Protein AF-0000000078832204 (afdb_homodimer)

pLDDT: mean 90.47, std 9.51, range [39.38, 98.75]

Radius of gyration: 35.48 Å; Cα contacts (8 Å, |Δi|>4): 2705; chains: 2; bounding box: 64×111×97 Å

Structure (mmCIF, N/CA/C/O backbone):
data_AF-0000000078832204-model_v1
#
loop_
_entity.id
_entity.type
_entity.pdbx_description
1 polymer 'ThiF family protein'
#
loop_
_atom_site.group_PDB
_atom_site.id
_atom_site.type_symbol
_atom_site.label_atom_id
_atom_site.label_alt_id
_atom_site.label_comp_id
_atom_site.label_asym_id
_atom_site.label_entity_id
_atom_site.label_seq_id
_atom_site.pdbx_PDB_ins_code
_atom_site.Cartn_x
_atom_site.Cartn_y
_atom_site.Cartn_z
_atom_site.occupancy
_atom_site.B_iso_or_equiv
_atom_site.auth_seq_id
_atom_site.auth_comp_id
_atom_site.auth_asym_id
_atom_site.auth_atom_id
_atom_site.pdbx_PDB_model_num
ATOM 1 N N . MET A 1 1 ? -26.766 25.078 30.672 1 62.69 1 MET A N 1
ATOM 2 C CA . MET A 1 1 ? -25.516 25.422 30 1 62.69 1 MET A CA 1
ATOM 3 C C . MET A 1 1 ? -24.562 26.141 30.938 1 62.69 1 MET A C 1
ATOM 5 O O . MET A 1 1 ? -25 26.75 31.922 1 62.69 1 MET A O 1
ATOM 9 N N . GLY A 1 2 ? -23.391 25.656 31.266 1 69.31 2 GLY A N 1
ATOM 10 C CA . GLY A 1 2 ? -22.281 26.078 32.125 1 69.31 2 GLY A CA 1
ATOM 11 C C . GLY A 1 2 ? -22.234 27.578 32.312 1 69.31 2 GLY A C 1
ATOM 12 O O . GLY A 1 2 ? -21.266 28.094 32.875 1 69.31 2 GLY A O 1
ATOM 13 N N . ARG A 1 3 ? -23.281 28.406 31.891 1 74.81 3 ARG A N 1
ATOM 14 C CA . ARG A 1 3 ? -23.25 29.859 31.906 1 74.81 3 ARG A CA 1
ATOM 15 C C . ARG A 1 3 ? -23.344 30.406 33.312 1 74.81 3 ARG A C 1
ATOM 17 O O . ARG A 1 3 ? -22.812 31.469 33.625 1 74.81 3 ARG A O 1
ATOM 24 N N . ARG A 1 4 ? -23.969 29.75 34.188 1 76.56 4 ARG A N 1
ATOM 25 C CA . ARG A 1 4 ? -24.141 30.172 35.562 1 76.56 4 ARG A CA 1
ATOM 26 C C . ARG A 1 4 ? -22.797 30.359 36.25 1 76.56 4 ARG A C 1
ATOM 28 O O . ARG A 1 4 ? -22.688 31.188 37.188 1 76.56 4 ARG A O 1
ATOM 35 N N . ALA A 1 5 ? -21.844 29.578 35.719 1 77.81 5 ALA A N 1
ATOM 36 C CA . ALA A 1 5 ? -20.516 29.672 36.312 1 77.81 5 ALA A CA 1
ATOM 37 C C . ALA A 1 5 ? -19.891 31.031 36.031 1 77.81 5 ALA A C 1
ATOM 39 O O . ALA A 1 5 ? -18.953 31.438 36.719 1 77.81 5 ALA A O 1
ATOM 40 N N . LEU A 1 6 ? -20.406 31.719 35.125 1 84.19 6 LEU A N 1
ATOM 41 C CA . LEU A 1 6 ? -19.844 33 34.719 1 84.19 6 LEU A CA 1
ATOM 42 C C . LEU A 1 6 ? -20.531 34.156 35.438 1 84.19 6 LEU A C 1
ATOM 44 O O . LEU A 1 6 ? -20.047 35.281 35.406 1 84.19 6 LEU A O 1
ATOM 48 N N . ASP A 1 7 ? -21.609 33.75 36.156 1 76.69 7 ASP A N 1
ATOM 49 C CA . ASP A 1 7 ? -22.359 34.781 36.844 1 76.69 7 ASP A CA 1
ATOM 50 C C . ASP A 1 7 ? -21.609 35.281 38.094 1 76.69 7 ASP A C 1
ATOM 52 O O . ASP A 1 7 ? -21.047 34.5 38.844 1 76.69 7 ASP A O 1
ATOM 56 N N . GLY A 1 8 ? -21.516 36.594 38.188 1 69.31 8 GLY A N 1
ATOM 57 C CA . GLY A 1 8 ? -20.984 37.188 39.438 1 69.31 8 GLY A CA 1
ATOM 58 C C . GLY A 1 8 ? -19.484 37.406 39.375 1 69.31 8 GLY A C 1
ATOM 59 O O . GLY A 1 8 ? -18.891 37.812 40.375 1 69.31 8 GLY A O 1
ATOM 60 N N . GLY A 1 9 ? -18.797 36.969 38.312 1 72.94 9 GLY A N 1
ATOM 61 C CA . GLY A 1 9 ? -17.359 37.219 38.25 1 72.94 9 GLY A CA 1
ATOM 62 C C . GLY A 1 9 ? -17 38.656 38 1 72.94 9 GLY A C 1
ATOM 63 O O . GLY A 1 9 ? -17.703 39.344 37.25 1 72.94 9 GLY A O 1
ATOM 64 N N . ALA A 1 10 ? -16.031 39.188 38.719 1 82.81 10 ALA A N 1
ATOM 65 C CA . ALA A 1 10 ? -15.625 40.594 38.625 1 82.81 10 ALA A CA 1
ATOM 66 C C . ALA A 1 10 ? -14.992 40.875 37.25 1 82.81 10 ALA A C 1
ATOM 68 O O . ALA A 1 10 ? -14.977 42.031 36.781 1 82.81 10 ALA A O 1
ATOM 69 N N . ASP A 1 11 ? -14.641 39.875 36.562 1 92.25 11 ASP A N 1
ATOM 70 C CA . ASP A 1 11 ? -13.859 40.125 35.344 1 92.25 11 ASP A CA 1
ATOM 71 C C . ASP A 1 11 ? -14.625 39.656 34.094 1 92.25 11 ASP A C 1
ATOM 73 O O . ASP A 1 11 ? -14.062 39.625 33 1 92.25 11 ASP A O 1
ATOM 77 N N . VAL A 1 12 ? -15.891 39.188 34.312 1 94.69 12 VAL A N 1
ATOM 78 C CA . VAL A 1 12 ? -16.719 38.75 33.188 1 94.69 12 VAL A CA 1
ATOM 79 C C . VAL A 1 12 ? -18.094 39.406 33.281 1 94.69 12 VAL A C 1
ATOM 81 O O . VAL A 1 12 ? -18.734 39.375 34.312 1 94.69 12 VAL A O 1
ATOM 84 N N . ASP A 1 13 ? -18.5 40.094 32.25 1 94 13 ASP A N 1
ATOM 85 C CA . ASP A 1 13 ? -19.828 40.688 32.156 1 94 13 ASP A CA 1
ATOM 86 C C . ASP A 1 13 ? -20.609 40.094 30.984 1 94 13 ASP A C 1
ATOM 88 O O . ASP A 1 13 ? -20.172 40.188 29.844 1 94 13 ASP A O 1
ATOM 92 N N . LEU A 1 14 ? -21.734 39.5 31.266 1 93.88 14 LEU A N 1
ATOM 93 C CA . LEU A 1 14 ? -22.594 38.969 30.203 1 93.88 14 LEU A CA 1
ATOM 94 C C . LEU A 1 14 ? -23.359 40.094 29.516 1 93.88 14 LEU A C 1
ATOM 96 O O . LEU A 1 14 ? -24.047 40.875 30.188 1 93.88 14 LEU A O 1
ATOM 100 N N . LEU A 1 15 ? -23.234 40.188 28.281 1 93.75 15 LEU A N 1
ATOM 101 C CA . LEU A 1 15 ? -23.891 41.25 27.531 1 93.75 15 LEU A CA 1
ATOM 102 C C . LEU A 1 15 ? -25.297 40.812 27.125 1 93.75 15 LEU A C 1
ATOM 104 O O . LEU A 1 15 ? -26.141 41.688 26.844 1 93.75 15 LEU A O 1
ATOM 108 N N . ALA A 1 16 ? -25.516 39.594 26.875 1 92.56 16 ALA A N 1
ATOM 109 C CA . ALA A 1 16 ? -26.828 39 26.594 1 92.56 16 ALA A CA 1
ATOM 110 C C . ALA A 1 16 ? -26.859 37.531 27 1 92.56 16 ALA A C 1
ATOM 112 O O . ALA A 1 16 ? -25.828 36.969 27.359 1 92.56 16 ALA A O 1
ATOM 113 N N . ASP A 1 17 ? -28 37.031 27.016 1 91.69 17 ASP A N 1
ATOM 114 C CA . ASP A 1 17 ? -28.125 35.594 27.281 1 91.69 17 ASP A CA 1
ATOM 115 C C . ASP A 1 17 ? -27.703 34.75 26.078 1 91.69 17 ASP A C 1
ATOM 117 O O . ASP A 1 17 ? -27.609 35.281 24.969 1 91.69 17 ASP A O 1
ATOM 121 N N . ILE A 1 18 ? -27.344 33.5 26.391 1 93.19 18 ILE A N 1
ATOM 122 C CA . ILE A 1 18 ? -26.922 32.594 25.344 1 93.19 18 ILE A CA 1
ATOM 123 C C . ILE A 1 18 ? -28.078 32.344 24.375 1 93.19 18 ILE A C 1
ATOM 125 O O . ILE A 1 18 ? -29.219 32.188 24.797 1 93.19 18 ILE A O 1
ATOM 129 N N . GLN A 1 19 ? -27.844 32.438 23.062 1 93.62 19 GLN A N 1
ATOM 130 C CA . GLN A 1 19 ? -28.859 32.281 22.047 1 93.62 19 GLN A CA 1
ATOM 131 C C . GLN A 1 19 ? -28.375 31.359 20.922 1 93.62 19 GLN A C 1
ATOM 133 O O . GLN A 1 19 ? -27.188 31.328 20.609 1 93.62 19 GLN A O 1
ATOM 138 N N . TRP A 1 20 ? -29.312 30.656 20.359 1 94 20 TRP A N 1
ATOM 139 C CA . TRP A 1 20 ? -29 29.797 19.234 1 94 20 TRP A CA 1
ATOM 140 C C . TRP A 1 20 ? -28.828 30.609 17.953 1 94 20 TRP A C 1
ATOM 142 O O . TRP A 1 20 ? -29.656 31.484 17.656 1 94 20 TRP A O 1
ATOM 152 N N . HIS A 1 21 ? -27.766 30.359 17.312 1 94 21 HIS A N 1
ATOM 153 C CA . HIS A 1 21 ? -27.531 30.984 16.016 1 94 21 HIS A CA 1
ATOM 154 C C . HIS A 1 21 ? -27.75 29.984 14.875 1 94 21 HIS A C 1
ATOM 156 O O . HIS A 1 21 ? -26.875 29.172 14.586 1 94 21 HIS A O 1
ATOM 162 N N . PRO A 1 22 ? -28.766 30.078 14.094 1 90.81 22 PRO A N 1
ATOM 163 C CA . PRO A 1 22 ? -29.156 29.062 13.117 1 90.81 22 PRO A CA 1
ATOM 164 C C . PRO A 1 22 ? -28.156 28.922 11.977 1 90.81 22 PRO A C 1
ATOM 166 O O . PRO A 1 22 ? -27.938 27.828 11.461 1 90.81 22 PRO A O 1
ATOM 169 N N . GLU A 1 23 ? -27.562 30.031 11.547 1 88.94 23 GLU A N 1
ATOM 170 C CA . GLU A 1 23 ? -26.625 29.969 10.438 1 88.94 23 GLU A CA 1
ATOM 171 C C . GLU A 1 23 ? -25.328 29.281 10.844 1 88.94 23 GLU A C 1
ATOM 173 O O . GLU A 1 23 ? -24.797 28.453 10.086 1 88.94 23 GLU A O 1
ATOM 178 N N . ALA A 1 24 ? -24.875 29.656 11.984 1 89.12 24 ALA A N 1
ATOM 179 C CA . ALA A 1 24 ? -23.641 29.062 12.469 1 89.12 24 ALA A CA 1
ATOM 180 C C . ALA A 1 24 ? -23.891 27.703 13.133 1 89.12 24 ALA A C 1
ATOM 182 O O . ALA A 1 24 ? -22.953 26.938 13.375 1 89.12 24 ALA A O 1
ATOM 183 N N . GLN A 1 25 ? -25.109 27.391 13.383 1 87.69 25 GLN A N 1
ATOM 184 C CA . GLN A 1 25 ? -25.516 26.141 14.008 1 87.69 25 GLN A CA 1
ATOM 185 C C . GLN A 1 25 ? -24.781 25.922 15.328 1 87.69 25 GLN A C 1
ATOM 187 O O . GLN A 1 25 ? -24.203 24.859 15.555 1 87.69 25 GLN A O 1
ATOM 192 N N . CYS A 1 26 ? -24.734 26.969 16.125 1 92.75 26 CYS A N 1
ATOM 193 C CA . CYS A 1 26 ? -24.125 26.906 17.453 1 92.75 26 CYS A CA 1
ATOM 194 C C . CYS A 1 26 ? -24.797 27.891 18.391 1 92.75 26 CYS A C 1
ATOM 196 O O . CYS A 1 26 ? -25.641 28.688 17.984 1 92.75 26 CYS A O 1
ATOM 198 N N . TRP A 1 27 ? -24.5 27.703 19.734 1 94.56 27 TRP A N 1
ATOM 199 C CA . TRP A 1 27 ? -24.953 28.656 20.734 1 94.56 27 TRP A CA 1
ATOM 200 C C . TRP A 1 27 ? -23.953 29.812 20.859 1 94.56 27 TRP A C 1
ATOM 202 O O . TRP A 1 27 ? -22.734 29.594 20.828 1 94.56 27 TRP A O 1
ATOM 212 N N . VAL A 1 28 ? -24.5 30.984 20.938 1 96.75 28 VAL A N 1
ATOM 213 C CA . VAL A 1 28 ? -23.641 32.156 21 1 96.75 28 VAL A CA 1
ATOM 214 C C . VAL A 1 28 ? -23.875 32.906 22.297 1 96.75 28 VAL A C 1
ATOM 216 O O . VAL A 1 28 ? -25.016 33.25 22.625 1 96.75 28 VAL A O 1
ATOM 219 N N . LEU A 1 29 ? -22.812 33.188 23 1 96.38 29 LEU A N 1
ATOM 220 C CA . LEU A 1 29 ? -22.844 33.938 24.25 1 96.38 29 LEU A CA 1
ATOM 221 C C . LEU A 1 29 ? -22.016 35.219 24.156 1 96.38 29 LEU A C 1
ATOM 223 O O . LEU A 1 29 ? -20.781 35.156 24.188 1 96.38 29 LEU A O 1
ATOM 227 N N . PRO A 1 30 ? -22.703 36.344 24.016 1 96.56 30 PRO A N 1
ATOM 228 C CA . PRO A 1 30 ? -21.969 37.625 24.047 1 96.56 30 PRO A CA 1
ATOM 229 C C . PRO A 1 30 ? -21.547 38.031 25.453 1 96.56 30 PRO A C 1
ATOM 231 O O . PRO A 1 30 ? -22.359 38 26.375 1 96.56 30 PRO A O 1
ATOM 234 N N . LEU A 1 31 ? -20.281 38.406 25.578 1 96.62 31 LEU A N 1
ATOM 235 C CA . LEU A 1 31 ? -19.781 38.812 26.875 1 96.62 31 LEU A CA 1
ATOM 236 C C . LEU A 1 31 ? -18.609 39.781 26.719 1 96.62 31 LEU A C 1
ATOM 238 O O . LEU A 1 31 ? -18.156 40.031 25.594 1 96.62 31 LEU A O 1
ATOM 242 N N . ARG A 1 32 ? -18.25 40.406 27.719 1 96.25 32 ARG A N 1
ATOM 243 C CA . ARG A 1 32 ? -17.016 41.188 27.719 1 96.25 32 ARG A CA 1
ATOM 244 C C . ARG A 1 32 ? -16.109 40.781 28.875 1 96.25 32 ARG A C 1
ATOM 246 O O . ARG A 1 32 ? -16.594 40.344 29.938 1 96.25 32 ARG A O 1
ATOM 253 N N . LEU A 1 33 ? -14.828 40.844 28.656 1 96.56 33 LEU A N 1
ATOM 254 C CA . LEU A 1 33 ? -13.812 40.406 29.609 1 96.56 33 LEU A CA 1
ATOM 255 C C . LEU A 1 33 ? -12.945 41.594 30.062 1 96.56 33 LEU A C 1
ATOM 257 O O . LEU A 1 33 ? -12.594 42.438 29.266 1 96.56 33 LEU A O 1
ATOM 261 N N . ARG A 1 34 ? -12.672 41.562 31.312 1 95.38 34 ARG A N 1
ATOM 262 C CA . ARG A 1 34 ? -11.742 42.531 31.859 1 95.38 34 ARG A CA 1
ATOM 263 C C . ARG A 1 34 ? -10.367 41.906 32.094 1 95.38 34 ARG A C 1
ATOM 265 O O . ARG A 1 34 ? -10.266 40.844 32.688 1 95.38 34 ARG A O 1
ATOM 272 N N . ALA A 1 35 ? -9.375 42.531 31.641 1 93.12 35 ALA A N 1
ATOM 273 C CA . ALA A 1 35 ? -8 42.094 31.844 1 93.12 35 ALA A CA 1
ATOM 274 C C . ALA A 1 35 ? -7.062 43.281 32.062 1 93.12 35 ALA A C 1
ATOM 276 O O . ALA A 1 35 ? -7.43 44.406 31.781 1 93.12 35 ALA A O 1
ATOM 277 N N . ASN A 1 36 ? -5.973 43 32.656 1 92.31 36 ASN A N 1
ATOM 278 C CA . ASN A 1 36 ? -4.953 44.031 32.812 1 92.31 36 ASN A CA 1
ATOM 279 C C . ASN A 1 36 ? -4.258 44.312 31.469 1 92.31 36 ASN A C 1
ATOM 281 O O . ASN A 1 36 ? -3.316 43.625 31.094 1 92.31 36 ASN A O 1
ATOM 285 N N . THR A 1 37 ? -4.73 45.312 30.781 1 91.56 37 THR A N 1
ATOM 286 C CA . THR A 1 37 ? -4.195 45.625 29.469 1 91.56 37 THR A CA 1
ATOM 287 C C . THR A 1 37 ? -3.453 46.969 29.5 1 91.56 37 THR A C 1
ATOM 289 O O . THR A 1 37 ? -3.314 47.625 28.469 1 91.56 37 THR A O 1
ATOM 292 N N . GLU A 1 38 ? -3.008 47.344 30.672 1 88.62 38 GLU A N 1
ATOM 293 C CA . GLU A 1 38 ? -2.311 48.625 30.812 1 88.62 38 GLU A CA 1
ATOM 294 C C . GLU A 1 38 ? -1.091 48.688 29.891 1 88.62 38 GLU A C 1
ATOM 296 O O . GLU A 1 38 ? -0.318 47.75 29.812 1 88.62 38 GLU A O 1
ATOM 301 N N . GLY A 1 39 ? -0.933 49.844 29.234 1 86 39 GLY A N 1
ATOM 302 C CA . GLY A 1 39 ? 0.222 50.031 28.375 1 86 39 GLY A CA 1
ATOM 303 C C . GLY A 1 39 ? 0.022 49.5 26.969 1 86 39 GLY A C 1
ATOM 304 O O . GLY A 1 39 ? 0.943 49.5 26.156 1 86 39 GLY A O 1
ATOM 305 N N . SER A 1 40 ? -1.19 48.906 26.75 1 90.44 40 SER A N 1
ATOM 306 C CA . SER A 1 40 ? -1.457 48.344 25.422 1 90.44 40 SER A CA 1
ATOM 307 C C . SER A 1 40 ? -2.615 49.062 24.75 1 90.44 40 SER A C 1
ATOM 309 O O . SER A 1 40 ? -3.24 49.938 25.344 1 90.44 40 SER A O 1
ATOM 311 N N . THR A 1 41 ? -2.867 48.75 23.484 1 88.19 41 THR A N 1
ATOM 312 C CA . THR A 1 41 ? -3.969 49.344 22.734 1 88.19 41 THR A CA 1
ATOM 313 C C . THR A 1 41 ? -5.266 48.562 22.984 1 88.19 41 THR A C 1
ATOM 315 O O . THR A 1 41 ? -6.324 48.969 22.484 1 88.19 41 THR A O 1
ATOM 318 N N . ILE A 1 42 ? -5.203 47.531 23.828 1 93.56 42 ILE A N 1
ATOM 319 C CA . ILE A 1 42 ? -6.379 46.75 24.109 1 93.56 42 ILE A CA 1
ATOM 320 C C . ILE A 1 42 ? -7.176 47.375 25.25 1 93.56 42 ILE A C 1
ATOM 322 O O . ILE A 1 42 ? -6.625 47.656 26.312 1 93.56 42 ILE A O 1
ATOM 326 N N . PRO A 1 43 ? -8.414 47.5 25 1 92.25 43 PRO A N 1
ATOM 327 C CA . PRO A 1 43 ? -9.219 48.094 26.078 1 92.25 43 PRO A CA 1
ATOM 328 C C . PRO A 1 43 ? -9.289 47.156 27.297 1 92.25 43 PRO A C 1
ATOM 330 O O . PRO A 1 43 ? -9.203 45.938 27.172 1 92.25 43 PRO A O 1
ATOM 333 N N . GLU A 1 44 ? -9.461 47.844 28.453 1 93.12 44 GLU A N 1
ATOM 334 C CA . GLU A 1 44 ? -9.57 47.062 29.688 1 93.12 44 GLU A CA 1
ATOM 335 C C . GLU A 1 44 ? -10.734 46.094 29.625 1 93.12 44 GLU A C 1
ATOM 337 O O . GLU A 1 44 ? -10.609 44.938 30.094 1 93.12 44 GLU A O 1
ATOM 342 N N . TRP A 1 45 ? -11.883 46.594 29.125 1 95.5 45 TRP A N 1
ATOM 343 C CA . TRP A 1 45 ? -13.023 45.75 28.828 1 95.5 45 TRP A CA 1
ATOM 344 C C . TRP A 1 45 ? -13.133 45.469 27.344 1 95.5 45 TRP A C 1
ATOM 346 O O . TRP A 1 45 ? -13.258 46.406 26.547 1 95.5 45 TRP A O 1
ATOM 356 N N . THR A 1 46 ? -13.055 44.219 26.938 1 96.5 46 THR A N 1
ATOM 357 C CA . THR A 1 46 ? -13.125 43.844 25.531 1 96.5 46 THR A CA 1
ATOM 358 C C . THR A 1 46 ? -14.305 42.938 25.266 1 96.5 46 THR A C 1
ATOM 360 O O . THR A 1 46 ? -14.445 41.906 25.906 1 96.5 46 THR A O 1
ATOM 363 N N . PRO A 1 47 ? -15.156 43.219 24.359 1 97.5 47 PRO A N 1
ATOM 364 C CA . PRO A 1 47 ? -16.312 42.375 24.031 1 97.5 47 PRO A CA 1
ATOM 365 C C . PRO A 1 47 ? -15.953 41.188 23.141 1 97.5 47 PRO A C 1
ATOM 367 O O . PRO A 1 47 ? -15.148 41.312 22.219 1 97.5 47 PRO A O 1
ATOM 370 N N . TRP A 1 48 ? -16.547 40.062 23.453 1 97.88 48 TRP A N 1
ATOM 371 C CA . TRP A 1 48 ? -16.297 38.781 22.766 1 97.88 48 TRP A CA 1
ATOM 372 C C . TRP A 1 48 ? -17.609 38.062 22.516 1 97.88 48 TRP A C 1
ATOM 374 O O . TRP A 1 48 ? -18.641 38.406 23.078 1 97.88 48 TRP A O 1
ATOM 384 N N . HIS A 1 49 ? -17.594 37.125 21.594 1 97.88 49 HIS A N 1
ATOM 385 C CA . HIS A 1 49 ? -18.641 36.125 21.406 1 97.88 49 HIS A CA 1
ATOM 386 C C . HIS A 1 49 ? -18.094 34.688 21.609 1 97.88 49 HIS A C 1
ATOM 388 O O . HIS A 1 49 ? -17.156 34.281 20.906 1 97.88 49 HIS A O 1
ATOM 394 N N . VAL A 1 50 ? -18.656 33.969 22.547 1 97 50 VAL A N 1
ATOM 395 C CA . VAL A 1 50 ? -18.297 32.594 22.766 1 97 50 VAL A CA 1
ATOM 396 C C . VAL A 1 50 ? -19.25 31.672 22.016 1 97 50 VAL A C 1
ATOM 398 O O . VAL A 1 50 ? -20.469 31.703 22.25 1 97 50 VAL A O 1
ATOM 401 N N . LEU A 1 51 ? -18.703 30.984 21.094 1 96.31 51 LEU A N 1
ATOM 402 C CA . LEU A 1 51 ? -19.484 30.031 20.328 1 96.31 51 LEU A CA 1
ATOM 403 C C . LEU A 1 51 ? -19.391 28.641 20.938 1 96.31 51 LEU A C 1
ATOM 405 O O . LEU A 1 51 ? -18.281 28.094 21.062 1 96.31 51 LEU A O 1
ATOM 409 N N . VAL A 1 52 ? -20.531 28.141 21.266 1 93.06 52 VAL A N 1
ATOM 410 C CA . VAL A 1 52 ? -20.594 26.844 21.938 1 93.06 52 VAL A CA 1
ATOM 411 C C . VAL A 1 52 ? -21.312 25.828 21.047 1 93.06 52 VAL A C 1
ATOM 413 O O . VAL A 1 52 ? -22.438 26.078 20.609 1 93.06 52 VAL A O 1
ATOM 416 N N . ASP A 1 53 ? -20.672 24.797 20.906 1 88.94 53 ASP A N 1
ATOM 417 C CA . ASP A 1 53 ? -21.188 23.734 20.047 1 88.94 53 ASP A CA 1
ATOM 418 C C . ASP A 1 53 ? -22.562 23.266 20.531 1 88.94 53 ASP A C 1
ATOM 420 O O . ASP A 1 53 ? -22.844 23.281 21.719 1 88.94 53 ASP A O 1
ATOM 424 N N . ALA A 1 54 ? -23.422 22.75 19.594 1 84.69 54 ALA A N 1
ATOM 425 C CA . ALA A 1 54 ? -24.766 22.281 19.891 1 84.69 54 ALA A CA 1
ATOM 426 C C . ALA A 1 54 ? -24.734 21.094 20.844 1 84.69 54 ALA A C 1
ATOM 428 O O . ALA A 1 54 ? -25.672 20.875 21.625 1 84.69 54 ALA A O 1
ATOM 429 N N . SER A 1 55 ? -23.672 20.406 20.859 1 80.12 55 SER A N 1
ATOM 430 C CA . SER A 1 55 ? -23.562 19.188 21.641 1 80.12 55 SER A CA 1
ATOM 431 C C . SER A 1 55 ? -22.938 19.453 23 1 80.12 55 SER A C 1
ATOM 433 O O . SER A 1 55 ? -22.516 18.516 23.688 1 80.12 55 SER A O 1
ATOM 435 N N . TYR A 1 56 ? -22.859 20.594 23.391 1 85.75 56 TYR A N 1
ATOM 436 C CA . TYR A 1 56 ? -22.297 20.922 24.703 1 85.75 56 TYR A CA 1
ATOM 437 C C . TYR A 1 56 ? -22.859 20 25.781 1 85.75 56 TYR A C 1
ATOM 439 O O . TYR A 1 56 ? -24.062 19.766 25.844 1 85.75 56 TYR A O 1
ATOM 447 N N . PRO A 1 57 ? -21.906 19.484 26.656 1 85.44 57 PRO A N 1
ATOM 448 C CA . PRO A 1 57 ? -20.547 19.969 26.938 1 85.44 57 PRO A CA 1
ATOM 449 C C . PRO A 1 57 ? -19.484 19.344 26.031 1 85.44 57 PRO A C 1
ATOM 451 O O . PRO A 1 57 ? -18.297 19.625 26.188 1 85.44 57 PRO A O 1
ATOM 454 N N . LEU A 1 58 ? -20.016 18.594 25.109 1 77.5 58 LEU A N 1
ATOM 455 C CA . LEU A 1 58 ? -19.094 18.078 24.094 1 77.5 58 LEU A CA 1
ATOM 456 C C . LEU A 1 58 ? -18.922 19.078 22.969 1 77.5 58 LEU A C 1
ATOM 458 O O . LEU A 1 58 ? -19.562 20.141 22.953 1 77.5 58 LEU A O 1
ATOM 462 N N . GLY A 1 59 ? -17.984 18.828 22.141 1 78.38 59 GLY A N 1
ATOM 463 C CA . GLY A 1 59 ? -17.797 19.672 20.969 1 78.38 59 GLY A CA 1
ATOM 464 C C . GLY A 1 59 ? -16.891 20.859 21.234 1 78.38 59 GLY A C 1
ATOM 465 O O . GLY A 1 59 ? -16.344 20.984 22.344 1 78.38 59 GLY A O 1
ATOM 466 N N . ASP A 1 60 ? -16.859 21.797 20.297 1 81.94 60 ASP A N 1
ATOM 467 C CA . ASP A 1 60 ? -15.898 22.891 20.359 1 81.94 60 ASP A CA 1
ATOM 468 C C . ASP A 1 60 ? -16.484 24.109 21.062 1 81.94 60 ASP A C 1
ATOM 470 O O . ASP A 1 60 ? -17.703 24.312 21.062 1 81.94 60 ASP A O 1
ATOM 474 N N . ILE A 1 61 ? -15.625 24.844 21.734 1 89.56 61 ILE A N 1
ATOM 475 C CA . ILE A 1 61 ? -15.914 26.172 22.266 1 89.56 61 ILE A CA 1
ATOM 476 C C . ILE A 1 61 ? -14.922 27.188 21.688 1 89.56 61 ILE A C 1
ATOM 478 O O . ILE A 1 61 ? -13.719 27.078 21.906 1 89.56 61 ILE A O 1
ATOM 482 N N . ASP A 1 62 ? -15.469 28.109 20.922 1 93.62 62 ASP A N 1
ATOM 483 C CA . ASP A 1 62 ? -14.625 29.094 20.25 1 93.62 62 ASP A CA 1
ATOM 484 C C . ASP A 1 62 ? -14.883 30.5 20.781 1 93.62 62 ASP A C 1
ATOM 486 O O . ASP A 1 62 ? -16.016 30.859 21.094 1 93.62 62 ASP A O 1
ATOM 490 N N . VAL A 1 63 ? -13.852 31.234 20.891 1 96.25 63 VAL A N 1
ATOM 491 C CA . VAL A 1 63 ? -13.969 32.625 21.344 1 96.25 63 VAL A CA 1
ATOM 492 C C . VAL A 1 63 ? -13.531 33.562 20.219 1 96.25 63 VAL A C 1
ATOM 494 O O . VAL A 1 63 ? -12.398 33.469 19.75 1 96.25 63 VAL A O 1
ATOM 497 N N . HIS A 1 64 ? -14.422 34.438 19.875 1 97.44 64 HIS A N 1
ATOM 498 C CA . HIS A 1 64 ? -14.188 35.375 18.781 1 97.44 64 HIS A CA 1
ATOM 499 C C . HIS A 1 64 ? -14.352 36.812 19.266 1 97.44 64 HIS A C 1
ATOM 501 O O . HIS A 1 64 ? -15.234 37.125 20.078 1 97.44 64 HIS A O 1
ATOM 507 N N . PRO A 1 65 ? -13.547 37.688 18.75 1 97.44 65 PRO A N 1
ATOM 508 C CA . PRO A 1 65 ? -13.773 39.094 19.078 1 97.44 65 PRO A CA 1
ATOM 509 C C . PRO A 1 65 ? -15.094 39.625 18.516 1 97.44 65 PRO A C 1
ATOM 511 O O . PRO A 1 65 ? -15.508 39.219 17.422 1 97.44 65 PRO A O 1
ATOM 514 N N . SER A 1 66 ? -15.648 40.562 19.266 1 97.5 66 SER A N 1
ATOM 515 C CA . SER A 1 66 ? -16.844 41.219 18.766 1 97.5 66 SER A CA 1
ATOM 516 C C . SER A 1 66 ? -16.484 42.25 17.688 1 97.5 66 SER A C 1
ATOM 518 O O . SER A 1 66 ? -15.422 42.875 17.734 1 97.5 66 SER A O 1
ATOM 520 N N . LYS A 1 67 ? -17.406 42.406 16.75 1 97 67 LYS A N 1
ATOM 521 C CA . LYS A 1 67 ? -17.219 43.438 15.727 1 97 67 LYS A CA 1
ATOM 522 C C . LYS A 1 67 ? -17.25 44.844 16.344 1 97 67 LYS A C 1
ATOM 524 O O . LYS A 1 67 ? -16.516 45.719 15.906 1 97 67 LYS A O 1
ATOM 529 N N . GLN A 1 68 ? -18.109 44.969 17.328 1 94.75 68 GLN A N 1
ATOM 530 C CA . GLN A 1 68 ? -18.234 46.25 17.984 1 94.75 68 GLN A CA 1
ATOM 531 C C . GLN A 1 68 ? -17.438 46.281 19.297 1 94.75 68 GLN A C 1
ATOM 533 O O . GLN A 1 68 ? -17.75 45.562 20.234 1 94.75 68 GLN A O 1
ATOM 538 N N . GLY A 1 69 ? -16.438 47.094 19.297 1 93.06 69 GLY A N 1
ATOM 539 C CA . GLY A 1 69 ? -15.672 47.312 20.516 1 93.06 69 GLY A CA 1
ATOM 540 C C . GLY A 1 69 ? -14.602 46.281 20.75 1 93.06 69 GLY A C 1
ATOM 541 O O . GLY A 1 69 ? -13.812 46.375 21.688 1 93.06 69 GLY A O 1
ATOM 542 N N . GLY A 1 70 ? -14.586 45.219 20.016 1 93.88 70 GLY A N 1
ATOM 543 C CA . GLY A 1 70 ? -13.586 44.188 20.172 1 93.88 70 GLY A CA 1
ATOM 544 C C . GLY A 1 70 ? -12.258 44.531 19.547 1 93.88 70 GLY A C 1
ATOM 545 O O . GLY A 1 70 ? -12.062 45.656 19.062 1 93.88 70 GLY A O 1
ATOM 546 N N . ILE A 1 71 ? -11.297 43.625 19.609 1 94.38 71 ILE A N 1
ATOM 547 C CA . ILE A 1 71 ? -9.992 43.844 19 1 94.38 71 ILE A CA 1
ATOM 548 C C . ILE A 1 71 ? -10.078 43.625 17.484 1 94.38 71 ILE A C 1
ATOM 550 O O . ILE A 1 71 ? -10.828 42.75 17.031 1 94.38 71 ILE A O 1
ATOM 554 N N . GLU A 1 72 ? -9.258 44.312 16.719 1 94.19 72 GLU A N 1
ATOM 555 C CA . GLU A 1 72 ? -9.336 44.219 15.266 1 94.19 72 GLU A CA 1
ATOM 556 C C . GLU A 1 72 ? -8.055 43.656 14.672 1 94.19 72 GLU A C 1
ATOM 558 O O . GLU A 1 72 ? -8.047 43.188 13.539 1 94.19 72 GLU A O 1
ATOM 563 N N . GLU A 1 73 ? -7.023 43.75 15.438 1 93.44 73 GLU A N 1
ATOM 564 C CA . GLU A 1 73 ? -5.738 43.25 14.953 1 93.44 73 GLU A CA 1
ATOM 565 C C . GLU A 1 73 ? -5.656 41.75 15.062 1 93.44 73 GLU A C 1
ATOM 567 O O . GLU A 1 73 ? -6.328 41.125 15.906 1 93.44 73 GLU A O 1
ATOM 572 N N . THR A 1 74 ? -4.875 41.125 14.188 1 94.62 74 THR A N 1
ATOM 573 C CA . THR A 1 74 ? -4.531 39.719 14.312 1 94.62 74 THR A CA 1
ATOM 574 C C . THR A 1 74 ? -3.256 39.562 15.133 1 94.62 74 THR A C 1
ATOM 576 O O . THR A 1 74 ? -2.244 40.188 14.859 1 94.62 74 THR A O 1
ATOM 579 N N . ARG A 1 75 ? -3.283 38.688 16.094 1 92.81 75 ARG A N 1
ATOM 580 C CA . ARG A 1 75 ? -2.16 38.438 16.984 1 92.81 75 ARG A CA 1
ATOM 581 C C . ARG A 1 75 ? -1.738 36.969 16.938 1 92.81 75 ARG A C 1
ATOM 583 O O . ARG A 1 75 ? -2.41 36.156 16.328 1 92.81 75 ARG A O 1
ATOM 590 N N . PRO A 1 76 ? -0.539 36.656 17.5 1 89.75 76 PRO A N 1
ATOM 591 C CA . PRO A 1 76 ? -0.188 35.219 17.594 1 89.75 76 PRO A CA 1
ATOM 592 C C . PRO A 1 76 ? -1.234 34.406 18.344 1 89.75 76 PRO A C 1
ATOM 594 O O . PRO A 1 76 ? -1.958 34.938 19.188 1 89.75 76 PRO A O 1
ATOM 597 N N . HIS A 1 77 ? -1.337 33.125 17.969 1 88.81 77 HIS A N 1
ATOM 598 C CA . HIS A 1 77 ? -2.301 32.219 18.594 1 88.81 77 HIS A CA 1
ATOM 599 C C . HIS A 1 77 ? -3.732 32.688 18.328 1 88.81 77 HIS A C 1
ATOM 601 O O . HIS A 1 77 ? -4.574 32.656 19.234 1 88.81 77 HIS A O 1
ATOM 607 N N . GLN A 1 78 ? -3.871 33.219 17.156 1 91.31 78 GLN A N 1
ATOM 608 C CA . GLN A 1 78 ? -5.176 33.656 16.703 1 91.31 78 GLN A CA 1
ATOM 609 C C . GLN A 1 78 ? -5.336 33.438 15.195 1 91.31 78 GLN A C 1
ATOM 611 O O . GLN A 1 78 ? -4.387 33.656 14.43 1 91.31 78 GLN A O 1
ATOM 616 N N . ASN A 1 79 ? -6.496 33.062 14.789 1 90.75 79 ASN A N 1
ATOM 617 C CA . ASN A 1 79 ? -6.777 33.062 13.359 1 90.75 79 ASN A CA 1
ATOM 618 C C . ASN A 1 79 ? -6.785 34.469 12.789 1 90.75 79 ASN A C 1
ATOM 620 O O . ASN A 1 79 ? -6.91 35.469 13.531 1 90.75 79 ASN A O 1
ATOM 624 N N . LEU A 1 80 ? -6.648 34.531 11.461 1 92.69 80 LEU A N 1
ATOM 625 C CA . LEU A 1 80 ? -6.762 35.812 10.805 1 92.69 80 LEU A CA 1
ATOM 626 C C . LEU A 1 80 ? -8.055 36.5 11.203 1 92.69 80 LEU A C 1
ATOM 628 O O . LEU A 1 80 ? -9.148 35.969 11 1 92.69 80 LEU A O 1
ATOM 632 N N . ASN A 1 81 ? -7.941 37.688 11.789 1 94.69 81 ASN A N 1
ATOM 633 C CA . ASN A 1 81 ? -9.062 38.406 12.383 1 94.69 81 ASN A CA 1
ATOM 634 C C . ASN A 1 81 ? -9.734 39.312 11.375 1 94.69 81 ASN A C 1
ATOM 636 O O . ASN A 1 81 ? -9.766 40.531 11.57 1 94.69 81 ASN A O 1
ATOM 640 N N . ARG A 1 82 ? -10.406 38.781 10.445 1 92.81 82 ARG A N 1
ATOM 641 C CA . ARG A 1 82 ? -11.188 39.562 9.5 1 92.81 82 ARG A CA 1
ATOM 642 C C . ARG A 1 82 ? -12.562 39.906 10.07 1 92.81 82 ARG A C 1
ATOM 644 O O . ARG A 1 82 ? -13.039 39.25 11 1 92.81 82 ARG A O 1
ATOM 651 N N . ARG A 1 83 ? -13.047 40.906 9.555 1 93.81 83 ARG A N 1
ATOM 652 C CA . ARG A 1 83 ? -14.359 41.312 10.039 1 93.81 83 ARG A CA 1
ATOM 653 C C . ARG A 1 83 ? -15.398 40.25 9.789 1 93.81 83 ARG A C 1
ATOM 655 O O . ARG A 1 83 ? -16.297 40.031 10.609 1 93.81 83 ARG A O 1
ATOM 662 N N . GLY A 1 84 ? -15.289 39.469 8.656 1 90.12 84 GLY A N 1
ATOM 663 C CA . GLY A 1 84 ? -16.234 38.438 8.328 1 90.12 84 GLY A CA 1
ATOM 664 C C . GLY A 1 84 ? -17.547 38.938 7.777 1 90.12 84 GLY A C 1
ATOM 665 O O . GLY A 1 84 ? -17.672 40.125 7.477 1 90.12 84 GLY A O 1
ATOM 666 N N . PRO A 1 85 ? -18.516 38.094 7.66 1 91.56 85 PRO A N 1
ATOM 667 C CA . PRO A 1 85 ? -19.812 38.5 7.098 1 91.56 85 PRO A CA 1
ATOM 668 C C . PRO A 1 85 ? -20.594 39.406 8.023 1 91.56 85 PRO A C 1
ATOM 670 O O . PRO A 1 85 ? -20.5 39.281 9.25 1 91.56 85 PRO A O 1
ATOM 673 N N . GLU A 1 86 ? -21.391 40.125 7.387 1 91.06 86 GLU A N 1
ATOM 674 C CA . GLU A 1 86 ? -22.188 41.094 8.141 1 91.06 86 GLU A CA 1
ATOM 675 C C . GLU A 1 86 ? -23.281 40.406 8.945 1 91.06 86 GLU A C 1
ATOM 677 O O . GLU A 1 86 ? -23.781 40.969 9.93 1 91.06 86 GLU A O 1
ATOM 682 N N . THR A 1 87 ? -23.641 39.219 8.602 1 90.88 87 THR A N 1
ATOM 683 C CA . THR A 1 87 ? -24.75 38.5 9.188 1 90.88 87 THR A CA 1
ATOM 684 C C . THR A 1 87 ? -24.438 38.062 10.617 1 90.88 87 THR A C 1
ATOM 686 O O . THR A 1 87 ? -25.328 37.688 11.375 1 90.88 87 THR A O 1
ATOM 689 N N . ARG A 1 88 ? -23.188 38.188 11.055 1 93.25 88 ARG A N 1
ATOM 690 C CA . ARG A 1 88 ? -22.859 37.781 12.414 1 93.25 88 ARG A CA 1
ATOM 691 C C . ARG A 1 88 ? -22.141 38.906 13.156 1 93.25 88 ARG A C 1
ATOM 693 O O . ARG A 1 88 ? -21.422 39.688 12.547 1 93.25 88 ARG A O 1
ATOM 700 N N . PRO A 1 89 ? -22.219 38.969 14.43 1 96 89 PRO A N 1
ATOM 701 C CA . PRO A 1 89 ? -21.703 40.062 15.227 1 96 89 PRO A CA 1
ATOM 702 C C . PRO A 1 89 ? -20.266 39.844 15.688 1 96 89 PRO A C 1
ATOM 704 O O . PRO A 1 89 ? -19.719 40.656 16.438 1 96 89 PRO A O 1
ATOM 707 N N . TRP A 1 90 ? -19.672 38.75 15.305 1 97.31 90 TRP A N 1
ATOM 708 C CA . TRP A 1 90 ? -18.312 38.469 15.734 1 97.31 90 TRP A CA 1
ATOM 709 C C . TRP A 1 90 ? -17.375 38.406 14.531 1 97.31 90 TRP A C 1
ATOM 711 O O . TRP A 1 90 ? -17.812 38.25 13.398 1 97.31 90 TRP A O 1
ATOM 721 N N . ARG A 1 91 ? -16.062 38.594 14.797 1 96.81 91 ARG A N 1
ATOM 722 C CA . ARG A 1 91 ? -15.008 38.531 13.789 1 96.81 91 ARG A CA 1
ATOM 723 C C . ARG A 1 91 ? -14.477 37.125 13.609 1 96.81 91 ARG A C 1
ATOM 725 O O . ARG A 1 91 ? -14.812 36.219 14.391 1 96.81 91 ARG A O 1
ATOM 732 N N . ASP A 1 92 ? -13.594 36.969 12.625 1 94.38 92 ASP A N 1
ATOM 733 C CA . ASP A 1 92 ? -13.078 35.656 12.258 1 94.38 92 ASP A CA 1
ATOM 734 C C . ASP A 1 92 ? -11.93 35.25 13.172 1 94.38 92 ASP A C 1
ATOM 736 O O . ASP A 1 92 ? -11.531 34.062 13.195 1 94.38 92 ASP A O 1
ATOM 740 N N . GLY A 1 93 ? -11.469 36.125 13.961 1 94.38 93 GLY A N 1
ATOM 741 C CA . GLY A 1 93 ? -10.234 35.906 14.695 1 94.38 93 GLY A CA 1
ATOM 742 C C . GLY A 1 93 ? -10.414 35 15.906 1 94.38 93 GLY A C 1
ATOM 743 O O . GLY A 1 93 ? -10.203 35.438 17.047 1 94.38 93 GLY A O 1
ATOM 744 N N . LYS A 1 94 ? -10.609 33.75 15.664 1 93.69 94 LYS A N 1
ATOM 745 C CA . LYS A 1 94 ? -10.75 32.781 16.734 1 93.69 94 LYS A CA 1
ATOM 746 C C . LYS A 1 94 ? -9.453 32.656 17.531 1 93.69 94 LYS A C 1
ATOM 748 O O . LYS A 1 94 ? -8.367 32.562 16.969 1 93.69 94 LYS A O 1
ATOM 753 N N . LEU A 1 95 ? -9.586 32.594 18.891 1 92.88 95 LEU A N 1
ATOM 754 C CA . LEU A 1 95 ? -8.422 32.469 19.766 1 92.88 95 LEU A CA 1
ATOM 755 C C . LEU A 1 95 ? -7.996 31.016 19.875 1 92.88 95 LEU A C 1
ATOM 757 O O . LEU A 1 95 ? -8.844 30.109 19.906 1 92.88 95 LEU A O 1
ATOM 761 N N . CYS A 1 96 ? -6.727 30.844 19.797 1 87.56 96 CYS A N 1
ATOM 762 C CA . CYS A 1 96 ? -6.18 29.531 20.125 1 87.56 96 CYS A CA 1
ATOM 763 C C . CYS A 1 96 ? -6.02 29.375 21.625 1 87.56 96 CYS A C 1
ATOM 765 O O . CYS A 1 96 ? -5.055 29.859 22.219 1 87.56 96 CYS A O 1
ATOM 767 N N . LEU A 1 97 ? -6.902 28.609 22.203 1 84.44 97 LEU A N 1
ATOM 768 C CA . LEU A 1 97 ? -6.918 28.5 23.656 1 84.44 97 LEU A CA 1
ATOM 769 C C . LEU A 1 97 ? -6.5 27.094 24.109 1 84.44 97 LEU A C 1
ATOM 771 O O . LEU A 1 97 ? -6.285 26.859 25.297 1 84.44 97 LEU A O 1
ATOM 775 N N . GLN A 1 98 ? -6.461 26.188 23.062 1 70.81 98 GLN A N 1
ATOM 776 C CA . GLN A 1 98 ? -6.184 24.797 23.422 1 70.81 98 GLN A CA 1
ATOM 777 C C . GLN A 1 98 ? -4.684 24.516 23.453 1 70.81 98 GLN A C 1
ATOM 779 O O . GLN A 1 98 ? -3.928 25.078 22.656 1 70.81 98 GLN A O 1
ATOM 784 N N . THR A 1 99 ? -4.258 23.922 24.641 1 64.69 99 THR A N 1
ATOM 785 C CA . THR A 1 99 ? -2.854 23.531 24.734 1 64.69 99 THR A CA 1
ATOM 786 C C . THR A 1 99 ? -2.717 22.062 25.125 1 64.69 99 THR A C 1
ATOM 788 O O . THR A 1 99 ? -3.689 21.438 25.547 1 64.69 99 THR A O 1
ATOM 791 N N . GLY A 1 100 ? -1.633 21.516 24.812 1 64.31 100 GLY A N 1
ATOM 792 C CA . GLY A 1 100 ? -1.279 20.188 25.297 1 64.31 100 GLY A CA 1
ATOM 793 C C . GLY A 1 100 ? -2.098 19.078 24.656 1 64.31 100 GLY A C 1
ATOM 794 O O . GLY A 1 100 ? -2.205 19.016 23.438 1 64.31 100 GLY A O 1
ATOM 795 N N . LEU A 1 101 ? -2.809 18.297 25.531 1 68.06 101 LEU A N 1
ATOM 796 C CA . LEU A 1 101 ? -3.547 17.109 25.141 1 68.06 101 LEU A CA 1
ATOM 797 C C . LEU A 1 101 ? -4.816 17.484 24.375 1 68.06 101 LEU A C 1
ATOM 799 O O . LEU A 1 101 ? -5.262 16.75 23.5 1 68.06 101 LEU A O 1
ATOM 803 N N . ALA A 1 102 ? -5.258 18.594 24.719 1 67.12 102 ALA A N 1
ATOM 804 C CA . ALA A 1 102 ? -6.488 19.031 24.062 1 67.12 102 ALA A CA 1
ATOM 805 C C . ALA A 1 102 ? -6.258 19.297 22.578 1 67.12 102 ALA A C 1
ATOM 807 O O . ALA A 1 102 ? -7.141 19.047 21.75 1 67.12 102 ALA A O 1
ATOM 808 N N . ALA A 1 103 ? -5.047 19.672 22.328 1 66.31 103 ALA A N 1
ATOM 809 C CA . ALA A 1 103 ? -4.695 19.938 20.938 1 66.31 103 ALA A CA 1
ATOM 810 C C . ALA A 1 103 ? -4.656 18.656 20.125 1 66.31 103 ALA A C 1
ATOM 812 O O . ALA A 1 103 ? -4.785 18.688 18.891 1 66.31 103 ALA A O 1
ATOM 813 N N . LEU A 1 104 ? -4.504 17.594 20.844 1 68.88 104 LEU A N 1
ATOM 814 C CA . LEU A 1 104 ? -4.48 16.297 20.172 1 68.88 104 LEU A CA 1
ATOM 815 C C . LEU A 1 104 ? -5.887 15.719 20.078 1 68.88 104 LEU A C 1
ATOM 817 O O . LEU A 1 104 ? -6.066 14.602 19.562 1 68.88 104 LEU A O 1
ATOM 821 N N . GLY A 1 105 ? -6.801 16.484 20.562 1 65.06 105 GLY A N 1
ATOM 822 C CA . GLY A 1 105 ? -8.18 16 20.547 1 65.06 105 GLY A CA 1
ATOM 823 C C . GLY A 1 105 ? -8.484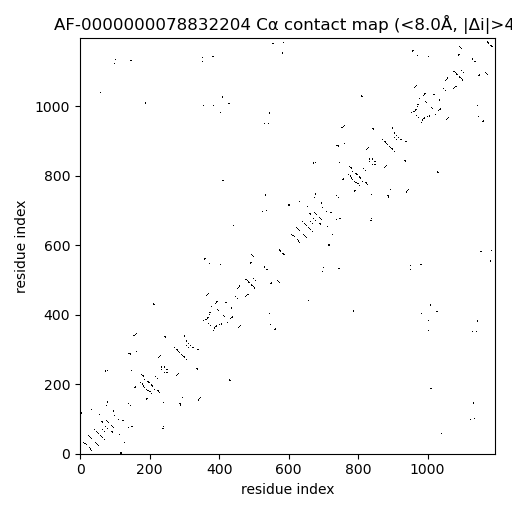 15.047 21.688 1 65.06 105 GLY A C 1
ATOM 824 O O . GLY A 1 105 ? -9.508 14.359 21.656 1 65.06 105 GLY A O 1
ATOM 825 N N . LEU A 1 106 ? -7.516 14.992 22.609 1 69.19 106 LEU A N 1
ATOM 826 C CA . LEU A 1 106 ? -7.703 14.094 23.734 1 69.19 106 LEU A CA 1
ATOM 827 C C . LEU A 1 106 ? -8.336 14.836 24.922 1 69.19 106 LEU A C 1
ATOM 829 O O . LEU A 1 106 ? -7.93 15.953 25.25 1 69.19 106 LEU A O 1
ATOM 833 N N . ARG A 1 107 ? -9.391 14.359 25.375 1 65.88 107 ARG A N 1
ATOM 834 C CA . ARG A 1 107 ? -10.055 14.977 26.516 1 65.88 107 ARG A CA 1
ATOM 835 C C . ARG A 1 107 ? -9.438 14.492 27.828 1 65.88 107 ARG A C 1
ATOM 837 O O . ARG A 1 107 ? -9.523 13.305 28.156 1 65.88 107 ARG A O 1
ATOM 844 N N . ALA A 1 108 ? -8.602 15.344 28.25 1 64.12 108 ALA A N 1
ATOM 845 C CA . ALA A 1 108 ? -8.023 15.031 29.547 1 64.12 108 ALA A CA 1
ATOM 846 C C . ALA A 1 108 ? -8.609 15.93 30.641 1 64.12 108 ALA A C 1
ATOM 848 O O . ALA A 1 108 ? -8.516 17.156 30.562 1 64.12 108 ALA A O 1
ATOM 849 N N . ARG A 1 109 ? -9.234 15.367 31.547 1 63.78 109 ARG A N 1
ATOM 850 C CA . ARG A 1 109 ? -9.945 16.094 32.594 1 63.78 109 ARG A CA 1
ATOM 851 C C . ARG A 1 109 ? -9.039 17.109 33.281 1 63.78 109 ARG A C 1
ATOM 853 O O . ARG A 1 109 ? -9.484 18.188 33.656 1 63.78 109 ARG A O 1
ATOM 860 N N . ASP A 1 110 ? -7.844 16.75 33.281 1 65.38 110 ASP A N 1
ATOM 861 C CA . ASP A 1 110 ? -6.938 17.609 34.031 1 65.38 110 ASP A CA 1
ATOM 862 C C . ASP A 1 110 ? -6.57 18.859 33.25 1 65.38 110 ASP A C 1
ATOM 864 O O . ASP A 1 110 ? -6.148 19.875 33.812 1 65.38 110 ASP A O 1
ATOM 868 N N . GLU A 1 111 ? -6.836 18.781 32 1 74.38 111 GLU A N 1
ATOM 869 C CA . GLU A 1 111 ? -6.457 19.922 31.172 1 74.38 111 GLU A CA 1
ATOM 870 C C . GLU A 1 111 ? -7.672 20.766 30.812 1 74.38 111 GLU A C 1
ATOM 872 O O . GLU A 1 111 ? -7.566 21.984 30.656 1 74.38 111 GLU A O 1
ATOM 877 N N . GLU A 1 112 ? -8.758 20.141 30.625 1 78.56 112 GLU A N 1
ATOM 878 C CA . GLU A 1 112 ? -10.031 20.781 30.344 1 78.56 112 GLU A CA 1
ATOM 879 C C . GLU A 1 112 ? -11.188 20.047 31.016 1 78.56 112 GLU A C 1
ATOM 881 O O . GLU A 1 112 ? -11.328 18.828 30.859 1 78.56 112 GLU A O 1
ATOM 886 N N . PRO A 1 113 ? -11.812 20.875 31.859 1 79.56 113 PRO A N 1
ATOM 887 C CA . PRO A 1 113 ? -12.969 20.203 32.469 1 79.56 113 PRO A CA 1
ATOM 888 C C . PRO A 1 113 ? -13.969 19.688 31.422 1 79.56 113 PRO A C 1
ATOM 890 O O . PRO A 1 113 ? -14.172 20.328 30.391 1 79.56 113 PRO A O 1
ATOM 893 N N . LEU A 1 114 ? -14.594 18.562 31.719 1 76.75 114 LEU A N 1
ATOM 894 C CA . LEU A 1 114 ? -15.5 17.953 30.75 1 76.75 114 LEU A CA 1
ATOM 895 C C . LEU A 1 114 ? -16.953 18.141 31.172 1 76.75 114 LEU A C 1
ATOM 897 O O . LEU A 1 114 ? -17.859 17.906 30.375 1 76.75 114 LEU A O 1
ATOM 901 N N . ASP A 1 115 ? -17.047 18.641 32.312 1 81.44 115 ASP A N 1
ATOM 902 C CA . ASP A 1 115 ? -18.422 18.781 32.812 1 81.44 115 ASP A CA 1
ATOM 903 C C . ASP A 1 115 ? -19.047 20.094 32.312 1 81.44 115 ASP A C 1
ATOM 905 O O . ASP A 1 115 ? -18.344 21.078 32.125 1 81.44 115 ASP A O 1
ATOM 909 N N . ALA A 1 116 ? -20.344 20.125 32.219 1 87 116 ALA A N 1
ATOM 910 C CA . ALA A 1 116 ? -21.094 21.266 31.688 1 87 116 ALA A CA 1
ATOM 911 C C . ALA A 1 116 ? -20.953 22.484 32.562 1 87 116 ALA A C 1
ATOM 913 O O . ALA A 1 116 ? -20.938 23.625 32.094 1 87 116 ALA A O 1
ATOM 914 N N . ALA A 1 117 ? -20.766 22.297 33.781 1 87.31 117 ALA A N 1
ATOM 915 C CA . ALA A 1 117 ? -20.766 23.391 34.75 1 87.31 117 ALA A CA 1
ATOM 916 C C . ALA A 1 117 ? -19.453 24.172 34.656 1 87.31 117 ALA A C 1
ATOM 918 O O . ALA A 1 117 ? -19.438 25.391 34.844 1 87.31 117 ALA A O 1
ATOM 919 N N . SER A 1 118 ? -18.422 23.5 34.281 1 89 118 SER A N 1
ATOM 920 C CA . SER A 1 118 ? -17.109 24.125 34.469 1 89 118 SER A CA 1
ATOM 921 C C . SER A 1 118 ? -16.453 24.406 33.125 1 89 118 SER A C 1
ATOM 923 O O . SER A 1 118 ? -15.578 25.281 33.031 1 89 118 SER A O 1
ATOM 925 N N . ARG A 1 119 ? -16.781 23.75 32.094 1 88.88 119 ARG A N 1
ATOM 926 C CA . ARG A 1 119 ? -16.031 23.781 30.828 1 88.88 119 ARG A CA 1
ATOM 927 C C . ARG A 1 119 ? -16.078 25.172 30.203 1 88.88 119 ARG A C 1
ATOM 929 O O . ARG A 1 119 ? -15.055 25.672 29.734 1 88.88 119 ARG A O 1
ATOM 936 N N . LEU A 1 120 ? -17.234 25.719 30.219 1 91.56 120 LEU A N 1
ATOM 937 C CA . LEU A 1 120 ? -17.391 27.047 29.641 1 91.56 120 LEU A CA 1
ATOM 938 C C . LEU A 1 120 ? -16.547 28.078 30.391 1 91.56 120 LEU A C 1
ATOM 940 O O . LEU A 1 120 ? -15.852 28.891 29.781 1 91.56 120 LEU A O 1
ATOM 944 N N . GLY A 1 121 ? -16.656 28.047 31.688 1 90.38 121 GLY A N 1
ATOM 945 C CA . GLY A 1 121 ? -15.844 28.938 32.5 1 90.38 121 GLY A CA 1
ATOM 946 C C . GLY A 1 121 ? -14.352 28.766 32.281 1 90.38 121 GLY A C 1
ATOM 947 O O . GLY A 1 121 ? -13.609 29.75 32.312 1 90.38 121 GLY A O 1
ATOM 948 N N . TRP A 1 122 ? -13.984 27.625 32.062 1 89.12 122 TRP A N 1
ATOM 949 C CA . TRP A 1 122 ? -12.578 27.328 31.797 1 89.12 122 TRP A CA 1
ATOM 950 C C . TRP A 1 122 ? -12.117 28.031 30.516 1 89.12 122 TRP A C 1
ATOM 952 O O . TRP A 1 122 ? -11.047 28.641 30.5 1 89.12 122 TRP A O 1
ATOM 962 N N . HIS A 1 123 ? -12.867 27.984 29.469 1 91.06 123 HIS A N 1
ATOM 963 C CA . HIS A 1 123 ? -12.539 28.641 28.203 1 91.06 123 HIS A CA 1
ATOM 964 C C . HIS A 1 123 ? -12.508 30.156 28.344 1 91.06 123 HIS A C 1
ATOM 966 O O . HIS A 1 123 ? -11.648 30.812 27.781 1 91.06 123 HIS A O 1
ATOM 972 N N . VAL A 1 124 ? -13.406 30.625 29.094 1 93.38 124 VAL A N 1
ATOM 973 C CA . VAL A 1 124 ? -13.484 32.062 29.297 1 93.38 124 VAL A CA 1
ATOM 974 C C . VAL A 1 124 ? -12.266 32.531 30.094 1 93.38 124 VAL A C 1
ATOM 976 O O . VAL A 1 124 ? -11.695 33.594 29.781 1 93.38 124 VAL A O 1
ATOM 979 N N . ALA A 1 125 ? -11.961 31.797 31.062 1 91.38 125 ALA A N 1
ATOM 980 C CA . ALA A 1 125 ? -10.773 32.156 31.828 1 91.38 125 ALA A CA 1
ATOM 981 C C . ALA A 1 125 ? -9.523 32.156 30.953 1 91.38 125 ALA A C 1
ATOM 983 O O . ALA A 1 125 ? -8.648 33 31.109 1 91.38 125 ALA A O 1
ATOM 984 N N . ARG A 1 126 ? -9.422 31.234 30.078 1 91.56 126 ARG A N 1
ATOM 985 C CA . ARG A 1 126 ? -8.281 31.141 29.172 1 91.56 126 ARG A CA 1
ATOM 986 C C . ARG A 1 126 ? -8.266 32.312 28.188 1 91.56 126 ARG A C 1
ATOM 988 O O . ARG A 1 126 ? -7.195 32.781 27.797 1 91.56 126 ARG A O 1
ATOM 995 N N . ALA A 1 127 ? -9.422 32.656 27.797 1 94.38 127 ALA A N 1
ATOM 996 C CA . ALA A 1 127 ? -9.508 33.844 26.938 1 94.38 127 ALA A CA 1
ATOM 997 C C . ALA A 1 127 ? -8.984 35.062 27.641 1 94.38 127 ALA A C 1
ATOM 999 O O . ALA A 1 127 ? -8.312 35.906 27.016 1 94.38 127 ALA A O 1
ATOM 1000 N N . ARG A 1 128 ? -9.289 35.188 28.828 1 94.69 128 ARG A N 1
ATOM 1001 C CA . ARG A 1 128 ? -8.781 36.312 29.625 1 94.69 128 ARG A CA 1
ATOM 1002 C C . ARG A 1 128 ? -7.266 36.25 29.734 1 94.69 128 ARG A C 1
ATOM 1004 O O . ARG A 1 128 ? -6.594 37.281 29.609 1 94.69 128 ARG A O 1
ATOM 1011 N N . GLU A 1 129 ? -6.805 35.094 30 1 92.44 129 GLU A N 1
ATOM 1012 C CA . GLU A 1 129 ? -5.355 34.938 30.062 1 92.44 129 GLU A CA 1
ATOM 1013 C C . GLU A 1 129 ? -4.703 35.281 28.734 1 92.44 129 GLU A C 1
ATOM 1015 O O . GLU A 1 129 ? -3.627 35.906 28.703 1 92.44 129 GLU A O 1
ATOM 1020 N N . TRP A 1 130 ? -5.309 34.844 27.672 1 93.12 130 TRP A N 1
ATOM 1021 C CA . TRP A 1 130 ? -4.836 35.219 26.328 1 93.12 130 TRP A CA 1
ATOM 1022 C C . TRP A 1 130 ? -4.77 36.719 26.172 1 93.12 130 TRP A C 1
ATOM 1024 O O . TRP A 1 130 ? -3.781 37.25 25.656 1 93.12 130 TRP A O 1
ATOM 1034 N N . LEU A 1 131 ? -5.77 37.406 26.641 1 94.62 131 LEU A N 1
ATOM 1035 C CA . LEU A 1 131 ? -5.855 38.844 26.531 1 94.62 131 LEU A CA 1
ATOM 1036 C C . LEU A 1 131 ? -4.727 39.531 27.297 1 94.62 131 LEU A C 1
ATOM 1038 O O . LEU A 1 131 ? -4.133 40.5 26.828 1 94.62 131 LEU A O 1
ATOM 1042 N N . GLU A 1 132 ? -4.473 39.062 28.406 1 95.06 132 GLU A N 1
ATOM 1043 C CA . GLU A 1 132 ? -3.391 39.594 29.219 1 95.06 132 GLU A CA 1
ATOM 1044 C C . GLU A 1 132 ? -2.035 39.375 28.547 1 95.06 132 GLU A C 1
ATOM 1046 O O . GLU A 1 132 ? -1.192 40.281 28.516 1 95.06 132 GLU A O 1
ATOM 1051 N N . ALA A 1 133 ? -1.886 38.188 28.062 1 93.56 133 ALA A N 1
ATOM 1052 C CA . ALA A 1 133 ? -0.646 37.875 27.359 1 93.56 133 ALA A CA 1
ATOM 1053 C C . ALA A 1 133 ? -0.496 38.75 26.109 1 93.56 133 ALA A C 1
ATOM 1055 O O . ALA A 1 133 ? 0.606 39.219 25.781 1 93.56 133 ALA A O 1
ATOM 1056 N N . ALA A 1 134 ? -1.567 38.938 25.453 1 94.62 134 ALA A N 1
ATOM 1057 C CA . ALA A 1 134 ? -1.566 39.812 24.266 1 94.62 134 ALA A CA 1
ATOM 1058 C C . ALA A 1 134 ? -1.178 41.219 24.609 1 94.62 134 ALA A C 1
ATOM 1060 O O . ALA A 1 134 ? -0.397 41.875 23.891 1 94.62 134 ALA A O 1
ATOM 1061 N N . ALA A 1 135 ? -1.695 41.719 25.672 1 94.06 135 ALA A N 1
ATOM 1062 C CA . ALA A 1 135 ? -1.426 43.062 26.109 1 94.06 135 ALA A CA 1
ATOM 1063 C C . ALA A 1 135 ? 0.047 43.25 26.469 1 94.06 135 ALA A C 1
ATOM 1065 O O . ALA A 1 135 ? 0.613 44.344 26.266 1 94.06 135 ALA A O 1
ATOM 1066 N N . ARG A 1 136 ? 0.604 42.219 26.922 1 92.62 136 ARG A N 1
ATOM 1067 C CA . ARG A 1 136 ? 1.995 42.312 27.359 1 92.62 136 ARG A CA 1
ATOM 1068 C C . ARG A 1 136 ? 2.939 41.875 26.25 1 92.62 136 ARG A C 1
ATOM 1070 O O . ARG A 1 136 ? 4.156 41.844 26.422 1 92.62 136 ARG A O 1
ATOM 1077 N N . GLY A 1 137 ? 2.441 41.5 25.125 1 90.38 137 GLY A N 1
ATOM 1078 C CA . GLY A 1 137 ? 3.268 41.031 24.031 1 90.38 137 GLY A CA 1
ATOM 1079 C C . GLY A 1 137 ? 3.93 39.688 24.312 1 90.38 137 GLY A C 1
ATOM 1080 O O . GLY A 1 137 ? 5.066 39.438 23.906 1 90.38 137 GLY A O 1
ATOM 1081 N N . ARG A 1 138 ? 3.24 38.781 25.047 1 90.5 138 ARG A N 1
ATOM 1082 C CA . ARG A 1 138 ? 3.846 37.531 25.5 1 90.5 138 ARG A CA 1
ATOM 1083 C C . ARG A 1 138 ? 3.096 36.344 24.938 1 90.5 138 ARG A C 1
ATOM 1085 O O . ARG A 1 138 ? 3.109 35.25 25.547 1 90.5 138 ARG A O 1
ATOM 1092 N N . LEU A 1 139 ? 2.393 36.5 23.906 1 90.12 139 LEU A N 1
ATOM 1093 C CA . LEU A 1 139 ? 1.688 35.406 23.297 1 90.12 139 LEU A CA 1
ATOM 1094 C C . LEU A 1 139 ? 2.668 34.438 22.641 1 90.12 139 LEU A C 1
ATOM 1096 O O . LEU A 1 139 ? 2.385 33.219 22.531 1 90.12 139 LEU A O 1
ATOM 1100 N N . LEU A 1 140 ? 3.744 34.969 22.172 1 88.31 140 LEU A N 1
ATOM 1101 C CA . LEU A 1 140 ? 4.812 34.156 21.578 1 88.31 140 LEU A CA 1
ATOM 1102 C C . LEU A 1 140 ? 6.152 34.469 22.234 1 88.31 140 LEU A C 1
ATOM 1104 O O . LEU A 1 140 ? 7.023 35.094 21.625 1 88.31 140 LEU A O 1
ATOM 1108 N N . PRO A 1 141 ? 6.367 34 23.406 1 88.75 141 PRO A N 1
ATOM 1109 C CA . PRO A 1 141 ? 7.613 34.312 24.109 1 88.75 141 PRO A CA 1
ATOM 1110 C C . PRO A 1 141 ? 8.82 33.594 23.5 1 88.75 141 PRO A C 1
ATOM 1112 O O . PRO A 1 141 ? 8.664 32.625 22.766 1 88.75 141 PRO A O 1
ATOM 1115 N N . ASN A 1 142 ? 9.992 34.062 23.875 1 91.06 142 ASN A N 1
ATOM 1116 C CA . ASN A 1 142 ? 11.219 33.406 23.453 1 91.06 142 ASN A CA 1
ATOM 1117 C C . ASN A 1 142 ? 11.281 31.953 23.938 1 91.06 142 ASN A C 1
ATOM 1119 O O . ASN A 1 142 ? 10.898 31.656 25.062 1 91.06 142 ASN A O 1
ATOM 1123 N N . GLY A 1 143 ? 11.672 31.109 23 1 87.12 143 GLY A N 1
ATOM 1124 C CA . GLY A 1 143 ? 11.766 29.703 23.344 1 87.12 143 GLY A CA 1
ATOM 1125 C C . GLY A 1 143 ? 10.555 28.906 22.906 1 87.12 143 GLY A C 1
ATOM 1126 O O . GLY A 1 143 ? 10.625 27.688 22.766 1 87.12 143 GLY A O 1
ATOM 1127 N N . ALA A 1 144 ? 9.438 29.578 22.656 1 83.75 144 ALA A N 1
ATOM 1128 C CA . ALA A 1 144 ? 8.25 28.906 22.141 1 83.75 144 ALA A CA 1
ATOM 1129 C C . ALA A 1 144 ? 8.43 28.5 20.672 1 83.75 144 ALA A C 1
ATOM 1131 O O . ALA A 1 144 ? 9.234 29.109 19.969 1 83.75 144 ALA A O 1
ATOM 1132 N N . PRO A 1 145 ? 7.734 27.453 20.312 1 83.31 145 PRO A N 1
ATOM 1133 C CA . PRO A 1 145 ? 7.801 27.109 18.891 1 83.31 145 PRO A CA 1
ATOM 1134 C C . PRO A 1 145 ? 7.363 28.25 17.984 1 83.31 145 PRO A C 1
ATOM 1136 O O . PRO A 1 145 ? 6.398 28.953 18.297 1 83.31 145 PRO A O 1
ATOM 1139 N N . PHE A 1 146 ? 8.102 28.438 16.953 1 87.88 146 PHE A N 1
ATOM 1140 C CA . PHE A 1 146 ? 7.766 29.484 16 1 87.88 146 PHE A CA 1
ATOM 1141 C C . PHE A 1 146 ? 6.406 29.219 15.359 1 87.88 146 PHE A C 1
ATOM 1143 O O . PHE A 1 146 ? 6.07 28.078 15.055 1 87.88 146 PHE A O 1
ATOM 1150 N N . GLU A 1 147 ? 5.605 30.25 15.125 1 87.75 147 GLU A N 1
ATOM 1151 C CA . GLU A 1 147 ? 4.266 30.141 14.562 1 87.75 147 GLU A CA 1
ATOM 1152 C C . GLU A 1 147 ? 4.152 30.891 13.242 1 87.75 147 GLU A C 1
ATOM 1154 O O . GLU A 1 147 ? 4.461 32.094 13.172 1 87.75 147 GLU A O 1
ATOM 1159 N N . LEU A 1 148 ? 3.793 30.141 12.18 1 89.44 148 LEU A N 1
ATOM 1160 C CA . LEU A 1 148 ? 3.449 30.797 10.922 1 89.44 148 LEU A CA 1
ATOM 1161 C C . LEU A 1 148 ? 2.01 31.297 10.953 1 89.44 148 LEU A C 1
ATOM 1163 O O . LEU A 1 148 ? 1.116 30.609 11.445 1 89.44 148 LEU A O 1
ATOM 1167 N N . PRO A 1 149 ? 1.808 32.5 10.492 1 88.62 149 PRO A N 1
ATOM 1168 C CA . PRO A 1 149 ? 0.411 32.938 10.406 1 88.62 149 PRO A CA 1
ATOM 1169 C C . PRO A 1 149 ? -0.399 32.125 9.406 1 88.62 149 PRO A C 1
ATOM 1171 O O . PRO A 1 149 ? 0.147 31.656 8.398 1 88.62 149 PRO A O 1
ATOM 1174 N N . ALA A 1 150 ? -1.644 32 9.664 1 82.25 150 ALA A N 1
ATOM 1175 C CA . ALA A 1 150 ? -2.531 31.25 8.773 1 82.25 150 ALA A CA 1
ATOM 1176 C C . ALA A 1 150 ? -2.904 32.094 7.547 1 82.25 150 ALA A C 1
ATOM 1178 O O . ALA A 1 150 ? -3.449 33.188 7.676 1 82.25 150 ALA A O 1
ATOM 1179 N N . LEU A 1 151 ? -2.562 31.547 6.414 1 88 151 LEU A N 1
ATOM 1180 C CA . LEU A 1 151 ? -2.941 32.188 5.16 1 88 151 LEU A CA 1
ATOM 1181 C C . LEU A 1 151 ? -4.293 31.672 4.672 1 88 151 LEU A C 1
ATOM 1183 O O . LEU A 1 151 ? -4.625 30.5 4.867 1 88 151 LEU A O 1
ATOM 1187 N N . PRO A 1 152 ? -5.059 32.531 4.141 1 84.69 152 PRO A N 1
ATOM 1188 C CA . PRO A 1 152 ? -6.297 32.031 3.523 1 84.69 152 PRO A CA 1
ATOM 1189 C C . PRO A 1 152 ? -6.055 31.359 2.18 1 84.69 152 PRO A C 1
ATOM 1191 O O . PRO A 1 152 ? -5.516 31.969 1.256 1 84.69 152 PRO A O 1
ATOM 1194 N N . HIS A 1 153 ? -6.23 30.031 2.176 1 80.25 153 HIS A N 1
ATOM 1195 C CA . HIS A 1 153 ? -6.031 29.297 0.928 1 80.25 153 HIS A CA 1
ATOM 1196 C C . HIS A 1 153 ? -7.359 29.016 0.24 1 80.25 153 HIS A C 1
ATOM 1198 O O . HIS A 1 153 ? -8.352 28.703 0.903 1 80.25 153 HIS A O 1
ATOM 1204 N N . MET A 1 154 ? -7.328 29.234 -1.064 1 70.38 154 MET A N 1
ATOM 1205 C CA . MET A 1 154 ? -8.562 28.984 -1.805 1 70.38 154 MET A CA 1
ATOM 1206 C C . MET A 1 154 ? -8.375 27.844 -2.812 1 70.38 154 MET A C 1
ATOM 1208 O O . MET A 1 154 ? -9.344 27.266 -3.293 1 70.38 154 MET A O 1
ATOM 1212 N N . ASP A 1 155 ? -7.164 27.5 -3.033 1 72.31 155 ASP A N 1
ATOM 1213 C CA . ASP A 1 155 ? -6.859 26.578 -4.133 1 72.31 155 ASP A CA 1
ATOM 1214 C C . ASP A 1 155 ? -6.539 25.188 -3.611 1 72.31 155 ASP A C 1
ATOM 1216 O O . ASP A 1 155 ? -6.148 25.016 -2.453 1 72.31 155 ASP A O 1
ATOM 1220 N N . SER A 1 156 ? -6.863 24.234 -4.512 1 85.12 156 SER A N 1
ATOM 1221 C CA . SER A 1 156 ? -6.539 22.844 -4.203 1 85.12 156 SER A CA 1
ATOM 1222 C C . SER A 1 156 ? -5.082 22.531 -4.523 1 85.12 156 SER A C 1
ATOM 1224 O O . SER A 1 156 ? -4.543 21.531 -4.07 1 85.12 156 SER A O 1
ATOM 1226 N N . THR A 1 157 ? -4.457 23.469 -5.109 1 91.94 157 THR A N 1
ATOM 1227 C CA . THR A 1 157 ? -3.064 23.297 -5.508 1 91.94 157 THR A CA 1
ATOM 1228 C C . THR A 1 157 ? -2.131 23.484 -4.316 1 91.94 157 THR A C 1
ATOM 1230 O O . THR A 1 157 ? -2.381 24.328 -3.455 1 91.94 157 THR A O 1
ATOM 1233 N N . GLN A 1 158 ? -1.081 22.719 -4.297 1 96.25 158 GLN A N 1
ATOM 1234 C CA . GLN A 1 158 ? -0.074 22.828 -3.248 1 96.25 158 GLN A CA 1
ATOM 1235 C C . GLN A 1 158 ? 1.335 22.781 -3.83 1 96.25 158 GLN A C 1
ATOM 1237 O O . GLN A 1 158 ? 1.608 22.016 -4.754 1 96.25 158 GLN A O 1
ATOM 1242 N N . VAL A 1 159 ? 2.178 23.672 -3.375 1 97.62 159 VAL A N 1
ATOM 1243 C CA . VAL A 1 159 ? 3.592 23.656 -3.736 1 97.62 159 VAL A CA 1
ATOM 1244 C C . VAL A 1 159 ? 4.414 23.125 -2.561 1 97.62 159 VAL A C 1
ATOM 1246 O O . VAL A 1 159 ? 4.234 23.578 -1.424 1 97.62 159 VAL A O 1
ATOM 1249 N N . VAL A 1 160 ? 5.273 22.188 -2.881 1 97.75 160 VAL A N 1
ATOM 1250 C CA . VAL A 1 160 ? 6.094 21.625 -1.808 1 97.75 160 VAL A CA 1
ATOM 1251 C C . VAL A 1 160 ? 7.566 21.906 -2.094 1 97.75 160 VAL A C 1
ATOM 1253 O O . VAL A 1 160 ? 7.961 22.078 -3.248 1 97.75 160 VAL A O 1
ATOM 1256 N N . PHE A 1 161 ? 8.352 22.047 -1.073 1 98.19 161 PHE A N 1
ATOM 1257 C CA . PHE A 1 161 ? 9.781 22.297 -1.158 1 98.19 161 PHE A CA 1
ATOM 1258 C C . PHE A 1 161 ? 10.539 21.469 -0.133 1 98.19 161 PHE A C 1
ATOM 1260 O O . PHE A 1 161 ? 9.945 20.656 0.583 1 98.19 161 PHE A O 1
ATOM 1267 N N . ARG A 1 162 ? 11.844 21.516 -0.181 1 96.88 162 ARG A N 1
ATOM 1268 C CA . ARG A 1 162 ? 12.703 20.672 0.658 1 96.88 162 ARG A CA 1
ATOM 1269 C C . ARG A 1 162 ? 13.789 21.516 1.326 1 96.88 162 ARG A C 1
ATOM 1271 O O . ARG A 1 162 ? 14.977 21.312 1.066 1 96.88 162 ARG A O 1
ATOM 1278 N N . GLU A 1 163 ? 13.359 22.344 2.285 1 96.5 163 GLU A N 1
ATOM 1279 C CA . GLU A 1 163 ? 14.281 23.266 2.947 1 96.5 163 GLU A CA 1
ATOM 1280 C C . GLU A 1 163 ? 14.734 22.719 4.297 1 96.5 163 GLU A C 1
ATOM 1282 O O . GLU A 1 163 ? 13.93 22.141 5.039 1 96.5 163 GLU A O 1
ATOM 1287 N N . ASP A 1 164 ? 16.016 22.75 4.508 1 94.31 164 ASP A N 1
ATOM 1288 C CA . ASP A 1 164 ? 16.609 22.375 5.785 1 94.31 164 ASP A CA 1
ATOM 1289 C C . ASP A 1 164 ? 17.781 23.281 6.129 1 94.31 164 ASP A C 1
ATOM 1291 O O . ASP A 1 164 ? 17.953 24.344 5.535 1 94.31 164 ASP A O 1
ATOM 1295 N N . ALA A 1 165 ? 18.516 22.922 7.172 1 94.81 165 ALA A N 1
ATOM 1296 C CA . ALA A 1 165 ? 19.625 23.734 7.629 1 94.81 165 ALA A CA 1
ATOM 1297 C C . ALA A 1 165 ? 20.703 23.859 6.551 1 94.81 165 ALA A C 1
ATOM 1299 O O . ALA A 1 165 ? 21.344 24.906 6.402 1 94.81 165 ALA A O 1
ATOM 1300 N N . GLU A 1 166 ? 20.906 22.844 5.809 1 94.94 166 GLU A N 1
ATOM 1301 C CA . GLU A 1 166 ? 21.922 22.844 4.758 1 94.94 166 GLU A CA 1
ATOM 1302 C C . GLU A 1 166 ? 21.531 23.781 3.621 1 94.94 166 GLU A C 1
ATOM 1304 O O . GLU A 1 166 ? 22.375 24.516 3.104 1 94.94 166 GLU A O 1
ATOM 1309 N N . SER A 1 167 ? 20.312 23.703 3.254 1 96.12 167 SER A N 1
ATOM 1310 C CA . SER A 1 167 ? 19.859 24.609 2.195 1 96.12 167 SER A CA 1
ATOM 1311 C C . SER A 1 167 ? 19.891 26.062 2.652 1 96.12 167 SER A C 1
ATOM 1313 O O . SER A 1 167 ? 20.141 26.969 1.854 1 96.12 167 SER A O 1
ATOM 1315 N N . LEU A 1 168 ? 19.562 26.312 3.926 1 96.75 168 LEU A N 1
ATOM 1316 C CA . LEU A 1 168 ? 19.641 27.688 4.438 1 96.75 168 LEU A CA 1
ATOM 1317 C C . LEU A 1 168 ? 21.062 28.234 4.305 1 96.75 168 LEU A C 1
ATOM 1319 O O . LEU A 1 168 ? 21.25 29.391 3.924 1 96.75 168 LEU A O 1
ATOM 1323 N N . ALA A 1 169 ? 22.031 27.406 4.629 1 96.81 169 ALA A N 1
ATOM 1324 C CA . ALA A 1 169 ? 23.438 27.812 4.488 1 96.81 169 ALA A CA 1
ATOM 1325 C C . ALA A 1 169 ? 23.75 28.188 3.043 1 96.81 169 ALA A C 1
ATOM 1327 O O . ALA A 1 169 ? 24.516 29.125 2.793 1 96.81 169 ALA A O 1
ATOM 1328 N N . THR A 1 170 ? 23.203 27.469 2.141 1 96.94 170 THR A N 1
ATOM 1329 C CA . THR A 1 170 ? 23.375 27.766 0.726 1 96.94 170 THR A CA 1
ATOM 1330 C C . THR A 1 170 ? 22.734 29.109 0.373 1 96.94 170 THR A C 1
ATOM 1332 O O . THR A 1 170 ? 23.344 29.922 -0.319 1 96.94 170 THR A O 1
ATOM 1335 N N . TRP A 1 171 ? 21.562 29.359 0.858 1 96.75 171 TRP A N 1
ATOM 1336 C CA . TRP A 1 171 ? 20.828 30.594 0.581 1 96.75 171 TRP A CA 1
ATOM 1337 C C . TRP A 1 171 ? 21.578 31.797 1.143 1 96.75 171 TRP A C 1
ATOM 1339 O O . TRP A 1 171 ? 21.547 32.875 0.562 1 96.75 171 TRP A O 1
ATOM 1349 N N . GLU A 1 172 ? 22.203 31.656 2.246 1 95.44 172 GLU A N 1
ATOM 1350 C CA . GLU A 1 172 ? 22.922 32.75 2.895 1 95.44 172 GLU A CA 1
ATOM 1351 C C . GLU A 1 172 ? 24.109 33.188 2.049 1 95.44 172 GLU A C 1
ATOM 1353 O O . GLU A 1 172 ? 24.578 34.344 2.191 1 95.44 172 GLU A O 1
ATOM 1358 N N . ARG A 1 173 ? 24.5 32.312 1.123 1 96.19 173 ARG A N 1
ATOM 1359 C CA . ARG A 1 173 ? 25.609 32.656 0.241 1 96.19 173 ARG A CA 1
ATOM 1360 C C . ARG A 1 173 ? 25.109 33.25 -1.063 1 96.19 173 ARG A C 1
ATOM 1362 O O . ARG A 1 173 ? 25.906 33.781 -1.857 1 96.19 173 ARG A O 1
ATOM 1369 N N . ILE A 1 174 ? 23.875 33.188 -1.231 1 96.19 174 ILE A N 1
ATOM 1370 C CA . ILE A 1 174 ? 23.266 33.688 -2.467 1 96.19 174 ILE A CA 1
ATOM 1371 C C . ILE A 1 174 ? 22.797 35.125 -2.271 1 96.19 174 ILE A C 1
ATOM 1373 O O . ILE A 1 174 ? 22.031 35.406 -1.359 1 96.19 174 ILE A O 1
ATOM 1377 N N . GLU A 1 175 ? 23.203 36.031 -3.174 1 94.31 175 GLU A N 1
ATOM 1378 C CA . GLU A 1 175 ? 22.875 37.438 -3.053 1 94.31 175 GLU A CA 1
ATOM 1379 C C . GLU A 1 175 ? 21.562 37.781 -3.758 1 94.31 175 GLU A C 1
ATOM 1381 O O . GLU A 1 175 ? 20.891 38.75 -3.404 1 94.31 175 GLU A O 1
ATOM 1386 N N . GLU A 1 176 ? 21.25 36.969 -4.703 1 94.62 176 GLU A N 1
ATOM 1387 C CA . GLU A 1 176 ? 20.031 37.188 -5.469 1 94.62 176 GLU A CA 1
ATOM 1388 C C . GLU A 1 176 ? 18.797 37.156 -4.57 1 94.62 176 GLU A C 1
ATOM 1390 O O . GLU A 1 176 ? 18.703 36.344 -3.668 1 94.62 176 GLU A O 1
ATOM 1395 N N . THR A 1 177 ? 17.906 38.125 -4.84 1 95.44 177 THR A N 1
ATOM 1396 C CA . THR A 1 177 ? 16.672 38.188 -4.055 1 95.44 177 THR A CA 1
ATOM 1397 C C . THR A 1 177 ? 15.469 37.781 -4.914 1 95.44 177 THR A C 1
ATOM 1399 O O . THR A 1 177 ? 14.336 37.812 -4.438 1 95.44 177 THR A O 1
ATOM 1402 N N . GLN A 1 178 ? 15.68 37.5 -6.133 1 96.88 178 GLN A N 1
ATOM 1403 C CA . GLN A 1 178 ? 14.625 37.031 -7.02 1 96.88 178 GLN A CA 1
ATOM 1404 C C . GLN A 1 178 ? 15.188 36.125 -8.125 1 96.88 178 GLN A C 1
ATOM 1406 O O . GLN A 1 178 ? 16.391 36.156 -8.391 1 96.88 178 GLN A O 1
ATOM 1411 N N . GLY A 1 179 ? 14.391 35.344 -8.727 1 97.88 179 GLY A N 1
ATOM 1412 C CA . GLY A 1 179 ? 14.789 34.438 -9.789 1 97.88 179 GLY A CA 1
ATOM 1413 C C . GLY A 1 179 ? 13.688 33.469 -10.219 1 97.88 179 GLY A C 1
ATOM 1414 O O . GLY A 1 179 ? 12.508 33.844 -10.18 1 97.88 179 GLY A O 1
ATOM 1415 N N . TRP A 1 180 ? 14.141 32.344 -10.805 1 98.44 180 TRP A N 1
ATOM 1416 C CA . TRP A 1 180 ? 13.211 31.312 -11.258 1 98.44 180 TRP A CA 1
ATOM 1417 C C . TRP A 1 180 ? 13.359 30.047 -10.438 1 98.44 180 TRP A C 1
ATOM 1419 O O . TRP A 1 180 ? 14.477 29.672 -10.055 1 98.44 180 TRP A O 1
ATOM 1429 N N . VAL A 1 181 ? 12.258 29.438 -10.164 1 98.75 181 VAL A N 1
ATOM 1430 C CA . VAL A 1 181 ? 12.266 28.109 -9.547 1 98.75 181 VAL A CA 1
ATOM 1431 C C . VAL A 1 181 ? 11.539 27.109 -10.453 1 98.75 181 VAL A C 1
ATOM 1433 O O . VAL A 1 181 ? 10.484 27.422 -11 1 98.75 181 VAL A O 1
ATOM 1436 N N . GLU A 1 182 ? 12.164 26 -10.641 1 98.69 182 GLU A N 1
ATOM 1437 C CA . GLU A 1 182 ? 11.57 24.922 -11.414 1 98.69 182 GLU A CA 1
ATOM 1438 C C . GLU A 1 182 ? 10.633 24.078 -10.555 1 98.69 182 GLU A C 1
ATOM 1440 O O . GLU A 1 182 ? 11.008 23.641 -9.461 1 98.69 182 GLU A O 1
ATOM 1445 N N . LEU A 1 183 ? 9.375 23.875 -11.055 1 98.56 183 LEU A N 1
ATOM 1446 C CA . LEU A 1 183 ? 8.398 23.031 -10.391 1 98.56 183 LEU A CA 1
ATOM 1447 C C . LEU A 1 183 ? 8.148 21.766 -11.195 1 98.56 183 LEU A C 1
ATOM 1449 O O . LEU A 1 183 ? 8.094 21.797 -12.43 1 98.56 183 LEU A O 1
ATOM 1453 N N . ALA A 1 184 ? 8.109 20.672 -10.508 1 98.38 184 ALA A N 1
ATOM 1454 C CA . ALA A 1 184 ? 7.742 19.375 -11.094 1 98.38 184 ALA A CA 1
ATOM 1455 C C . ALA A 1 184 ? 6.418 18.875 -10.523 1 98.38 184 ALA A C 1
ATOM 1457 O O . ALA A 1 184 ? 6.227 18.859 -9.305 1 98.38 184 ALA A O 1
ATOM 1458 N N . PRO A 1 185 ? 5.469 18.531 -11.438 1 97.88 185 PRO A N 1
ATOM 1459 C CA . PRO A 1 185 ? 4.262 17.891 -10.898 1 97.88 185 PRO A CA 1
ATOM 1460 C C . PRO A 1 185 ? 4.547 16.562 -10.219 1 97.88 185 PRO A C 1
ATOM 1462 O O . PRO A 1 185 ? 5.391 15.789 -10.688 1 97.88 185 PRO A O 1
ATOM 1465 N N . LEU A 1 186 ? 3.875 16.312 -9.078 1 97.69 186 LEU A N 1
ATOM 1466 C CA . LEU A 1 186 ? 4.008 15.031 -8.414 1 97.69 186 LEU A CA 1
ATOM 1467 C C . LEU A 1 186 ? 3.322 13.93 -9.211 1 97.69 186 LEU A C 1
ATOM 1469 O O . LEU A 1 186 ? 2.117 13.992 -9.461 1 97.69 186 LEU A O 1
ATOM 1473 N N . PRO A 1 187 ? 4.082 12.891 -9.586 1 96.19 187 PRO A N 1
ATOM 1474 C CA . PRO A 1 187 ? 3.43 11.805 -10.328 1 96.19 187 PRO A CA 1
ATOM 1475 C C . PRO A 1 187 ? 2.266 11.188 -9.562 1 96.19 187 PRO A C 1
ATOM 1477 O O . PRO A 1 187 ? 2.41 10.836 -8.391 1 96.19 187 PRO A O 1
ATOM 1480 N N . GLY A 1 188 ? 1.119 11.102 -10.234 1 93.56 188 GLY A N 1
ATOM 1481 C CA . GLY A 1 188 ? -0.047 10.484 -9.625 1 93.56 188 GLY A CA 1
ATOM 1482 C C . GLY A 1 188 ? -0.902 11.453 -8.836 1 93.56 188 GLY A C 1
ATOM 1483 O O . GLY A 1 188 ? -1.979 11.094 -8.352 1 93.56 188 GLY A O 1
ATOM 1484 N N . ASN A 1 189 ? -0.449 12.641 -8.633 1 96.38 189 ASN A N 1
ATOM 1485 C CA . ASN A 1 189 ? -1.177 13.672 -7.891 1 96.38 189 ASN A CA 1
ATOM 1486 C C . ASN A 1 189 ? -1.113 15.016 -8.594 1 96.38 189 ASN A C 1
ATOM 1488 O O . ASN A 1 189 ? -0.168 15.781 -8.398 1 96.38 189 ASN A O 1
ATOM 1492 N N . PRO A 1 190 ? -2.125 15.375 -9.281 1 93.94 190 PRO A N 1
ATOM 1493 C CA . PRO A 1 190 ? -2.092 16.609 -10.086 1 93.94 190 PRO A CA 1
ATOM 1494 C C . PRO A 1 190 ? -2.186 17.859 -9.227 1 93.94 190 PRO A C 1
ATOM 1496 O O . PRO A 1 190 ? -1.989 18.969 -9.734 1 93.94 190 PRO A O 1
ATOM 1499 N N . ARG A 1 191 ? -2.396 17.734 -7.957 1 94.69 191 ARG A N 1
ATOM 1500 C CA . ARG A 1 191 ? -2.59 18.891 -7.09 1 94.69 191 ARG A CA 1
ATOM 1501 C C . ARG A 1 191 ? -1.264 19.359 -6.504 1 94.69 191 ARG A C 1
ATOM 1503 O O . ARG A 1 191 ? -1.176 20.469 -5.973 1 94.69 191 ARG A O 1
ATOM 1510 N N . VAL A 1 192 ? -0.267 18.594 -6.602 1 97.44 192 VAL A N 1
ATOM 1511 C CA . VAL A 1 192 ? 0.957 18.891 -5.863 1 97.44 192 VAL A CA 1
ATOM 1512 C C . VAL A 1 192 ? 2.104 19.141 -6.844 1 97.44 192 VAL A C 1
ATOM 1514 O O . VAL A 1 192 ? 2.336 18.328 -7.746 1 97.44 192 VAL A O 1
ATOM 1517 N N . PHE A 1 193 ? 2.846 20.234 -6.684 1 98.12 193 PHE A N 1
ATOM 1518 C CA . PHE A 1 193 ? 4.043 20.578 -7.445 1 98.12 193 PHE A CA 1
ATOM 1519 C C . PHE A 1 193 ? 5.246 20.719 -6.52 1 98.12 193 PHE A C 1
ATOM 1521 O O . PHE A 1 193 ? 5.168 21.391 -5.488 1 98.12 193 PHE A O 1
ATOM 1528 N N . ALA A 1 194 ? 6.34 20.094 -6.887 1 98.62 194 ALA A N 1
ATOM 1529 C CA . ALA A 1 194 ? 7.543 20.141 -6.062 1 98.62 194 ALA A CA 1
ATOM 1530 C C . ALA A 1 194 ? 8.578 21.094 -6.664 1 98.62 194 ALA A C 1
ATOM 1532 O O . ALA A 1 194 ? 8.875 21.016 -7.859 1 98.62 194 ALA A O 1
ATOM 1533 N N . ALA A 1 195 ? 9.109 22 -5.812 1 98.75 195 ALA A N 1
ATOM 1534 C CA . ALA A 1 195 ? 10.258 22.797 -6.238 1 98.75 195 ALA A CA 1
ATOM 1535 C C . ALA A 1 195 ? 11.5 21.938 -6.395 1 98.75 195 ALA A C 1
ATOM 1537 O O . ALA A 1 195 ? 11.859 21.188 -5.477 1 98.75 195 ALA A O 1
ATOM 1538 N N . THR A 1 196 ? 12.172 22.031 -7.582 1 98.44 196 THR A N 1
ATOM 1539 C CA . THR A 1 196 ? 13.281 21.109 -7.824 1 98.44 196 THR A CA 1
ATOM 1540 C C . THR A 1 196 ? 14.602 21.891 -7.926 1 98.44 196 THR A C 1
ATOM 1542 O O . THR A 1 196 ? 15.625 21.438 -7.418 1 98.44 196 THR A O 1
ATOM 1545 N N . ALA A 1 197 ? 14.562 23.062 -8.547 1 98.44 197 ALA A N 1
ATOM 1546 C CA . ALA A 1 197 ? 15.797 23.828 -8.773 1 98.44 197 ALA A CA 1
ATOM 1547 C C . ALA A 1 197 ? 15.516 25.328 -8.828 1 98.44 197 ALA A C 1
ATOM 1549 O O . ALA A 1 197 ? 14.445 25.75 -9.258 1 98.44 197 ALA A O 1
ATOM 1550 N N . PHE A 1 198 ? 16.531 26.062 -8.398 1 98.62 198 PHE A N 1
ATOM 1551 C CA . PHE A 1 198 ? 16.422 27.516 -8.367 1 98.62 198 PHE A CA 1
ATOM 1552 C C . PHE A 1 198 ? 17.438 28.156 -9.297 1 98.62 198 PHE A C 1
ATOM 1554 O O . PHE A 1 198 ? 18.562 27.656 -9.43 1 98.62 198 PHE A O 1
ATOM 1561 N N . TYR A 1 199 ? 17.047 29.234 -9.906 1 98.38 199 TYR A N 1
ATOM 1562 C CA . TYR A 1 199 ? 17.859 29.969 -10.875 1 98.38 199 TYR A CA 1
ATOM 1563 C C . TYR A 1 199 ? 17.797 31.469 -10.625 1 98.38 199 TYR A C 1
ATOM 1565 O O . TYR A 1 199 ? 16.859 31.953 -9.977 1 98.38 199 TYR A O 1
ATOM 1573 N N . THR A 1 200 ? 18.828 32.188 -11.133 1 97.25 200 THR A N 1
ATOM 1574 C CA . THR A 1 200 ? 18.781 33.625 -11.148 1 97.25 200 THR A CA 1
ATOM 1575 C C . THR A 1 200 ? 17.75 34.125 -12.172 1 97.25 200 THR A C 1
ATOM 1577 O O . THR A 1 200 ? 17.203 33.344 -12.945 1 97.25 200 THR A O 1
ATOM 1580 N N . ILE A 1 201 ? 17.531 35.438 -12.078 1 95.44 201 ILE A N 1
ATOM 1581 C CA . ILE A 1 201 ? 16.547 36.031 -12.969 1 95.44 201 ILE A CA 1
ATOM 1582 C C . ILE A 1 201 ? 17.031 35.938 -14.414 1 95.44 201 ILE A C 1
ATOM 1584 O O . ILE A 1 201 ? 16.219 35.906 -15.344 1 95.44 201 ILE A O 1
ATOM 1588 N N . ASP A 1 202 ? 18.344 35.812 -14.625 1 94.56 202 ASP A N 1
ATOM 1589 C CA . ASP A 1 202 ? 18.922 35.719 -15.961 1 94.56 202 ASP A CA 1
ATOM 1590 C C . ASP A 1 202 ? 19.031 34.25 -16.375 1 94.56 202 ASP A C 1
ATOM 1592 O O . ASP A 1 202 ? 19.5 33.938 -17.484 1 94.56 202 ASP A O 1
ATOM 1596 N N . GLY A 1 203 ? 18.766 33.312 -15.477 1 95.19 203 GLY A N 1
ATOM 1597 C CA . GLY A 1 203 ? 18.688 31.922 -15.867 1 95.19 203 GLY A CA 1
ATOM 1598 C C . GLY A 1 203 ? 19.844 31.078 -15.375 1 95.19 203 GLY A C 1
ATOM 1599 O O . GLY A 1 203 ? 19.953 29.906 -15.703 1 95.19 203 GLY A O 1
ATOM 1600 N N . ARG A 1 204 ? 20.703 31.641 -14.602 1 97.12 204 ARG A N 1
ATOM 1601 C CA . ARG A 1 204 ? 21.828 30.875 -14.078 1 97.12 204 ARG A CA 1
ATOM 1602 C C . ARG A 1 204 ? 21.391 29.969 -12.93 1 97.12 204 ARG A C 1
ATOM 1604 O O . ARG A 1 204 ? 20.672 30.406 -12.031 1 97.12 204 ARG A O 1
ATOM 1611 N N . TRP A 1 205 ? 21.906 28.766 -12.969 1 97.56 205 TRP A N 1
ATOM 1612 C CA . TRP A 1 205 ? 21.594 27.797 -11.93 1 97.56 205 TRP A CA 1
ATOM 1613 C C . TRP A 1 205 ? 22.188 28.219 -10.594 1 97.56 205 TRP A C 1
ATOM 1615 O O . TRP A 1 205 ? 23.359 28.609 -10.516 1 97.56 205 TRP A O 1
ATOM 1625 N N . LEU A 1 206 ? 21.422 28.172 -9.539 1 97.5 206 LEU A N 1
ATOM 1626 C CA . LEU A 1 206 ? 21.875 28.453 -8.18 1 97.5 206 LEU A CA 1
ATOM 1627 C C . LEU A 1 206 ? 22.094 27.172 -7.398 1 97.5 206 LEU A C 1
ATOM 1629 O O . LEU A 1 206 ? 23.219 26.844 -7.008 1 97.5 206 LEU A O 1
ATOM 1633 N N . PHE A 1 207 ? 21 26.406 -7.164 1 95.44 207 PHE A N 1
ATOM 1634 C CA . PHE A 1 207 ? 21.109 25.094 -6.559 1 95.44 207 PHE A CA 1
ATOM 1635 C C . PHE A 1 207 ? 19.844 24.281 -6.77 1 95.44 207 PHE A C 1
ATOM 1637 O O . PHE A 1 207 ? 18.828 24.812 -7.227 1 95.44 207 PHE A O 1
ATOM 1644 N N . SER A 1 208 ? 19.922 22.938 -6.535 1 97.38 208 SER A N 1
ATOM 1645 C CA . SER A 1 208 ? 18.812 22 -6.668 1 97.38 208 SER A CA 1
ATOM 1646 C C . SER A 1 208 ? 18.562 21.234 -5.367 1 97.38 208 SER A C 1
ATOM 1648 O O . SER A 1 208 ? 19.516 20.922 -4.645 1 97.38 208 SER A O 1
ATOM 1650 N N . PHE A 1 209 ? 17.266 21.062 -5.098 1 97.56 209 PHE A N 1
ATOM 1651 C CA . PHE A 1 209 ? 16.938 20.141 -4.012 1 97.56 209 PHE A CA 1
ATOM 1652 C C . PHE A 1 209 ? 17.266 18.703 -4.402 1 97.56 209 PHE A C 1
ATOM 1654 O O . PHE A 1 209 ? 17.109 18.312 -5.562 1 97.56 209 PHE A O 1
ATOM 1661 N N . GLU A 1 210 ? 17.703 17.906 -3.414 1 94.69 210 GLU A N 1
ATOM 1662 C CA . GLU A 1 210 ? 18.031 16.5 -3.654 1 94.69 210 GLU A CA 1
ATOM 1663 C C . GLU A 1 210 ? 16.812 15.609 -3.398 1 94.69 210 GLU A C 1
ATOM 1665 O O . GLU A 1 210 ? 16.75 14.93 -2.371 1 94.69 210 GLU A O 1
ATOM 1670 N N . TRP A 1 211 ? 15.969 15.492 -4.418 1 97.5 211 TRP A N 1
ATOM 1671 C CA . TRP A 1 211 ? 14.789 14.633 -4.316 1 97.5 211 TRP A CA 1
ATOM 1672 C C . TRP A 1 211 ? 15.133 13.188 -4.672 1 97.5 211 TRP A C 1
ATOM 1674 O O . TRP A 1 211 ? 16.188 12.922 -5.262 1 97.5 211 TRP A O 1
ATOM 1684 N N . GLY A 1 212 ? 14.258 12.297 -4.273 1 97.38 212 GLY A N 1
ATOM 1685 C CA . GLY A 1 212 ? 14.375 10.898 -4.672 1 97.38 212 GLY A CA 1
ATOM 1686 C C . GLY A 1 212 ? 13.953 10.648 -6.105 1 97.38 212 GLY A C 1
ATOM 1687 O O . GLY A 1 212 ? 13.75 11.594 -6.875 1 97.38 212 GLY A O 1
ATOM 1688 N N . ASP A 1 213 ? 13.836 9.367 -6.457 1 97.75 213 ASP A N 1
ATOM 1689 C CA . ASP A 1 213 ? 13.609 8.922 -7.828 1 97.75 213 ASP A CA 1
ATOM 1690 C C . ASP A 1 213 ? 12.281 9.445 -8.367 1 97.75 213 ASP A C 1
ATOM 1692 O O . ASP A 1 213 ? 12.172 9.781 -9.547 1 97.75 213 ASP A O 1
ATOM 1696 N N . LEU A 1 214 ? 11.289 9.469 -7.559 1 97.38 214 LEU A N 1
ATOM 1697 C CA . LEU A 1 214 ? 9.945 9.82 -7.996 1 97.38 214 LEU A CA 1
ATOM 1698 C C . LEU A 1 214 ? 9.938 11.18 -8.688 1 97.38 214 LEU A C 1
ATOM 1700 O O . LEU A 1 214 ? 9.336 11.336 -9.75 1 97.38 214 LEU A O 1
ATOM 1704 N N . LEU A 1 215 ? 10.602 12.188 -8.07 1 97.62 215 LEU A N 1
ATOM 1705 C CA . LEU A 1 215 ? 10.602 13.547 -8.594 1 97.62 215 LEU A CA 1
ATOM 1706 C C . LEU A 1 215 ? 11.758 13.75 -9.57 1 97.62 215 LEU A C 1
ATOM 1708 O O . LEU A 1 215 ? 11.625 14.492 -10.547 1 97.62 215 LEU A O 1
ATOM 1712 N N . ARG A 1 216 ? 12.828 13.031 -9.336 1 96.19 216 ARG A N 1
ATOM 1713 C CA . ARG A 1 216 ? 13.984 13.141 -10.219 1 96.19 216 ARG A CA 1
ATOM 1714 C C . ARG A 1 216 ? 13.664 12.633 -11.617 1 96.19 216 ARG A C 1
ATOM 1716 O O . ARG A 1 216 ? 14.195 13.148 -12.609 1 96.19 216 ARG A O 1
ATOM 1723 N N . ARG A 1 217 ? 12.805 11.68 -11.719 1 94.56 217 ARG A N 1
ATOM 1724 C CA . ARG A 1 217 ? 12.547 11 -12.984 1 94.56 217 ARG A CA 1
ATOM 1725 C C . ARG A 1 217 ? 11.461 11.719 -13.781 1 94.56 217 ARG A C 1
ATOM 1727 O O . ARG A 1 217 ? 11.164 11.352 -14.914 1 94.56 217 ARG A O 1
ATOM 1734 N N . VAL A 1 218 ? 10.859 12.766 -13.188 1 97.06 218 VAL A N 1
ATOM 1735 C CA . VAL A 1 218 ? 9.875 13.539 -13.93 1 97.06 218 VAL A CA 1
ATOM 1736 C C . VAL A 1 218 ? 10.523 14.156 -15.164 1 97.06 218 VAL A C 1
ATOM 1738 O O . VAL A 1 218 ? 11.57 14.805 -15.062 1 97.06 218 VAL A O 1
ATOM 1741 N N . HIS A 1 219 ? 9.914 13.977 -16.297 1 96.19 219 HIS A N 1
ATOM 1742 C CA . HIS A 1 219 ? 10.453 14.438 -17.562 1 96.19 219 HIS A CA 1
ATOM 1743 C C . HIS A 1 219 ? 10.547 15.961 -17.609 1 96.19 219 HIS A C 1
ATOM 1745 O O . HIS A 1 219 ? 9.672 16.656 -17.094 1 96.19 219 HIS A O 1
ATOM 1751 N N . LYS A 1 220 ? 11.539 16.453 -18.297 1 95.38 220 LYS A N 1
ATOM 1752 C CA . LYS A 1 220 ? 11.805 17.891 -18.375 1 95.38 220 LYS A CA 1
ATOM 1753 C C . LYS A 1 220 ? 10.633 18.625 -19.016 1 95.38 220 LYS A C 1
ATOM 1755 O O . LYS A 1 220 ? 10.344 19.766 -18.656 1 95.38 220 LYS A O 1
ATOM 1760 N N . ARG A 1 221 ? 9.922 17.906 -19.906 1 96.56 221 ARG A N 1
ATOM 1761 C CA . ARG A 1 221 ? 8.828 18.547 -20.625 1 96.56 221 ARG A CA 1
ATOM 1762 C C . ARG A 1 221 ? 7.645 18.812 -19.703 1 96.56 221 ARG A C 1
ATOM 1764 O O . ARG A 1 221 ? 6.781 19.641 -20.016 1 96.56 221 ARG A O 1
ATOM 1771 N N . ARG A 1 222 ? 7.641 18.141 -18.594 1 97.06 222 ARG A N 1
ATOM 1772 C CA . ARG A 1 222 ? 6.527 18.297 -17.672 1 97.06 222 ARG A CA 1
ATOM 1773 C C . ARG A 1 222 ? 6.848 19.344 -16.609 1 97.06 222 ARG A C 1
ATOM 1775 O O . ARG A 1 222 ? 5.965 19.766 -15.859 1 97.06 222 ARG A O 1
ATOM 1782 N N . ARG A 1 223 ? 8.07 19.781 -16.562 1 97.62 223 ARG A N 1
ATOM 1783 C CA . ARG A 1 223 ? 8.5 20.797 -15.609 1 97.62 223 ARG A CA 1
ATOM 1784 C C . ARG A 1 223 ? 8.281 22.203 -16.156 1 97.62 223 ARG A C 1
ATOM 1786 O O . ARG A 1 223 ? 8.195 22.391 -17.375 1 97.62 223 ARG A O 1
ATOM 1793 N N . PHE A 1 224 ? 8.133 23.141 -15.258 1 97.38 224 PHE A N 1
ATOM 1794 C CA . PHE A 1 224 ? 7.977 24.531 -15.664 1 97.38 224 PHE A CA 1
ATOM 1795 C C . PHE A 1 224 ? 8.562 25.469 -14.617 1 97.38 224 PHE A C 1
ATOM 1797 O O . PHE A 1 224 ? 8.781 25.062 -13.477 1 97.38 224 PHE A O 1
ATOM 1804 N N . ARG A 1 225 ? 8.844 26.688 -14.984 1 97.5 225 ARG A N 1
ATOM 1805 C CA . ARG A 1 225 ? 9.492 27.641 -14.094 1 97.5 225 ARG A CA 1
ATOM 1806 C C . ARG A 1 225 ? 8.523 28.75 -13.688 1 97.5 225 ARG A C 1
ATOM 1808 O O . ARG A 1 225 ? 7.707 29.203 -14.5 1 97.5 225 ARG A O 1
ATOM 1815 N N . VAL A 1 226 ? 8.602 29.078 -12.461 1 98.19 226 VAL A N 1
ATOM 1816 C CA . VAL A 1 226 ? 7.859 30.203 -11.922 1 98.19 226 VAL A CA 1
ATOM 1817 C C . VAL A 1 226 ? 8.805 31.125 -11.141 1 98.19 226 VAL A C 1
ATOM 1819 O O . VAL A 1 226 ? 9.906 30.719 -10.781 1 98.19 226 VAL A O 1
ATOM 1822 N N . PRO A 1 227 ? 8.414 32.344 -10.93 1 98.44 227 PRO A N 1
ATOM 1823 C CA . PRO A 1 227 ? 9.312 33.25 -10.219 1 98.44 227 PRO A CA 1
ATOM 1824 C C . PRO A 1 227 ? 9.375 32.969 -8.719 1 98.44 227 PRO A C 1
ATOM 1826 O O . PRO A 1 227 ? 8.422 32.438 -8.148 1 98.44 227 PRO A O 1
ATOM 1829 N N . TRP A 1 228 ? 10.477 33.312 -8.109 1 98.44 228 TRP A N 1
ATOM 1830 C CA . TRP A 1 228 ? 10.602 33.344 -6.66 1 98.44 228 TRP A CA 1
ATOM 1831 C C . TRP A 1 228 ? 11.156 34.688 -6.195 1 98.44 228 TRP A C 1
ATOM 1833 O O . TRP A 1 228 ? 11.883 35.344 -6.934 1 98.44 228 TRP A O 1
ATOM 1843 N N . LEU A 1 229 ? 10.695 35.156 -5.055 1 98 229 LEU A N 1
ATOM 1844 C CA . LEU A 1 229 ? 11.172 36.344 -4.316 1 98 229 LEU A CA 1
ATOM 1845 C C . LEU A 1 229 ? 11.648 35.938 -2.924 1 98 229 LEU A C 1
ATOM 1847 O O . LEU A 1 229 ? 11.188 34.938 -2.365 1 98 229 LEU A O 1
ATOM 1851 N N . ARG A 1 230 ? 12.555 36.625 -2.387 1 96.19 230 ARG A N 1
ATOM 1852 C CA . ARG A 1 230 ? 13.047 36.344 -1.042 1 96.19 230 ARG A CA 1
ATOM 1853 C C . ARG A 1 230 ? 13.109 37.625 -0.202 1 96.19 230 ARG A C 1
ATOM 1855 O O . ARG A 1 230 ? 13.539 38.688 -0.686 1 96.19 230 ARG A O 1
ATOM 1862 N N . CYS A 1 231 ? 12.625 37.5 1.032 1 94.88 231 CYS A N 1
ATOM 1863 C CA . CYS A 1 231 ? 12.68 38.562 2.025 1 94.88 231 CYS A CA 1
ATOM 1864 C C . CYS A 1 231 ? 13.633 38.188 3.158 1 94.88 231 CYS A C 1
ATOM 1866 O O . CYS A 1 231 ? 13.938 37.031 3.371 1 94.88 231 CYS A O 1
ATOM 1868 N N . ARG A 1 232 ? 14.086 39.25 3.826 1 94.12 232 ARG A N 1
ATOM 1869 C CA . ARG A 1 232 ? 15.016 39.031 4.938 1 94.12 232 ARG A CA 1
ATOM 1870 C C . ARG A 1 232 ? 14.289 38.469 6.152 1 94.12 232 ARG A C 1
ATOM 1872 O O . ARG A 1 232 ? 14.898 37.812 6.996 1 94.12 232 ARG A O 1
ATOM 1879 N N . GLN A 1 233 ? 13.023 38.812 6.281 1 95.5 233 GLN A N 1
ATOM 1880 C CA . GLN A 1 233 ? 12.148 38.312 7.34 1 95.5 233 GLN A CA 1
ATOM 1881 C C . GLN A 1 233 ? 10.734 38.094 6.824 1 95.5 233 GLN A C 1
ATOM 1883 O O . GLN A 1 233 ? 10.391 38.5 5.719 1 95.5 233 GLN A O 1
ATOM 1888 N N . ILE A 1 234 ? 9.938 37.344 7.629 1 95.38 234 ILE A N 1
ATOM 1889 C CA . ILE A 1 234 ? 8.555 37.062 7.246 1 95.38 234 ILE A CA 1
ATOM 1890 C C . ILE A 1 234 ? 7.801 38.375 7.09 1 95.38 234 ILE A C 1
ATOM 1892 O O . ILE A 1 234 ? 7.816 39.219 7.992 1 95.38 234 ILE A O 1
ATOM 1896 N N . PRO A 1 235 ? 7.148 38.625 5.945 1 97 235 PRO A N 1
ATOM 1897 C CA . PRO A 1 235 ? 6.426 39.875 5.723 1 97 235 PRO A CA 1
ATOM 1898 C C . PRO A 1 235 ? 5.027 39.875 6.328 1 97 235 PRO A C 1
ATOM 1900 O O . PRO A 1 235 ? 4.047 39.594 5.625 1 97 235 PRO A O 1
ATOM 1903 N N . VAL A 1 236 ? 4.922 40.25 7.562 1 95.88 236 VAL A N 1
ATOM 1904 C CA . VAL A 1 236 ? 3.637 40.312 8.25 1 95.88 236 VAL A CA 1
ATOM 1905 C C . VAL A 1 236 ? 3.367 41.75 8.711 1 95.88 236 VAL A C 1
ATOM 1907 O O . VAL A 1 236 ? 4.281 42.594 8.75 1 95.88 236 VAL A O 1
ATOM 1910 N N . LEU A 1 237 ? 2.086 42.031 8.922 1 95.38 237 LEU A N 1
ATOM 1911 C CA . LEU A 1 237 ? 1.668 43.312 9.477 1 95.38 237 LEU A CA 1
ATOM 1912 C C . LEU A 1 237 ? 1.563 43.219 10.992 1 95.38 237 LEU A C 1
ATOM 1914 O O . LEU A 1 237 ? 1.118 42.219 11.539 1 95.38 237 LEU A O 1
ATOM 1918 N N . PRO A 1 238 ? 1.939 44.25 11.672 1 91.81 238 PRO A N 1
ATOM 1919 C CA . PRO A 1 238 ? 1.801 44.25 13.133 1 91.81 238 PRO A CA 1
ATOM 1920 C C . PRO A 1 238 ? 0.347 44.156 13.586 1 91.81 238 PRO A C 1
ATOM 1922 O O . PRO A 1 238 ? -0.541 44.75 12.961 1 91.81 238 PRO A O 1
ATOM 1925 N N . PRO A 1 239 ? 0.117 43.531 14.633 1 92.38 239 PRO A N 1
ATOM 1926 C CA . PRO A 1 239 ? 1.095 42.781 15.445 1 92.38 239 PRO A CA 1
ATOM 1927 C C . PRO A 1 239 ? 1.534 41.469 14.797 1 92.38 239 PRO A C 1
ATOM 1929 O O . PRO A 1 239 ? 2.646 41 15.039 1 92.38 239 PRO A O 1
ATOM 1932 N N . TYR A 1 240 ? 0.668 40.781 14.039 1 93.12 240 TYR A N 1
ATOM 1933 C CA . TYR A 1 240 ? 1.099 39.531 13.43 1 93.12 240 TYR A CA 1
ATOM 1934 C C . TYR A 1 240 ? 0.096 39.062 12.383 1 93.12 240 TYR A C 1
ATOM 1936 O O . TYR A 1 240 ? -0.312 37.906 12.383 1 93.12 240 TYR A O 1
ATOM 1944 N N . ALA A 1 241 ? -0.311 39.906 11.5 1 94.19 241 ALA A N 1
ATOM 1945 C CA . ALA A 1 241 ? -1.286 39.562 10.469 1 94.19 241 ALA A CA 1
ATOM 1946 C C . ALA A 1 241 ? -0.594 39.25 9.148 1 94.19 241 ALA A C 1
ATOM 1948 O O . ALA A 1 241 ? 0.288 39.969 8.703 1 94.19 241 ALA A O 1
ATOM 1949 N N . PRO A 1 242 ? -0.975 38.125 8.609 1 94.25 242 PRO A N 1
ATOM 1950 C CA . PRO A 1 242 ? -0.513 37.906 7.238 1 94.25 242 PRO A CA 1
ATOM 1951 C C . PRO A 1 242 ? -1.169 38.875 6.246 1 94.25 242 PRO A C 1
ATOM 1953 O O . PRO A 1 242 ? -2.312 39.281 6.445 1 94.25 242 PRO A O 1
ATOM 1956 N N . PRO A 1 243 ? -0.404 39.281 5.219 1 96.06 243 PRO A N 1
ATOM 1957 C CA . PRO A 1 243 ? -1.037 40.125 4.195 1 96.06 243 PRO A CA 1
ATOM 1958 C C . PRO A 1 243 ? -2.051 39.375 3.35 1 96.06 243 PRO A C 1
ATOM 1960 O O . PRO A 1 243 ? -1.755 38.25 2.865 1 96.06 243 PRO A O 1
ATOM 1963 N N . VAL A 1 244 ? -3.219 39.938 3.189 1 94.56 244 VAL A N 1
ATOM 1964 C CA . VAL A 1 244 ? -4.234 39.281 2.375 1 94.56 244 VAL A CA 1
ATOM 1965 C C . VAL A 1 244 ? -4.531 40.125 1.136 1 94.56 244 VAL A C 1
ATOM 1967 O O . VAL A 1 244 ? -5.094 39.625 0.158 1 94.56 244 VAL A O 1
ATOM 1970 N N . LEU A 1 245 ? -4.105 41.375 1.185 1 95.38 245 LEU A N 1
ATOM 1971 C CA . LEU A 1 245 ? -4.18 42.281 0.048 1 95.38 245 LEU A CA 1
ATOM 1972 C C . LEU A 1 245 ? -2.787 42.656 -0.453 1 95.38 245 LEU A C 1
ATOM 1974 O O . LEU A 1 245 ? -1.823 42.625 0.317 1 95.38 245 LEU A O 1
ATOM 197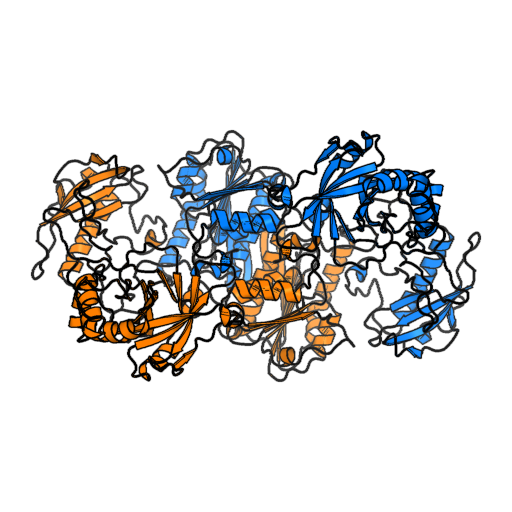8 N N . TRP A 1 246 ? -2.738 43 -1.731 1 96.81 246 TRP A N 1
ATOM 1979 C CA . TRP A 1 246 ? -1.455 43.438 -2.287 1 96.81 246 TRP A CA 1
ATOM 1980 C C . TRP A 1 246 ? -0.947 44.688 -1.596 1 96.81 246 TRP A C 1
ATOM 1982 O O . TRP A 1 246 ? 0.258 44.844 -1.389 1 96.81 246 TRP A O 1
ATOM 1992 N N . THR A 1 247 ? -1.838 45.562 -1.209 1 96.25 247 THR A N 1
ATOM 1993 C CA . THR A 1 247 ? -1.455 46.781 -0.488 1 96.25 247 THR A CA 1
ATOM 1994 C C . THR A 1 247 ? -0.892 46.438 0.888 1 96.25 247 THR A C 1
ATOM 1996 O O . THR A 1 247 ? 0.013 47.125 1.382 1 96.25 247 THR A O 1
ATOM 1999 N N . GLU A 1 248 ? -1.412 45.438 1.445 1 96 248 GLU A N 1
ATOM 2000 C CA . GLU A 1 248 ? -0.915 45 2.74 1 96 248 GLU A CA 1
ATOM 2001 C C . GLU A 1 248 ? 0.472 44.375 2.609 1 96 248 GLU A C 1
ATOM 2003 O O . GLU A 1 248 ? 1.335 44.562 3.465 1 96 248 GLU A O 1
ATOM 2008 N N . LEU A 1 249 ? 0.621 43.562 1.556 1 97.19 249 LEU A N 1
ATOM 2009 C CA . LEU A 1 249 ? 1.94 43 1.32 1 97.19 249 LEU A CA 1
ATOM 2010 C C . LEU A 1 249 ? 2.973 44.094 1.07 1 97.19 249 LEU A C 1
ATOM 2012 O O . LEU A 1 249 ? 4.117 43.969 1.519 1 97.19 249 LEU A O 1
ATOM 2016 N N . GLU A 1 250 ? 2.562 45.094 0.364 1 96.5 250 GLU A N 1
ATOM 2017 C CA . GLU A 1 250 ? 3.457 46.25 0.133 1 96.5 250 GLU A CA 1
ATOM 2018 C C . GLU A 1 250 ? 3.836 46.906 1.446 1 96.5 250 GLU A C 1
ATOM 2020 O O . GLU A 1 250 ? 5 47.25 1.657 1 96.5 250 GLU A O 1
ATOM 2025 N N . ALA A 1 251 ? 2.861 47.125 2.229 1 96.12 251 ALA A N 1
ATOM 2026 C CA . ALA A 1 251 ? 3.109 47.719 3.527 1 96.12 251 ALA A CA 1
ATOM 2027 C C . ALA A 1 251 ? 4.082 46.906 4.355 1 96.12 251 ALA A C 1
ATOM 2029 O O . ALA A 1 251 ? 4.988 47.438 4.996 1 96.12 251 ALA A O 1
ATOM 2030 N N . ALA A 1 252 ? 3.865 45.625 4.406 1 97 252 ALA A N 1
ATOM 2031 C CA . ALA A 1 252 ? 4.758 44.719 5.129 1 97 252 ALA A CA 1
ATOM 2032 C C . ALA A 1 252 ? 6.168 44.781 4.551 1 97 252 ALA A C 1
ATOM 2034 O O . ALA A 1 252 ? 7.152 44.75 5.297 1 97 252 ALA A O 1
ATOM 2035 N N . ALA A 1 253 ? 6.25 44.781 3.262 1 96.56 253 ALA A N 1
ATOM 2036 C CA . ALA A 1 253 ? 7.535 44.844 2.572 1 96.56 253 ALA A CA 1
ATOM 2037 C C . ALA A 1 253 ? 8.273 46.156 2.924 1 96.56 253 ALA A C 1
ATOM 2039 O O . ALA A 1 253 ? 9.492 46.125 3.111 1 96.56 253 ALA A O 1
ATOM 2040 N N . HIS A 1 254 ? 7.559 47.156 2.992 1 95.5 254 HIS A N 1
ATOM 2041 C CA . HIS A 1 254 ? 8.148 48.438 3.328 1 95.5 254 HIS A CA 1
ATOM 2042 C C . HIS A 1 254 ? 8.789 48.406 4.711 1 95.5 254 HIS A C 1
ATOM 2044 O O . HIS A 1 254 ? 9.852 49 4.918 1 95.5 254 HIS A O 1
ATOM 2050 N N . GLN A 1 255 ? 8.141 47.812 5.535 1 94.88 255 GLN A N 1
ATOM 2051 C CA . GLN A 1 255 ? 8.672 47.656 6.887 1 94.88 255 GLN A CA 1
ATOM 2052 C C . GLN A 1 255 ? 9.992 46.906 6.875 1 94.88 255 GLN A C 1
ATOM 2054 O O . GLN A 1 255 ? 10.844 47.125 7.75 1 94.88 255 GLN A O 1
ATOM 2059 N N . LEU A 1 256 ? 10.18 46.062 5.914 1 94.94 256 LEU A N 1
ATOM 2060 C CA . LEU A 1 256 ? 11.391 45.281 5.781 1 94.94 256 LEU A CA 1
ATOM 2061 C C . LEU A 1 256 ? 12.406 45.969 4.879 1 94.94 256 LEU A C 1
ATOM 2063 O O . LEU A 1 256 ? 13.406 45.344 4.488 1 94.94 256 LEU A O 1
ATOM 2067 N N . GLU A 1 257 ? 12.141 47.219 4.473 1 93.38 257 GLU A N 1
ATOM 2068 C CA . GLU A 1 257 ? 12.984 47.969 3.557 1 93.38 257 GLU A CA 1
ATOM 2069 C C . GLU A 1 257 ? 13.203 47.219 2.25 1 93.38 257 GLU A C 1
ATOM 2071 O O . GLU A 1 257 ? 14.32 47.156 1.735 1 93.38 257 GLU A O 1
ATOM 2076 N N . TRP A 1 258 ? 12.25 46.5 1.888 1 92.62 258 TRP A N 1
ATOM 2077 C CA . TRP A 1 258 ? 12.211 45.75 0.643 1 92.62 258 TRP A CA 1
ATOM 2078 C C . TRP A 1 258 ? 11.195 46.344 -0.326 1 92.62 258 TRP A C 1
ATOM 2080 O O . TRP A 1 258 ? 10.031 46.531 0.028 1 92.62 258 TRP A O 1
ATOM 2090 N N . SER A 1 259 ? 11.578 46.719 -1.516 1 94.19 259 SER A N 1
ATOM 2091 C CA . SER A 1 259 ? 10.664 47.281 -2.502 1 94.19 259 SER A CA 1
ATOM 2092 C C . SER A 1 259 ? 9.93 46.188 -3.275 1 94.19 259 SER A C 1
ATOM 2094 O O . SER A 1 259 ? 10.445 45.688 -4.27 1 94.19 259 SER A O 1
ATOM 2096 N N . LEU A 1 260 ? 8.781 45.969 -2.904 1 96.12 260 LEU A N 1
ATOM 2097 C CA . LEU A 1 260 ? 7.949 44.969 -3.57 1 96.12 260 LEU A CA 1
ATOM 2098 C C . LEU A 1 260 ? 7.668 45.375 -5.016 1 96.12 260 LEU A C 1
ATOM 2100 O O . LEU A 1 260 ? 7.68 44.531 -5.91 1 96.12 260 LEU A O 1
ATOM 2104 N N . ARG A 1 261 ? 7.43 46.625 -5.262 1 95.25 261 ARG A N 1
ATOM 2105 C CA . ARG A 1 261 ? 7.102 47.125 -6.598 1 95.25 261 ARG A CA 1
ATOM 2106 C C . ARG A 1 261 ? 8.266 46.906 -7.559 1 95.25 261 ARG A C 1
ATOM 2108 O O . ARG A 1 261 ? 8.062 46.5 -8.703 1 95.25 261 ARG A O 1
ATOM 2115 N N . ASP A 1 262 ? 9.43 47.188 -7.062 1 95.06 262 ASP A N 1
ATOM 2116 C CA . ASP A 1 262 ? 10.594 46.969 -7.906 1 95.06 262 ASP A CA 1
ATOM 2117 C C . ASP A 1 262 ? 10.766 45.5 -8.242 1 95.06 262 ASP A C 1
ATOM 2119 O O . ASP A 1 262 ? 11.078 45.156 -9.383 1 95.06 262 ASP A O 1
ATOM 2123 N N . ALA A 1 263 ? 10.609 44.688 -7.258 1 95.5 263 ALA A N 1
ATOM 2124 C CA . ALA A 1 263 ? 10.734 43.25 -7.461 1 95.5 263 ALA A CA 1
ATOM 2125 C C . ALA A 1 263 ? 9.711 42.75 -8.477 1 95.5 263 ALA A C 1
ATOM 2127 O O . ALA A 1 263 ? 10.047 42 -9.383 1 95.5 263 ALA A O 1
ATOM 2128 N N . LEU A 1 264 ? 8.492 43.188 -8.352 1 96.06 264 LEU A N 1
ATOM 2129 C CA . LEU A 1 264 ? 7.414 42.781 -9.234 1 96.06 264 LEU A CA 1
ATOM 2130 C C . LEU A 1 264 ? 7.621 43.312 -10.648 1 96.06 264 LEU A C 1
ATOM 2132 O O . LEU A 1 264 ? 7.27 42.656 -11.625 1 96.06 264 LEU A O 1
ATOM 2136 N N . HIS A 1 265 ? 8.117 44.531 -10.68 1 95.06 265 HIS A N 1
ATOM 2137 C CA . HIS A 1 265 ? 8.398 45.094 -11.992 1 95.06 265 HIS A CA 1
ATOM 2138 C C . HIS A 1 265 ? 9.406 44.219 -12.758 1 95.06 265 HIS A C 1
ATOM 2140 O O . HIS A 1 265 ? 9.25 44 -13.953 1 95.06 265 HIS A O 1
ATOM 2146 N N . GLY A 1 266 ? 10.445 43.844 -12.047 1 91.88 266 GLY A N 1
ATOM 2147 C CA . GLY A 1 266 ? 11.43 42.969 -12.656 1 91.88 266 GLY A CA 1
ATOM 2148 C C . GLY A 1 266 ? 10.828 41.688 -13.195 1 91.88 266 GLY A C 1
ATOM 2149 O O . GLY A 1 266 ? 11.273 41.156 -14.227 1 91.88 266 GLY A O 1
ATOM 2150 N N . LEU A 1 267 ? 9.828 41.156 -12.609 1 94.06 267 LEU A N 1
ATOM 2151 C CA . LEU A 1 267 ? 9.148 39.938 -13.023 1 94.06 267 LEU A CA 1
ATOM 2152 C C . LEU A 1 267 ? 8.18 40.219 -14.164 1 94.06 267 LEU A C 1
ATOM 2154 O O . LEU A 1 267 ? 8.102 39.438 -15.117 1 94.06 267 LEU A O 1
ATOM 2158 N N . ALA A 1 268 ? 7.488 41.344 -14.062 1 93.94 268 ALA A N 1
ATOM 2159 C CA . ALA A 1 268 ? 6.438 41.688 -15.016 1 93.94 268 ALA A CA 1
ATOM 2160 C C . ALA A 1 268 ? 6.988 41.75 -16.438 1 93.94 268 ALA A C 1
ATOM 2162 O O . ALA A 1 268 ? 6.336 41.312 -17.391 1 93.94 268 ALA A O 1
ATOM 2163 N N . THR A 1 269 ? 8.133 42.25 -16.578 1 91.81 269 THR A N 1
ATOM 2164 C CA . THR A 1 269 ? 8.75 42.406 -17.891 1 91.81 269 THR A CA 1
ATOM 2165 C C . THR A 1 269 ? 8.953 41.031 -18.562 1 91.81 269 THR A C 1
ATOM 2167 O O . THR A 1 269 ? 9.023 40.969 -19.781 1 91.81 269 THR A O 1
ATOM 2170 N N . ARG A 1 270 ? 8.93 40 -17.797 1 92.94 270 ARG A N 1
ATOM 2171 C CA . ARG A 1 270 ? 9.234 38.688 -18.312 1 92.94 270 ARG A CA 1
ATOM 2172 C C . ARG A 1 270 ? 7.988 37.812 -18.328 1 92.94 270 ARG A C 1
ATOM 2174 O O . ARG A 1 270 ? 8 36.719 -18.906 1 92.94 270 ARG A O 1
ATOM 2181 N N . LEU A 1 271 ? 6.871 38.281 -17.766 1 95.25 271 LEU A N 1
ATOM 2182 C CA . LEU A 1 271 ? 5.711 37.406 -17.562 1 95.25 271 LEU A CA 1
ATOM 2183 C C . LEU A 1 271 ? 4.492 37.969 -18.297 1 95.25 271 LEU A C 1
ATOM 2185 O O . LEU A 1 271 ? 3.363 37.531 -18.047 1 95.25 271 LEU A O 1
ATOM 2189 N N . ARG A 1 272 ? 4.73 38.938 -19.188 1 93.38 272 ARG A N 1
ATOM 2190 C CA . ARG A 1 272 ? 3.625 39.531 -19.938 1 93.38 272 ARG A CA 1
ATOM 2191 C C . ARG A 1 272 ? 3.164 38.594 -21.062 1 93.38 272 ARG A C 1
ATOM 2193 O O . ARG A 1 272 ? 3.34 38.938 -22.234 1 93.38 272 ARG A O 1
ATOM 2200 N N . ASP A 1 273 ? 2.494 37.5 -20.75 1 91.88 273 ASP A N 1
ATOM 2201 C CA . ASP A 1 273 ? 2.072 36.5 -21.734 1 91.88 273 ASP A CA 1
ATOM 2202 C C . ASP A 1 273 ? 0.565 36.281 -21.656 1 91.88 273 ASP A C 1
ATOM 2204 O O . ASP A 1 273 ? 0.051 35.344 -22.266 1 91.88 273 ASP A O 1
ATOM 2208 N N . GLY A 1 274 ? -0.098 37.031 -20.812 1 90.75 274 GLY A N 1
ATOM 2209 C CA . GLY A 1 274 ? -1.547 36.969 -20.734 1 90.75 274 GLY A CA 1
ATOM 2210 C C . GLY A 1 274 ? -2.027 35.906 -19.734 1 90.75 274 GLY A C 1
ATOM 2211 O O . GLY A 1 274 ? -3.23 35.688 -19.609 1 90.75 274 GLY A O 1
ATOM 2212 N N . GLU A 1 275 ? -1.151 35.312 -18.969 1 93.81 275 GLU A N 1
ATOM 2213 C CA . GLU A 1 275 ? -1.521 34.281 -18.016 1 93.81 275 GLU A CA 1
ATOM 2214 C C . GLU A 1 275 ? -1.173 34.719 -16.594 1 93.81 275 GLU A C 1
ATOM 2216 O O . GLU A 1 275 ? -0.413 35.656 -16.391 1 93.81 275 GLU A O 1
ATOM 2221 N N . ARG A 1 276 ? -1.813 34.062 -15.648 1 94.94 276 ARG A N 1
ATOM 2222 C CA . ARG A 1 276 ? -1.39 34.188 -14.258 1 94.94 276 ARG A CA 1
ATOM 2223 C C . ARG A 1 276 ? -0.298 33.156 -13.93 1 94.94 276 ARG A C 1
ATOM 2225 O O . ARG A 1 276 ? -0.298 32.062 -14.453 1 94.94 276 ARG A O 1
ATOM 2232 N N . HIS A 1 277 ? 0.604 33.625 -13.117 1 96.31 277 HIS A N 1
ATOM 2233 C CA . HIS A 1 277 ? 1.736 32.75 -12.789 1 96.31 277 HIS A CA 1
ATOM 2234 C C . HIS A 1 277 ? 1.864 32.562 -11.281 1 96.31 277 HIS A C 1
ATOM 2236 O O . HIS A 1 277 ? 1.6 33.5 -10.508 1 96.31 277 HIS A O 1
ATOM 2242 N N . LEU A 1 278 ? 2.26 31.328 -10.922 1 96.81 278 LEU A N 1
ATOM 2243 C CA . LEU A 1 278 ? 2.658 31.078 -9.539 1 96.81 278 LEU A CA 1
ATOM 2244 C C . LEU A 1 278 ? 3.938 31.844 -9.203 1 96.81 278 LEU A C 1
ATOM 2246 O O . LEU A 1 278 ? 4.773 32.062 -10.078 1 96.81 278 LEU A O 1
ATOM 2250 N N . CYS A 1 279 ? 4.047 32.219 -7.957 1 98.25 279 CYS A N 1
ATOM 2251 C CA . CYS A 1 279 ? 5.234 32.875 -7.441 1 98.25 279 CYS A CA 1
ATOM 2252 C C . CYS A 1 279 ? 5.523 32.469 -6.008 1 98.25 279 CYS A C 1
ATOM 2254 O O . CYS A 1 279 ? 4.609 32.406 -5.18 1 98.25 279 CYS A O 1
ATOM 2256 N N . LEU A 1 280 ? 6.77 32.125 -5.754 1 98.56 280 LEU A N 1
ATOM 2257 C CA . LEU A 1 280 ? 7.16 31.766 -4.395 1 98.56 280 LEU A CA 1
ATOM 2258 C C . LEU A 1 280 ? 7.766 32.969 -3.666 1 98.56 280 LEU A C 1
ATOM 2260 O O . LEU A 1 280 ? 8.492 33.75 -4.27 1 98.56 280 LEU A O 1
ATOM 2264 N N . LEU A 1 281 ? 7.391 33.094 -2.408 1 98.31 281 LEU A N 1
ATOM 2265 C CA . LEU A 1 281 ? 7.941 34.125 -1.525 1 98.31 281 LEU A CA 1
ATOM 2266 C C . LEU A 1 281 ? 8.625 33.469 -0.32 1 98.31 281 LEU A C 1
ATOM 2268 O O . LEU A 1 281 ? 7.961 32.938 0.558 1 98.31 281 LEU A O 1
ATOM 2272 N N . GLY A 1 282 ? 9.969 33.594 -0.32 1 97.88 282 GLY A N 1
ATOM 2273 C CA . GLY A 1 282 ? 10.734 32.906 0.698 1 97.88 282 GLY A CA 1
ATOM 2274 C C . GLY A 1 282 ? 11.258 33.812 1.786 1 97.88 282 GLY A C 1
ATOM 2275 O O . GLY A 1 282 ? 11.539 35 1.53 1 97.88 282 GLY A O 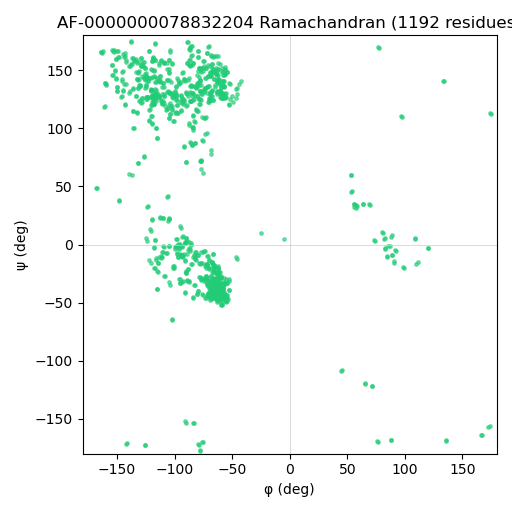1
ATOM 2276 N N . PHE A 1 283 ? 11.367 33.344 3 1 97.31 283 PHE A N 1
ATOM 2277 C CA . PHE A 1 283 ? 11.945 34.031 4.145 1 97.31 283 PHE A CA 1
ATOM 2278 C C . PHE A 1 283 ? 12.484 33.031 5.164 1 97.31 283 PHE A C 1
ATOM 2280 O O . PHE A 1 283 ? 11.953 31.938 5.301 1 97.31 283 PHE A O 1
ATOM 2287 N N . PRO A 1 284 ? 13.555 33.375 5.832 1 96.56 284 PRO A N 1
ATOM 2288 C CA . PRO A 1 284 ? 14.094 32.469 6.852 1 96.56 284 PRO A CA 1
ATOM 2289 C C . PRO A 1 284 ? 13.227 32.438 8.109 1 96.56 284 PRO A C 1
ATOM 2291 O O . PRO A 1 284 ? 12.633 33.438 8.492 1 96.56 284 PRO A O 1
ATOM 2294 N N . ILE A 1 285 ? 13.109 31.25 8.711 1 94.75 285 ILE A N 1
ATOM 2295 C CA . ILE A 1 285 ? 12.359 31.109 9.945 1 94.75 285 ILE A CA 1
ATOM 2296 C C . ILE A 1 285 ? 13.18 30.312 10.961 1 94.75 285 ILE A C 1
ATOM 2298 O O . ILE A 1 285 ? 13.992 29.469 10.586 1 94.75 285 ILE A O 1
ATOM 2302 N N . PRO A 1 286 ? 13 30.625 12.25 1 93.06 286 PRO A N 1
ATOM 2303 C CA . PRO A 1 286 ? 13.625 29.812 13.305 1 93.06 286 PRO A CA 1
ATOM 2304 C C . PRO A 1 286 ? 12.781 28.625 13.711 1 93.06 286 PRO A C 1
ATOM 2306 O O . PRO A 1 286 ? 11.633 28.484 13.266 1 93.06 286 PRO A O 1
ATOM 2309 N N . GLU A 1 287 ? 13.375 27.75 14.438 1 87.25 287 GLU A N 1
ATOM 2310 C CA . GLU A 1 287 ? 12.602 26.672 15.031 1 87.25 287 GLU A CA 1
ATOM 2311 C C . GLU A 1 287 ? 11.781 27.156 16.219 1 87.25 287 GLU A C 1
ATOM 2313 O O . GLU A 1 287 ? 10.633 26.75 16.406 1 87.25 287 GLU A O 1
ATOM 2318 N N . THR A 1 288 ? 12.438 27.969 17.031 1 89 288 THR A N 1
ATOM 2319 C CA . THR A 1 288 ? 11.805 28.578 18.203 1 89 288 THR A CA 1
ATOM 2320 C C . THR A 1 288 ? 11.953 30.094 18.172 1 89 288 THR A C 1
ATOM 2322 O O . THR A 1 288 ? 12.938 30.609 17.656 1 89 288 THR A O 1
ATOM 2325 N N . GLN A 1 289 ? 11.008 30.719 18.781 1 89.62 289 GLN A N 1
ATOM 2326 C CA . GLN A 1 289 ? 11.008 32.188 18.797 1 89.62 289 GLN A CA 1
ATOM 2327 C C . GLN A 1 289 ? 12.281 32.719 19.438 1 89.62 289 GLN A C 1
ATOM 2329 O O . GLN A 1 289 ? 12.688 32.281 20.516 1 89.62 289 GLN A O 1
ATOM 2334 N N . GLY A 1 290 ? 12.891 33.625 18.75 1 91.75 290 GLY A N 1
ATOM 2335 C CA . GLY A 1 290 ? 14.086 34.281 19.266 1 91.75 290 GLY A CA 1
ATOM 2336 C C . GLY A 1 290 ? 15.367 33.562 18.859 1 91.75 290 GLY A C 1
ATOM 2337 O O . GLY A 1 290 ? 16.453 34.125 19.016 1 91.75 290 GLY A O 1
ATOM 2338 N N . ALA A 1 291 ? 15.273 32.375 18.391 1 94 291 ALA A N 1
ATOM 2339 C CA . ALA A 1 291 ? 16.438 31.609 17.938 1 94 291 ALA A CA 1
ATOM 2340 C C . ALA A 1 291 ? 16.859 32.031 16.547 1 94 291 ALA A C 1
ATOM 2342 O O . ALA A 1 291 ? 16.125 32.75 15.852 1 94 291 ALA A O 1
ATOM 2343 N N . PRO A 1 292 ? 18.125 31.672 16.219 1 94.94 292 PRO A N 1
ATOM 2344 C CA . PRO A 1 292 ? 18.531 31.922 14.836 1 94.94 292 PRO A CA 1
ATOM 2345 C C . PRO A 1 292 ? 17.688 31.141 13.828 1 94.94 292 PRO A C 1
ATOM 2347 O O . PRO A 1 292 ? 17.078 30.125 14.18 1 94.94 292 PRO A O 1
ATOM 2350 N N . SER A 1 293 ? 17.672 31.688 12.602 1 95.44 293 SER A N 1
ATOM 2351 C CA . SER A 1 293 ? 16.922 31.016 11.547 1 95.44 293 SER A CA 1
ATOM 2352 C C . SER A 1 293 ? 17.422 29.578 11.336 1 95.44 293 SER A C 1
ATOM 2354 O O . SER A 1 293 ? 18.625 29.328 11.406 1 95.44 293 SER A O 1
ATOM 2356 N N . ALA A 1 294 ? 16.531 28.688 11.109 1 93.81 294 ALA A N 1
ATOM 2357 C CA . ALA A 1 294 ? 16.859 27.266 10.977 1 93.81 294 ALA A CA 1
ATOM 2358 C C . ALA A 1 294 ? 16.703 26.812 9.531 1 93.81 294 ALA A C 1
ATOM 2360 O O . ALA A 1 294 ? 17.344 25.828 9.117 1 93.81 294 ALA A O 1
ATOM 2361 N N . ARG A 1 295 ? 15.828 27.469 8.766 1 95.19 295 ARG A N 1
ATOM 2362 C CA . ARG A 1 295 ? 15.57 27.109 7.375 1 95.19 295 ARG A CA 1
ATOM 2363 C C . ARG A 1 295 ? 14.852 28.25 6.648 1 95.19 295 ARG A C 1
ATOM 2365 O O . ARG A 1 295 ? 14.391 29.203 7.281 1 95.19 295 ARG A O 1
ATOM 2372 N N . LEU A 1 296 ? 14.844 28.141 5.371 1 96.5 296 LEU A N 1
ATOM 2373 C CA . LEU A 1 296 ? 13.984 29.016 4.574 1 96.5 296 LEU A CA 1
ATOM 2374 C C . LEU A 1 296 ? 12.586 28.422 4.445 1 96.5 296 LEU A C 1
ATOM 2376 O O . LEU A 1 296 ? 12.43 27.203 4.316 1 96.5 296 LEU A O 1
ATOM 2380 N N . HIS A 1 297 ? 11.609 29.219 4.59 1 96.12 297 HIS A N 1
ATOM 2381 C CA . HIS A 1 297 ? 10.227 28.828 4.336 1 96.12 297 HIS A CA 1
ATOM 2382 C C . HIS A 1 297 ? 9.664 29.562 3.121 1 96.12 297 HIS A C 1
ATOM 2384 O O . HIS A 1 297 ? 10.047 30.703 2.848 1 96.12 297 HIS A O 1
ATOM 2390 N N . TRP A 1 298 ? 8.812 28.875 2.377 1 97.56 298 TRP A N 1
ATOM 2391 C CA . TRP A 1 298 ? 8.25 29.484 1.173 1 97.56 298 TRP A CA 1
ATOM 2392 C C . TRP A 1 298 ? 6.73 29.594 1.279 1 97.56 298 TRP A C 1
ATOM 2394 O O . TRP A 1 298 ? 6.047 28.609 1.583 1 97.56 298 TRP A O 1
ATOM 2404 N N . TRP A 1 299 ? 6.227 30.781 1.087 1 96.88 299 TRP A N 1
ATOM 2405 C CA . TRP A 1 299 ? 4.836 30.984 0.696 1 96.88 299 TRP A CA 1
ATOM 2406 C C . TRP A 1 299 ? 4.684 30.906 -0.82 1 96.88 299 TRP A C 1
ATOM 2408 O O . TRP A 1 299 ? 5.668 31 -1.555 1 96.88 299 TRP A O 1
ATOM 2418 N N . ALA A 1 300 ? 3.49 30.641 -1.252 1 97.25 300 ALA A N 1
ATOM 2419 C CA . ALA A 1 300 ? 3.197 30.656 -2.684 1 97.25 300 ALA A CA 1
ATOM 2420 C C . ALA A 1 300 ? 1.921 31.438 -2.973 1 97.25 300 ALA A C 1
ATOM 2422 O O . ALA A 1 300 ? 0.997 31.453 -2.156 1 97.25 300 ALA A O 1
ATOM 2423 N N . MET A 1 301 ? 1.927 32.156 -4.07 1 96.69 301 MET A N 1
ATOM 2424 C CA . MET A 1 301 ? 0.759 32.906 -4.504 1 96.69 301 MET A CA 1
ATOM 2425 C C . MET A 1 301 ? 0.624 32.875 -6.023 1 96.69 301 MET A C 1
ATOM 2427 O O . MET A 1 301 ? 1.576 32.531 -6.73 1 96.69 301 MET A O 1
ATOM 2431 N N . ARG A 1 302 ? -0.548 33.188 -6.48 1 96.06 302 ARG A N 1
ATOM 2432 C CA . ARG A 1 302 ? -0.754 33.438 -7.906 1 96.06 302 ARG A CA 1
ATOM 2433 C C . ARG A 1 302 ? -0.733 34.906 -8.219 1 96.06 302 ARG A C 1
ATOM 2435 O O . ARG A 1 302 ? -1.555 35.688 -7.699 1 96.06 302 ARG A O 1
ATOM 2442 N N . LEU A 1 303 ? 0.188 35.281 -9.062 1 96.25 303 LEU A N 1
ATOM 2443 C CA . LEU A 1 303 ? 0.286 36.688 -9.477 1 96.25 303 LEU A CA 1
ATOM 2444 C C . LEU A 1 303 ? -0.885 37.062 -10.375 1 96.25 303 LEU A C 1
ATOM 2446 O O . LEU A 1 303 ? -1.411 36.219 -11.109 1 96.25 303 LEU A O 1
ATOM 2450 N N . PRO A 1 304 ? -1.31 38.312 -10.219 1 93.56 304 PRO A N 1
ATOM 2451 C CA . PRO A 1 304 ? -2.289 38.75 -11.211 1 93.56 304 PRO A CA 1
ATOM 2452 C C . PRO A 1 304 ? -1.728 38.781 -12.633 1 93.56 304 PRO A C 1
ATOM 2454 O O . PRO A 1 304 ? -0.508 38.719 -12.82 1 93.56 304 PRO A O 1
ATOM 2457 N N . ARG A 1 305 ? -2.66 38.812 -13.539 1 93.44 305 ARG A N 1
ATOM 2458 C CA . ARG A 1 305 ? -2.229 38.969 -14.93 1 93.44 305 ARG A CA 1
ATOM 2459 C C . ARG A 1 305 ? -1.607 40.344 -15.164 1 93.44 305 ARG A C 1
ATOM 2461 O O . ARG A 1 305 ? -2.223 41.375 -14.867 1 93.44 305 ARG A O 1
ATOM 2468 N N . PHE A 1 306 ? -0.358 40.344 -15.664 1 93.12 306 PHE A N 1
ATOM 2469 C CA . PHE A 1 306 ? 0.276 41.594 -16.047 1 93.12 306 PHE A CA 1
ATOM 2470 C C . PHE A 1 306 ? -0.267 42.094 -17.375 1 93.12 306 PHE A C 1
ATOM 2472 O O . PHE A 1 306 ? -0.687 41.281 -18.219 1 93.12 306 PHE A O 1
ATOM 2479 N N . ALA A 1 307 ? -0.208 43.406 -17.469 1 91.06 307 ALA A N 1
ATOM 2480 C CA . ALA A 1 307 ? -0.674 44 -18.719 1 91.06 307 ALA A CA 1
ATOM 2481 C C . ALA A 1 307 ? 0.055 43.438 -19.922 1 91.06 307 ALA A C 1
ATOM 2483 O O . ALA A 1 307 ? 1.268 43.188 -19.875 1 91.06 307 ALA A O 1
ATOM 2484 N N . TYR A 1 308 ? -0.797 43.031 -20.875 1 87.19 308 TYR A N 1
ATOM 2485 C CA . TYR A 1 308 ? -0.301 42.375 -22.078 1 87.19 308 TYR A CA 1
ATOM 2486 C C . TYR A 1 308 ? -1.104 42.812 -23.297 1 87.19 308 TYR A C 1
ATOM 2488 O O . TYR A 1 308 ? -2.336 42.875 -23.25 1 87.19 308 TYR A O 1
ATOM 2496 N N . ARG A 1 309 ? -0.384 43.031 -24.312 1 80.62 309 ARG A N 1
ATOM 2497 C CA . ARG A 1 309 ? -0.989 43.406 -25.594 1 80.62 309 ARG A CA 1
ATOM 2498 C C . ARG A 1 309 ? -2.064 44.469 -25.391 1 80.62 309 ARG A C 1
ATOM 2500 O O . ARG A 1 309 ? -1.771 45.594 -24.938 1 80.62 309 ARG A O 1
ATOM 2507 N N . ASP A 1 310 ? -3.393 44.062 -25.547 1 67.25 310 ASP A N 1
ATOM 2508 C CA . ASP A 1 310 ? -4.477 45.031 -25.625 1 67.25 310 ASP A CA 1
ATOM 2509 C C . ASP A 1 310 ? -5.02 45.344 -24.234 1 67.25 310 ASP A C 1
ATOM 2511 O O . ASP A 1 310 ? -5.934 46.156 -24.078 1 67.25 310 ASP A O 1
ATOM 2515 N N . ILE A 1 311 ? -4.469 44.812 -23.297 1 63.56 311 ILE A N 1
ATOM 2516 C CA . ILE A 1 311 ? -4.992 45.062 -21.953 1 63.56 311 ILE A CA 1
ATOM 2517 C C . ILE A 1 311 ? -4.562 46.438 -21.484 1 63.56 311 ILE A C 1
ATOM 2519 O O . ILE A 1 311 ? -5.129 47 -20.531 1 63.56 311 ILE A O 1
ATOM 2523 N N . ALA A 1 312 ? -3.725 47.156 -22.203 1 58.84 312 ALA A N 1
ATOM 2524 C CA . ALA A 1 312 ? -3.393 48.5 -21.812 1 58.84 312 ALA A CA 1
ATOM 2525 C C . ALA A 1 312 ? -4.566 49.469 -22.078 1 58.84 312 ALA A C 1
ATOM 2527 O O . ALA A 1 312 ? -5.352 49.25 -23 1 58.84 312 ALA A O 1
ATOM 2528 N N . PRO A 1 313 ? -4.879 50.375 -21.031 1 56.78 313 PRO A N 1
ATOM 2529 C CA . PRO A 1 313 ? -5.957 51.312 -21.297 1 56.78 313 PRO A CA 1
ATOM 2530 C C . PRO A 1 313 ? -5.871 51.938 -22.703 1 56.78 313 PRO A C 1
ATOM 2532 O O . PRO A 1 313 ? -4.77 52.156 -23.219 1 56.78 313 PRO A O 1
ATOM 2535 N N . ARG A 1 314 ? -7.09 52.062 -23.391 1 58.41 314 ARG A N 1
ATOM 2536 C CA . ARG A 1 314 ? -7.211 52.688 -24.719 1 58.41 314 ARG A CA 1
ATOM 2537 C C . ARG A 1 314 ? -6.566 54.062 -24.75 1 58.41 314 ARG A C 1
ATOM 2539 O O . ARG A 1 314 ? -6.777 54.875 -23.828 1 58.41 314 ARG A O 1
ATOM 2546 N N . GLY A 1 315 ? -5.625 54.281 -25.703 1 58.25 315 GLY A N 1
ATOM 2547 C CA . GLY A 1 315 ? -5.043 55.594 -25.953 1 58.25 315 GLY A CA 1
ATOM 2548 C C . GLY A 1 315 ? -3.578 55.688 -25.562 1 58.25 315 GLY A C 1
ATOM 2549 O O . GLY A 1 315 ? -2.898 56.656 -25.891 1 58.25 315 GLY A O 1
ATOM 2550 N N . PHE A 1 316 ? -3.186 54.5 -24.672 1 65.5 316 PHE A N 1
ATOM 2551 C CA . PHE A 1 316 ? -1.794 54.625 -24.25 1 65.5 316 PHE A CA 1
ATOM 2552 C C . PHE A 1 316 ? -0.892 53.812 -25.172 1 65.5 316 PHE A C 1
ATOM 2554 O O . PHE A 1 316 ? -1.308 52.781 -25.719 1 65.5 316 PHE A O 1
ATOM 2561 N N . ARG A 1 317 ? 0.188 54.344 -25.484 1 74.5 317 ARG A N 1
ATOM 2562 C CA . ARG A 1 317 ? 1.208 53.625 -26.234 1 74.5 317 ARG A CA 1
ATOM 2563 C C . ARG A 1 317 ? 1.615 52.344 -25.516 1 74.5 317 ARG A C 1
ATOM 2565 O O . ARG A 1 317 ? 1.696 52.312 -24.281 1 74.5 317 ARG A O 1
ATOM 2572 N N . ARG A 1 318 ? 1.836 51.281 -26.141 1 79.25 318 ARG A N 1
ATOM 2573 C CA . ARG A 1 318 ? 2.197 49.938 -25.656 1 79.25 318 ARG A CA 1
ATOM 2574 C C . ARG A 1 318 ? 3.67 49.906 -25.266 1 79.25 318 ARG A C 1
ATOM 2576 O O . ARG A 1 318 ? 4.473 49.25 -25.938 1 79.25 318 ARG A O 1
ATOM 2583 N N . THR A 1 319 ? 4.02 50.688 -24.219 1 85.19 319 THR A N 1
ATOM 2584 C CA . THR A 1 319 ? 5.371 50.719 -23.672 1 85.19 319 THR A CA 1
ATOM 2585 C C . THR A 1 319 ? 5.418 50.062 -22.312 1 85.19 319 THR A C 1
ATOM 2587 O O . THR A 1 319 ? 4.387 49.906 -21.656 1 85.19 319 THR A O 1
ATOM 2590 N N . GLU A 1 320 ? 6.562 49.656 -22.016 1 89.5 320 GLU A N 1
ATOM 2591 C CA . GLU A 1 320 ? 6.738 49 -20.719 1 89.5 320 GLU A CA 1
ATOM 2592 C C . GLU A 1 320 ? 6.324 49.938 -19.578 1 89.5 320 GLU A C 1
ATOM 2594 O O . GLU A 1 320 ? 5.758 49.469 -18.578 1 89.5 320 GLU A O 1
ATOM 2599 N N . GLN A 1 321 ? 6.586 51.156 -19.688 1 88.31 321 GLN A N 1
ATOM 2600 C CA . GLN A 1 321 ? 6.242 52.125 -18.656 1 88.31 321 GLN A CA 1
ATOM 2601 C C . GLN A 1 321 ? 4.734 52.188 -18.438 1 88.31 321 GLN A C 1
ATOM 2603 O O . GLN A 1 321 ? 4.27 52.25 -17.297 1 88.31 321 GLN A O 1
ATOM 2608 N N . ASN A 1 322 ? 4.016 52.219 -19.516 1 88.81 322 ASN A N 1
ATOM 2609 C CA . ASN A 1 322 ? 2.561 52.281 -19.406 1 88.81 322 ASN A CA 1
ATOM 2610 C C . ASN A 1 322 ? 1.974 50.969 -18.875 1 88.81 322 ASN A C 1
ATOM 2612 O O . ASN A 1 322 ? 1.003 51 -18.125 1 88.81 322 ASN A O 1
ATOM 2616 N N . TYR A 1 323 ? 2.529 49.938 -19.406 1 90.88 323 TYR A N 1
ATOM 2617 C CA . TYR A 1 323 ? 2.109 48.625 -18.906 1 90.88 323 TYR A CA 1
ATOM 2618 C C . TYR A 1 323 ? 2.273 48.562 -17.391 1 90.88 323 TYR A C 1
ATOM 2620 O O . TYR A 1 323 ? 1.357 48.125 -16.688 1 90.88 323 TYR A O 1
ATOM 2628 N N . TRP A 1 324 ? 3.355 48.938 -16.938 1 92.69 324 TRP A N 1
ATOM 2629 C CA . TRP A 1 324 ? 3.654 48.875 -15.508 1 92.69 324 TRP A CA 1
ATOM 2630 C C . TRP A 1 324 ? 2.76 49.812 -14.711 1 92.69 324 TRP A C 1
ATOM 2632 O O . TRP A 1 324 ? 2.342 49.5 -13.602 1 92.69 324 TRP A O 1
ATOM 2642 N N . ARG A 1 325 ? 2.52 50.969 -15.18 1 90.38 325 ARG A N 1
ATOM 2643 C CA . ARG A 1 325 ? 1.602 51.906 -14.516 1 90.38 325 ARG A CA 1
ATOM 2644 C C . ARG A 1 325 ? 0.229 51.25 -14.32 1 90.38 325 ARG A C 1
ATOM 2646 O O . ARG A 1 325 ? -0.394 51.406 -13.273 1 90.38 325 ARG A O 1
ATOM 2653 N N . HIS A 1 326 ? -0.164 50.625 -15.359 1 90.5 326 HIS A N 1
ATOM 2654 C CA . HIS A 1 326 ? -1.438 49.938 -15.281 1 90.5 326 HIS A CA 1
ATOM 2655 C C . HIS A 1 326 ? -1.396 48.812 -14.227 1 90.5 326 HIS A C 1
ATOM 2657 O O . HIS A 1 326 ? -2.318 48.688 -13.414 1 90.5 326 HIS A O 1
ATOM 2663 N N . ASP A 1 327 ? -0.362 48.031 -14.305 1 92.88 327 ASP A N 1
ATOM 2664 C CA . ASP A 1 327 ? -0.204 46.938 -13.336 1 92.88 327 ASP A CA 1
ATOM 2665 C C . ASP A 1 327 ? -0.26 47.469 -11.906 1 92.88 327 ASP A C 1
ATOM 2667 O O . ASP A 1 327 ? -0.904 46.875 -11.047 1 92.88 327 ASP A O 1
ATOM 2671 N N . GLN A 1 328 ? 0.385 48.562 -11.594 1 92.31 328 GLN A N 1
ATOM 2672 C CA . GLN A 1 328 ? 0.414 49.156 -10.273 1 92.31 328 GLN A CA 1
ATOM 2673 C C . GLN A 1 328 ? -0.982 49.594 -9.836 1 92.31 328 GLN A C 1
ATOM 2675 O O . GLN A 1 328 ? -1.363 49.406 -8.68 1 92.31 328 GLN A O 1
ATOM 2680 N N . ALA A 1 329 ? -1.654 50.156 -10.797 1 90.31 329 ALA A N 1
ATOM 2681 C CA . ALA A 1 329 ? -3.004 50.625 -10.477 1 90.31 329 ALA A CA 1
ATOM 2682 C C . ALA A 1 329 ? -3.902 49.438 -10.086 1 90.31 329 ALA A C 1
ATOM 2684 O O . ALA A 1 329 ? -4.719 49.562 -9.172 1 90.31 329 ALA A O 1
ATOM 2685 N N . VAL A 1 330 ? -3.738 48.438 -10.781 1 88.88 330 VAL A N 1
ATOM 2686 C CA . VAL A 1 330 ? -4.551 47.25 -10.539 1 88.88 330 VAL A CA 1
ATOM 2687 C C . VAL A 1 330 ? -4.184 46.656 -9.188 1 88.88 330 VAL A C 1
ATOM 2689 O O . VAL A 1 330 ? -5.062 46.312 -8.391 1 88.88 330 VAL A O 1
ATOM 2692 N N . MET A 1 331 ? -2.938 46.5 -8.836 1 92.19 331 MET A N 1
ATOM 2693 C CA . MET A 1 331 ? -2.457 45.75 -7.672 1 92.19 331 MET A CA 1
ATOM 2694 C C . MET A 1 331 ? -2.52 46.625 -6.414 1 92.19 331 MET A C 1
ATOM 2696 O O . MET A 1 331 ? -2.82 46.094 -5.328 1 92.19 331 MET A O 1
ATOM 2700 N N . PHE A 1 332 ? -2.275 47.875 -6.551 1 92.62 332 PHE A N 1
ATOM 2701 C CA . PHE A 1 332 ? -1.982 48.656 -5.34 1 92.62 332 PHE A CA 1
ATOM 2702 C C . PHE A 1 332 ? -2.973 49.781 -5.168 1 92.62 332 PHE A C 1
ATOM 2704 O O . PHE A 1 332 ? -2.965 50.469 -4.141 1 92.62 332 PHE A O 1
ATOM 2711 N N . GLN A 1 333 ? -3.709 50.156 -6.117 1 84.25 333 GLN A N 1
ATOM 2712 C CA . GLN A 1 333 ? -4.73 51.188 -5.949 1 84.25 333 GLN A CA 1
ATOM 2713 C C . GLN A 1 333 ? -6.082 50.562 -5.602 1 84.25 333 GLN A C 1
ATOM 2715 O O . GLN A 1 333 ? -6.855 51.156 -4.828 1 84.25 333 GLN A O 1
ATOM 2720 N N . ARG A 1 334 ? -6.234 49.375 -6.148 1 80.94 334 ARG A N 1
ATOM 2721 C CA . ARG A 1 334 ? -7.434 48.625 -5.836 1 80.94 334 ARG A CA 1
ATOM 2722 C C . ARG A 1 334 ? -7.16 47.594 -4.727 1 80.94 334 ARG A C 1
ATOM 2724 O O . ARG A 1 334 ? -6.008 47.25 -4.469 1 80.94 334 ARG A O 1
ATOM 2731 N N . SER A 1 335 ? -8.125 47.469 -3.938 1 86.31 335 SER A N 1
ATOM 2732 C CA . SER A 1 335 ? -8.023 46.406 -2.939 1 86.31 335 SER A CA 1
ATOM 2733 C C . SER A 1 335 ? -8.094 45.031 -3.588 1 86.31 335 SER A C 1
ATOM 2735 O O . SER A 1 335 ? -9.141 44.375 -3.561 1 86.31 335 SER A O 1
ATOM 2737 N N . LEU A 1 336 ? -6.922 44.625 -4.105 1 93.69 336 LEU A N 1
ATOM 2738 C CA . LEU A 1 336 ? -6.879 43.312 -4.754 1 93.69 336 LEU A CA 1
ATOM 2739 C C . LEU A 1 336 ? -6.402 42.25 -3.777 1 93.69 336 LEU A C 1
ATOM 2741 O O . LEU A 1 336 ? -5.312 42.344 -3.211 1 93.69 336 LEU A O 1
ATOM 2745 N N . PRO A 1 337 ? -7.234 41.188 -3.572 1 94.38 337 PRO A N 1
ATOM 2746 C CA . PRO A 1 337 ? -6.797 40.094 -2.695 1 94.38 337 PRO A CA 1
ATOM 2747 C C . PRO A 1 337 ? -5.66 39.281 -3.299 1 94.38 337 PRO A C 1
ATOM 2749 O O . PRO A 1 337 ? -5.578 39.125 -4.52 1 94.38 337 PRO A O 1
ATOM 2752 N N . ILE A 1 338 ? -4.801 38.781 -2.436 1 95.56 338 ILE A N 1
ATOM 2753 C CA . ILE A 1 338 ? -3.74 37.875 -2.854 1 95.56 338 ILE A CA 1
ATOM 2754 C C . ILE A 1 338 ? -4.277 36.438 -2.914 1 95.56 338 ILE A C 1
ATOM 2756 O O . ILE A 1 338 ? -4.973 36 -1.998 1 95.56 338 ILE A O 1
ATOM 2760 N N . ASP A 1 339 ? -4.02 35.781 -4.027 1 95.31 339 ASP A N 1
ATOM 2761 C CA . ASP A 1 339 ? -4.375 34.375 -4.195 1 95.31 339 ASP A CA 1
ATOM 2762 C C . ASP A 1 339 ? -3.281 33.438 -3.645 1 95.31 339 ASP A C 1
ATOM 2764 O O . ASP A 1 339 ? -2.438 32.969 -4.398 1 95.31 339 ASP A O 1
ATOM 2768 N N . TRP A 1 340 ? -3.426 33.156 -2.316 1 95.94 340 TRP A N 1
ATOM 2769 C CA . TRP A 1 340 ? -2.408 32.344 -1.666 1 95.94 340 TRP A CA 1
ATOM 2770 C C . TRP A 1 340 ? -2.604 30.875 -1.998 1 95.94 340 TRP A C 1
ATOM 2772 O O . TRP A 1 340 ? -3.738 30.391 -2.074 1 95.94 340 TRP A O 1
ATOM 2782 N N . ILE A 1 341 ? -1.499 30.219 -2.188 1 95.5 341 ILE A N 1
ATOM 2783 C CA . ILE A 1 341 ? -1.453 28.781 -2.484 1 95.5 341 ILE A CA 1
ATOM 2784 C C . ILE A 1 341 ? -0.816 28.031 -1.316 1 95.5 341 ILE A C 1
ATOM 2786 O O . ILE A 1 341 ? 0.154 28.516 -0.722 1 95.5 341 ILE A O 1
ATOM 2790 N N . ARG A 1 342 ? -1.344 26.875 -0.986 1 94.25 342 ARG A N 1
ATOM 2791 C CA . ARG A 1 342 ? -0.791 26.062 0.103 1 94.25 342 ARG A CA 1
ATOM 2792 C C . ARG A 1 342 ? 0.634 25.625 -0.211 1 94.25 342 ARG A C 1
ATOM 2794 O O . ARG A 1 342 ? 0.945 25.281 -1.353 1 94.25 342 ARG A O 1
ATOM 2801 N N . THR A 1 343 ? 1.464 25.656 0.824 1 94.88 343 THR A N 1
ATOM 2802 C CA . THR A 1 343 ? 2.826 25.156 0.694 1 94.88 343 THR A CA 1
ATOM 2803 C C . THR A 1 343 ? 3.174 24.234 1.85 1 94.88 343 THR A C 1
ATOM 2805 O O . THR A 1 343 ? 2.494 24.219 2.879 1 94.88 343 THR A O 1
ATOM 2808 N N . ASP A 1 344 ? 4.125 23.391 1.607 1 93 344 ASP A N 1
ATOM 2809 C CA . ASP A 1 344 ? 4.574 22.469 2.654 1 93 344 ASP A CA 1
ATOM 2810 C C . ASP A 1 344 ? 6.047 22.109 2.473 1 93 344 ASP A C 1
ATOM 2812 O O . ASP A 1 344 ? 6.531 22 1.345 1 93 344 ASP A O 1
ATOM 2816 N N . ASN A 1 345 ? 6.723 22 3.604 1 94.75 345 ASN A N 1
ATOM 2817 C CA . ASN A 1 345 ? 8.102 21.531 3.578 1 94.75 345 ASN A CA 1
ATOM 2818 C C . ASN A 1 345 ? 8.188 20.016 3.699 1 94.75 345 ASN A C 1
ATOM 2820 O O . ASN A 1 345 ? 7.719 19.438 4.684 1 94.75 345 ASN A O 1
ATOM 2824 N N . TRP A 1 346 ? 8.766 19.375 2.686 1 95.31 346 TRP A N 1
ATOM 2825 C CA . TRP A 1 346 ? 8.859 17.922 2.666 1 95.31 346 TRP A CA 1
ATOM 2826 C C . TRP A 1 346 ? 10.273 17.453 2.975 1 95.31 346 TRP A C 1
ATOM 2828 O O . TRP A 1 346 ? 10.68 16.359 2.588 1 95.31 346 TRP A O 1
ATOM 2838 N N . ALA A 1 347 ? 11.07 18.328 3.648 1 93.94 347 ALA A N 1
ATOM 2839 C CA . ALA A 1 347 ? 12.383 17.875 4.113 1 93.94 347 ALA A CA 1
ATOM 2840 C C . ALA A 1 347 ? 12.242 16.688 5.051 1 93.94 347 ALA A C 1
ATOM 2842 O O . ALA A 1 347 ? 11.266 16.562 5.785 1 93.94 347 ALA A O 1
ATOM 2843 N N . PRO A 1 348 ? 13.281 15.758 5.035 1 90.69 348 PRO A N 1
ATOM 2844 C CA . PRO A 1 348 ? 13.195 14.531 5.832 1 90.69 348 PRO A CA 1
ATOM 2845 C C . PRO A 1 348 ? 12.875 14.805 7.301 1 90.69 348 PRO A C 1
ATOM 2847 O O . PRO A 1 348 ? 12.062 14.094 7.902 1 90.69 348 PRO A O 1
ATOM 2850 N N . SER A 1 349 ? 13.453 15.844 7.828 1 85.44 349 SER A N 1
ATOM 2851 C CA . SER A 1 349 ? 13.242 16.141 9.242 1 85.44 349 SER A CA 1
ATOM 2852 C C . SER A 1 349 ? 11.797 16.531 9.508 1 85.44 349 SER A C 1
ATOM 2854 O O . SER A 1 349 ? 11.266 16.266 10.594 1 85.44 349 SER A O 1
ATOM 2856 N N . ASP A 1 350 ? 11.117 17.141 8.539 1 86.88 350 ASP A N 1
ATOM 2857 C CA . ASP A 1 350 ? 9.727 17.547 8.695 1 86.88 350 ASP A CA 1
ATOM 2858 C C . ASP A 1 350 ? 8.773 16.375 8.484 1 86.88 350 ASP A C 1
ATOM 2860 O O . ASP A 1 350 ? 7.844 16.188 9.273 1 86.88 350 ASP A O 1
ATOM 2864 N N . LEU A 1 351 ? 9.062 15.617 7.508 1 86.31 351 LEU A N 1
ATOM 2865 C CA . LEU A 1 351 ? 8.156 14.523 7.16 1 86.31 351 LEU A CA 1
ATOM 2866 C C . LEU A 1 351 ? 8.242 13.406 8.188 1 86.31 351 LEU A C 1
ATOM 2868 O O . LEU A 1 351 ? 7.258 12.695 8.422 1 86.31 351 LEU A O 1
ATOM 2872 N N . ARG A 1 352 ? 9.336 13.25 8.836 1 85.25 352 ARG A N 1
ATOM 2873 C CA . ARG A 1 352 ? 9.523 12.102 9.711 1 85.25 352 ARG A CA 1
ATOM 2874 C C . ARG A 1 352 ? 9.531 12.523 11.172 1 85.25 352 ARG A C 1
ATOM 2876 O O . ARG A 1 352 ? 10.055 11.797 12.031 1 85.25 352 ARG A O 1
ATOM 2883 N N . SER A 1 353 ? 8.945 13.602 11.383 1 78.56 353 SER A N 1
ATOM 2884 C CA . SER A 1 353 ? 8.906 14.117 12.75 1 78.56 353 SER A CA 1
ATOM 2885 C C . SER A 1 353 ? 8.094 13.211 13.664 1 78.56 353 SER A C 1
ATOM 2887 O O . SER A 1 353 ? 8.336 13.156 14.867 1 78.56 353 SER A O 1
ATOM 2889 N N . ARG A 1 354 ? 7.25 12.406 13.07 1 77.44 354 ARG A N 1
ATOM 2890 C CA . ARG A 1 354 ? 6.336 11.578 13.852 1 77.44 354 ARG A CA 1
ATOM 2891 C C . ARG A 1 354 ? 6.98 10.25 14.211 1 77.44 354 ARG A C 1
ATOM 2893 O O . ARG A 1 354 ? 6.504 9.539 15.102 1 77.44 354 ARG A O 1
ATOM 2900 N N . GLY A 1 355 ? 8 9.883 13.453 1 84.56 355 GLY A N 1
ATOM 2901 C CA . GLY A 1 355 ? 8.664 8.609 13.688 1 84.56 355 GLY A CA 1
ATOM 2902 C C . GLY A 1 355 ? 9.703 8.273 12.641 1 84.56 355 GLY A C 1
ATOM 2903 O O . GLY A 1 355 ? 9.367 8.008 11.484 1 84.56 355 GLY A O 1
ATOM 2904 N N . ALA A 1 356 ? 10.938 8.273 13.109 1 89.75 356 ALA A N 1
ATOM 2905 C CA . ALA A 1 356 ? 12.039 7.949 12.203 1 89.75 356 ALA A CA 1
ATOM 2906 C C . ALA A 1 356 ? 12.875 6.797 12.742 1 89.75 356 ALA A C 1
ATOM 2908 O O . ALA A 1 356 ? 13 6.633 13.961 1 89.75 356 ALA A O 1
ATOM 2909 N N . LEU A 1 357 ? 13.352 5.984 11.797 1 93.94 357 LEU A N 1
ATOM 2910 C CA . LEU A 1 357 ? 14.359 4.996 12.172 1 93.94 357 LEU A CA 1
ATOM 2911 C C . LEU A 1 357 ? 15.68 5.668 12.531 1 93.94 357 LEU A C 1
ATOM 2913 O O . LEU A 1 357 ? 15.867 6.855 12.266 1 93.94 357 LEU A O 1
ATOM 2917 N N . PRO A 1 358 ? 16.562 4.93 13.219 1 91.62 358 PRO A N 1
ATOM 2918 C CA . PRO A 1 358 ? 17.875 5.512 13.547 1 91.62 358 PRO A CA 1
ATOM 2919 C C . PRO A 1 358 ? 18.625 5.988 12.305 1 91.62 358 PRO A C 1
ATOM 2921 O O . PRO A 1 358 ? 18.516 5.375 11.242 1 91.62 358 PRO A O 1
ATOM 2924 N N . GLU A 1 359 ? 19.375 7.031 12.453 1 89.69 359 GLU A N 1
ATOM 2925 C CA . GLU A 1 359 ? 20.109 7.664 11.367 1 89.69 359 GLU A CA 1
ATOM 2926 C C . GLU A 1 359 ? 21 6.656 10.633 1 89.69 359 GLU A C 1
ATOM 2928 O O . GLU A 1 359 ? 21.172 6.746 9.414 1 89.69 359 GLU A O 1
ATOM 2933 N N . ALA A 1 360 ? 21.5 5.703 11.352 1 88.56 360 ALA A N 1
ATOM 2934 C CA . ALA A 1 360 ? 22.406 4.707 10.789 1 88.56 360 ALA A CA 1
ATOM 2935 C C . ALA A 1 360 ? 21.719 3.889 9.703 1 88.56 360 ALA A C 1
ATOM 2937 O O . ALA A 1 360 ? 22.375 3.322 8.828 1 88.56 360 ALA A O 1
ATOM 2938 N N . LEU A 1 361 ? 20.438 3.867 9.688 1 91.88 361 LEU A N 1
ATOM 2939 C CA . LEU A 1 361 ? 19.688 3.092 8.711 1 91.88 361 LEU A CA 1
ATOM 2940 C C . LEU A 1 361 ? 19.156 3.99 7.598 1 91.88 361 LEU A C 1
ATOM 2942 O O . LEU A 1 361 ? 18.797 3.508 6.523 1 91.88 361 LEU A O 1
ATOM 2946 N N . ARG A 1 362 ? 19.047 5.254 7.715 1 92 362 ARG A N 1
ATOM 2947 C CA . ARG A 1 362 ? 18.281 6.129 6.828 1 92 362 ARG A CA 1
ATOM 2948 C C . ARG A 1 362 ? 19.156 6.652 5.695 1 92 362 ARG A C 1
ATOM 2950 O O . ARG A 1 362 ? 18.703 6.789 4.559 1 92 362 ARG A O 1
ATOM 2957 N N . GLY A 1 363 ? 20.375 7.02 5.961 1 84.25 363 GLY A N 1
ATOM 2958 C CA . GLY A 1 363 ? 21.141 7.73 4.953 1 84.25 363 GLY A CA 1
ATOM 2959 C C . GLY A 1 363 ? 22.094 6.828 4.184 1 84.25 363 GLY A C 1
ATOM 2960 O O . GLY A 1 363 ? 22.812 7.289 3.293 1 84.25 363 GLY A O 1
ATOM 2961 N N . ARG A 1 364 ? 22.047 5.531 4.43 1 89.88 364 ARG A N 1
ATOM 2962 C CA . ARG A 1 364 ? 22.969 4.605 3.77 1 89.88 364 ARG A CA 1
ATOM 2963 C C . ARG A 1 364 ? 22.203 3.594 2.92 1 89.88 364 ARG A C 1
ATOM 2965 O O . ARG A 1 364 ? 20.984 3.432 3.072 1 89.88 364 ARG A O 1
ATOM 2972 N N . TRP A 1 365 ? 23 3.029 1.992 1 94.62 365 TRP A N 1
ATOM 2973 C CA . TRP A 1 365 ? 22.391 2.029 1.124 1 94.62 365 TRP A CA 1
ATOM 2974 C C . TRP A 1 365 ? 22.062 0.76 1.902 1 94.62 365 TRP A C 1
ATOM 2976 O O . TRP A 1 365 ? 22.891 0.26 2.666 1 94.62 365 TRP A O 1
ATOM 2986 N N . VAL A 1 366 ? 20.859 0.336 1.746 1 97.31 366 VAL A N 1
ATOM 2987 C CA . VAL A 1 366 ? 20.359 -0.911 2.318 1 97.31 366 VAL A CA 1
ATOM 2988 C C . VAL A 1 366 ? 20 -1.882 1.2 1 97.31 366 VAL A C 1
ATOM 2990 O O . VAL A 1 366 ? 19.328 -1.5 0.233 1 97.31 366 VAL A O 1
ATOM 2993 N N . ALA A 1 367 ? 20.469 -3.102 1.277 1 97.38 367 ALA A N 1
ATOM 2994 C CA . ALA A 1 367 ? 20.094 -4.133 0.314 1 97.38 367 ALA A CA 1
ATOM 2995 C C . ALA A 1 367 ? 19.047 -5.082 0.904 1 97.38 367 ALA A C 1
ATOM 2997 O O . ALA A 1 367 ? 19.234 -5.594 2.012 1 97.38 367 ALA A O 1
ATOM 2998 N N . LEU A 1 368 ? 17.984 -5.23 0.193 1 98.31 368 LEU A N 1
ATOM 2999 C CA . LEU A 1 368 ? 16.953 -6.211 0.546 1 98.31 368 LEU A CA 1
ATOM 3000 C C . LEU A 1 368 ? 16.984 -7.395 -0.416 1 98.31 368 LEU A C 1
ATOM 3002 O O . LEU A 1 368 ? 16.734 -7.234 -1.612 1 98.31 368 LEU A O 1
ATOM 3006 N N . LEU A 1 369 ? 17.297 -8.555 0.135 1 97.44 369 LEU A N 1
ATOM 3007 C CA . LEU A 1 369 ? 17.234 -9.805 -0.625 1 97.44 369 LEU A CA 1
ATOM 3008 C C . LEU A 1 369 ? 15.93 -10.539 -0.367 1 97.44 369 LEU A C 1
ATOM 3010 O O . LEU A 1 369 ? 15.703 -11.047 0.735 1 97.44 369 LEU A O 1
ATOM 3014 N N . GLY A 1 370 ? 15.086 -10.633 -1.427 1 97.31 370 GLY A N 1
ATOM 3015 C CA . GLY A 1 370 ? 13.773 -11.242 -1.302 1 97.31 370 GLY A CA 1
ATOM 3016 C C . GLY A 1 370 ? 12.664 -10.227 -1.102 1 97.31 370 GLY A C 1
ATOM 3017 O O . GLY A 1 370 ? 12.578 -9.594 -0.045 1 97.31 370 GLY A O 1
ATOM 3018 N N . ALA A 1 371 ? 11.828 -10.078 -2.133 1 97.81 371 ALA A N 1
ATOM 3019 C CA . ALA A 1 371 ? 10.68 -9.172 -2.082 1 97.81 371 ALA A CA 1
ATOM 3020 C C . ALA A 1 371 ? 9.375 -9.945 -1.942 1 97.81 371 ALA A C 1
ATOM 3022 O O . ALA A 1 371 ? 8.398 -9.648 -2.633 1 97.81 371 ALA A O 1
ATOM 3023 N N . GLY A 1 372 ? 9.43 -10.992 -1.078 1 95.56 372 GLY A N 1
ATOM 3024 C CA . GLY A 1 372 ? 8.234 -11.781 -0.795 1 95.56 372 GLY A CA 1
ATOM 3025 C C . GLY A 1 372 ? 7.359 -11.164 0.278 1 95.56 372 GLY A C 1
ATOM 3026 O O . GLY A 1 372 ? 7.352 -9.945 0.456 1 95.56 372 GLY A O 1
ATOM 3027 N N . SER A 1 373 ? 6.586 -12.008 0.991 1 94.06 373 SER A N 1
ATOM 3028 C CA . SER A 1 373 ? 5.637 -11.555 2 1 94.06 373 SER A CA 1
ATOM 3029 C C . SER A 1 373 ? 6.34 -10.773 3.105 1 94.06 373 SER A C 1
ATOM 3031 O O . SER A 1 373 ? 5.965 -9.633 3.402 1 94.06 373 SER A O 1
ATOM 3033 N N . LEU A 1 374 ? 7.367 -11.344 3.645 1 96.88 374 LEU A N 1
ATOM 3034 C CA . LEU A 1 374 ? 8.078 -10.688 4.734 1 96.88 374 LEU A CA 1
ATOM 3035 C C . LEU A 1 374 ? 8.906 -9.516 4.215 1 96.88 374 LEU A C 1
ATOM 3037 O O . LEU A 1 374 ? 8.836 -8.414 4.766 1 96.88 374 LEU A O 1
ATOM 3041 N N . GLY A 1 375 ? 9.625 -9.758 3.119 1 98.31 375 GLY A N 1
ATOM 3042 C CA . GLY A 1 375 ? 10.523 -8.742 2.58 1 98.31 375 GLY A CA 1
ATOM 3043 C C . GLY A 1 375 ? 9.805 -7.484 2.146 1 98.31 375 GLY A C 1
ATOM 3044 O O . GLY A 1 375 ? 10.289 -6.375 2.379 1 98.31 375 GLY A O 1
ATOM 3045 N N . SER A 1 376 ? 8.688 -7.641 1.475 1 98.5 376 SER A N 1
ATOM 3046 C CA . SER A 1 376 ? 7.949 -6.473 1.006 1 98.5 376 SER A CA 1
ATOM 3047 C C . SER A 1 376 ? 7.445 -5.633 2.174 1 98.5 376 SER A C 1
ATOM 3049 O O . SER A 1 376 ? 7.484 -4.398 2.119 1 98.5 376 SER A O 1
ATOM 3051 N N . SER A 1 377 ? 6.992 -6.285 3.262 1 98.19 377 SER A N 1
ATOM 3052 C CA . SER A 1 377 ? 6.523 -5.578 4.449 1 98.19 377 SER A CA 1
ATOM 3053 C C . SER A 1 377 ? 7.672 -4.883 5.168 1 98.19 377 SER A C 1
ATOM 3055 O O . SER A 1 377 ? 7.543 -3.73 5.594 1 98.19 377 SER A O 1
ATOM 3057 N N . VAL A 1 378 ? 8.789 -5.535 5.281 1 98.62 378 VAL A N 1
ATOM 3058 C CA . VAL A 1 378 ? 9.969 -4.957 5.914 1 98.62 378 VAL A CA 1
ATOM 3059 C C . VAL A 1 378 ? 10.43 -3.732 5.129 1 98.62 378 VAL A C 1
ATOM 3061 O O . VAL A 1 378 ? 10.703 -2.68 5.711 1 98.62 378 VAL A O 1
ATOM 3064 N N . ALA A 1 379 ? 10.492 -3.887 3.824 1 98.69 379 ALA A N 1
ATOM 3065 C CA . ALA A 1 379 ? 10.922 -2.785 2.969 1 98.69 379 ALA A CA 1
ATOM 3066 C C . ALA A 1 379 ? 10.031 -1.563 3.154 1 98.69 379 ALA A C 1
ATOM 3068 O O . ALA A 1 379 ? 10.523 -0.435 3.234 1 98.69 379 ALA A O 1
ATOM 3069 N N . GLU A 1 380 ? 8.75 -1.805 3.203 1 98.19 380 GLU A N 1
ATOM 3070 C CA . GLU A 1 380 ? 7.82 -0.694 3.379 1 98.19 380 GLU A CA 1
ATOM 3071 C C . GLU A 1 380 ? 8.047 0.01 4.711 1 98.19 380 GLU A C 1
ATOM 3073 O O . GLU A 1 380 ? 8.047 1.241 4.777 1 98.19 380 GLU A O 1
ATOM 3078 N N . LEU A 1 381 ? 8.227 -0.747 5.773 1 97.88 381 LEU A N 1
ATOM 3079 C CA . LEU A 1 381 ? 8.453 -0.165 7.094 1 97.88 381 LEU A CA 1
ATOM 3080 C C . LEU A 1 381 ? 9.758 0.625 7.125 1 97.88 381 LEU A C 1
ATOM 3082 O O . LEU A 1 381 ? 9.828 1.689 7.742 1 97.88 381 LEU A O 1
ATOM 3086 N N . LEU A 1 382 ? 10.773 0.119 6.441 1 97.69 382 LEU A N 1
ATOM 3087 C CA . LEU A 1 382 ? 12.055 0.815 6.375 1 97.69 382 LEU A CA 1
ATOM 3088 C C . LEU A 1 382 ? 11.906 2.15 5.652 1 97.69 382 LEU A C 1
ATOM 3090 O O . LEU A 1 382 ? 12.367 3.182 6.148 1 97.69 382 LEU A O 1
ATOM 3094 N N . VAL A 1 383 ? 11.219 2.121 4.527 1 97.75 383 VAL A N 1
ATOM 3095 C CA . VAL A 1 383 ? 11.086 3.316 3.701 1 97.75 383 VAL A CA 1
ATOM 3096 C C . VAL A 1 383 ? 10.227 4.352 4.426 1 97.75 383 VAL A C 1
ATOM 3098 O O . VAL A 1 383 ? 10.57 5.539 4.453 1 97.75 383 VAL A O 1
ATOM 3101 N N . ARG A 1 384 ? 9.18 3.939 5.066 1 96.62 384 ARG A N 1
ATOM 3102 C CA . ARG A 1 384 ? 8.359 4.848 5.859 1 96.62 384 ARG A CA 1
ATOM 3103 C C . ARG A 1 384 ? 9.148 5.41 7.039 1 96.62 384 ARG A C 1
ATOM 3105 O O . ARG A 1 384 ? 8.914 6.543 7.465 1 96.62 384 ARG A O 1
ATOM 3112 N N . GLY A 1 385 ? 10.07 4.605 7.48 1 95.38 385 GLY A N 1
ATOM 3113 C CA . GLY A 1 385 ? 10.914 5.027 8.586 1 95.38 385 GLY A CA 1
ATOM 3114 C C . GLY A 1 385 ? 12.031 5.961 8.164 1 95.38 385 GLY A C 1
ATOM 3115 O O . GLY A 1 385 ? 12.773 6.469 9 1 95.38 385 GLY A O 1
ATOM 3116 N N . GLY A 1 386 ? 12.242 6.156 6.863 1 95.81 386 GLY A N 1
ATOM 3117 C CA . GLY A 1 386 ? 13.172 7.184 6.426 1 95.81 386 GLY A CA 1
ATOM 3118 C C . GLY A 1 386 ? 14.328 6.637 5.605 1 95.81 386 GLY A C 1
ATOM 3119 O O . GLY A 1 386 ? 15.188 7.391 5.152 1 95.81 386 GLY A O 1
ATOM 3120 N N . VAL A 1 387 ? 14.383 5.305 5.434 1 96.94 387 VAL A N 1
ATOM 3121 C CA . VAL A 1 387 ? 15.406 4.773 4.539 1 96.94 387 VAL A CA 1
ATOM 3122 C C . VAL A 1 387 ? 15.242 5.379 3.148 1 96.94 387 VAL A C 1
ATOM 3124 O O . VAL A 1 387 ? 14.156 5.32 2.564 1 96.94 387 VAL A O 1
ATOM 3127 N N . SER A 1 388 ? 16.328 5.965 2.648 1 97.06 388 SER A N 1
ATOM 3128 C CA . SER A 1 388 ? 16.172 6.719 1.41 1 97.06 388 SER A CA 1
ATOM 3129 C C . SER A 1 388 ? 17.016 6.121 0.292 1 97.06 388 SER A C 1
ATOM 3131 O O . SER A 1 388 ? 17.016 6.625 -0.833 1 97.06 388 SER A O 1
ATOM 3133 N N . ARG A 1 389 ? 17.797 5.086 0.531 1 97.19 389 ARG A N 1
ATOM 3134 C CA . ARG A 1 389 ? 18.594 4.355 -0.451 1 97.19 389 ARG A CA 1
ATOM 3135 C C . ARG A 1 389 ? 18.406 2.85 -0.291 1 97.19 389 ARG A C 1
ATOM 3137 O O . ARG A 1 389 ? 18.844 2.268 0.703 1 97.19 389 ARG A O 1
ATOM 3144 N N . LEU A 1 390 ? 17.797 2.264 -1.305 1 98.12 390 LEU A N 1
ATOM 3145 C CA . LEU A 1 390 ? 17.391 0.873 -1.169 1 98.12 390 LEU A CA 1
ATOM 3146 C C . LEU A 1 390 ? 17.672 0.095 -2.451 1 98.12 390 LEU A C 1
ATOM 3148 O O . LEU A 1 390 ? 17.422 0.6 -3.551 1 98.12 390 LEU A O 1
ATOM 3152 N N . VAL A 1 391 ? 18.297 -1.077 -2.322 1 97.94 391 VAL A N 1
ATOM 3153 C CA . VAL A 1 391 ? 18.453 -2.035 -3.414 1 97.94 391 VAL A CA 1
ATOM 3154 C C . VAL A 1 391 ? 17.594 -3.268 -3.137 1 97.94 391 VAL A C 1
ATOM 3156 O O . VAL A 1 391 ? 17.625 -3.816 -2.033 1 97.94 391 VAL A O 1
ATOM 3159 N N . ILE A 1 392 ? 16.781 -3.678 -4.129 1 98.44 392 ILE A N 1
ATOM 3160 C CA . ILE A 1 392 ? 15.898 -4.816 -3.949 1 98.44 392 ILE A CA 1
ATOM 3161 C C . ILE A 1 392 ? 16.234 -5.898 -4.973 1 98.44 392 ILE A C 1
ATOM 3163 O O . ILE A 1 392 ? 16.328 -5.621 -6.172 1 98.44 392 ILE A O 1
ATOM 3167 N N . LEU A 1 393 ? 16.422 -7.102 -4.492 1 97.62 393 LEU A N 1
ATOM 3168 C CA . LEU A 1 393 ? 16.641 -8.25 -5.367 1 97.62 393 LEU A CA 1
ATOM 3169 C C . LEU A 1 393 ? 15.562 -9.312 -5.141 1 97.62 393 LEU A C 1
ATOM 3171 O O . LEU A 1 393 ? 15.281 -9.68 -3.998 1 97.62 393 LEU A O 1
ATOM 3175 N N . ASP A 1 394 ? 14.914 -9.742 -6.145 1 97.31 394 ASP A N 1
ATOM 3176 C CA . ASP A 1 394 ? 13.961 -10.844 -6.168 1 97.31 394 ASP A CA 1
ATOM 3177 C C . ASP A 1 394 ? 13.766 -11.375 -7.586 1 97.31 394 ASP A C 1
ATOM 3179 O O . ASP A 1 394 ? 13.664 -10.602 -8.539 1 97.31 394 ASP A O 1
ATOM 3183 N N . GLY A 1 395 ? 13.711 -12.672 -7.754 1 95.06 395 GLY A N 1
ATOM 3184 C CA . GLY A 1 395 ? 13.648 -13.25 -9.086 1 95.06 395 GLY A CA 1
ATOM 3185 C C . GLY A 1 395 ? 12.227 -13.57 -9.531 1 95.06 395 GLY A C 1
ATOM 3186 O O . GLY A 1 395 ? 11.992 -13.875 -10.703 1 95.06 395 GLY A O 1
ATOM 3187 N N . ASP A 1 396 ? 11.25 -13.367 -8.672 1 93.25 396 ASP A N 1
ATOM 3188 C CA . ASP A 1 396 ? 9.914 -13.867 -8.953 1 93.25 396 ASP A CA 1
ATOM 3189 C C . ASP A 1 396 ? 9 -12.75 -9.445 1 93.25 396 ASP A C 1
ATOM 3191 O O . ASP A 1 396 ? 9.234 -11.578 -9.156 1 93.25 396 ASP A O 1
ATOM 3195 N N . ASP A 1 397 ? 7.969 -13.18 -10.188 1 94.31 397 ASP A N 1
ATOM 3196 C CA . ASP A 1 397 ? 6.84 -12.312 -10.5 1 94.31 397 ASP A CA 1
ATOM 3197 C C . ASP A 1 397 ? 5.754 -12.422 -9.43 1 94.31 397 ASP A C 1
ATOM 3199 O O . ASP A 1 397 ? 5.711 -13.398 -8.68 1 94.31 397 ASP A O 1
ATOM 3203 N N . LEU A 1 398 ? 4.98 -11.375 -9.359 1 95.38 398 LEU A N 1
ATOM 3204 C CA . LEU A 1 398 ? 3.869 -11.391 -8.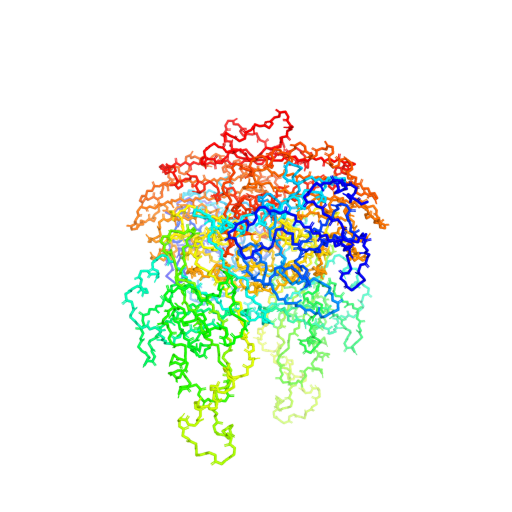414 1 95.38 398 LEU A CA 1
ATOM 3205 C C . LEU A 1 398 ? 2.705 -12.211 -8.961 1 95.38 398 LEU A C 1
ATOM 3207 O O . LEU A 1 398 ? 2.355 -12.094 -10.133 1 95.38 398 LEU A O 1
ATOM 3211 N N . GLU A 1 399 ? 2.191 -13.078 -8.133 1 91.38 399 GLU A N 1
ATOM 3212 C CA . GLU A 1 399 ? 0.97 -13.82 -8.422 1 91.38 399 GLU A CA 1
ATOM 3213 C C . GLU A 1 399 ? -0.185 -13.344 -7.547 1 91.38 399 GLU A C 1
ATOM 3215 O O . GLU A 1 399 ? 0.033 -12.82 -6.457 1 91.38 399 GLU A O 1
ATOM 3220 N N . ALA A 1 400 ? -1.407 -13.562 -8.016 1 90.75 400 ALA A N 1
ATOM 3221 C CA . ALA A 1 400 ? -2.578 -13.07 -7.301 1 90.75 400 ALA A CA 1
ATOM 3222 C C . ALA A 1 400 ? -2.652 -13.664 -5.895 1 90.75 400 ALA A C 1
ATOM 3224 O O . ALA A 1 400 ? -3.062 -12.984 -4.949 1 90.75 400 ALA A O 1
ATOM 3225 N N . GLY A 1 401 ? -2.189 -14.883 -5.832 1 88.62 401 GLY A N 1
ATOM 3226 C CA . GLY A 1 401 ? -2.234 -15.547 -4.539 1 88.62 401 GLY A CA 1
ATOM 3227 C C . GLY A 1 401 ? -1.325 -14.906 -3.508 1 88.62 401 GLY A C 1
ATOM 3228 O O . GLY A 1 401 ? -1.502 -15.117 -2.307 1 88.62 401 GLY A O 1
ATOM 3229 N N . ASN A 1 402 ? -0.328 -14.117 -3.977 1 90.62 402 ASN A N 1
ATOM 3230 C CA . ASN A 1 402 ? 0.588 -13.438 -3.068 1 90.62 402 ASN A CA 1
ATOM 3231 C C . ASN A 1 402 ? -0.098 -12.281 -2.342 1 90.62 402 ASN A C 1
ATOM 3233 O O . ASN A 1 402 ? 0.379 -11.828 -1.301 1 90.62 402 ASN A O 1
ATOM 3237 N N . LEU A 1 403 ? -1.252 -11.805 -2.816 1 92.38 403 LEU A N 1
ATOM 3238 C CA . LEU A 1 403 ? -1.824 -10.531 -2.41 1 92.38 403 LEU A CA 1
ATOM 3239 C C . LEU A 1 403 ? -2.383 -10.609 -0.993 1 92.38 403 LEU A C 1
ATOM 3241 O O . LEU A 1 403 ? -2.58 -9.586 -0.34 1 92.38 403 LEU A O 1
ATOM 3245 N N . VAL A 1 404 ? -2.59 -11.789 -0.494 1 91.44 404 VAL A N 1
ATOM 3246 C CA . VAL A 1 404 ? -3.139 -11.953 0.848 1 91.44 404 VAL A CA 1
ATOM 3247 C C . VAL A 1 404 ? -2.125 -11.469 1.884 1 91.44 404 VAL A C 1
ATOM 3249 O O . VAL A 1 404 ? -2.5 -11.078 2.992 1 91.44 404 VAL A O 1
ATOM 3252 N N . ARG A 1 405 ? -0.934 -11.5 1.44 1 93 405 ARG A N 1
ATOM 3253 C CA . ARG A 1 405 ? 0.083 -11.156 2.43 1 93 405 ARG A CA 1
ATOM 3254 C C . ARG A 1 405 ? 1.271 -10.461 1.776 1 93 405 ARG A C 1
ATOM 3256 O O . ARG A 1 405 ? 2.424 -10.734 2.111 1 93 405 ARG A O 1
ATOM 3263 N N . HIS A 1 406 ? 1.092 -9.648 0.848 1 95.44 406 HIS A N 1
ATOM 3264 C CA . HIS A 1 406 ? 2.127 -8.883 0.169 1 95.44 406 HIS A CA 1
ATOM 3265 C C . HIS A 1 406 ? 1.776 -7.398 0.129 1 95.44 406 HIS A C 1
ATOM 3267 O O . HIS A 1 406 ? 0.598 -7.035 0.111 1 95.44 406 HIS A O 1
ATOM 3273 N N . SER A 1 407 ? 2.814 -6.566 0.038 1 96.5 407 SER A N 1
ATOM 3274 C CA . SER A 1 407 ? 2.596 -5.125 0.068 1 96.5 407 SER A CA 1
ATOM 3275 C C . SER A 1 407 ? 2.062 -4.617 -1.268 1 96.5 407 SER A C 1
ATOM 3277 O O . SER A 1 407 ? 1.481 -3.533 -1.34 1 96.5 407 SER A O 1
ATOM 3279 N N . LEU A 1 408 ? 2.162 -5.391 -2.311 1 97.88 408 LEU A N 1
ATOM 3280 C CA . LEU A 1 408 ? 1.736 -4.992 -3.648 1 97.88 408 LEU A CA 1
ATOM 3281 C C . LEU A 1 408 ? 0.249 -5.262 -3.85 1 97.88 408 LEU A C 1
ATOM 3283 O O . LEU A 1 408 ? -0.422 -5.762 -2.943 1 97.88 408 LEU A O 1
ATOM 3287 N N . ASP A 1 409 ? -0.291 -4.762 -4.973 1 97.31 409 ASP A N 1
ATOM 3288 C CA . ASP A 1 409 ? -1.722 -4.883 -5.238 1 97.31 409 ASP A CA 1
ATOM 3289 C C . ASP A 1 409 ? -1.976 -5.527 -6.598 1 97.31 409 ASP A C 1
ATOM 3291 O O . ASP A 1 409 ? -1.056 -6.066 -7.219 1 97.31 409 ASP A O 1
ATOM 3295 N N . LEU A 1 410 ? -3.221 -5.566 -7.055 1 97.44 410 LEU A N 1
ATOM 3296 C CA . LEU A 1 410 ? -3.664 -6.238 -8.273 1 97.44 410 LEU A CA 1
ATOM 3297 C C . LEU A 1 410 ? -3.004 -5.629 -9.5 1 97.44 410 LEU A C 1
ATOM 3299 O O . LEU A 1 410 ? -2.77 -6.324 -10.492 1 97.44 410 LEU A O 1
ATOM 3303 N N . GLY A 1 411 ? -2.625 -4.402 -9.43 1 96.75 411 GLY A N 1
ATOM 3304 C CA . GLY A 1 411 ? -1.972 -3.73 -10.539 1 96.75 411 GLY A CA 1
ATOM 3305 C C . GLY A 1 411 ? -0.594 -4.285 -10.844 1 96.75 411 GLY A C 1
ATOM 3306 O O . GLY A 1 411 ? -0.078 -4.109 -11.953 1 96.75 411 GLY A O 1
ATOM 3307 N N . SER A 1 412 ? -0.034 -5.035 -9.906 1 97.38 412 SER A N 1
ATOM 3308 C CA . SER A 1 412 ? 1.339 -5.512 -10.039 1 97.38 412 SER A CA 1
ATOM 3309 C C . SER A 1 412 ? 1.375 -6.992 -10.406 1 97.38 412 SER A C 1
ATOM 3311 O O . SER A 1 412 ? 2.449 -7.555 -10.633 1 97.38 412 SER A O 1
ATOM 3313 N N . VAL A 1 413 ? 0.202 -7.625 -10.523 1 96.5 413 VAL A N 1
ATOM 3314 C CA . VAL A 1 413 ? 0.164 -9.055 -10.836 1 96.5 413 VAL A CA 1
ATOM 3315 C C . VAL A 1 413 ? 0.833 -9.305 -12.188 1 96.5 413 VAL A C 1
ATOM 3317 O O . VAL A 1 413 ? 0.585 -8.578 -13.156 1 96.5 413 VAL A O 1
ATOM 3320 N N . ARG A 1 414 ? 1.779 -10.328 -12.297 1 95.06 414 ARG A N 1
ATOM 3321 C CA . ARG A 1 414 ? 2.504 -10.773 -13.484 1 95.06 414 ARG A CA 1
ATOM 3322 C C . ARG A 1 414 ? 3.713 -9.883 -13.758 1 95.06 414 ARG A C 1
ATOM 3324 O O . ARG A 1 414 ? 4.383 -10.031 -14.781 1 95.06 414 ARG A O 1
ATOM 3331 N N . TYR A 1 415 ? 3.986 -8.961 -12.891 1 96.31 415 TYR A N 1
ATOM 3332 C CA . TYR A 1 415 ? 5.199 -8.156 -12.984 1 96.31 415 TYR A CA 1
ATOM 3333 C C . TYR A 1 415 ? 6.223 -8.594 -11.945 1 96.31 415 TYR A C 1
ATOM 3335 O O . TYR A 1 415 ? 5.879 -9.258 -10.961 1 96.31 415 TYR A O 1
ATOM 3343 N N . SER A 1 416 ? 7.488 -8.242 -12.219 1 97.31 416 SER A N 1
ATOM 3344 C CA . SER A 1 416 ? 8.578 -8.547 -11.297 1 97.31 416 SER A CA 1
ATOM 3345 C C . SER A 1 416 ? 8.312 -7.961 -9.914 1 97.31 416 SER A C 1
ATOM 3347 O O . SER A 1 416 ? 8.055 -6.766 -9.781 1 97.31 416 SER A O 1
ATOM 3349 N N . LYS A 1 417 ? 8.398 -8.852 -8.891 1 97.69 417 LYS A N 1
ATOM 3350 C CA . LYS A 1 417 ? 8.203 -8.391 -7.52 1 97.69 417 LYS A CA 1
ATOM 3351 C C . LYS A 1 417 ? 9.203 -7.289 -7.172 1 97.69 417 LYS A C 1
ATOM 3353 O O . LYS A 1 417 ? 8.836 -6.281 -6.559 1 97.69 417 LYS A O 1
ATOM 3358 N N . ALA A 1 418 ? 10.461 -7.426 -7.605 1 98.31 418 ALA A N 1
ATOM 3359 C CA . ALA A 1 418 ? 11.508 -6.461 -7.281 1 98.31 418 ALA A CA 1
ATOM 3360 C C . ALA A 1 418 ? 11.211 -5.094 -7.887 1 98.31 418 ALA A C 1
ATOM 3362 O O . ALA A 1 418 ? 11.234 -4.078 -7.188 1 98.31 418 ALA A O 1
ATOM 3363 N N . HIS A 1 419 ? 10.844 -5.094 -9.141 1 98.38 419 HIS A N 1
ATOM 3364 C CA . HIS A 1 419 ? 10.586 -3.838 -9.844 1 98.38 419 HIS A CA 1
ATOM 3365 C C . HIS A 1 419 ? 9.312 -3.17 -9.336 1 98.38 419 HIS A C 1
ATOM 3367 O O . HIS A 1 419 ? 9.297 -1.958 -9.109 1 98.38 419 HIS A O 1
ATOM 3373 N N . ALA A 1 420 ? 8.281 -3.992 -9.188 1 98.25 420 ALA A N 1
ATOM 3374 C CA . ALA A 1 420 ? 7 -3.447 -8.734 1 98.25 420 ALA A CA 1
ATOM 3375 C C . ALA A 1 420 ? 7.117 -2.885 -7.32 1 98.25 420 ALA A C 1
ATOM 3377 O O . ALA A 1 420 ? 6.543 -1.836 -7.016 1 98.25 420 ALA A O 1
ATOM 3378 N N . LEU A 1 421 ? 7.828 -3.588 -6.453 1 98.69 421 LEU A N 1
ATOM 3379 C CA . LEU A 1 421 ? 7.988 -3.115 -5.082 1 98.69 421 LEU A CA 1
ATOM 3380 C C . LEU A 1 421 ? 8.773 -1.808 -5.047 1 98.69 421 LEU A C 1
ATOM 3382 O O . LEU A 1 421 ? 8.406 -0.879 -4.32 1 98.69 421 LEU A O 1
ATOM 3386 N N . ALA A 1 422 ? 9.828 -1.716 -5.816 1 98.56 422 ALA A N 1
ATOM 3387 C CA . ALA A 1 422 ? 10.602 -0.475 -5.887 1 98.56 422 ALA A CA 1
ATOM 3388 C C . ALA A 1 422 ? 9.719 0.691 -6.324 1 98.56 422 ALA A C 1
ATOM 3390 O O . ALA A 1 422 ? 9.789 1.782 -5.758 1 98.56 422 ALA A O 1
ATOM 3391 N N . ALA A 1 423 ? 8.914 0.428 -7.324 1 97.5 423 ALA A N 1
ATOM 3392 C CA . ALA A 1 423 ? 8.016 1.467 -7.828 1 97.5 423 ALA A CA 1
ATOM 3393 C C . ALA A 1 423 ? 7.039 1.918 -6.75 1 97.5 423 ALA A C 1
ATOM 3395 O O . ALA A 1 423 ? 6.812 3.117 -6.57 1 97.5 423 ALA A O 1
ATOM 3396 N N . ARG A 1 424 ? 6.496 0.965 -6.07 1 97.38 424 ARG A N 1
ATOM 3397 C CA . ARG A 1 424 ? 5.57 1.293 -4.988 1 97.38 424 ARG A CA 1
ATOM 3398 C C . ARG A 1 424 ? 6.262 2.115 -3.906 1 97.38 424 ARG A C 1
ATOM 3400 O O . ARG A 1 424 ? 5.719 3.125 -3.447 1 97.38 424 ARG A O 1
ATOM 3407 N N . LEU A 1 425 ? 7.41 1.679 -3.518 1 98.38 425 LEU A N 1
ATOM 3408 C CA . LEU A 1 425 ? 8.117 2.309 -2.406 1 98.38 425 LEU A CA 1
ATOM 3409 C C . LEU A 1 425 ? 8.523 3.736 -2.758 1 98.38 425 LEU A C 1
ATOM 3411 O O . LEU A 1 425 ? 8.539 4.609 -1.889 1 98.38 425 LEU A O 1
ATOM 3415 N N . ARG A 1 426 ? 8.805 4.023 -4.004 1 97.81 426 ARG A N 1
ATOM 3416 C CA . ARG A 1 426 ? 9.133 5.379 -4.441 1 97.81 426 ARG A CA 1
ATOM 3417 C C . ARG A 1 426 ? 7.957 6.324 -4.215 1 97.81 426 ARG A C 1
ATOM 3419 O O . ARG A 1 426 ? 8.148 7.523 -4.016 1 97.81 426 ARG A O 1
ATOM 3426 N N . ASN A 1 427 ? 6.75 5.805 -4.16 1 97.06 427 ASN A N 1
ATOM 3427 C CA . ASN A 1 427 ? 5.551 6.609 -3.965 1 97.06 427 ASN A CA 1
ATOM 3428 C C . ASN A 1 427 ? 5.262 6.832 -2.484 1 97.06 427 ASN A C 1
ATOM 3430 O O . ASN A 1 427 ? 4.336 7.566 -2.131 1 97.06 427 ASN A O 1
ATOM 3434 N N . LEU A 1 428 ? 6.059 6.23 -1.599 1 96.88 428 LEU A N 1
ATOM 3435 C CA . LEU A 1 428 ? 5.824 6.371 -0.165 1 96.88 428 LEU A CA 1
ATOM 3436 C C . LEU A 1 428 ? 6.68 7.492 0.417 1 96.88 428 LEU A C 1
ATOM 3438 O O . LEU A 1 428 ? 6.301 8.109 1.414 1 96.88 428 LEU A O 1
ATOM 3442 N N . ASN A 1 429 ? 7.848 7.668 -0.143 1 95.75 429 ASN A N 1
ATOM 3443 C CA . ASN A 1 429 ? 8.867 8.578 0.36 1 95.75 429 ASN A CA 1
ATOM 3444 C C . ASN A 1 429 ? 9.508 9.383 -0.768 1 95.75 429 ASN A C 1
ATOM 3446 O O . ASN A 1 429 ? 10.234 8.836 -1.598 1 95.75 429 ASN A O 1
ATOM 3450 N N . PRO A 1 430 ? 9.297 10.656 -0.736 1 96.75 430 PRO A N 1
ATOM 3451 C CA . PRO A 1 430 ? 9.789 11.469 -1.849 1 96.75 430 PRO A CA 1
ATOM 3452 C C . PRO A 1 430 ? 11.312 11.516 -1.916 1 96.75 430 PRO A C 1
ATOM 3454 O O . PRO A 1 430 ? 11.875 11.992 -2.904 1 96.75 430 PRO A O 1
ATOM 3457 N N . ASP A 1 431 ? 12.047 10.977 -0.895 1 96.5 431 ASP A N 1
ATOM 3458 C CA . ASP A 1 431 ? 13.508 11.008 -0.853 1 96.5 431 ASP A CA 1
ATOM 3459 C C . ASP A 1 431 ? 14.102 9.68 -1.329 1 96.5 431 ASP A C 1
ATOM 3461 O O . ASP A 1 431 ? 15.32 9.555 -1.457 1 96.5 431 ASP A O 1
ATOM 3465 N N . LEU A 1 432 ? 13.32 8.719 -1.671 1 97.81 432 LEU A N 1
ATOM 3466 C CA . LEU A 1 432 ? 13.812 7.363 -1.893 1 97.81 432 LEU A CA 1
ATOM 3467 C C . LEU A 1 432 ? 14.477 7.238 -3.262 1 97.81 432 LEU A C 1
ATOM 3469 O O . LEU A 1 432 ? 13.906 7.66 -4.27 1 97.81 432 LEU A O 1
ATOM 3473 N N . ARG A 1 433 ? 15.68 6.789 -3.264 1 97.56 433 ARG A N 1
ATOM 3474 C CA . ARG A 1 433 ? 16.344 6.219 -4.43 1 97.56 433 ARG A CA 1
ATOM 3475 C C . ARG A 1 433 ? 16.406 4.699 -4.34 1 97.56 433 ARG A C 1
ATOM 3477 O O . ARG A 1 433 ? 17.062 4.148 -3.455 1 97.56 433 ARG A O 1
ATOM 3484 N N . ALA A 1 434 ? 15.68 4.027 -5.215 1 97.88 434 ALA A N 1
ATOM 3485 C CA . ALA A 1 434 ? 15.586 2.572 -5.145 1 97.88 434 ALA A CA 1
ATOM 3486 C C . ALA A 1 434 ? 16.016 1.93 -6.457 1 97.88 434 ALA A C 1
ATOM 3488 O O . ALA A 1 434 ? 15.617 2.371 -7.535 1 97.88 434 ALA A O 1
ATOM 3489 N N . GLN A 1 435 ? 16.922 1.012 -6.367 1 97.31 435 GLN A N 1
ATOM 3490 C CA . GLN A 1 435 ? 17.281 0.15 -7.488 1 97.31 435 GLN A CA 1
ATOM 3491 C C . GLN A 1 435 ? 16.734 -1.263 -7.289 1 97.31 435 GLN A C 1
ATOM 3493 O O . GLN A 1 435 ? 16.625 -1.737 -6.16 1 97.31 435 GLN A O 1
ATOM 3498 N N . SER A 1 436 ? 16.281 -1.859 -8.352 1 98.12 436 SER A N 1
ATOM 3499 C CA . SER A 1 436 ? 15.711 -3.203 -8.258 1 98.12 436 SER A CA 1
ATOM 3500 C C . SER A 1 436 ? 16.297 -4.121 -9.328 1 98.12 436 SER A C 1
ATOM 3502 O O . SER A 1 436 ? 16.609 -3.678 -10.438 1 98.12 436 SER A O 1
ATOM 3504 N N . PHE A 1 437 ? 16.531 -5.367 -8.969 1 97.06 437 PHE A N 1
ATOM 3505 C CA . PHE A 1 437 ? 17.062 -6.379 -9.867 1 97.06 437 PHE A CA 1
ATOM 3506 C C . PHE A 1 437 ? 16.203 -7.637 -9.852 1 97.06 437 PHE A C 1
ATOM 3508 O O . PHE A 1 437 ? 15.977 -8.227 -8.789 1 97.06 437 PHE A O 1
ATOM 3515 N N . ARG A 1 438 ? 15.727 -7.977 -11.078 1 95.38 438 ARG A N 1
ATOM 3516 C CA . ARG A 1 438 ? 15.086 -9.281 -11.219 1 95.38 438 ARG A CA 1
ATOM 3517 C C . ARG A 1 438 ? 16.125 -10.398 -11.242 1 95.38 438 ARG A C 1
ATOM 3519 O O . ARG A 1 438 ? 16.578 -10.805 -12.312 1 95.38 438 ARG A O 1
ATOM 3526 N N . GLN A 1 439 ? 16.453 -10.898 -10.031 1 91.19 439 GLN A N 1
ATOM 3527 C CA . GLN A 1 439 ? 17.516 -11.883 -9.945 1 91.19 439 GLN A CA 1
ATOM 3528 C C . GLN A 1 439 ? 17.25 -12.898 -8.844 1 91.19 439 GLN A C 1
ATOM 3530 O O . GLN A 1 439 ? 16.891 -12.523 -7.723 1 91.19 439 GLN A O 1
ATOM 3535 N N . THR A 1 440 ? 17.328 -14.117 -9.234 1 82.56 440 THR A N 1
ATOM 3536 C CA . THR A 1 440 ? 17.297 -15.195 -8.25 1 82.56 440 THR A CA 1
ATOM 3537 C C . THR A 1 440 ? 18.656 -15.398 -7.605 1 82.56 440 THR A C 1
ATOM 3539 O O . THR A 1 440 ? 19.672 -15.477 -8.305 1 82.56 440 THR A O 1
ATOM 3542 N N . LEU A 1 441 ? 18.625 -15.383 -6.305 1 81.88 441 LEU A N 1
ATOM 3543 C CA . LEU A 1 441 ? 19.875 -15.547 -5.57 1 81.88 441 LEU A CA 1
ATOM 3544 C C . LEU A 1 441 ? 20.172 -17.016 -5.34 1 81.88 441 LEU A C 1
ATOM 3546 O O . LEU A 1 441 ? 19.5 -17.688 -4.559 1 81.88 441 LEU A O 1
ATOM 3550 N N . ARG A 1 442 ? 21.109 -17.531 -6.102 1 79.12 442 ARG A N 1
ATOM 3551 C CA . ARG A 1 442 ? 21.5 -18.922 -5.965 1 79.12 442 ARG A CA 1
ATOM 3552 C C . ARG A 1 442 ? 23.016 -19.094 -6.066 1 79.12 442 ARG A C 1
ATOM 3554 O O . ARG A 1 442 ? 23.703 -18.219 -6.621 1 79.12 442 ARG A O 1
ATOM 3561 N N . VAL A 1 443 ? 23.453 -20.141 -5.434 1 74.94 443 VAL A N 1
ATOM 3562 C CA . VAL A 1 443 ? 24.875 -20.453 -5.535 1 74.94 443 VAL A CA 1
ATOM 3563 C C . VAL A 1 443 ? 25.219 -20.766 -6.988 1 74.94 443 VAL A C 1
ATOM 3565 O O . VAL A 1 443 ? 24.516 -21.531 -7.652 1 74.94 443 VAL A O 1
ATOM 3568 N N . GLY A 1 444 ? 26.203 -20.188 -7.445 1 69.31 444 GLY A N 1
ATOM 3569 C CA . GLY A 1 444 ? 26.609 -20.406 -8.82 1 69.31 444 GLY A CA 1
ATOM 3570 C C . GLY A 1 444 ? 25.844 -19.562 -9.82 1 69.31 444 GLY A C 1
ATOM 3571 O O . GLY A 1 444 ? 26.109 -19.609 -11.023 1 69.31 444 GLY A O 1
ATOM 3572 N N . GLY A 1 445 ? 24.891 -18.844 -9.305 1 73.5 445 GLY A N 1
ATOM 3573 C CA . GLY A 1 445 ? 24.109 -17.969 -10.172 1 73.5 445 GLY A CA 1
ATOM 3574 C C . GLY A 1 445 ? 24.828 -16.672 -10.508 1 73.5 445 GLY A C 1
ATOM 3575 O O . GLY A 1 445 ? 26.062 -16.578 -10.383 1 73.5 445 GLY A O 1
ATOM 3576 N N . LEU A 1 446 ? 24.125 -15.805 -11.133 1 75.94 446 LEU A N 1
ATOM 3577 C CA . LEU A 1 446 ? 24.656 -14.484 -11.445 1 75.94 446 LEU A CA 1
ATOM 3578 C C . LEU A 1 446 ? 25.219 -13.812 -10.195 1 75.94 446 LEU A C 1
ATOM 3580 O O . LEU A 1 446 ? 24.625 -13.914 -9.117 1 75.94 446 LEU A O 1
ATOM 3584 N N . PRO A 1 447 ? 26.281 -13.219 -10.391 1 79.31 447 PRO A N 1
ATOM 3585 C CA . PRO A 1 447 ? 26.812 -12.484 -9.242 1 79.31 447 PRO A CA 1
ATOM 3586 C C . PRO A 1 447 ? 25.875 -11.367 -8.773 1 79.31 447 PRO A C 1
ATOM 3588 O O . PRO A 1 447 ? 25.125 -10.812 -9.57 1 79.31 447 PRO A O 1
ATOM 3591 N N . LEU A 1 448 ? 26 -11.141 -7.477 1 84.81 448 LEU A N 1
ATOM 3592 C CA . LEU A 1 448 ? 25.25 -10.008 -6.945 1 84.81 448 LEU A CA 1
ATOM 3593 C C . LEU A 1 448 ? 25.719 -8.703 -7.578 1 84.81 448 LEU A C 1
ATOM 3595 O O . LEU A 1 448 ? 26.906 -8.539 -7.867 1 84.81 448 LEU A O 1
ATOM 3599 N N . PRO A 1 449 ? 24.766 -7.816 -7.816 1 87.06 449 PRO A N 1
ATOM 3600 C CA . PRO A 1 449 ? 25.172 -6.5 -8.32 1 87.06 449 PRO A CA 1
ATOM 3601 C C . PRO A 1 449 ? 26.203 -5.816 -7.43 1 87.06 449 PRO A C 1
ATOM 3603 O O . PRO A 1 449 ? 26.156 -5.957 -6.207 1 87.06 449 PRO A O 1
ATOM 3606 N N . GLU A 1 450 ? 27.062 -5.027 -8.023 1 87.56 450 GLU A N 1
ATOM 3607 C CA . GLU A 1 450 ? 28.141 -4.336 -7.316 1 87.56 450 GLU A CA 1
ATOM 3608 C C . GLU A 1 450 ? 27.594 -3.457 -6.199 1 87.56 450 GLU A C 1
ATOM 3610 O O . GLU A 1 450 ? 28.219 -3.318 -5.145 1 87.56 450 GLU A O 1
ATOM 3615 N N . LEU A 1 451 ? 26.5 -2.979 -6.43 1 89.56 451 LEU A N 1
ATOM 3616 C CA . LEU A 1 451 ? 25.875 -2.059 -5.48 1 89.56 451 LEU A CA 1
ATOM 3617 C C . LEU A 1 451 ? 25.594 -2.758 -4.156 1 89.56 451 LEU A C 1
ATOM 3619 O O . LEU A 1 451 ? 25.656 -2.133 -3.094 1 89.56 451 LEU A O 1
ATOM 3623 N N . VAL A 1 452 ? 25.297 -4.043 -4.219 1 91.62 452 VAL A N 1
ATOM 3624 C CA . VAL A 1 452 ? 25 -4.785 -2.998 1 91.62 452 VAL A CA 1
ATOM 3625 C C . VAL A 1 452 ? 26.234 -4.824 -2.104 1 91.62 452 VAL A C 1
ATOM 3627 O O . VAL A 1 452 ? 26.141 -4.688 -0.883 1 91.62 452 VAL A O 1
ATOM 3630 N N . GLY A 1 453 ? 27.375 -4.91 -2.744 1 89.62 453 GLY A N 1
ATOM 3631 C CA . GLY A 1 453 ? 28.625 -4.938 -2.012 1 89.62 453 GLY A CA 1
ATOM 3632 C C . GLY A 1 453 ? 28.969 -3.605 -1.372 1 89.62 453 GLY A C 1
ATOM 3633 O O . GLY A 1 453 ? 29.828 -3.537 -0.493 1 89.62 453 GLY A O 1
ATOM 3634 N N . GLN A 1 454 ? 28.25 -2.564 -1.8 1 91.12 454 GLN A N 1
ATOM 3635 C CA . GLN A 1 454 ? 28.516 -1.229 -1.278 1 91.12 454 GLN A CA 1
ATOM 3636 C C . GLN A 1 454 ? 27.516 -0.856 -0.186 1 91.12 454 GLN A C 1
ATOM 3638 O O . GLN A 1 454 ? 27.641 0.192 0.449 1 91.12 454 GLN A O 1
ATOM 3643 N N . CYS A 1 455 ? 26.594 -1.7 0.082 1 94.06 455 CYS A N 1
ATOM 3644 C CA . CYS A 1 455 ? 25.562 -1.418 1.085 1 94.06 455 CYS A CA 1
ATOM 3645 C C . CYS A 1 455 ? 26.109 -1.629 2.492 1 94.06 455 CYS A C 1
ATOM 3647 O O . CYS A 1 455 ? 26.875 -2.572 2.734 1 94.06 455 CYS A O 1
ATOM 3649 N N . GLU A 1 456 ? 25.75 -0.766 3.385 1 94.19 456 GLU A N 1
ATOM 3650 C CA . GLU A 1 456 ? 26.172 -0.879 4.777 1 94.19 456 GLU A CA 1
ATOM 3651 C C . GLU A 1 456 ? 25.25 -1.809 5.562 1 94.19 456 GLU A C 1
ATOM 3653 O O . GLU A 1 456 ? 25.578 -2.221 6.676 1 94.19 456 GLU A O 1
ATOM 3658 N N . THR A 1 457 ? 24.156 -2.043 5.027 1 96.25 457 THR A N 1
ATOM 3659 C CA . THR A 1 457 ? 23.203 -2.99 5.605 1 96.25 457 THR A CA 1
ATOM 3660 C C . THR A 1 457 ? 22.656 -3.928 4.531 1 96.25 457 THR A C 1
ATOM 3662 O O . THR A 1 457 ? 22.219 -3.477 3.473 1 96.25 457 THR A O 1
ATOM 3665 N N . ILE A 1 458 ? 22.734 -5.25 4.793 1 96.88 458 ILE A N 1
ATOM 3666 C CA . ILE A 1 458 ? 22.172 -6.266 3.906 1 96.88 458 ILE A CA 1
ATOM 3667 C C . ILE A 1 458 ? 21.125 -7.082 4.656 1 96.88 458 ILE A C 1
ATOM 3669 O O . ILE A 1 458 ? 21.422 -7.719 5.668 1 96.88 458 ILE A O 1
ATOM 3673 N N . ILE A 1 459 ? 19.922 -7.043 4.137 1 97.94 459 ILE A N 1
ATOM 3674 C CA . ILE A 1 459 ? 18.781 -7.711 4.773 1 97.94 459 ILE A CA 1
ATOM 3675 C C . ILE A 1 459 ? 18.344 -8.891 3.916 1 97.94 459 ILE A C 1
ATOM 3677 O O . ILE A 1 459 ? 17.953 -8.719 2.756 1 97.94 459 ILE A O 1
ATOM 3681 N N . ASP A 1 460 ? 18.375 -10.102 4.527 1 97.31 460 ASP A N 1
ATOM 3682 C CA . ASP A 1 460 ? 17.891 -11.312 3.865 1 97.31 460 ASP A CA 1
ATOM 3683 C C . ASP A 1 460 ? 16.516 -11.711 4.371 1 97.31 460 ASP A C 1
ATOM 3685 O O . ASP A 1 460 ? 16.344 -12.008 5.555 1 97.31 460 ASP A O 1
ATOM 3689 N N . CYS A 1 461 ? 15.516 -11.688 3.453 1 97.31 461 CYS A N 1
ATOM 3690 C CA . CYS A 1 461 ? 14.164 -12.141 3.754 1 97.31 461 CYS A CA 1
ATOM 3691 C C . CYS A 1 461 ? 13.727 -13.227 2.779 1 97.31 461 CYS A C 1
ATOM 3693 O O . CYS A 1 461 ? 12.547 -13.336 2.451 1 97.31 461 CYS A O 1
ATOM 3695 N N . THR A 1 462 ? 14.633 -14.039 2.316 1 92.69 462 THR A N 1
ATOM 3696 C CA . THR A 1 462 ? 14.336 -15.039 1.296 1 92.69 462 THR A CA 1
ATOM 3697 C C . THR A 1 462 ? 13.906 -16.359 1.937 1 92.69 462 THR A C 1
ATOM 3699 O O . THR A 1 462 ? 13.305 -17.203 1.276 1 92.69 462 THR A O 1
ATOM 3702 N N . ALA A 1 463 ? 14.281 -16.547 3.111 1 88.44 463 ALA A N 1
ATOM 3703 C CA . ALA A 1 463 ? 14.086 -17.812 3.814 1 88.44 463 ALA A CA 1
ATOM 3704 C C . ALA A 1 463 ? 14.727 -18.969 3.053 1 88.44 463 ALA A C 1
ATOM 3706 O O . ALA A 1 463 ? 14.188 -20.078 3.035 1 88.44 463 ALA A O 1
ATOM 3707 N N . SER A 1 464 ? 15.82 -18.703 2.414 1 85.19 464 SER A N 1
ATOM 3708 C CA . SER A 1 464 ? 16.5 -19.703 1.604 1 85.19 464 SER A CA 1
ATOM 3709 C C . SER A 1 464 ? 17.859 -20.062 2.197 1 85.19 464 SER A C 1
ATOM 3711 O O . SER A 1 464 ? 18.719 -19.188 2.389 1 85.19 464 SER A O 1
ATOM 3713 N N . ASP A 1 465 ? 18.047 -21.328 2.365 1 82.12 465 ASP A N 1
ATOM 3714 C CA . ASP A 1 465 ? 19.344 -21.797 2.844 1 82.12 465 ASP A CA 1
ATOM 3715 C C . ASP A 1 465 ? 20.453 -21.469 1.839 1 82.12 465 ASP A C 1
ATOM 3717 O O . ASP A 1 465 ? 21.578 -21.172 2.229 1 82.12 465 ASP A O 1
ATOM 3721 N N . GLU A 1 466 ? 20.078 -21.516 0.625 1 81 466 GLU A N 1
ATOM 3722 C CA . GLU A 1 466 ? 21.047 -21.234 -0.423 1 81 466 GLU A CA 1
ATOM 3723 C C . GLU A 1 466 ? 21.547 -19.781 -0.343 1 81 466 GLU A C 1
ATOM 3725 O O . GLU A 1 466 ? 22.703 -19.516 -0.612 1 81 466 GLU A O 1
ATOM 3730 N N . VAL A 1 467 ? 20.688 -18.875 -0.012 1 89.06 467 VAL A N 1
ATOM 3731 C CA . VAL A 1 467 ? 21.062 -17.469 0.058 1 89.06 467 VAL A CA 1
ATOM 3732 C C . VAL A 1 467 ? 22.016 -17.234 1.227 1 89.06 467 VAL A C 1
ATOM 3734 O O . VAL A 1 467 ? 22.906 -16.391 1.15 1 89.06 467 VAL A O 1
ATOM 3737 N N . ILE A 1 468 ? 21.844 -18.016 2.291 1 89.62 468 ILE A N 1
ATOM 3738 C CA . ILE A 1 468 ? 22.766 -17.938 3.416 1 89.62 468 ILE A CA 1
ATOM 3739 C C . ILE A 1 468 ? 24.172 -18.297 2.949 1 89.62 468 ILE A C 1
ATOM 3741 O O . ILE A 1 468 ? 25.141 -17.656 3.35 1 89.62 468 ILE A O 1
ATOM 3745 N N . GLU A 1 469 ? 24.25 -19.281 2.084 1 84.81 469 GLU A N 1
ATOM 3746 C CA . GLU A 1 469 ? 25.531 -19.672 1.518 1 84.81 469 GLU A CA 1
ATOM 3747 C C . GLU A 1 469 ? 26.094 -18.578 0.6 1 84.81 469 GLU A C 1
ATOM 3749 O O . GLU A 1 469 ? 27.297 -18.328 0.591 1 84.81 469 GLU A O 1
ATOM 3754 N N . VAL A 1 470 ? 25.203 -18.031 -0.177 1 87.06 470 VAL A N 1
ATOM 3755 C CA . VAL A 1 470 ? 25.594 -16.938 -1.071 1 87.06 470 VAL A CA 1
ATOM 3756 C C . VAL A 1 470 ? 26.156 -15.781 -0.258 1 87.06 470 VAL A C 1
ATOM 3758 O O . VAL A 1 470 ? 27.188 -15.211 -0.606 1 87.06 470 VAL A O 1
ATOM 3761 N N . LEU A 1 471 ? 25.484 -15.461 0.785 1 91.12 471 LEU A N 1
ATOM 3762 C CA . LEU A 1 471 ? 25.922 -14.375 1.658 1 91.12 471 LEU A CA 1
ATOM 3763 C C . LEU A 1 471 ? 27.266 -14.688 2.287 1 91.12 471 LEU A C 1
ATOM 3765 O O . LEU A 1 471 ? 28.109 -13.797 2.443 1 91.12 471 LEU A O 1
ATOM 3769 N N . GLY A 1 472 ? 27.422 -15.914 2.623 1 89.75 472 GLY A N 1
ATOM 3770 C CA . GLY A 1 472 ? 28.703 -16.328 3.203 1 89.75 472 GLY A CA 1
ATOM 3771 C C . GLY A 1 472 ? 29.875 -16.125 2.27 1 89.75 472 GLY A C 1
ATOM 3772 O O . GLY A 1 472 ? 31.016 -15.953 2.721 1 89.75 472 GLY A O 1
ATOM 3773 N N . ARG A 1 473 ? 29.609 -16.094 1.034 1 86.31 473 ARG A N 1
ATOM 3774 C CA . ARG A 1 473 ? 30.672 -15.977 0.031 1 86.31 473 ARG A CA 1
ATOM 3775 C C . ARG A 1 473 ? 30.828 -14.531 -0.427 1 86.31 473 ARG A C 1
ATOM 3777 O O . ARG A 1 473 ? 31.75 -14.211 -1.18 1 86.31 473 ARG A O 1
ATOM 3784 N N . LEU A 1 474 ? 29.938 -13.711 0.015 1 87.06 474 LEU A N 1
ATOM 3785 C CA . LEU A 1 474 ? 29.984 -12.297 -0.35 1 87.06 474 LEU A CA 1
ATOM 3786 C C . LEU A 1 474 ? 31.109 -11.586 0.403 1 87.06 474 LEU A C 1
ATOM 3788 O O . LEU A 1 474 ? 31.328 -11.844 1.587 1 87.06 474 LEU A O 1
ATOM 3792 N N . SER A 1 475 ? 31.891 -10.773 -0.322 1 84.56 475 SER A N 1
ATOM 3793 C CA . SER A 1 475 ? 32.906 -9.914 0.273 1 84.56 475 SER A CA 1
ATOM 3794 C C . SER A 1 475 ? 32.562 -8.438 0.05 1 84.56 475 SER A C 1
ATOM 3796 O O . SER A 1 475 ? 33.031 -7.836 -0.926 1 84.56 475 SER A O 1
ATOM 3798 N N . PRO A 1 476 ? 31.844 -7.875 1.039 1 86.94 476 PRO A N 1
ATOM 3799 C CA . PRO A 1 476 ? 31.5 -6.461 0.873 1 86.94 476 PRO A CA 1
ATOM 3800 C C . PRO A 1 476 ? 32.719 -5.547 0.932 1 86.94 476 PRO A C 1
ATOM 3802 O O . PRO A 1 476 ? 33.781 -5.938 1.473 1 86.94 476 PRO A O 1
ATOM 3805 N N . SER A 1 477 ? 32.594 -4.379 0.312 1 88 477 SER A N 1
ATOM 3806 C CA . SER A 1 477 ? 33.688 -3.412 0.282 1 88 477 SER A CA 1
ATOM 3807 C C . SER A 1 477 ? 33.75 -2.596 1.568 1 88 477 SER A C 1
ATOM 3809 O O . SER A 1 477 ? 34.719 -1.884 1.819 1 88 477 SER A O 1
ATOM 3811 N N . VAL A 1 478 ? 32.688 -2.666 2.389 1 86.69 478 VAL A N 1
ATOM 3812 C CA . VAL A 1 478 ? 32.594 -1.933 3.646 1 86.69 478 VAL A CA 1
ATOM 3813 C C . VAL A 1 478 ? 32.094 -2.865 4.75 1 86.69 478 VAL A C 1
ATOM 3815 O O . VAL A 1 478 ? 31.547 -3.936 4.469 1 86.69 478 VAL A O 1
ATOM 3818 N N . SER A 1 479 ? 32.375 -2.455 6.004 1 89.06 479 SER A N 1
ATOM 3819 C CA . SER A 1 479 ? 31.766 -3.174 7.109 1 89.06 479 SER A CA 1
ATOM 3820 C C . SER A 1 479 ? 30.25 -3.08 7.043 1 89.06 479 SER A C 1
ATOM 3822 O O . SER A 1 479 ? 29.688 -2.008 6.777 1 89.06 479 SER A O 1
ATOM 3824 N N . CYS A 1 480 ? 29.656 -4.25 7.199 1 92.5 480 CYS A N 1
ATOM 3825 C CA . CYS A 1 480 ? 28.234 -4.332 6.898 1 92.5 480 CYS A CA 1
ATOM 3826 C C . CYS A 1 480 ? 27.453 -4.914 8.078 1 92.5 480 CYS A C 1
ATOM 3828 O O . CYS A 1 480 ? 28 -5.707 8.852 1 92.5 480 CYS A O 1
ATOM 3830 N N . HIS A 1 481 ? 26.297 -4.402 8.266 1 95.5 481 HIS A N 1
ATOM 3831 C CA . HIS A 1 481 ? 25.297 -5.07 9.078 1 95.5 481 HIS A CA 1
ATOM 3832 C C . HIS A 1 481 ? 24.516 -6.105 8.266 1 95.5 481 HIS A C 1
ATOM 3834 O O . HIS A 1 481 ? 23.75 -5.746 7.371 1 95.5 481 HIS A O 1
ATOM 3840 N N . PHE A 1 482 ? 24.781 -7.457 8.648 1 96.81 482 PHE A N 1
ATOM 3841 C CA . PHE A 1 482 ? 24.016 -8.539 8.031 1 96.81 482 PHE A CA 1
ATOM 3842 C C . PHE A 1 482 ? 22.797 -8.898 8.883 1 96.81 482 PHE A C 1
ATOM 3844 O O . PHE A 1 482 ? 22.938 -9.164 10.078 1 96.81 482 PHE A O 1
ATOM 3851 N N . PHE A 1 483 ? 21.656 -8.867 8.227 1 97.88 483 PHE A N 1
ATOM 3852 C CA . PHE A 1 483 ? 20.422 -9.203 8.914 1 97.88 483 PHE A CA 1
ATOM 3853 C C . PHE A 1 483 ? 19.641 -10.258 8.133 1 97.88 483 PHE A C 1
ATOM 3855 O O . PHE A 1 483 ? 19.406 -10.094 6.93 1 97.88 483 PHE A O 1
ATOM 3862 N N . SER A 1 484 ? 19.297 -11.336 8.781 1 97.88 484 SER A N 1
ATOM 3863 C CA . SER A 1 484 ? 18.453 -12.359 8.164 1 97.88 484 SER A CA 1
ATOM 3864 C C . SER A 1 484 ? 17.203 -12.625 9 1 97.88 484 SER A C 1
ATOM 3866 O O . SER A 1 484 ? 17.312 -12.914 10.195 1 97.88 484 SER A O 1
ATOM 3868 N N . ALA A 1 485 ? 16.031 -12.5 8.32 1 97.81 485 ALA A N 1
ATOM 3869 C CA . ALA A 1 485 ? 14.766 -12.773 9 1 97.81 485 ALA A CA 1
ATOM 3870 C C . ALA A 1 485 ? 13.945 -13.812 8.234 1 97.81 485 ALA A C 1
ATOM 3872 O O . ALA A 1 485 ? 13.875 -13.781 7.008 1 97.81 485 ALA A O 1
ATOM 3873 N N . SER A 1 486 ? 13.398 -14.781 8.977 1 94.25 486 SER A N 1
ATOM 3874 C CA . SER A 1 486 ? 12.539 -15.805 8.391 1 94.25 486 SER A CA 1
ATOM 3875 C C . SER A 1 486 ? 11.562 -16.375 9.414 1 94.25 486 SER A C 1
ATOM 3877 O O . SER A 1 486 ? 11.773 -16.219 10.625 1 94.25 486 SER A O 1
ATOM 3879 N N . PHE A 1 487 ? 10.438 -16.891 8.883 1 90.69 487 PHE A N 1
ATOM 3880 C CA . PHE A 1 487 ? 9.5 -17.547 9.789 1 90.69 487 PHE A CA 1
ATOM 3881 C C . PHE A 1 487 ? 8.969 -18.828 9.164 1 90.69 487 PHE A C 1
ATOM 3883 O O . PHE A 1 487 ? 9.07 -19.031 7.949 1 90.69 487 PHE A O 1
ATOM 3890 N N . GLY A 1 488 ? 8.555 -19.719 10.078 1 81.75 488 GLY A N 1
ATOM 3891 C CA . GLY A 1 488 ? 7.957 -20.969 9.633 1 81.75 488 GLY A CA 1
ATOM 3892 C C . GLY A 1 488 ? 6.449 -20.891 9.477 1 81.75 488 GLY A C 1
ATOM 3893 O O . GLY A 1 488 ? 5.902 -19.812 9.203 1 81.75 488 GLY A O 1
ATOM 3894 N N . VAL A 1 489 ? 5.762 -22 9.633 1 81.25 489 VAL A N 1
ATOM 3895 C CA . VAL A 1 489 ? 4.328 -22.156 9.398 1 81.25 489 VAL A CA 1
ATOM 3896 C C . VAL A 1 489 ? 3.547 -21.219 10.312 1 81.25 489 VAL A C 1
ATOM 3898 O O . VAL A 1 489 ? 3.814 -21.141 11.508 1 81.25 489 VAL A O 1
ATOM 3901 N N . GLY A 1 490 ? 2.695 -20.453 9.648 1 84.62 490 GLY A N 1
ATOM 3902 C CA . GLY A 1 490 ? 1.84 -19.547 10.398 1 84.62 490 GLY A CA 1
ATOM 3903 C C . GLY A 1 490 ? 2.582 -18.344 10.945 1 84.62 490 GLY A C 1
ATOM 3904 O O . GLY A 1 490 ? 2.023 -17.562 11.711 1 84.62 490 GLY A O 1
ATOM 3905 N N . ALA A 1 491 ? 3.854 -18.25 10.625 1 89.31 491 ALA A N 1
ATOM 3906 C CA . ALA A 1 491 ? 4.711 -17.203 11.172 1 89.31 491 ALA A CA 1
ATOM 3907 C C . ALA A 1 491 ? 4.688 -17.219 12.695 1 89.31 491 ALA A C 1
ATOM 3909 O O . ALA A 1 491 ? 4.723 -16.156 13.336 1 89.31 491 ALA A O 1
ATOM 3910 N N . ARG A 1 492 ? 4.598 -18.328 13.234 1 90.12 492 ARG A N 1
ATOM 3911 C CA . ARG A 1 492 ? 4.496 -18.469 14.688 1 90.12 492 ARG A CA 1
ATOM 3912 C C . ARG A 1 492 ? 5.832 -18.156 15.359 1 90.12 492 ARG A C 1
ATOM 3914 O O . ARG A 1 492 ? 5.863 -17.656 16.484 1 90.12 492 ARG A O 1
ATOM 3921 N N . ARG A 1 493 ? 6.809 -18.531 14.625 1 93.81 493 ARG A N 1
ATOM 3922 C CA . ARG A 1 493 ? 8.164 -18.281 15.109 1 93.81 493 ARG A CA 1
ATOM 3923 C C . ARG A 1 493 ? 8.969 -17.484 14.086 1 93.81 493 ARG A C 1
ATOM 3925 O O . ARG A 1 493 ? 8.992 -17.812 12.906 1 93.81 493 ARG A O 1
ATOM 3932 N N . LEU A 1 494 ? 9.523 -16.422 14.57 1 96.56 494 LEU A N 1
ATOM 3933 C CA . LEU A 1 494 ? 10.352 -15.562 13.742 1 96.56 494 LEU A CA 1
ATOM 3934 C C . LEU A 1 494 ? 11.812 -15.633 14.172 1 96.56 494 LEU A C 1
ATOM 3936 O O . LEU A 1 494 ? 12.125 -15.453 15.352 1 96.56 494 LEU A O 1
ATOM 3940 N N . LEU A 1 495 ? 12.672 -15.961 13.281 1 97.25 495 LEU A N 1
ATOM 3941 C CA . LEU A 1 495 ? 14.109 -15.945 13.5 1 97.25 495 LEU A CA 1
ATOM 3942 C C . LEU A 1 495 ? 14.734 -14.672 12.938 1 97.25 495 LEU A C 1
ATOM 3944 O O . LEU A 1 495 ? 14.539 -14.344 11.766 1 97.25 495 LEU A O 1
ATOM 3948 N N . CYS A 1 496 ? 15.438 -13.938 13.766 1 97.94 496 CYS A N 1
ATOM 3949 C CA . CYS A 1 496 ? 16.156 -12.734 13.359 1 97.94 496 CYS A CA 1
ATOM 3950 C C . CYS A 1 496 ? 17.641 -12.859 13.688 1 97.94 496 CYS A C 1
ATOM 3952 O O . CYS A 1 496 ? 18.047 -12.727 14.844 1 97.94 496 CYS A O 1
ATOM 3954 N N . PHE A 1 497 ? 18.438 -13.039 12.633 1 98.06 497 PHE A N 1
ATOM 3955 C CA . PHE A 1 497 ? 19.875 -13.141 12.82 1 98.06 497 PHE A CA 1
ATOM 3956 C C . PHE A 1 497 ? 20.562 -11.812 12.492 1 98.06 497 PHE A C 1
ATOM 3958 O O . PHE A 1 497 ? 20.328 -11.242 11.422 1 98.06 497 PHE A O 1
ATOM 3965 N N . ASN A 1 498 ? 21.375 -11.32 13.406 1 97.5 498 ASN A N 1
ATOM 3966 C CA . ASN A 1 498 ? 22.125 -10.078 13.258 1 97.5 498 ASN A CA 1
ATOM 3967 C C . ASN A 1 498 ? 23.625 -10.312 13.367 1 97.5 498 ASN A C 1
ATOM 3969 O O . ASN A 1 498 ? 24.094 -11.008 14.273 1 97.5 498 ASN A O 1
ATOM 3973 N N . ALA A 1 499 ? 24.312 -9.703 12.406 1 96.88 499 ALA A N 1
ATOM 3974 C CA . ALA A 1 499 ? 25.781 -9.781 12.469 1 96.88 499 ALA A CA 1
ATOM 3975 C C . ALA A 1 499 ? 26.422 -8.547 11.852 1 96.88 499 ALA A C 1
ATOM 3977 O O . ALA A 1 499 ? 26.016 -8.094 10.781 1 96.88 499 ALA A O 1
ATOM 3978 N N . MET A 1 500 ? 27.438 -8.031 12.57 1 94.31 500 MET A N 1
ATOM 3979 C CA . MET A 1 500 ? 28.234 -6.922 12.055 1 94.31 500 MET A CA 1
ATOM 3980 C C . MET A 1 500 ? 29.641 -7.383 11.688 1 94.31 500 MET A C 1
ATOM 3982 O O . MET A 1 500 ? 30.281 -8.094 12.453 1 94.31 500 MET A O 1
ATOM 3986 N N . GLY A 1 501 ? 30.016 -7.043 10.422 1 92.38 501 GLY A N 1
ATOM 3987 C CA . GLY A 1 501 ? 31.375 -7.398 10.031 1 92.38 501 GLY A CA 1
ATOM 3988 C C . GLY A 1 501 ? 31.609 -7.285 8.531 1 92.38 501 GLY A C 1
ATOM 3989 O O . GLY A 1 501 ? 30.844 -6.621 7.828 1 92.38 501 GLY A O 1
ATOM 3990 N N . ASP A 1 502 ? 32.75 -7.938 8.125 1 92.12 502 ASP A N 1
ATOM 3991 C CA . ASP A 1 502 ? 33.156 -7.82 6.73 1 92.12 502 ASP A CA 1
ATOM 3992 C C . ASP A 1 502 ? 32.688 -9.023 5.91 1 92.12 502 ASP A C 1
ATOM 3994 O O . ASP A 1 502 ? 32.812 -9.023 4.684 1 92.12 502 ASP A O 1
ATOM 3998 N N . ARG A 1 503 ? 32.25 -9.938 6.684 1 92.62 503 ARG A N 1
ATOM 3999 C CA . ARG A 1 503 ? 31.688 -11.117 6.031 1 92.62 503 ARG A CA 1
ATOM 4000 C C . ARG A 1 503 ? 30.5 -11.68 6.816 1 92.62 503 ARG A C 1
ATOM 4002 O O . ARG A 1 503 ? 30.453 -11.547 8.039 1 92.62 503 ARG A O 1
ATOM 4009 N N . PHE A 1 504 ? 29.594 -12.258 6.082 1 95.06 504 PHE A N 1
ATOM 4010 C CA . PHE A 1 504 ? 28.484 -12.922 6.758 1 95.06 504 PHE A CA 1
ATOM 4011 C C . PHE A 1 504 ? 28.969 -14.172 7.48 1 95.06 504 PHE A C 1
ATOM 4013 O O . PHE A 1 504 ? 29.562 -15.07 6.863 1 95.06 504 PHE A O 1
ATOM 4020 N N . PRO A 1 505 ? 28.719 -14.258 8.727 1 95.5 505 PRO A N 1
ATOM 4021 C CA . PRO A 1 505 ? 29.203 -15.43 9.461 1 95.5 505 PRO A CA 1
ATOM 4022 C C . PRO A 1 505 ? 28.25 -16.625 9.359 1 95.5 505 PRO A C 1
ATOM 4024 O O . PRO A 1 505 ? 27.531 -16.922 10.32 1 95.5 505 PRO A O 1
ATOM 4027 N N . SER A 1 506 ? 28.359 -17.406 8.359 1 93.75 506 SER A N 1
ATOM 4028 C CA . SER A 1 506 ? 27.453 -18.516 8.078 1 93.75 506 SER A CA 1
ATOM 4029 C C . SER A 1 506 ? 27.547 -19.578 9.164 1 93.75 506 SER A C 1
ATOM 4031 O O . SER A 1 506 ? 26.531 -20.156 9.555 1 93.75 506 SER A O 1
ATOM 4033 N N . ASP A 1 507 ? 28.719 -19.828 9.641 1 93.56 507 ASP A N 1
ATOM 4034 C CA . ASP A 1 507 ? 28.891 -20.844 10.68 1 93.56 507 ASP A CA 1
ATOM 4035 C C . ASP A 1 507 ? 28.125 -20.469 11.953 1 93.56 507 ASP A C 1
ATOM 4037 O O . ASP A 1 507 ? 27.469 -21.312 12.562 1 93.56 507 ASP A O 1
ATOM 4041 N N . ALA A 1 508 ? 28.25 -19.219 12.281 1 96.12 508 ALA A N 1
ATOM 4042 C CA . ALA A 1 508 ? 27.547 -18.734 13.461 1 96.12 508 ALA A CA 1
ATOM 4043 C C . ALA A 1 508 ? 26.031 -18.797 13.258 1 96.12 508 ALA A C 1
ATOM 4045 O O . ALA A 1 508 ? 25.281 -19.109 14.18 1 96.12 508 ALA A O 1
ATOM 4046 N N . TYR A 1 509 ? 25.656 -18.484 12.086 1 96.25 509 TYR A N 1
ATOM 4047 C CA . TYR A 1 509 ? 24.234 -18.562 11.758 1 96.25 509 TYR A CA 1
ATOM 4048 C C . TYR A 1 509 ? 23.719 -19.984 11.953 1 96.25 509 TYR A C 1
ATOM 4050 O O . TYR A 1 509 ? 22.734 -20.188 12.68 1 96.25 509 TYR A O 1
ATOM 4058 N N . TRP A 1 510 ? 24.344 -20.906 11.391 1 92.75 510 TRP A N 1
ATOM 4059 C CA . TRP A 1 510 ? 23.859 -22.281 11.445 1 92.75 510 TRP A CA 1
ATOM 4060 C C . TRP A 1 510 ? 23.953 -22.844 12.859 1 92.75 510 TRP A C 1
ATOM 4062 O O . TRP A 1 510 ? 23.078 -23.594 13.297 1 92.75 510 TRP A O 1
ATOM 4072 N N . ALA A 1 511 ? 24.938 -22.484 13.555 1 94.75 511 ALA A N 1
ATOM 4073 C CA . ALA A 1 511 ? 25.109 -22.938 14.93 1 94.75 511 ALA A CA 1
ATOM 4074 C C . ALA A 1 511 ? 23.938 -22.5 15.805 1 94.75 511 ALA A C 1
ATOM 4076 O O . ALA A 1 511 ? 23.531 -23.219 16.719 1 94.75 511 ALA A O 1
ATOM 4077 N N . GLN A 1 512 ? 23.438 -21.375 15.477 1 95.56 512 GLN A N 1
ATOM 4078 C CA . GLN A 1 512 ? 22.391 -20.812 16.328 1 95.56 512 GLN A CA 1
ATOM 4079 C C . GLN A 1 512 ? 21 -21.141 15.797 1 95.56 512 GLN A C 1
ATOM 4081 O O . GLN A 1 512 ? 20.062 -21.312 16.562 1 95.56 512 GLN A O 1
ATOM 4086 N N . ALA A 1 513 ? 20.859 -21.297 14.477 1 93.81 513 ALA A N 1
ATOM 4087 C CA . ALA A 1 513 ? 19.531 -21.344 13.859 1 93.81 513 ALA A CA 1
ATOM 4088 C C . ALA A 1 513 ? 19.109 -22.781 13.555 1 93.81 513 ALA A C 1
ATOM 4090 O O . ALA A 1 513 ? 17.922 -23.062 13.406 1 93.81 513 ALA A O 1
ATOM 4091 N N . GLN A 1 514 ? 20.016 -23.688 13.477 1 89.25 514 GLN A N 1
ATOM 4092 C CA . GLN A 1 514 ? 19.781 -25.016 12.938 1 89.25 514 GLN A CA 1
ATOM 4093 C C . GLN A 1 514 ? 18.703 -25.75 13.734 1 89.25 514 GLN A C 1
ATOM 4095 O O . GLN A 1 514 ? 17.812 -26.375 13.148 1 89.25 514 GLN A O 1
ATOM 4100 N N . GLU A 1 515 ? 18.766 -25.688 15.023 1 90.5 515 GLU A N 1
ATOM 4101 C CA . GLU A 1 515 ? 17.812 -26.406 15.852 1 90.5 515 GLU A CA 1
ATOM 4102 C C . GLU A 1 515 ? 16.406 -25.812 15.695 1 90.5 515 GLU A C 1
ATOM 4104 O O . GLU A 1 515 ? 15.414 -26.547 15.695 1 90.5 515 GLU A O 1
ATOM 4109 N N . TRP A 1 516 ? 16.297 -24.547 15.633 1 91.94 516 TRP A N 1
ATOM 4110 C CA . TRP A 1 516 ? 15.016 -23.875 15.438 1 91.94 516 TRP A CA 1
ATOM 4111 C C . TRP A 1 516 ? 14.406 -24.266 14.094 1 91.94 516 TRP A C 1
ATOM 4113 O O . TRP A 1 516 ? 13.211 -24.531 14 1 91.94 516 TRP A O 1
ATOM 4123 N N . ILE A 1 517 ? 15.234 -24.312 13.109 1 88.5 517 ILE A N 1
ATOM 4124 C CA . ILE A 1 517 ? 14.797 -24.641 11.766 1 88.5 517 ILE A CA 1
ATOM 4125 C C . ILE A 1 517 ? 14.289 -26.078 11.727 1 88.5 517 ILE A C 1
ATOM 4127 O O . ILE A 1 517 ? 13.281 -26.375 11.086 1 88.5 517 ILE A O 1
ATOM 4131 N N . ARG A 1 518 ? 14.984 -26.906 12.391 1 85.75 518 ARG A N 1
ATOM 4132 C CA . ARG A 1 518 ? 14.547 -28.297 12.477 1 85.75 518 ARG A CA 1
ATOM 4133 C C . ARG A 1 518 ? 13.156 -28.406 13.102 1 85.75 518 ARG A C 1
ATOM 4135 O O . ARG A 1 518 ? 12.312 -29.156 12.617 1 85.75 518 ARG A O 1
ATOM 4142 N N . ARG A 1 519 ? 12.922 -27.688 14.109 1 86.25 519 ARG A N 1
ATOM 4143 C CA . ARG A 1 519 ? 11.617 -27.672 14.766 1 86.25 519 ARG A CA 1
ATOM 4144 C C . ARG A 1 519 ? 10.531 -27.156 13.836 1 86.25 519 ARG A C 1
ATOM 4146 O O . ARG A 1 519 ? 9.422 -27.688 13.805 1 86.25 519 ARG A O 1
ATOM 4153 N N . ASP A 1 520 ? 10.812 -26.156 13.102 1 86.12 520 ASP A N 1
ATOM 4154 C CA . ASP A 1 520 ? 9.867 -25.594 12.148 1 86.12 520 ASP A CA 1
ATOM 4155 C C . ASP A 1 520 ? 9.539 -26.594 11.039 1 86.12 520 ASP A C 1
ATOM 4157 O O . ASP A 1 520 ? 8.391 -26.703 10.609 1 86.12 520 ASP A O 1
ATOM 4161 N N . HIS A 1 521 ? 10.555 -27.234 10.648 1 82.75 521 HIS A N 1
ATOM 4162 C CA . HIS A 1 521 ? 10.344 -28.25 9.609 1 82.75 521 HIS A CA 1
ATOM 4163 C C . HIS A 1 521 ? 9.422 -29.359 10.102 1 82.75 521 HIS A C 1
ATOM 4165 O O . HIS A 1 521 ? 8.578 -29.844 9.352 1 82.75 521 HIS A O 1
ATOM 4171 N N . GLU A 1 522 ? 9.602 -29.703 11.312 1 83 522 GLU A N 1
ATOM 4172 C CA . GLU A 1 522 ? 8.734 -30.719 11.891 1 83 522 GLU A CA 1
ATOM 4173 C C . GLU A 1 522 ? 7.289 -30.25 11.969 1 83 522 GLU A C 1
ATOM 4175 O O . GLU A 1 522 ? 6.363 -31.016 11.711 1 83 522 GLU A O 1
ATOM 4180 N N . GLU A 1 523 ? 7.16 -29.031 12.234 1 83.12 523 GLU A N 1
ATOM 4181 C CA . GLU A 1 523 ? 5.82 -28.469 12.297 1 83.12 523 GLU A CA 1
ATOM 4182 C C . GLU A 1 523 ? 5.176 -28.406 10.914 1 83.12 523 GLU A C 1
ATOM 4184 O O . GLU A 1 523 ? 3.98 -28.656 10.766 1 83.12 523 GLU A O 1
ATOM 4189 N N . ILE A 1 524 ? 5.887 -28.062 9.953 1 79.62 524 ILE A N 1
ATOM 4190 C CA . ILE A 1 524 ? 5.391 -27.984 8.586 1 79.62 524 ILE A CA 1
ATOM 4191 C C . ILE A 1 524 ? 4.945 -29.375 8.125 1 79.62 524 ILE A C 1
ATOM 4193 O O . ILE A 1 524 ? 3.91 -29.516 7.469 1 79.62 524 ILE A O 1
ATOM 4197 N N . ARG A 1 525 ? 5.684 -30.422 8.508 1 77.25 525 ARG A N 1
ATOM 4198 C CA . ARG A 1 525 ? 5.383 -31.781 8.109 1 77.25 525 ARG A CA 1
ATOM 4199 C C . ARG A 1 525 ? 4.059 -32.25 8.711 1 77.25 525 ARG A C 1
ATOM 4201 O O . ARG A 1 525 ? 3.355 -33.062 8.109 1 77.25 525 ARG A O 1
ATOM 4208 N N . ARG A 1 526 ? 3.709 -31.625 9.781 1 79.25 526 ARG A N 1
ATOM 4209 C CA . ARG A 1 526 ? 2.482 -32.031 10.469 1 79.25 526 ARG A CA 1
ATOM 4210 C C . ARG A 1 526 ? 1.297 -31.188 9.992 1 79.25 526 ARG A C 1
ATOM 4212 O O . ARG A 1 526 ? 0.161 -31.422 10.406 1 79.25 526 ARG A O 1
ATOM 4219 N N . THR A 1 527 ? 1.619 -30.266 9.102 1 77.69 527 THR A N 1
ATOM 4220 C CA . THR A 1 527 ? 0.578 -29.344 8.664 1 77.69 527 THR A CA 1
ATOM 4221 C C . THR A 1 527 ? 0.125 -29.672 7.242 1 77.69 527 THR A C 1
ATOM 4223 O O . THR A 1 527 ? 0.95 -29.969 6.375 1 77.69 527 THR A O 1
ATOM 4226 N N . VAL A 1 528 ? -1.185 -29.75 7.098 1 72.88 528 VAL A N 1
ATOM 4227 C CA . VAL A 1 528 ? -1.715 -29.859 5.746 1 72.88 528 VAL A CA 1
ATOM 4228 C C . VAL A 1 528 ? -1.576 -28.531 5.016 1 72.88 528 VAL A C 1
ATOM 4230 O O . VAL A 1 528 ? -2.23 -27.547 5.375 1 72.88 528 VAL A O 1
ATOM 4233 N N . LEU A 1 529 ? -0.701 -28.5 4.059 1 75.25 529 LEU A N 1
ATOM 4234 C CA . LEU A 1 529 ? -0.409 -27.25 3.357 1 75.25 529 LEU A CA 1
ATOM 4235 C C . LEU A 1 529 ? -1.455 -26.969 2.283 1 75.25 529 LEU A C 1
ATOM 4237 O O . LEU A 1 529 ? -1.898 -27.891 1.591 1 75.25 529 LEU A O 1
ATOM 4241 N N . PRO A 1 530 ? -1.876 -25.688 2.303 1 69.94 530 PRO A N 1
ATOM 4242 C CA . PRO A 1 530 ? -2.748 -25.328 1.183 1 69.94 530 PRO A CA 1
ATOM 4243 C C . PRO A 1 530 ? -2.049 -25.438 -0.17 1 69.94 530 PRO A C 1
ATOM 4245 O O . PRO A 1 530 ? -0.817 -25.422 -0.236 1 69.94 530 PRO A O 1
ATOM 4248 N N . ARG A 1 531 ? -2.83 -25.734 -1.105 1 69.31 531 ARG A N 1
ATOM 4249 C CA . ARG A 1 531 ? -2.297 -25.844 -2.459 1 69.31 531 ARG A CA 1
ATOM 4250 C C . ARG A 1 531 ? -2.945 -24.828 -3.393 1 69.31 531 ARG A C 1
ATOM 4252 O O . ARG A 1 531 ? -4.125 -24.5 -3.242 1 69.31 531 ARG A O 1
ATOM 4259 N N . GLU A 1 532 ? -2.119 -24.094 -4.035 1 63.16 532 GLU A N 1
ATOM 4260 C CA . GLU A 1 532 ? -2.615 -23.156 -5.035 1 63.16 532 GLU A CA 1
ATOM 4261 C C . GLU A 1 532 ? -2.357 -23.656 -6.449 1 63.16 532 GLU A C 1
ATOM 4263 O O . GLU A 1 532 ? -1.303 -24.234 -6.723 1 63.16 532 GLU A O 1
ATOM 4268 N N . GLY A 1 533 ? -3.285 -23.406 -7.18 1 56 533 GLY A N 1
ATOM 4269 C CA . GLY A 1 533 ? -3.17 -23.812 -8.57 1 56 533 GLY A CA 1
ATOM 4270 C C . GLY A 1 533 ? -3.396 -25.297 -8.789 1 56 533 GLY A C 1
ATOM 4271 O O . GLY A 1 533 ? -3.902 -25.984 -7.898 1 56 533 GLY A O 1
ATOM 4272 N N . VAL A 1 534 ? -3.498 -25.609 -10.023 1 50.31 534 VAL A N 1
ATOM 4273 C CA . VAL A 1 534 ? -3.766 -26.984 -10.414 1 50.31 534 VAL A CA 1
ATOM 4274 C C . VAL A 1 534 ? -2.465 -27.781 -10.398 1 50.31 534 VAL A C 1
ATOM 4276 O O . VAL A 1 534 ? -1.428 -27.297 -10.859 1 50.31 534 VAL A O 1
ATOM 4279 N N . GLY A 1 535 ? -2.32 -28.766 -9.578 1 52.97 535 GLY A N 1
ATOM 4280 C CA . GLY A 1 535 ? -1.191 -29.672 -9.602 1 52.97 535 GLY A CA 1
ATOM 4281 C C . GLY A 1 535 ? -0.595 -29.922 -8.227 1 52.97 535 GLY A C 1
ATOM 4282 O O . GLY A 1 535 ? -0.914 -29.203 -7.27 1 52.97 535 GLY A O 1
ATOM 4283 N N . CYS A 1 536 ? -0.205 -31.062 -7.934 1 51.56 536 CYS A N 1
ATOM 4284 C CA . CYS A 1 536 ? 0.4 -31.531 -6.691 1 51.56 536 CYS A CA 1
ATOM 4285 C C . CYS A 1 536 ? 1.502 -30.578 -6.23 1 51.56 536 CYS A C 1
ATOM 4287 O O . CYS A 1 536 ? 1.915 -30.625 -5.07 1 51.56 536 CYS A O 1
ATOM 4289 N N . TRP A 1 537 ? 1.891 -29.625 -7.121 1 54.94 537 TRP A N 1
ATOM 4290 C CA . TRP A 1 537 ? 3.242 -29.109 -6.914 1 54.94 537 TRP A CA 1
ATOM 4291 C C . TRP A 1 537 ? 3.207 -27.703 -6.32 1 54.94 537 TRP A C 1
ATOM 4293 O O . TRP A 1 537 ? 4.223 -27 -6.297 1 54.94 537 TRP A O 1
ATOM 4303 N N . HIS A 1 538 ? 2.076 -27.375 -5.715 1 63.75 538 HIS A N 1
ATOM 4304 C CA . HIS A 1 538 ? 2.244 -25.953 -5.383 1 63.75 538 HIS A CA 1
ATOM 4305 C C . HIS A 1 538 ? 1.743 -25.656 -3.973 1 63.75 538 HIS A C 1
ATOM 4307 O O . HIS A 1 538 ? 0.806 -24.875 -3.795 1 63.75 538 HIS A O 1
ATOM 4313 N N . PRO A 1 539 ? 2.543 -26.484 -3.082 1 65 539 PRO A N 1
ATOM 4314 C CA . PRO A 1 539 ? 2.174 -26.094 -1.721 1 65 539 PRO A CA 1
ATOM 4315 C C . PRO A 1 539 ? 2.586 -24.656 -1.388 1 65 539 PRO A C 1
ATOM 4317 O O . PRO A 1 539 ? 3.549 -24.141 -1.961 1 65 539 PRO A O 1
ATOM 4320 N N . VAL A 1 540 ? 1.71 -24.047 -0.644 1 71.44 540 VAL A N 1
ATOM 4321 C CA . VAL A 1 540 ? 2.035 -22.688 -0.237 1 71.44 540 VAL A CA 1
ATOM 4322 C C . VAL A 1 540 ? 2.07 -22.594 1.287 1 71.44 540 VAL A C 1
ATOM 4324 O O . VAL A 1 540 ? 1.354 -23.328 1.975 1 71.44 540 VAL A O 1
ATOM 4327 N N . PHE A 1 541 ? 2.975 -21.812 1.751 1 74 541 PHE A N 1
ATOM 4328 C CA . PHE A 1 541 ? 3.098 -21.594 3.188 1 74 541 PHE A CA 1
ATOM 4329 C C . PHE A 1 541 ? 1.912 -20.797 3.719 1 74 541 PHE A C 1
ATOM 4331 O O . PHE A 1 541 ? 1.649 -19.688 3.26 1 74 541 PHE A O 1
ATOM 4338 N N . PRO A 1 542 ? 1.232 -21.359 4.777 1 79.94 542 PRO A N 1
ATOM 4339 C CA . PRO A 1 542 ? 0.055 -20.656 5.289 1 79.94 542 PRO A CA 1
ATOM 4340 C C . PRO A 1 542 ? 0.405 -19.594 6.336 1 79.94 542 PRO A C 1
ATOM 4342 O O . PRO A 1 542 ? 1.078 -19.906 7.324 1 79.94 542 PRO A O 1
ATOM 4345 N N . ALA A 1 543 ? 0.031 -18.422 6.117 1 86.88 543 ALA A N 1
ATOM 4346 C CA . ALA A 1 543 ? 0.089 -17.312 7.062 1 86.88 543 ALA A CA 1
ATOM 4347 C C . ALA A 1 543 ? -0.86 -16.188 6.652 1 86.88 543 ALA A C 1
ATOM 4349 O O . ALA A 1 543 ? -0.969 -15.859 5.469 1 86.88 543 ALA A O 1
ATOM 4350 N N . ARG A 1 544 ? -1.51 -15.648 7.672 1 91.25 544 ARG A N 1
ATOM 4351 C CA . ARG A 1 544 ? -2.371 -14.508 7.391 1 91.25 544 ARG A CA 1
ATOM 4352 C C . ARG A 1 544 ? -1.555 -13.227 7.266 1 91.25 544 ARG A C 1
ATOM 4354 O O . ARG A 1 544 ? -0.379 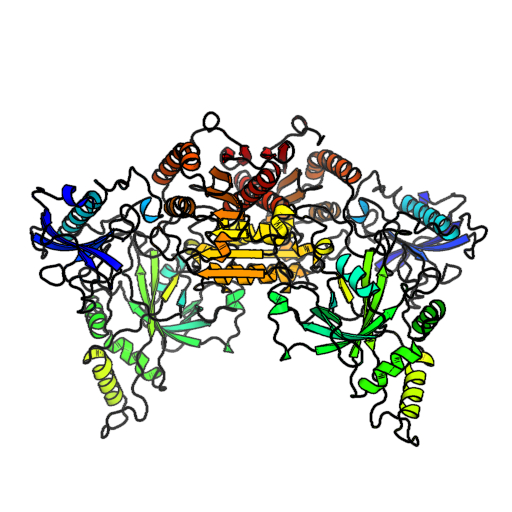-13.195 7.633 1 91.25 544 ARG A O 1
ATOM 4361 N N . SER A 1 545 ? -2.229 -12.25 6.746 1 94.31 545 SER A N 1
ATOM 4362 C CA . SER A 1 545 ? -1.561 -10.969 6.586 1 94.31 545 SER A CA 1
ATOM 4363 C C . SER A 1 545 ? -1.154 -10.383 7.934 1 94.31 545 SER A C 1
ATOM 4365 O O . SER A 1 545 ? -0.083 -9.789 8.062 1 94.31 545 SER A O 1
ATOM 4367 N N . ASP A 1 546 ? -2.014 -10.523 8.984 1 95.94 546 ASP A N 1
ATOM 4368 C CA . ASP A 1 546 ? -1.69 -9.961 10.289 1 95.94 546 ASP A CA 1
ATOM 4369 C C . ASP A 1 546 ? -0.517 -10.703 10.93 1 95.94 546 ASP A C 1
ATOM 4371 O O . ASP A 1 546 ? 0.221 -10.133 11.734 1 95.94 546 ASP A O 1
ATOM 4375 N N . ASP A 1 547 ? -0.319 -12.016 10.57 1 95.88 547 ASP A N 1
ATOM 4376 C CA . ASP A 1 547 ? 0.853 -12.758 11.016 1 95.88 547 ASP A CA 1
ATOM 4377 C C . ASP A 1 547 ? 2.131 -12.203 10.391 1 95.88 547 ASP A C 1
ATOM 4379 O O . ASP A 1 547 ? 3.129 -12 11.086 1 95.88 547 ASP A O 1
ATOM 4383 N N . VAL A 1 548 ? 2.055 -11.977 9.133 1 96.19 548 VAL A N 1
ATOM 4384 C CA . VAL A 1 548 ? 3.225 -11.555 8.367 1 96.19 548 VAL A CA 1
ATOM 4385 C C . VAL A 1 548 ? 3.631 -10.141 8.789 1 96.19 548 VAL A C 1
ATOM 4387 O O . VAL A 1 548 ? 4.812 -9.867 9.023 1 96.19 548 VAL A O 1
ATOM 4390 N N . VAL A 1 549 ? 2.689 -9.258 8.938 1 97.19 549 VAL A N 1
ATOM 4391 C CA . VAL A 1 549 ? 2.982 -7.867 9.281 1 97.19 549 VAL A CA 1
ATOM 4392 C C . VAL A 1 549 ? 3.492 -7.785 10.719 1 97.19 549 VAL A C 1
ATOM 4394 O O . VAL A 1 549 ? 4.352 -6.957 11.031 1 97.19 549 VAL A O 1
ATOM 4397 N N . LEU A 1 550 ? 2.922 -8.594 11.586 1 97.69 550 LEU A N 1
ATOM 4398 C CA . LEU A 1 550 ? 3.447 -8.703 12.945 1 97.69 550 LEU A CA 1
ATOM 4399 C C . LEU A 1 550 ? 4.922 -9.094 12.922 1 97.69 550 LEU A C 1
ATOM 4401 O O . LEU A 1 550 ? 5.746 -8.461 13.594 1 97.69 550 LEU A O 1
ATOM 4405 N N . ALA A 1 551 ? 5.199 -10.102 12.156 1 97.75 551 ALA A N 1
ATOM 4406 C CA . ALA A 1 551 ? 6.582 -10.562 12.031 1 97.75 551 ALA A CA 1
ATOM 4407 C C . ALA A 1 551 ? 7.473 -9.477 11.453 1 97.75 551 ALA A C 1
ATOM 4409 O O . ALA A 1 551 ? 8.609 -9.289 11.898 1 97.75 551 ALA A O 1
ATOM 4410 N N . ALA A 1 552 ? 6.996 -8.75 10.477 1 98.38 552 ALA A N 1
ATOM 4411 C CA . ALA A 1 552 ? 7.773 -7.691 9.836 1 98.38 552 ALA A CA 1
ATOM 4412 C C . ALA A 1 552 ? 8.102 -6.574 10.828 1 98.38 552 ALA A C 1
ATOM 4414 O O . ALA A 1 552 ? 9.227 -6.074 10.867 1 98.38 552 ALA A O 1
ATOM 4415 N N . ALA A 1 553 ? 7.074 -6.168 11.602 1 97.88 553 ALA A N 1
ATOM 4416 C CA . ALA A 1 553 ? 7.301 -5.141 12.609 1 97.88 553 ALA A CA 1
ATOM 4417 C C . ALA A 1 553 ? 8.375 -5.57 13.602 1 97.88 553 ALA A C 1
ATOM 4419 O O . ALA A 1 553 ? 9.266 -4.785 13.938 1 97.88 553 ALA A O 1
ATOM 4420 N N . ILE A 1 554 ? 8.328 -6.816 14.031 1 97.94 554 ILE A N 1
ATOM 4421 C CA . ILE A 1 554 ? 9.281 -7.348 14.992 1 97.94 554 ILE A CA 1
ATOM 4422 C C . ILE A 1 554 ? 10.672 -7.418 14.359 1 97.94 554 ILE A C 1
ATOM 4424 O O . ILE A 1 554 ? 11.672 -7.09 15 1 97.94 554 ILE A O 1
ATOM 4428 N N . ALA A 1 555 ? 10.711 -7.848 13.094 1 98.31 555 ALA A N 1
ATOM 4429 C CA . ALA A 1 555 ? 11.984 -7.902 12.383 1 98.31 555 ALA A CA 1
ATOM 4430 C C . ALA A 1 555 ? 12.648 -6.527 12.344 1 98.31 555 ALA A C 1
ATOM 4432 O O . ALA A 1 555 ? 13.844 -6.406 12.602 1 98.31 555 ALA A O 1
ATOM 4433 N N . VAL A 1 556 ? 11.891 -5.477 12.062 1 97.56 556 VAL A N 1
ATOM 4434 C CA . VAL A 1 556 ? 12.438 -4.125 12 1 97.56 556 VAL A CA 1
ATOM 4435 C C . VAL A 1 556 ? 12.914 -3.693 13.391 1 97.56 556 VAL A C 1
ATOM 4437 O O . VAL A 1 556 ? 13.961 -3.062 13.523 1 97.56 556 VAL A O 1
ATOM 4440 N N . LYS A 1 557 ? 12.156 -4.062 14.391 1 96.62 557 LYS A N 1
ATOM 4441 C CA . LYS A 1 557 ? 12.562 -3.727 15.75 1 96.62 557 LYS A CA 1
ATOM 4442 C C . LYS A 1 557 ? 13.875 -4.418 16.125 1 96.62 557 LYS A C 1
ATOM 4444 O O . LYS A 1 557 ? 14.711 -3.84 16.812 1 96.62 557 LYS A O 1
ATOM 4449 N N . SER A 1 558 ? 14 -5.699 15.727 1 96.88 558 SER A N 1
ATOM 4450 C CA . SER A 1 558 ? 15.25 -6.418 15.945 1 96.88 558 SER A CA 1
ATOM 4451 C C . SER A 1 558 ? 16.406 -5.762 15.195 1 96.88 558 SER A C 1
ATOM 4453 O O . SER A 1 558 ? 17.5 -5.613 15.742 1 96.88 558 SER A O 1
ATOM 4455 N N . LEU A 1 559 ? 16.156 -5.402 13.984 1 96.44 559 LEU A N 1
ATOM 4456 C CA . LEU A 1 559 ? 17.156 -4.73 13.156 1 96.44 559 LEU A CA 1
ATOM 4457 C C . LEU A 1 559 ? 17.609 -3.426 13.805 1 96.44 559 LEU A C 1
ATOM 4459 O O . LEU A 1 559 ? 18.812 -3.143 13.859 1 96.44 559 LEU A O 1
ATOM 4463 N N . VAL A 1 560 ? 16.672 -2.623 14.297 1 94.56 560 VAL A N 1
ATOM 4464 C CA . VAL A 1 560 ? 16.953 -1.333 14.914 1 94.56 560 VAL A CA 1
ATOM 4465 C C . VAL A 1 560 ? 17.797 -1.535 16.172 1 94.56 560 VAL A C 1
ATOM 4467 O O . VAL A 1 560 ? 18.781 -0.81 16.391 1 94.56 560 VAL A O 1
ATOM 4470 N N . ALA A 1 561 ? 17.406 -2.521 16.969 1 94.56 561 ALA A N 1
ATOM 4471 C CA . ALA A 1 561 ? 18.188 -2.814 18.172 1 94.56 561 ALA A CA 1
ATOM 4472 C C . ALA A 1 561 ? 19.641 -3.164 17.828 1 94.56 561 ALA A C 1
ATOM 4474 O O . ALA A 1 561 ? 20.562 -2.746 18.516 1 94.56 561 ALA A O 1
ATOM 4475 N N . ALA A 1 562 ? 19.812 -3.871 16.797 1 93.5 562 ALA A N 1
ATOM 4476 C CA . ALA A 1 562 ? 21.125 -4.352 16.391 1 93.5 562 ALA A CA 1
ATOM 4477 C C . ALA A 1 562 ? 22 -3.203 15.883 1 93.5 562 ALA A C 1
ATOM 4479 O O . ALA A 1 562 ? 23.219 -3.248 16 1 93.5 562 ALA A O 1
ATOM 4480 N N . VAL A 1 563 ? 21.391 -2.232 15.297 1 88.88 563 VAL A N 1
ATOM 4481 C CA . VAL A 1 563 ? 22.141 -1.076 14.805 1 88.88 563 VAL A CA 1
ATOM 4482 C C . VAL A 1 563 ? 22.828 -0.372 15.969 1 88.88 563 VAL A C 1
ATOM 4484 O O . VAL A 1 563 ? 23.938 0.139 15.828 1 88.88 563 VAL A O 1
ATOM 4487 N N . THR A 1 564 ? 22.203 -0.386 17.062 1 85.06 564 THR A N 1
ATOM 4488 C CA . THR A 1 564 ? 22.766 0.25 18.25 1 85.06 564 THR A CA 1
ATOM 4489 C C . THR A 1 564 ? 23.734 -0.691 18.969 1 85.06 564 THR A C 1
ATOM 4491 O O . THR A 1 564 ? 24.828 -0.291 19.344 1 85.06 564 THR A O 1
ATOM 4494 N N . GLU A 1 565 ? 23.359 -1.928 19.141 1 90.88 565 GLU A N 1
ATOM 4495 C CA . GLU A 1 565 ? 24.125 -2.893 19.922 1 90.88 565 GLU A CA 1
ATOM 4496 C C . GLU A 1 565 ? 25.328 -3.416 19.141 1 90.88 565 GLU A C 1
ATOM 4498 O O . GLU A 1 565 ? 26.328 -3.824 19.734 1 90.88 565 GLU A O 1
ATOM 4503 N N . ARG A 1 566 ? 25.234 -3.473 17.938 1 91.69 566 ARG A N 1
ATOM 4504 C CA . ARG A 1 566 ? 26.25 -3.904 17 1 91.69 566 ARG A CA 1
ATOM 4505 C C . ARG A 1 566 ? 26.797 -5.277 17.375 1 91.69 566 ARG A C 1
ATOM 4507 O O . ARG A 1 566 ? 28.016 -5.441 17.547 1 91.69 566 ARG A O 1
ATOM 4514 N N . PRO A 1 567 ? 25.953 -6.27 17.422 1 91.81 567 PRO A N 1
ATOM 4515 C CA . PRO A 1 567 ? 26.422 -7.609 17.766 1 91.81 567 PRO A CA 1
ATOM 4516 C C . PRO A 1 567 ? 27.328 -8.211 16.688 1 91.81 567 PRO A C 1
ATOM 4518 O O . PRO A 1 567 ? 27.125 -7.98 15.5 1 91.81 567 PRO A O 1
ATOM 4521 N N . ALA A 1 568 ? 28.328 -9.086 17.156 1 93.12 568 ALA A N 1
ATOM 4522 C CA . ALA A 1 568 ? 29.141 -9.836 16.188 1 93.12 568 ALA A CA 1
ATOM 4523 C C . ALA A 1 568 ? 28.312 -10.891 15.477 1 93.12 568 ALA A C 1
ATOM 4525 O O . ALA A 1 568 ? 28.422 -11.062 14.258 1 93.12 568 ALA A O 1
ATOM 4526 N N . ALA A 1 569 ? 27.578 -11.633 16.188 1 96.44 569 ALA A N 1
ATOM 4527 C CA . ALA A 1 569 ? 26.641 -12.633 15.68 1 96.44 569 ALA A CA 1
ATOM 4528 C C . ALA A 1 569 ? 25.594 -13 16.75 1 96.44 569 ALA A C 1
ATOM 4530 O O . ALA A 1 569 ? 25.953 -13.523 17.812 1 96.44 569 ALA A O 1
ATOM 4531 N N . ARG A 1 570 ? 24.328 -12.734 16.375 1 96.38 570 ARG A N 1
ATOM 4532 C CA . ARG A 1 570 ? 23.281 -13 17.359 1 96.38 570 ARG A CA 1
ATOM 4533 C C . ARG A 1 570 ? 21.969 -13.367 16.688 1 96.38 570 ARG A C 1
ATOM 4535 O O . ARG A 1 570 ? 21.516 -12.68 15.773 1 96.38 570 ARG A O 1
ATOM 4542 N N . LEU A 1 571 ? 21.391 -14.461 17.219 1 97.31 571 LEU A N 1
ATOM 4543 C CA . LEU A 1 571 ? 20.062 -14.852 16.766 1 97.31 571 LEU A CA 1
ATOM 4544 C C . LEU A 1 571 ? 19 -14.516 17.812 1 97.31 571 LEU A C 1
ATOM 4546 O O . LEU A 1 571 ? 19.125 -14.922 18.969 1 97.31 571 LEU A O 1
ATOM 4550 N N . ASP A 1 572 ? 18.062 -13.703 17.438 1 96.25 572 ASP A N 1
ATOM 4551 C CA . ASP A 1 572 ? 16.859 -13.461 18.234 1 96.25 572 ASP A CA 1
ATOM 4552 C C . ASP A 1 572 ? 15.68 -14.266 17.719 1 96.25 572 ASP A C 1
ATOM 4554 O O . ASP A 1 572 ? 15.398 -14.266 16.516 1 96.25 572 ASP A O 1
ATOM 4558 N N . VAL A 1 573 ? 15.07 -14.984 18.625 1 96.94 573 VAL A N 1
ATOM 4559 C CA . VAL A 1 573 ? 13.906 -15.781 18.25 1 96.94 573 VAL A CA 1
ATOM 4560 C C . VAL A 1 573 ? 12.672 -15.273 18.984 1 96.94 573 VAL A C 1
ATOM 4562 O O . VAL A 1 573 ? 12.688 -15.109 20.203 1 96.94 573 VAL A O 1
ATOM 4565 N N . TYR A 1 574 ? 11.625 -14.969 18.219 1 96.94 574 TYR A N 1
ATOM 4566 C CA . TYR A 1 574 ? 10.352 -14.508 18.781 1 96.94 574 TYR A CA 1
ATOM 4567 C C . TYR A 1 574 ? 9.242 -15.5 18.469 1 96.94 574 TYR A C 1
ATOM 4569 O O . TYR A 1 574 ? 9.109 -15.977 17.344 1 96.94 574 TYR A O 1
ATOM 4577 N N . GLU A 1 575 ? 8.461 -15.828 19.453 1 95.44 575 GLU A N 1
ATOM 4578 C CA . GLU A 1 575 ? 7.355 -16.766 19.297 1 95.44 575 GLU A CA 1
ATOM 4579 C C . GLU A 1 575 ? 6.039 -16.141 19.75 1 95.44 575 GLU A C 1
ATOM 4581 O O . GLU A 1 575 ? 6 -15.422 20.766 1 95.44 575 GLU A O 1
ATOM 4586 N N . ARG A 1 576 ? 5.027 -16.375 18.984 1 94 576 ARG A N 1
ATOM 4587 C CA . ARG A 1 576 ? 3.701 -15.922 19.391 1 94 576 ARG A CA 1
ATOM 4588 C C . ARG A 1 576 ? 3.191 -16.75 20.562 1 94 576 ARG A C 1
ATOM 4590 O O . ARG A 1 576 ? 3.375 -17.969 20.609 1 94 576 ARG A O 1
ATOM 4597 N N . ASP A 1 577 ? 2.654 -16.047 21.469 1 93.06 577 ASP A N 1
ATOM 4598 C CA . ASP A 1 577 ? 1.98 -16.656 22.594 1 93.06 577 ASP A CA 1
ATOM 4599 C C . ASP A 1 577 ? 0.465 -16.656 22.406 1 93.06 577 ASP A C 1
ATOM 4601 O O . ASP A 1 577 ? -0.178 -15.609 22.531 1 93.06 577 ASP A O 1
ATOM 4605 N N . GLU A 1 578 ? -0.015 -17.875 22.109 1 90.31 578 GLU A N 1
ATOM 4606 C CA . GLU A 1 578 ? -1.447 -18 21.859 1 90.31 578 GLU A CA 1
ATOM 4607 C C . GLU A 1 578 ? -2.049 -19.156 22.656 1 90.31 578 GLU A C 1
ATOM 4609 O O . GLU A 1 578 ? -1.396 -20.172 22.875 1 90.31 578 GLU A O 1
ATOM 4614 N N . GLN A 1 579 ? -3.141 -18.938 23.203 1 86.44 579 GLN A N 1
ATOM 4615 C CA . GLN A 1 579 ? -3.959 -19.969 23.844 1 86.44 579 GLN A CA 1
ATOM 4616 C C . GLN A 1 579 ? -5.293 -20.125 23.125 1 86.44 579 GLN A C 1
ATOM 4618 O O . GLN A 1 579 ? -6.238 -19.391 23.375 1 86.44 579 GLN A O 1
ATOM 4623 N N . GLY A 1 580 ? -5.375 -21.141 22.297 1 81.19 580 GLY A N 1
ATOM 4624 C CA . GLY A 1 580 ? -6.535 -21.234 21.438 1 81.19 580 GLY A CA 1
ATOM 4625 C C . GLY A 1 580 ? -6.613 -20.109 20.422 1 81.19 580 GLY A C 1
ATOM 4626 O O . GLY A 1 580 ? -5.66 -19.875 19.672 1 81.19 580 GLY A O 1
ATOM 4627 N N . VAL A 1 581 ? -7.723 -19.375 20.547 1 80.94 581 VAL A N 1
ATOM 4628 C CA . VAL A 1 581 ? -7.93 -18.297 19.609 1 80.94 581 VAL A CA 1
ATOM 4629 C C . VAL A 1 581 ? -7.453 -16.969 20.219 1 80.94 581 VAL A C 1
ATOM 4631 O O . VAL A 1 581 ? -7.418 -15.945 19.531 1 80.94 581 VAL A O 1
ATOM 4634 N N . CYS A 1 582 ? -6.984 -17.047 21.422 1 86.75 582 CYS A N 1
ATOM 4635 C CA . CYS A 1 582 ? -6.609 -15.828 22.125 1 86.75 582 CYS A CA 1
ATOM 4636 C C . CYS A 1 582 ? -5.137 -15.5 21.906 1 86.75 582 CYS A C 1
ATOM 4638 O O . CYS A 1 582 ? -4.262 -16.328 22.188 1 86.75 582 CYS A O 1
ATOM 4640 N N . PHE A 1 583 ? -4.938 -14.406 21.453 1 93.56 583 PHE A N 1
ATOM 4641 C CA . PHE A 1 583 ? -3.584 -13.891 21.312 1 93.56 583 PHE A CA 1
ATOM 4642 C C . PHE A 1 583 ? -3.105 -13.242 22.594 1 93.56 583 PHE A C 1
ATOM 4644 O O . PHE A 1 583 ? -3.686 -12.25 23.047 1 93.56 583 PHE A O 1
ATOM 4651 N N . ARG A 1 584 ? -1.991 -13.703 23.109 1 94.25 584 ARG A N 1
ATOM 4652 C CA . ARG A 1 584 ? -1.522 -13.203 24.391 1 94.25 584 ARG A CA 1
ATOM 4653 C C . ARG A 1 584 ? -0.254 -12.367 24.234 1 94.25 584 ARG A C 1
ATOM 4655 O O . ARG A 1 584 ? 0.225 -11.766 25.188 1 94.25 584 ARG A O 1
ATOM 4662 N N . GLY A 1 585 ? 0.276 -12.445 23.062 1 95.75 585 GLY A N 1
ATOM 4663 C CA . GLY A 1 585 ? 1.453 -11.625 22.812 1 95.75 585 GLY A CA 1
ATOM 4664 C C . GLY A 1 585 ? 2.549 -12.367 22.078 1 95.75 585 GLY A C 1
ATOM 4665 O O . GLY A 1 585 ? 2.275 -13.305 21.328 1 95.75 585 GLY A O 1
ATOM 4666 N N . VAL A 1 586 ? 3.686 -11.805 22.016 1 96.69 586 VAL A N 1
ATOM 4667 C CA . VAL A 1 586 ? 4.91 -12.367 21.453 1 96.69 586 VAL A CA 1
ATOM 4668 C C . VAL A 1 586 ? 6.027 -12.312 22.5 1 96.69 586 VAL A C 1
ATOM 4670 O O . VAL A 1 586 ? 6.133 -11.352 23.25 1 96.69 586 VAL A O 1
ATOM 4673 N N . ARG A 1 587 ? 6.871 -13.391 22.516 1 94.62 587 ARG A N 1
ATOM 4674 C CA . ARG A 1 587 ? 7.953 -13.461 23.5 1 94.62 587 ARG A CA 1
ATOM 4675 C C . ARG A 1 587 ? 9.281 -13.781 22.812 1 94.62 587 ARG A C 1
ATOM 4677 O O . ARG A 1 587 ? 9.336 -14.586 21.891 1 94.62 587 ARG A O 1
ATOM 4684 N N . HIS A 1 588 ? 10.234 -13.047 23.266 1 95.62 588 HIS A N 1
ATOM 4685 C CA . HIS A 1 588 ? 11.602 -13.445 22.953 1 95.62 588 HIS A CA 1
ATOM 4686 C C . HIS A 1 588 ? 11.992 -14.719 23.688 1 95.62 588 HIS A C 1
ATOM 4688 O O . HIS A 1 588 ? 11.922 -14.773 24.922 1 95.62 588 HIS A O 1
ATOM 4694 N N . VAL A 1 589 ? 12.438 -15.742 22.922 1 94.25 589 VAL A N 1
ATOM 4695 C CA . VAL A 1 589 ? 12.586 -17.047 23.578 1 94.25 589 VAL A CA 1
ATOM 4696 C C . VAL A 1 589 ? 13.969 -17.609 23.297 1 94.25 589 VAL A C 1
ATOM 4698 O O . VAL A 1 589 ? 14.625 -17.219 22.328 1 94.25 589 VAL A O 1
ATOM 4701 N N . SER A 1 590 ? 14.375 -18.453 24.266 1 90.56 590 SER A N 1
ATOM 4702 C CA . SER A 1 590 ? 15.523 -19.312 24.078 1 90.56 590 SER A CA 1
ATOM 4703 C C . SER A 1 590 ? 15.094 -20.75 23.812 1 90.56 590 SER A C 1
ATOM 4705 O O . SER A 1 590 ? 13.914 -21.094 23.938 1 90.56 590 SER A O 1
ATOM 4707 N N . LEU A 1 591 ? 16.078 -21.5 23.344 1 84.88 591 LEU A N 1
ATOM 4708 C CA . LEU A 1 591 ? 15.766 -22.891 23.031 1 84.88 591 LEU A CA 1
ATOM 4709 C C . LEU A 1 591 ? 15.164 -23.594 24.234 1 84.88 591 LEU A C 1
ATOM 4711 O O . LEU A 1 591 ? 14.305 -24.469 24.078 1 84.88 591 LEU A O 1
ATOM 4715 N N . HIS A 1 592 ? 15.539 -23.172 25.406 1 80 592 HIS A N 1
ATOM 4716 C CA . HIS A 1 592 ? 15.062 -23.797 26.625 1 80 592 HIS A CA 1
ATOM 4717 C C . HIS A 1 592 ? 13.641 -23.359 26.969 1 80 592 HIS A C 1
ATOM 4719 O O . HIS A 1 592 ? 12.852 -24.125 27.516 1 80 592 HIS A O 1
ATOM 4725 N N . ASP A 1 593 ? 13.242 -22.156 26.547 1 74.56 593 ASP A N 1
ATOM 4726 C CA . ASP A 1 593 ? 11.961 -21.547 26.906 1 74.56 593 ASP A CA 1
ATOM 4727 C C . ASP A 1 593 ? 10.898 -21.859 25.844 1 74.56 593 ASP A C 1
ATOM 4729 O O . ASP A 1 593 ? 9.711 -21.609 26.062 1 74.56 593 ASP A O 1
ATOM 4733 N N . SER A 1 594 ? 11.367 -22.359 24.828 1 69.12 594 SER A N 1
ATOM 4734 C CA . SER A 1 594 ? 10.438 -22.547 23.719 1 69.12 594 SER A CA 1
ATOM 4735 C C . SER A 1 594 ? 9.578 -23.781 23.922 1 69.12 594 SER A C 1
ATOM 4737 O O . SER A 1 594 ? 10.086 -24.844 24.312 1 69.12 594 SER A O 1
ATOM 4739 N N . HIS A 1 595 ? 8.25 -23.594 24.078 1 62.31 595 HIS A N 1
ATOM 4740 C CA . HIS A 1 595 ? 7.305 -24.703 24.188 1 62.31 595 HIS A CA 1
ATOM 4741 C C . HIS A 1 595 ? 6.895 -25.219 22.828 1 62.31 595 HIS A C 1
ATOM 4743 O O . HIS A 1 595 ? 6.801 -24.453 21.859 1 62.31 595 HIS A O 1
ATOM 4749 N N . ALA A 1 596 ? 7.129 -26.531 22.688 1 50.94 596 ALA A N 1
ATOM 4750 C CA . ALA A 1 596 ? 6.582 -27.219 21.531 1 50.94 596 ALA A CA 1
ATOM 4751 C C . ALA A 1 596 ? 5.102 -26.906 21.344 1 50.94 596 ALA A C 1
ATOM 4753 O O . ALA A 1 596 ? 4.375 -26.734 22.328 1 50.94 596 ALA A O 1
ATOM 4754 N N . ALA A 1 597 ? 4.629 -26.328 20.078 1 49.31 597 ALA A N 1
ATOM 4755 C CA . ALA A 1 597 ? 3.209 -26.172 19.781 1 49.31 597 ALA A CA 1
ATOM 4756 C C . ALA A 1 597 ? 2.434 -27.438 20.141 1 49.31 597 ALA A C 1
ATOM 4758 O O . ALA A 1 597 ? 2.906 -28.547 19.906 1 49.31 597 ALA A O 1
ATOM 4759 N N . PRO A 1 598 ? 1.274 -27.5 20.922 1 39.38 598 PRO A N 1
ATOM 4760 C CA . PRO A 1 598 ? 0.55 -28.75 21.172 1 39.38 598 PRO A CA 1
ATOM 4761 C C . PRO A 1 598 ? 0.181 -29.484 19.891 1 39.38 598 PRO A C 1
ATOM 4763 O O . PRO A 1 598 ? 0.021 -28.859 18.844 1 39.38 598 PRO A O 1
ATOM 4766 N N . MET B 1 1 ? 31.672 -35.5 -7.543 1 62.44 1 MET B N 1
ATOM 4767 C CA . MET B 1 1 ? 30.25 -35.344 -7.824 1 62.44 1 MET B CA 1
ATOM 4768 C C . MET B 1 1 ? 29.5 -36.625 -7.5 1 62.44 1 MET B C 1
ATOM 4770 O O . MET B 1 1 ? 29.891 -37.719 -7.941 1 62.44 1 MET B O 1
ATOM 4774 N N . GLY B 1 2 ? 28.797 -36.812 -6.48 1 70.19 2 GLY B N 1
ATOM 4775 C CA . GLY B 1 2 ? 27.938 -37.844 -5.918 1 70.19 2 GLY B CA 1
ATOM 4776 C C . GLY B 1 2 ? 27.75 -39.031 -6.855 1 70.19 2 GLY B C 1
ATOM 4777 O O . GLY B 1 2 ? 26.938 -39.906 -6.574 1 70.19 2 GLY B O 1
ATOM 4778 N N . ARG B 1 3 ? 28.438 -39.125 -8.07 1 74.88 3 ARG B N 1
ATOM 4779 C CA . ARG B 1 3 ? 28.203 -40.125 -9.102 1 74.88 3 ARG B CA 1
ATOM 4780 C C . ARG B 1 3 ? 28.688 -41.5 -8.633 1 74.88 3 ARG B C 1
ATOM 4782 O O . ARG B 1 3 ? 28.125 -42.531 -9.039 1 74.88 3 ARG B O 1
ATOM 4789 N N . ARG B 1 4 ? 29.625 -41.594 -7.832 1 76.81 4 ARG B N 1
ATOM 4790 C CA . ARG B 1 4 ? 30.172 -42.844 -7.344 1 76.81 4 ARG B CA 1
ATOM 4791 C C . ARG B 1 4 ? 29.109 -43.656 -6.621 1 76.81 4 ARG B C 1
ATOM 4793 O O . ARG B 1 4 ? 29.172 -44.906 -6.602 1 76.81 4 ARG B O 1
ATOM 4800 N N . ALA B 1 5 ? 28.141 -42.875 -6.086 1 78.06 5 ALA B N 1
ATOM 4801 C CA . ALA B 1 5 ? 27.062 -43.531 -5.363 1 78.06 5 ALA B CA 1
ATOM 4802 C C . ALA B 1 5 ? 26.203 -44.375 -6.312 1 78.06 5 ALA B C 1
ATOM 4804 O O . ALA B 1 5 ? 25.484 -45.281 -5.879 1 78.06 5 ALA B O 1
ATOM 4805 N N . LEU B 1 6 ? 26.312 -44.094 -7.539 1 84.38 6 LEU B N 1
ATOM 4806 C CA . LEU B 1 6 ? 25.484 -44.781 -8.531 1 84.38 6 LEU B CA 1
ATOM 4807 C C . LEU B 1 6 ? 26.203 -46 -9.109 1 84.38 6 LEU B C 1
ATOM 4809 O O . LEU B 1 6 ? 25.578 -46.812 -9.797 1 84.38 6 LEU B O 1
ATOM 4813 N N . ASP B 1 7 ? 27.484 -46.062 -8.742 1 76.75 7 ASP B N 1
ATOM 4814 C CA . ASP B 1 7 ? 28.281 -47.156 -9.281 1 76.75 7 ASP B CA 1
ATOM 4815 C C . ASP B 1 7 ? 27.891 -48.5 -8.633 1 76.75 7 ASP B C 1
ATOM 4817 O O . ASP B 1 7 ? 27.719 -48.562 -7.414 1 76.75 7 ASP B O 1
ATOM 4821 N N . GLY B 1 8 ? 27.656 -49.5 -9.469 1 69.38 8 GLY B N 1
ATOM 4822 C CA . GLY B 1 8 ? 27.469 -50.844 -8.961 1 69.38 8 GLY B CA 1
ATOM 4823 C C . GLY B 1 8 ? 26.016 -51.188 -8.672 1 69.38 8 GLY B C 1
ATOM 4824 O O . GLY B 1 8 ? 25.719 -52.25 -8.156 1 69.38 8 GLY B O 1
ATOM 4825 N N . GLY B 1 9 ? 25.094 -50.219 -8.812 1 73.19 9 GLY B N 1
ATOM 4826 C CA . GLY B 1 9 ? 23.703 -50.531 -8.562 1 73.19 9 GLY B CA 1
ATOM 4827 C C . GLY B 1 9 ? 23.078 -51.406 -9.656 1 73.19 9 GLY B C 1
ATOM 4828 O O . GLY B 1 9 ? 23.406 -51.25 -10.828 1 73.19 9 GLY B O 1
ATOM 4829 N N . ALA B 1 10 ? 22.328 -52.406 -9.242 1 82.81 10 ALA B N 1
ATOM 4830 C CA . ALA B 1 10 ? 21.719 -53.344 -10.188 1 82.81 10 ALA B CA 1
ATOM 4831 C C . ALA B 1 10 ? 20.656 -52.656 -11.023 1 82.81 10 ALA B C 1
ATOM 4833 O O . ALA B 1 10 ? 20.328 -53.125 -12.125 1 82.81 10 ALA B O 1
ATOM 4834 N N . ASP B 1 11 ? 20.234 -51.531 -10.641 1 92.38 11 ASP B N 1
ATOM 4835 C CA . ASP B 1 11 ? 19.078 -50.938 -11.312 1 92.38 11 ASP B CA 1
ATOM 4836 C C . ASP B 1 11 ? 19.453 -49.625 -11.992 1 92.38 11 ASP B C 1
ATOM 4838 O O . ASP B 1 11 ? 18.578 -48.906 -12.469 1 92.38 11 ASP B O 1
ATOM 4842 N N . VAL B 1 12 ? 20.766 -49.281 -11.945 1 94.69 12 VAL B N 1
ATOM 4843 C CA . VAL B 1 12 ? 21.25 -48.062 -12.586 1 94.69 12 VAL B CA 1
ATOM 4844 C C . VAL B 1 12 ? 22.469 -48.375 -13.445 1 94.69 12 VAL B C 1
ATOM 4846 O O . VAL B 1 12 ? 23.422 -49 -12.977 1 94.69 12 VAL B O 1
ATOM 4849 N N . ASP B 1 13 ? 22.438 -48.062 -14.695 1 94.06 13 ASP B N 1
ATOM 4850 C CA . ASP B 1 13 ? 23.562 -48.219 -15.609 1 94.06 13 ASP B CA 1
ATOM 4851 C C . ASP B 1 13 ? 24 -46.844 -16.172 1 94.06 13 ASP B C 1
ATOM 4853 O O . ASP B 1 13 ? 23.219 -46.156 -16.812 1 94.06 13 ASP B O 1
ATOM 4857 N N . LEU B 1 14 ? 25.234 -46.5 -15.93 1 93.94 14 LEU B N 1
ATOM 4858 C CA . LEU B 1 14 ? 25.766 -45.25 -16.484 1 93.94 14 LEU B CA 1
ATOM 4859 C C . LEU B 1 14 ? 26.109 -45.406 -17.953 1 93.94 14 LEU B C 1
ATOM 4861 O O . LEU B 1 14 ? 26.859 -46.344 -18.328 1 93.94 14 LEU B O 1
ATOM 4865 N N . LEU B 1 15 ? 25.578 -44.594 -18.734 1 93.88 15 LEU B N 1
ATOM 4866 C CA . LEU B 1 15 ? 25.797 -44.688 -20.172 1 93.88 15 LEU B CA 1
ATOM 4867 C C . LEU B 1 15 ? 27.047 -43.906 -20.578 1 93.88 15 LEU B C 1
ATOM 4869 O O . LEU B 1 15 ? 27.625 -44.156 -21.641 1 93.88 15 LEU B O 1
ATOM 4873 N N . ALA B 1 16 ? 27.359 -42.875 -19.906 1 92.56 16 ALA B N 1
ATOM 4874 C CA . ALA B 1 16 ? 28.578 -42.062 -20.078 1 92.56 16 ALA B CA 1
ATOM 4875 C C . ALA B 1 16 ? 28.938 -41.344 -18.781 1 92.56 16 ALA B C 1
ATOM 4877 O O . ALA B 1 16 ? 28.156 -41.344 -17.812 1 92.56 16 ALA B O 1
ATOM 4878 N N . ASP B 1 17 ? 30.094 -40.844 -18.781 1 91.69 17 ASP B N 1
ATOM 4879 C CA . ASP B 1 17 ? 30.5 -40.062 -17.625 1 91.69 17 ASP B CA 1
ATOM 4880 C C . ASP B 1 17 ? 29.828 -38.688 -17.641 1 91.69 17 ASP B C 1
ATOM 4882 O O . ASP B 1 17 ? 29.312 -38.25 -18.672 1 91.69 17 ASP B O 1
ATOM 4886 N N . ILE B 1 18 ? 29.766 -38.094 -16.438 1 93.19 18 ILE B N 1
ATOM 4887 C CA . ILE B 1 18 ? 29.156 -36.781 -16.281 1 93.19 18 ILE B CA 1
ATOM 4888 C C . ILE B 1 18 ? 29.969 -35.75 -17.078 1 93.19 18 ILE B C 1
ATOM 4890 O O . ILE B 1 18 ? 31.203 -35.781 -17.078 1 93.19 18 ILE B O 1
ATOM 4894 N N . GLN B 1 19 ? 29.312 -34.938 -17.906 1 93.56 19 GLN B N 1
ATOM 4895 C CA . GLN B 1 19 ? 29.969 -33.938 -18.734 1 93.56 19 GLN B CA 1
ATOM 4896 C C . GLN B 1 19 ? 29.281 -32.562 -18.609 1 93.56 19 GLN B C 1
ATOM 4898 O O . GLN B 1 19 ? 28.062 -32.5 -18.422 1 93.56 19 GLN B O 1
ATOM 4903 N N . TRP B 1 20 ? 30.078 -31.578 -18.766 1 94 20 TRP B N 1
ATOM 4904 C CA . TRP B 1 20 ? 29.547 -30.219 -18.75 1 94 20 TRP B CA 1
ATOM 4905 C C . TRP B 1 20 ? 28.859 -29.891 -20.078 1 94 20 TRP B C 1
ATOM 4907 O O . TRP B 1 20 ? 29.406 -30.141 -21.156 1 94 20 TRP B O 1
ATOM 4917 N N . HIS B 1 21 ? 27.688 -29.406 -19.953 1 93.81 21 HIS B N 1
ATOM 4918 C CA . HIS B 1 21 ? 26.969 -28.938 -21.125 1 93.81 21 HIS B CA 1
ATOM 4919 C C . HIS B 1 21 ? 26.953 -27.422 -21.188 1 93.81 21 HIS B C 1
ATOM 4921 O O . HIS B 1 21 ? 26.141 -26.781 -20.5 1 93.81 21 HIS B O 1
ATOM 4927 N N . PRO B 1 22 ? 27.625 -26.75 -22.047 1 90.69 22 PRO B N 1
ATOM 4928 C CA . PRO B 1 22 ? 27.828 -25.297 -22.047 1 90.69 22 PRO B CA 1
ATOM 4929 C C . PRO B 1 22 ? 26.531 -24.531 -22.344 1 90.69 22 PRO B C 1
ATOM 4931 O O . PRO B 1 22 ? 26.328 -23.438 -21.797 1 90.69 22 PRO B O 1
ATOM 4934 N N . GLU B 1 23 ? 25.703 -25.078 -23.203 1 88.69 23 GLU B N 1
ATOM 4935 C CA . GLU B 1 23 ? 24.469 -24.375 -23.562 1 88.69 23 GLU B CA 1
ATOM 4936 C C . GLU B 1 23 ? 23.484 -24.375 -22.406 1 88.69 23 GLU B C 1
ATOM 4938 O O . GLU B 1 23 ? 22.859 -23.344 -22.109 1 88.69 23 GLU B O 1
ATOM 4943 N N . ALA B 1 24 ? 23.391 -25.516 -21.812 1 89.06 24 ALA B N 1
ATOM 4944 C CA . ALA B 1 24 ? 22.469 -25.625 -20.688 1 89.06 24 ALA B CA 1
ATOM 4945 C C . ALA B 1 24 ? 23.109 -25.141 -19.391 1 89.06 24 ALA B C 1
ATOM 4947 O O . ALA B 1 24 ? 22.422 -24.938 -18.391 1 89.06 24 ALA B O 1
ATOM 4948 N N . GLN B 1 25 ? 24.359 -24.922 -19.406 1 87.56 25 GLN B N 1
ATOM 4949 C CA . GLN B 1 25 ? 25.125 -24.453 -18.25 1 87.56 25 GLN B CA 1
ATOM 4950 C C . GLN B 1 25 ? 24.891 -25.359 -17.031 1 87.56 25 GLN B C 1
ATOM 4952 O O . GLN B 1 25 ? 24.562 -24.875 -15.945 1 87.56 25 GLN B O 1
ATOM 4957 N N . CYS B 1 26 ? 24.938 -26.656 -17.281 1 92.62 26 CYS B N 1
ATOM 4958 C CA . CYS B 1 26 ? 24.797 -27.641 -16.219 1 92.62 26 CYS B CA 1
ATOM 4959 C C . CYS B 1 26 ? 25.594 -28.906 -16.547 1 92.62 26 CYS B C 1
ATOM 4961 O O . CYS B 1 26 ? 26.141 -29.031 -17.641 1 92.62 26 CYS B O 1
ATOM 4963 N N . TRP B 1 27 ? 25.766 -29.766 -15.492 1 94.5 27 TRP B N 1
ATOM 4964 C CA . TRP B 1 27 ? 26.375 -31.078 -15.688 1 94.5 27 TRP B CA 1
ATOM 4965 C C . TRP B 1 27 ? 25.328 -32.094 -16.125 1 94.5 27 TRP B C 1
ATOM 4967 O O . TRP B 1 27 ? 24.203 -32.094 -15.609 1 94.5 27 TRP B O 1
ATOM 4977 N N . VAL B 1 28 ? 25.703 -32.875 -17.094 1 96.75 28 VAL B N 1
ATOM 4978 C CA . VAL B 1 28 ? 24.75 -33.844 -17.625 1 96.75 28 VAL B CA 1
ATOM 4979 C C . VAL B 1 28 ? 25.281 -35.281 -17.438 1 96.75 28 VAL B C 1
ATOM 4981 O O . VAL B 1 28 ? 26.422 -35.562 -17.828 1 96.75 28 VAL B O 1
ATOM 4984 N N . LEU B 1 29 ? 24.469 -36.125 -16.859 1 96.44 29 LEU B N 1
ATOM 4985 C CA . LEU B 1 29 ? 24.797 -37.5 -16.641 1 96.44 29 LEU B CA 1
ATOM 4986 C C . LEU B 1 29 ? 23.812 -38.438 -17.359 1 96.44 29 LEU B C 1
ATOM 4988 O O . LEU B 1 29 ? 22.672 -38.594 -16.906 1 96.44 29 LEU B O 1
ATOM 4992 N N . PRO B 1 30 ? 24.266 -39.031 -18.469 1 96.56 30 PRO B N 1
ATOM 4993 C CA . PRO B 1 30 ? 23.406 -40 -19.109 1 96.56 30 PRO B CA 1
ATOM 4994 C C . PRO B 1 30 ? 23.391 -41.375 -18.406 1 96.56 30 PRO B C 1
ATOM 4996 O O . PRO B 1 30 ? 24.453 -41.875 -18.062 1 96.56 30 PRO B O 1
ATOM 4999 N N . LEU B 1 31 ? 22.203 -41.875 -18.188 1 96.62 31 LEU B N 1
ATOM 5000 C CA . LEU B 1 31 ? 22.078 -43.156 -17.531 1 96.62 31 LEU B CA 1
ATOM 5001 C C . LEU B 1 31 ? 20.797 -43.875 -17.938 1 96.62 31 LEU B C 1
ATOM 5003 O O . LEU B 1 31 ? 19.984 -43.312 -18.688 1 96.62 31 LEU B O 1
ATOM 5007 N N . ARG B 1 32 ? 20.703 -45.094 -17.656 1 96.25 32 ARG B N 1
ATOM 5008 C CA . ARG B 1 32 ? 19.438 -45.781 -17.812 1 96.25 32 ARG B CA 1
ATOM 5009 C C . ARG B 1 32 ? 19.016 -46.469 -16.5 1 96.25 32 ARG B C 1
ATOM 5011 O O . ARG B 1 32 ? 19.875 -46.875 -15.711 1 96.25 32 ARG B O 1
ATOM 5018 N N . LEU B 1 33 ? 17.734 -46.531 -16.297 1 96.62 33 LEU B N 1
ATOM 5019 C CA . LEU B 1 33 ? 17.156 -47.062 -15.07 1 96.62 33 LEU B CA 1
ATOM 5020 C C . LEU B 1 33 ? 16.328 -48.312 -15.352 1 96.62 33 LEU B C 1
ATOM 5022 O O . LEU B 1 33 ? 15.609 -48.375 -16.359 1 96.62 33 LEU B O 1
ATOM 5026 N N . ARG B 1 34 ? 16.484 -49.219 -14.469 1 95.38 34 ARG B N 1
ATOM 5027 C CA . ARG B 1 34 ? 15.648 -50.438 -14.523 1 95.38 34 ARG B CA 1
ATOM 5028 C C . ARG B 1 34 ? 14.531 -50.375 -13.5 1 95.38 34 ARG B C 1
ATOM 5030 O O . ARG B 1 34 ? 14.766 -50.062 -12.328 1 95.38 34 ARG B O 1
ATOM 5037 N N . ALA B 1 35 ? 13.359 -50.594 -13.914 1 93.12 35 ALA B N 1
ATOM 5038 C CA . ALA B 1 35 ? 12.195 -50.656 -13.023 1 93.12 35 ALA B CA 1
ATOM 5039 C C . ALA B 1 35 ? 11.219 -51.719 -13.453 1 93.12 35 ALA B C 1
ATOM 5041 O O . ALA B 1 35 ? 11.32 -52.25 -14.562 1 93.12 35 ALA B O 1
ATOM 5042 N N . ASN B 1 36 ? 10.43 -52.156 -12.531 1 92.38 36 ASN B N 1
ATOM 5043 C CA . ASN B 1 36 ? 9.375 -53.094 -12.875 1 92.38 36 ASN B CA 1
ATOM 5044 C C . ASN B 1 36 ? 8.258 -52.438 -13.664 1 92.38 36 ASN B C 1
ATOM 5046 O O . ASN B 1 36 ? 7.359 -51.812 -13.086 1 92.38 36 ASN B O 1
ATOM 5050 N N . THR B 1 37 ? 8.336 -52.562 -14.945 1 91.69 37 THR B N 1
ATOM 5051 C CA . THR B 1 37 ? 7.367 -51.906 -15.82 1 91.69 37 THR B CA 1
ATOM 5052 C C . THR B 1 37 ? 6.492 -52.938 -16.516 1 91.69 37 THR B C 1
ATOM 5054 O O . THR B 1 37 ? 5.941 -52.688 -17.594 1 91.69 37 THR B O 1
ATOM 5057 N N . GLU B 1 38 ? 6.398 -54.125 -15.922 1 88.69 38 GLU B N 1
ATOM 5058 C CA . GLU B 1 38 ? 5.605 -55.188 -16.531 1 88.69 38 GLU B CA 1
ATOM 5059 C C . GLU B 1 38 ? 4.164 -54.75 -16.75 1 88.69 38 GLU B C 1
ATOM 5061 O O . GLU B 1 38 ? 3.551 -54.125 -15.867 1 88.69 38 GLU B O 1
ATOM 5066 N N . GLY B 1 39 ? 3.648 -55.062 -17.938 1 86.06 39 GLY B N 1
ATOM 5067 C CA . GLY B 1 39 ? 2.264 -54.75 -18.234 1 86.06 39 GLY B CA 1
ATOM 5068 C C . GLY B 1 39 ? 2.08 -53.344 -18.781 1 86.06 39 GLY B C 1
ATOM 5069 O O . GLY B 1 39 ? 0.952 -52.906 -19 1 86.06 39 GLY B O 1
ATOM 5070 N N . SER B 1 40 ? 3.221 -52.594 -18.891 1 90.31 40 SER B N 1
ATOM 5071 C CA . SER B 1 40 ? 3.127 -51.219 -19.406 1 90.31 40 SER B CA 1
ATOM 5072 C C . SER B 1 40 ? 3.893 -51.094 -20.703 1 90.31 40 SER B C 1
ATOM 5074 O O . SER B 1 40 ? 4.543 -52.031 -21.172 1 90.31 40 SER B O 1
ATOM 5076 N N . THR B 1 41 ? 3.785 -49.938 -21.344 1 88.12 41 THR B N 1
ATOM 5077 C CA . THR B 1 41 ? 4.492 -49.625 -22.594 1 88.12 41 THR B CA 1
ATOM 5078 C C . THR B 1 41 ? 5.895 -49.094 -22.297 1 88.12 41 THR B C 1
ATOM 5080 O O . THR B 1 41 ? 6.676 -48.875 -23.219 1 88.12 41 THR B O 1
ATOM 5083 N N . ILE B 1 42 ? 6.234 -49 -21.016 1 93.56 42 ILE B N 1
ATOM 5084 C CA . ILE B 1 42 ? 7.547 -48.5 -20.641 1 93.56 42 ILE B CA 1
ATOM 5085 C C . ILE B 1 42 ? 8.57 -49.625 -20.641 1 93.56 42 ILE B C 1
ATOM 5087 O O . ILE B 1 42 ? 8.352 -50.656 -20 1 93.56 42 ILE B O 1
ATOM 5091 N N . PRO B 1 43 ? 9.633 -49.375 -21.281 1 92.25 43 PRO B N 1
ATOM 5092 C CA . PRO B 1 43 ? 10.656 -50.438 -21.281 1 92.25 43 PRO B CA 1
ATOM 5093 C C . PRO B 1 43 ? 11.242 -50.656 -19.891 1 92.25 43 PRO B C 1
ATOM 5095 O O . PRO B 1 43 ? 11.281 -49.75 -19.062 1 92.25 43 PRO B O 1
ATOM 5098 N N . GLU B 1 44 ? 11.672 -51.938 -19.703 1 93.19 44 GLU B N 1
ATOM 5099 C CA . GLU B 1 44 ? 12.281 -52.281 -18.422 1 93.19 44 GLU B CA 1
ATOM 5100 C C . GLU B 1 44 ? 13.484 -51.406 -18.125 1 93.19 44 GLU B C 1
ATOM 5102 O O . GLU B 1 44 ? 13.68 -50.969 -16.984 1 93.19 44 GLU B O 1
ATOM 5107 N N . TRP B 1 45 ? 14.336 -51.219 -19.172 1 95.5 45 TRP B N 1
ATOM 5108 C CA . TRP B 1 45 ? 15.43 -50.25 -19.109 1 95.5 45 TRP B CA 1
ATOM 5109 C C . TRP B 1 45 ? 15.094 -49 -19.875 1 95.5 45 TRP B C 1
ATOM 5111 O O . TRP B 1 45 ? 14.828 -49.062 -21.078 1 95.5 45 TRP B O 1
ATOM 5121 N N . THR B 1 46 ? 15.062 -47.875 -19.203 1 96.44 46 THR B N 1
ATOM 5122 C CA . THR B 1 46 ? 14.719 -46.594 -19.844 1 96.44 46 THR B CA 1
ATOM 5123 C C . THR B 1 46 ? 15.867 -45.594 -19.719 1 96.44 46 THR B C 1
ATOM 5125 O O . THR B 1 46 ? 16.359 -45.344 -18.625 1 96.44 46 THR B O 1
ATOM 5128 N N . PRO B 1 47 ? 16.328 -45.031 -20.75 1 97.5 47 PRO B N 1
ATOM 5129 C CA . PRO B 1 47 ? 17.438 -44.062 -20.719 1 97.5 47 PRO B CA 1
ATOM 5130 C C . PRO B 1 47 ? 16.984 -42.656 -20.312 1 97.5 47 PRO B C 1
ATOM 5132 O O . PRO B 1 47 ? 15.906 -42.219 -20.734 1 97.5 47 PRO B O 1
ATOM 5135 N N . TRP B 1 48 ? 17.781 -42.031 -19.5 1 97.88 48 TRP B N 1
ATOM 5136 C CA . TRP B 1 48 ? 17.516 -40.719 -18.938 1 97.88 48 TRP B CA 1
ATOM 5137 C C . TRP B 1 48 ? 18.766 -39.844 -18.984 1 97.88 48 TRP B C 1
ATOM 5139 O O . TRP B 1 48 ? 19.875 -40.344 -19.203 1 97.88 48 TRP B O 1
ATOM 5149 N N . HIS B 1 49 ? 18.578 -38.531 -18.875 1 97.94 49 HIS B N 1
ATOM 5150 C CA . HIS B 1 49 ? 19.641 -37.562 -18.594 1 97.94 49 HIS B CA 1
ATOM 5151 C C . HIS B 1 49 ? 19.375 -36.844 -17.297 1 97.94 49 HIS B C 1
ATOM 5153 O O . HIS B 1 49 ? 18.344 -36.188 -17.141 1 97.94 49 HIS B O 1
ATOM 5159 N N . VAL B 1 50 ? 20.312 -36.938 -16.391 1 97 50 VAL B N 1
ATOM 5160 C CA . VAL B 1 50 ? 20.25 -36.188 -15.133 1 97 50 VAL B CA 1
ATOM 5161 C C . VAL B 1 50 ? 21.031 -34.875 -15.258 1 97 50 VAL B C 1
ATOM 5163 O O . VAL B 1 50 ? 22.234 -34.906 -15.523 1 97 50 VAL B O 1
ATOM 5166 N N . LEU B 1 51 ? 20.312 -33.844 -15.172 1 96.38 51 LEU B N 1
ATOM 5167 C CA . LEU B 1 51 ? 20.938 -32.5 -15.203 1 96.38 51 LEU B CA 1
ATOM 5168 C C . LEU B 1 51 ? 21.234 -32 -13.789 1 96.38 51 LEU B C 1
ATOM 5170 O O . LEU B 1 51 ? 20.312 -31.891 -12.969 1 96.38 51 LEU B O 1
ATOM 5174 N N . VAL B 1 52 ? 22.484 -31.75 -13.594 1 93.06 52 VAL B N 1
ATOM 5175 C CA . VAL B 1 52 ? 22.938 -31.344 -12.273 1 93.06 52 VAL B CA 1
ATOM 5176 C C . VAL B 1 52 ? 23.469 -29.906 -12.328 1 93.06 52 VAL B C 1
ATOM 5178 O O . VAL B 1 52 ? 24.344 -29.594 -13.133 1 93.06 52 VAL B O 1
ATOM 5181 N N . ASP B 1 53 ? 22.953 -29.172 -11.484 1 88.94 53 ASP B N 1
ATOM 5182 C CA . ASP B 1 53 ? 23.328 -27.766 -11.414 1 88.94 53 ASP B CA 1
ATOM 5183 C C . ASP B 1 53 ? 24.828 -27.594 -11.219 1 88.94 53 ASP B C 1
ATOM 5185 O O . ASP B 1 53 ? 25.469 -28.422 -10.562 1 88.94 53 ASP B O 1
ATOM 5189 N N . ALA B 1 54 ? 25.406 -26.453 -11.68 1 84.69 54 ALA B N 1
ATOM 5190 C CA . ALA B 1 54 ? 26.844 -26.156 -11.578 1 84.69 54 ALA B CA 1
ATOM 5191 C C . ALA B 1 54 ? 27.281 -26.031 -10.125 1 84.69 54 ALA B C 1
ATOM 5193 O O . ALA B 1 54 ? 28.422 -26.312 -9.789 1 84.69 54 ALA B O 1
ATOM 5194 N N . SER B 1 55 ? 26.359 -25.734 -9.305 1 80.12 55 SER B N 1
ATOM 5195 C CA . SER B 1 55 ? 26.688 -25.469 -7.906 1 80.12 55 SER B CA 1
ATOM 5196 C C . SER B 1 55 ? 26.5 -26.719 -7.047 1 80.12 55 SER B C 1
ATOM 5198 O O . SER B 1 55 ? 26.453 -26.625 -5.816 1 80.12 55 SER B O 1
ATOM 5200 N N . TYR B 1 56 ? 26.406 -27.781 -7.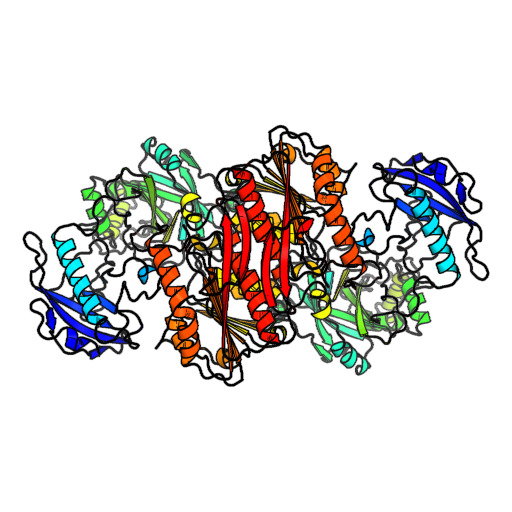598 1 85.69 56 TYR B N 1
ATOM 5201 C CA . TYR B 1 56 ? 26.25 -29.016 -6.848 1 85.69 56 TYR B CA 1
ATOM 5202 C C . TYR B 1 56 ? 27.234 -29.094 -5.695 1 85.69 56 TYR B C 1
ATOM 5204 O O . TYR B 1 56 ? 28.422 -28.797 -5.871 1 85.69 56 TYR B O 1
ATOM 5212 N N . PRO B 1 57 ? 26.703 -29.5 -4.477 1 85.31 57 PRO B N 1
ATOM 5213 C CA . PRO B 1 57 ? 25.453 -30.219 -4.219 1 85.31 57 PRO B CA 1
ATOM 5214 C C . PRO B 1 57 ? 24.266 -29.297 -4 1 85.31 57 PRO B C 1
ATOM 5216 O O . PRO B 1 57 ? 23.156 -29.766 -3.732 1 85.31 57 PRO B O 1
ATOM 5219 N N . LEU B 1 58 ? 24.562 -28.047 -4.199 1 77.5 58 LEU B N 1
ATOM 5220 C CA . LEU B 1 58 ? 23.453 -27.109 -4.16 1 77.5 58 LEU B CA 1
ATOM 5221 C C . LEU B 1 58 ? 22.781 -27 -5.527 1 77.5 58 LEU B C 1
ATOM 5223 O O . LEU B 1 58 ? 23.219 -27.641 -6.488 1 77.5 58 LEU B O 1
ATOM 5227 N N . GLY B 1 59 ? 21.688 -26.359 -5.555 1 78.38 59 GLY B N 1
ATOM 5228 C CA . GLY B 1 59 ? 21.016 -26.141 -6.824 1 78.38 59 GLY B CA 1
ATOM 5229 C C . GLY B 1 59 ? 20.078 -27.266 -7.215 1 78.38 59 GLY B C 1
ATOM 5230 O O . GLY B 1 59 ? 19.906 -28.219 -6.453 1 78.38 59 GLY B O 1
ATOM 5231 N N . ASP B 1 60 ? 19.625 -27.25 -8.469 1 82.06 60 ASP B N 1
ATOM 5232 C CA . ASP B 1 60 ? 18.578 -28.172 -8.914 1 82.06 60 ASP B CA 1
ATOM 5233 C C . ASP B 1 60 ? 19.188 -29.422 -9.531 1 82.06 60 ASP B C 1
ATOM 5235 O O . ASP B 1 60 ? 20.312 -29.391 -10.062 1 82.06 60 ASP B O 1
ATOM 5239 N N . ILE B 1 61 ? 18.5 -30.531 -9.367 1 89.62 61 ILE B N 1
ATOM 5240 C CA . ILE B 1 61 ? 18.75 -31.766 -10.086 1 89.62 61 ILE B CA 1
ATOM 5241 C C . ILE B 1 61 ? 17.5 -32.188 -10.852 1 89.62 61 ILE B C 1
ATOM 5243 O O . ILE B 1 61 ? 16.453 -32.438 -10.25 1 89.62 61 ILE B O 1
ATOM 5247 N N . ASP B 1 62 ? 17.641 -32.219 -12.18 1 93.62 62 ASP B N 1
ATOM 5248 C CA . ASP B 1 62 ? 16.5 -32.531 -13.023 1 93.62 62 ASP B CA 1
ATOM 5249 C C . ASP B 1 62 ? 16.719 -33.844 -13.781 1 93.62 62 ASP B C 1
ATOM 5251 O O . ASP B 1 62 ? 17.828 -34.125 -14.203 1 93.62 62 ASP B O 1
ATOM 5255 N N . VAL B 1 63 ? 15.68 -34.531 -13.906 1 96.31 63 VAL B N 1
ATOM 5256 C CA . VAL B 1 63 ? 15.742 -35.781 -14.656 1 96.31 63 VAL B CA 1
ATOM 5257 C C . VAL B 1 63 ? 14.844 -35.688 -15.891 1 96.31 63 VAL B C 1
ATOM 5259 O O . VAL B 1 63 ? 13.641 -35.469 -15.766 1 96.31 63 VAL B O 1
ATOM 5262 N N . HIS B 1 64 ? 15.445 -35.938 -17.031 1 97.44 64 HIS B N 1
ATOM 5263 C CA . HIS B 1 64 ? 14.75 -35.844 -18.312 1 97.44 64 HIS B CA 1
ATOM 5264 C C . HIS B 1 64 ? 14.852 -37.125 -19.094 1 97.44 64 HIS B C 1
ATOM 5266 O O . HIS B 1 64 ? 15.898 -37.781 -19.078 1 97.44 64 HIS B O 1
ATOM 5272 N N . PRO B 1 65 ? 13.805 -37.469 -19.766 1 97.5 65 PRO B N 1
ATOM 5273 C CA . PRO B 1 65 ? 13.93 -38.625 -20.641 1 97.5 65 PRO B CA 1
ATOM 5274 C C . PRO B 1 65 ? 14.914 -38.406 -21.797 1 97.5 65 PRO B C 1
ATOM 5276 O O . PRO B 1 65 ? 15.008 -37.281 -22.312 1 97.5 65 PRO B O 1
ATOM 5279 N N . SER B 1 66 ? 15.539 -39.5 -22.172 1 97.5 66 SER B N 1
ATOM 5280 C CA . SER B 1 66 ? 16.406 -39.438 -23.344 1 97.5 66 SER B CA 1
ATOM 5281 C C . SER B 1 66 ? 15.578 -39.406 -24.641 1 97.5 66 SER B C 1
ATOM 5283 O O . SER B 1 66 ? 14.508 -40.031 -24.703 1 97.5 66 SER B O 1
ATOM 5285 N N . LYS B 1 67 ? 16.125 -38.75 -25.625 1 97 67 LYS B N 1
ATOM 5286 C CA . LYS B 1 67 ? 15.477 -38.719 -26.938 1 97 67 LYS B CA 1
ATOM 5287 C C . LYS B 1 67 ? 15.5 -40.125 -27.562 1 97 67 LYS B C 1
ATOM 5289 O O . LYS B 1 67 ? 14.547 -40.531 -28.234 1 97 67 LYS B O 1
ATOM 5294 N N . GLN B 1 68 ? 16.594 -40.781 -27.312 1 94.75 68 GLN B N 1
ATOM 5295 C CA . GLN B 1 68 ? 16.75 -42.125 -27.875 1 94.75 68 GLN B CA 1
ATOM 5296 C C . GLN B 1 68 ? 16.422 -43.188 -26.828 1 94.75 68 GLN B C 1
ATOM 5298 O O . GLN B 1 68 ? 17.109 -43.312 -25.812 1 94.75 68 GLN B O 1
ATOM 5303 N N . GLY B 1 69 ? 15.352 -43.906 -27.078 1 93 69 GLY B N 1
ATOM 5304 C CA . GLY B 1 69 ? 15 -45.031 -26.25 1 93 69 GLY B CA 1
ATOM 5305 C C . GLY B 1 69 ? 14.219 -44.625 -25.016 1 93 69 GLY B C 1
ATOM 5306 O O . GLY B 1 69 ? 13.773 -45.5 -24.25 1 93 69 GLY B O 1
ATOM 5307 N N . GLY B 1 70 ? 14.117 -43.406 -24.719 1 93.81 70 GLY B N 1
ATOM 5308 C CA . GLY B 1 70 ? 13.383 -42.938 -23.547 1 93.81 70 GLY B CA 1
ATOM 5309 C C . GLY B 1 70 ? 11.875 -42.938 -23.766 1 93.81 70 GLY B C 1
ATOM 5310 O O . GLY B 1 70 ? 11.383 -43.375 -24.797 1 93.81 70 GLY B O 1
ATOM 5311 N N . ILE B 1 71 ? 11.133 -42.469 -22.766 1 94.44 71 ILE B N 1
ATOM 5312 C CA . ILE B 1 71 ? 9.68 -42.375 -22.891 1 94.44 71 ILE B CA 1
ATOM 5313 C C . ILE B 1 71 ? 9.32 -41.125 -23.688 1 94.44 71 ILE B C 1
ATOM 5315 O O . ILE B 1 71 ? 9.984 -40.094 -23.594 1 94.44 71 ILE B O 1
ATOM 5319 N N . GLU B 1 72 ? 8.211 -41.188 -24.406 1 94.12 72 GLU B N 1
ATOM 5320 C CA . GLU B 1 72 ? 7.832 -40.062 -25.281 1 94.12 72 GLU B CA 1
ATOM 5321 C C . GLU B 1 72 ? 6.52 -39.438 -24.828 1 94.12 72 GLU B C 1
ATOM 5323 O O . GLU B 1 72 ? 6.215 -38.312 -25.203 1 94.12 72 GLU B O 1
ATOM 5328 N N . GLU B 1 73 ? 5.793 -40.188 -24.094 1 93.44 73 GLU B N 1
ATOM 5329 C CA . GLU B 1 73 ? 4.504 -39.688 -23.625 1 93.44 73 GLU B CA 1
ATOM 5330 C C . GLU B 1 73 ? 4.676 -38.75 -22.438 1 93.44 73 GLU B C 1
ATOM 5332 O O . GLU B 1 73 ? 5.656 -38.844 -21.703 1 93.44 73 GLU B O 1
ATOM 5337 N N . THR B 1 74 ? 3.742 -37.812 -22.297 1 94.62 74 THR B N 1
ATOM 5338 C CA . THR B 1 74 ? 3.658 -37 -21.109 1 94.62 74 THR B CA 1
ATOM 5339 C C . THR B 1 74 ? 2.75 -37.656 -20.062 1 94.62 74 THR B C 1
ATOM 5341 O O . THR B 1 74 ? 1.623 -38.031 -20.375 1 94.62 74 THR B O 1
ATOM 5344 N N . ARG B 1 75 ? 3.207 -37.75 -18.875 1 92.94 75 ARG B N 1
ATOM 5345 C CA . ARG B 1 75 ? 2.479 -38.375 -17.781 1 92.94 75 ARG B CA 1
ATOM 5346 C C . ARG B 1 75 ? 2.273 -37.406 -16.625 1 92.94 75 ARG B C 1
ATOM 5348 O O . ARG B 1 75 ? 2.824 -36.281 -16.641 1 92.94 75 ARG B O 1
ATOM 5355 N N . PRO B 1 76 ? 1.378 -37.75 -15.656 1 89.88 76 PRO B N 1
ATOM 5356 C CA . PRO B 1 76 ? 1.275 -36.906 -14.477 1 89.88 76 PRO B CA 1
ATOM 5357 C C . PRO B 1 76 ? 2.611 -36.719 -13.75 1 89.88 76 PRO B C 1
ATOM 5359 O O . PRO B 1 76 ? 3.486 -37.594 -13.852 1 89.88 76 PRO B O 1
ATOM 5362 N N . HIS B 1 77 ? 2.766 -35.562 -13.094 1 89 77 HIS B N 1
ATOM 5363 C CA . HIS B 1 77 ? 3.994 -35.25 -12.367 1 89 77 HIS B CA 1
ATOM 5364 C C . HIS B 1 77 ? 5.188 -35.156 -13.32 1 89 77 HIS B C 1
ATOM 5366 O O . HIS B 1 77 ? 6.266 -35.656 -13.008 1 89 77 HIS B O 1
ATOM 5372 N N . GLN B 1 78 ? 4.863 -34.656 -14.461 1 91.38 78 GLN B N 1
ATOM 5373 C CA . GLN B 1 78 ? 5.871 -34.469 -15.5 1 91.38 78 GLN B CA 1
ATOM 5374 C C . GLN B 1 78 ? 5.574 -33.219 -16.312 1 91.38 78 GLN B C 1
ATOM 5376 O O . GLN B 1 78 ? 4.418 -32.938 -16.641 1 91.38 78 GLN B O 1
ATOM 5381 N N . ASN B 1 79 ? 6.594 -32.5 -16.656 1 90.81 79 ASN B N 1
ATOM 5382 C CA . ASN B 1 79 ? 6.398 -31.438 -17.641 1 90.81 79 ASN B CA 1
ATOM 5383 C C . ASN B 1 79 ? 6.023 -32 -19 1 90.81 79 ASN B C 1
ATOM 5385 O O . ASN B 1 79 ? 6.227 -33.188 -19.281 1 90.81 79 ASN B O 1
ATOM 5389 N N . LEU B 1 80 ? 5.465 -31.078 -19.812 1 92.62 80 LEU B N 1
ATOM 5390 C CA . LEU B 1 80 ? 5.176 -31.469 -21.188 1 92.62 80 LEU B CA 1
ATOM 5391 C C . LEU B 1 80 ? 6.418 -32.062 -21.859 1 92.62 80 LEU B C 1
ATOM 5393 O O . LEU B 1 80 ? 7.453 -31.391 -21.938 1 92.62 80 LEU B O 1
ATOM 5397 N N . ASN B 1 81 ? 6.324 -33.312 -22.297 1 94.69 81 ASN B N 1
ATOM 5398 C CA . ASN B 1 81 ? 7.465 -34.062 -22.797 1 94.69 81 ASN B CA 1
ATOM 5399 C C . ASN B 1 81 ? 7.645 -33.875 -24.297 1 94.69 81 ASN B C 1
ATOM 5401 O O . ASN B 1 81 ? 7.543 -34.844 -25.062 1 94.69 81 ASN B O 1
ATOM 5405 N N . ARG B 1 82 ? 8.062 -32.719 -24.688 1 92.69 82 ARG B N 1
ATOM 5406 C CA . ARG B 1 82 ? 8.383 -32.469 -26.094 1 92.69 82 ARG B CA 1
ATOM 5407 C C . ARG B 1 82 ? 9.797 -32.906 -26.422 1 92.69 82 ARG B C 1
ATOM 5409 O O . ARG B 1 82 ? 10.633 -33.062 -25.531 1 92.69 82 ARG B O 1
ATOM 5416 N N . ARG B 1 83 ? 9.945 -33.156 -27.609 1 93.88 83 ARG B N 1
ATOM 5417 C CA . ARG B 1 83 ? 11.266 -33.625 -28.031 1 93.88 83 ARG B CA 1
ATOM 5418 C C . ARG B 1 83 ? 12.32 -32.562 -27.75 1 93.88 83 ARG B C 1
ATOM 5420 O O . ARG B 1 83 ? 13.453 -32.875 -27.391 1 93.88 83 ARG B O 1
ATOM 5427 N N . GLY B 1 84 ? 11.961 -31.25 -27.875 1 90 84 GLY B N 1
ATOM 5428 C CA . GLY B 1 84 ? 12.891 -30.156 -27.625 1 90 84 GLY B CA 1
ATOM 5429 C C . GLY B 1 84 ? 13.867 -29.938 -28.75 1 90 84 GLY B C 1
ATOM 5430 O O . GLY B 1 84 ? 13.727 -30.516 -29.828 1 90 84 GLY B O 1
ATOM 5431 N N . PRO B 1 85 ? 14.852 -29.125 -28.547 1 91.44 85 PRO B N 1
ATOM 5432 C CA . PRO B 1 85 ? 15.828 -28.797 -29.578 1 91.44 85 PRO B CA 1
ATOM 5433 C C . PRO B 1 85 ? 16.734 -29.969 -29.922 1 91.44 85 PRO B C 1
ATOM 5435 O O . PRO B 1 85 ? 17.047 -30.781 -29.031 1 91.44 85 PRO B O 1
ATOM 5438 N N . GLU B 1 86 ? 17.188 -29.906 -31.094 1 91.06 86 GLU B N 1
ATOM 5439 C CA . GLU B 1 86 ? 18.031 -31 -31.562 1 91.06 86 GLU B CA 1
ATOM 5440 C C . GLU B 1 86 ? 19.422 -30.938 -30.922 1 91.06 86 GLU B C 1
ATOM 5442 O O . GLU B 1 86 ? 20.125 -31.953 -30.859 1 91.06 86 GLU B O 1
ATOM 5447 N N . THR B 1 87 ? 19.781 -29.812 -30.391 1 90.62 87 THR B N 1
ATOM 5448 C CA . THR B 1 87 ? 21.125 -29.578 -29.859 1 90.62 87 THR B CA 1
ATOM 5449 C C . THR B 1 87 ? 21.328 -30.344 -28.562 1 90.62 87 THR B C 1
ATOM 5451 O O . THR B 1 87 ? 22.469 -30.516 -28.109 1 90.62 87 THR B O 1
ATOM 5454 N N . ARG B 1 88 ? 20.297 -30.922 -27.969 1 93.25 88 ARG B N 1
ATOM 5455 C CA . ARG B 1 88 ? 20.484 -31.672 -26.734 1 93.25 88 ARG B CA 1
ATOM 5456 C C . ARG B 1 88 ? 19.891 -33.062 -26.844 1 93.25 88 ARG B C 1
ATOM 5458 O O . ARG B 1 88 ? 18.906 -33.281 -27.562 1 93.25 88 ARG B O 1
ATOM 5465 N N . PRO B 1 89 ? 20.375 -34 -26.125 1 95.94 89 PRO B N 1
ATOM 5466 C CA . PRO B 1 89 ? 19.984 -35.406 -26.266 1 95.94 89 PRO B CA 1
ATOM 5467 C C . PRO B 1 89 ? 18.812 -35.781 -25.359 1 95.94 89 PRO B C 1
ATOM 5469 O O . PRO B 1 89 ? 18.422 -36.969 -25.312 1 95.94 89 PRO B O 1
ATOM 5472 N N . TRP B 1 90 ? 18.297 -34.875 -24.625 1 97.31 90 TRP B N 1
ATOM 5473 C CA . TRP B 1 90 ? 17.203 -35.188 -23.719 1 97.31 90 TRP B CA 1
ATOM 5474 C C . TRP B 1 90 ? 15.938 -34.406 -24.109 1 97.31 90 TRP B C 1
ATOM 5476 O O . TRP B 1 90 ? 16.016 -33.406 -24.844 1 97.31 90 TRP B O 1
ATOM 5486 N N . ARG B 1 91 ? 14.773 -34.906 -23.656 1 96.81 91 ARG B N 1
ATOM 5487 C CA . ARG B 1 91 ? 13.469 -34.312 -23.922 1 96.81 91 ARG B CA 1
ATOM 5488 C C . ARG B 1 91 ? 13.117 -33.281 -22.844 1 96.81 91 ARG B C 1
ATOM 5490 O O . ARG B 1 91 ? 13.812 -33.188 -21.828 1 96.81 91 ARG B O 1
ATOM 5497 N N . ASP B 1 92 ? 11.992 -32.594 -23.062 1 94.44 92 ASP B N 1
ATOM 5498 C CA . ASP B 1 92 ? 11.57 -31.516 -22.188 1 94.44 92 ASP B CA 1
ATOM 5499 C C . ASP B 1 92 ? 10.844 -32.062 -20.953 1 94.44 92 ASP B C 1
ATOM 5501 O O . ASP B 1 92 ? 10.641 -31.328 -19.984 1 94.44 92 ASP B O 1
ATOM 5505 N N . GLY B 1 93 ? 10.555 -33.281 -20.969 1 94.38 93 GLY B N 1
ATOM 5506 C CA . GLY B 1 93 ? 9.664 -33.844 -19.953 1 94.38 93 GLY B CA 1
ATOM 5507 C C . GLY B 1 93 ? 10.336 -34.062 -18.609 1 94.38 93 GLY B C 1
ATOM 5508 O O . GLY B 1 93 ? 10.453 -35.219 -18.156 1 94.38 93 GLY B O 1
ATOM 5509 N N . LYS B 1 94 ? 10.617 -33 -17.922 1 93.75 94 LYS B N 1
ATOM 5510 C CA . LYS B 1 94 ? 11.219 -33.094 -16.594 1 93.75 94 LYS B CA 1
ATOM 5511 C C . LYS B 1 94 ? 10.281 -33.75 -15.602 1 93.75 94 LYS B C 1
ATOM 5513 O O . LYS B 1 94 ? 9.086 -33.438 -15.555 1 93.75 94 LYS B O 1
ATOM 5518 N N . LEU B 1 95 ? 10.844 -34.688 -14.781 1 93 95 LEU B N 1
ATOM 5519 C CA . LEU B 1 95 ? 10.055 -35.375 -13.766 1 93 95 LEU B CA 1
ATOM 5520 C C . LEU B 1 95 ? 9.891 -34.5 -12.523 1 93 95 LEU B C 1
ATOM 5522 O O . LEU B 1 95 ? 10.82 -33.812 -12.125 1 93 95 LEU B O 1
ATOM 5526 N N . CYS B 1 96 ? 8.695 -34.531 -12.047 1 87.62 96 CYS B N 1
ATOM 5527 C CA . CYS B 1 96 ? 8.469 -33.938 -10.727 1 87.62 96 CYS B CA 1
ATOM 5528 C C . CYS B 1 96 ? 8.836 -34.938 -9.625 1 87.62 96 CYS B C 1
ATOM 5530 O O . CYS B 1 96 ? 8.055 -35.844 -9.305 1 87.62 96 CYS B O 1
ATOM 5532 N N . LEU B 1 97 ? 9.953 -34.656 -9.008 1 84.88 97 LEU B N 1
ATOM 5533 C CA . LEU B 1 97 ? 10.453 -35.625 -8.031 1 84.88 97 LEU B CA 1
ATOM 5534 C C . LEU B 1 97 ? 10.414 -35.031 -6.621 1 84.88 97 LEU B C 1
ATOM 5536 O O . LEU B 1 97 ? 10.633 -35.75 -5.641 1 84.88 97 LEU B O 1
ATOM 5540 N N . GLN B 1 98 ? 10.156 -33.688 -6.602 1 71.12 98 GLN B N 1
ATOM 5541 C CA . GLN B 1 98 ? 10.211 -33.031 -5.305 1 71.12 98 GLN B CA 1
ATOM 5542 C C . GLN B 1 98 ? 8.859 -33.062 -4.598 1 71.12 98 GLN B C 1
ATOM 5544 O O . GLN B 1 98 ? 7.812 -33 -5.246 1 71.12 98 GLN B O 1
ATOM 5549 N N . THR B 1 99 ? 8.945 -33.531 -3.301 1 65.12 99 THR B N 1
ATOM 5550 C CA . THR B 1 99 ? 7.715 -33.562 -2.514 1 65.12 99 THR B CA 1
ATOM 5551 C C . THR B 1 99 ? 7.926 -32.844 -1.18 1 65.12 99 THR B C 1
ATOM 5553 O O . THR B 1 99 ? 9.062 -32.562 -0.789 1 65.12 99 THR B O 1
ATOM 5556 N N . GLY B 1 100 ? 6.875 -32.406 -0.631 1 64.62 100 GLY B N 1
ATOM 5557 C CA . GLY B 1 100 ? 6.887 -31.891 0.728 1 64.62 100 GLY B CA 1
ATOM 5558 C C . GLY B 1 100 ? 7.602 -30.547 0.852 1 64.62 100 GLY B C 1
ATOM 5559 O O . GLY B 1 100 ? 7.316 -29.625 0.102 1 64.62 100 GLY B O 1
ATOM 5560 N N . LEU B 1 101 ? 8.656 -30.547 1.735 1 68.5 101 LEU B N 1
ATOM 5561 C CA . LEU B 1 101 ? 9.391 -29.328 2.096 1 68.5 101 LEU B CA 1
ATOM 5562 C C . LEU B 1 101 ? 10.273 -28.875 0.944 1 68.5 101 LEU B C 1
ATOM 5564 O O . LEU B 1 101 ? 10.5 -27.672 0.771 1 68.5 101 LEU B O 1
ATOM 5568 N N . ALA B 1 102 ? 10.641 -29.812 0.217 1 67.75 102 ALA B N 1
ATOM 5569 C CA . ALA B 1 102 ? 11.516 -29.469 -0.9 1 67.75 102 ALA B CA 1
ATOM 5570 C C . ALA B 1 102 ? 10.781 -28.609 -1.935 1 67.75 102 ALA B C 1
ATOM 5572 O O . ALA B 1 102 ? 11.367 -27.719 -2.551 1 67.75 102 ALA B O 1
ATOM 5573 N N . ALA B 1 103 ? 9.516 -28.875 -1.965 1 66.88 103 ALA B N 1
ATOM 5574 C CA . ALA B 1 103 ? 8.695 -28.125 -2.908 1 66.88 103 ALA B CA 1
ATOM 5575 C C . ALA B 1 103 ? 8.57 -26.672 -2.482 1 66.88 103 ALA B C 1
ATOM 5577 O O . ALA B 1 103 ? 8.289 -25.797 -3.309 1 66.88 103 ALA B O 1
ATOM 5578 N N . LEU B 1 104 ? 8.82 -26.469 -1.232 1 69.31 104 LEU B N 1
ATOM 5579 C CA . LEU B 1 104 ? 8.758 -25.109 -0.712 1 69.31 104 LEU B CA 1
ATOM 5580 C C . LEU B 1 104 ? 10.125 -24.438 -0.809 1 69.31 104 LEU B C 1
ATOM 5582 O O . LEU B 1 104 ? 10.281 -23.281 -0.375 1 69.31 104 LEU B O 1
ATOM 5586 N N . GLY B 1 105 ? 11.039 -25.172 -1.354 1 65.44 105 GLY B N 1
ATOM 5587 C CA . GLY B 1 105 ? 12.383 -24.641 -1.462 1 65.44 105 GLY B CA 1
ATOM 5588 C C . GLY B 1 105 ? 13.18 -24.75 -0.172 1 65.44 105 GLY B C 1
ATOM 5589 O O . GLY B 1 105 ? 14.227 -24.125 -0.025 1 65.44 105 GLY B O 1
ATOM 5590 N N . LEU B 1 106 ? 12.57 -25.516 0.747 1 69.5 106 LEU B N 1
ATOM 5591 C CA . LEU B 1 106 ? 13.242 -25.703 2.029 1 69.5 106 LEU B CA 1
ATOM 5592 C C . LEU B 1 106 ? 14.086 -26.969 2.029 1 69.5 106 LEU B C 1
ATOM 5594 O O . LEU B 1 106 ? 13.641 -28.016 1.569 1 69.5 106 LEU B O 1
ATOM 5598 N N . ARG B 1 107 ? 15.289 -26.812 2.318 1 66.12 107 ARG B N 1
ATOM 5599 C CA . ARG B 1 107 ? 16.172 -27.969 2.385 1 66.12 107 ARG B CA 1
ATOM 5600 C C . ARG B 1 107 ? 16.094 -28.641 3.746 1 66.12 107 ARG B C 1
ATOM 5602 O O . ARG B 1 107 ? 16.391 -28.031 4.773 1 66.12 107 ARG B O 1
ATOM 5609 N N . ALA B 1 108 ? 15.352 -29.672 3.672 1 64.5 108 ALA B N 1
ATOM 5610 C CA . ALA B 1 108 ? 15.273 -30.469 4.895 1 64.5 108 ALA B CA 1
ATOM 5611 C C . ALA B 1 108 ? 16.031 -31.781 4.746 1 64.5 108 ALA B C 1
ATOM 5613 O O . ALA B 1 108 ? 15.75 -32.562 3.855 1 64.5 108 ALA B O 1
ATOM 5614 N N . ARG B 1 109 ? 16.984 -31.969 5.535 1 64.19 109 ARG B N 1
ATOM 5615 C CA . ARG B 1 109 ? 17.875 -33.125 5.449 1 64.19 109 ARG B CA 1
ATOM 5616 C C . ARG B 1 109 ? 17.094 -34.406 5.43 1 64.19 109 ARG B C 1
ATOM 5618 O O . ARG B 1 109 ? 17.484 -35.375 4.75 1 64.19 109 ARG B O 1
ATOM 5625 N N . ASP B 1 110 ? 16.031 -34.344 6.07 1 65.75 110 ASP B N 1
ATOM 5626 C CA . ASP B 1 110 ? 15.289 -35.594 6.199 1 65.75 110 ASP B CA 1
ATOM 5627 C C . ASP B 1 110 ? 14.516 -35.938 4.926 1 65.75 110 ASP B C 1
ATOM 5629 O O . ASP B 1 110 ? 14.156 -37.094 4.684 1 65.75 110 ASP B O 1
ATOM 5633 N N . GLU B 1 111 ? 14.383 -34.938 4.133 1 74.56 111 GLU B N 1
ATOM 5634 C CA . GLU B 1 111 ? 13.602 -35.188 2.922 1 74.56 111 GLU B CA 1
ATOM 5635 C C . GLU B 1 111 ? 14.508 -35.312 1.702 1 74.56 111 GLU B C 1
ATOM 5637 O O . GLU B 1 111 ? 14.18 -36.062 0.767 1 74.56 111 GLU B O 1
ATOM 5642 N N . GLU B 1 112 ? 15.555 -34.625 1.701 1 78.94 112 GLU B N 1
ATOM 5643 C CA . GLU B 1 112 ? 16.578 -34.688 0.661 1 78.94 112 GLU B CA 1
ATOM 5644 C C . GLU B 1 112 ? 17.969 -34.531 1.246 1 78.94 112 GLU B C 1
ATOM 5646 O O . GLU B 1 112 ? 18.234 -33.562 1.978 1 78.94 112 GLU B O 1
ATOM 5651 N N . PRO B 1 113 ? 18.719 -35.594 0.964 1 79.94 113 PRO B N 1
ATOM 5652 C CA . PRO B 1 113 ? 20.094 -35.406 1.445 1 79.94 113 PRO B CA 1
ATOM 5653 C C . PRO B 1 113 ? 20.766 -34.156 0.856 1 79.94 113 PRO B C 1
ATOM 5655 O O . PRO B 1 113 ? 20.531 -33.844 -0.31 1 79.94 113 PRO B O 1
ATOM 5658 N N . LEU B 1 114 ? 21.609 -33.531 1.65 1 76.94 114 LEU B N 1
ATOM 5659 C CA . LEU B 1 114 ? 22.219 -32.281 1.21 1 76.94 114 LEU B CA 1
ATOM 5660 C C . LEU B 1 114 ? 23.688 -32.5 0.866 1 76.94 114 LEU B C 1
ATOM 5662 O O . LEU B 1 114 ? 24.328 -31.656 0.233 1 76.94 114 LEU B O 1
ATOM 5666 N N . ASP B 1 115 ? 24.094 -33.656 1.173 1 81.69 115 ASP B N 1
ATOM 5667 C CA . ASP B 1 115 ? 25.5 -33.906 0.944 1 81.69 115 ASP B CA 1
ATOM 5668 C C . ASP B 1 115 ? 25.766 -34.375 -0.487 1 81.69 115 ASP B C 1
ATOM 5670 O O . ASP B 1 115 ? 24.906 -35 -1.1 1 81.69 115 ASP B O 1
ATOM 5674 N N . ALA B 1 116 ? 26.922 -34.156 -1.002 1 87.12 116 ALA B N 1
ATOM 5675 C CA . ALA B 1 116 ? 27.312 -34.438 -2.383 1 87.12 116 ALA B CA 1
ATOM 5676 C C . ALA B 1 116 ? 27.281 -35.938 -2.66 1 87.12 116 ALA B C 1
ATOM 5678 O O . ALA B 1 116 ? 26.969 -36.375 -3.775 1 87.12 116 ALA B O 1
ATOM 5679 N N . ALA B 1 117 ? 27.516 -36.688 -1.709 1 87.44 117 ALA B N 1
ATOM 5680 C CA . ALA B 1 117 ? 27.656 -38.125 -1.895 1 87.44 117 ALA B CA 1
ATOM 5681 C C . ALA B 1 117 ? 26.297 -38.781 -2.086 1 87.44 117 ALA B C 1
ATOM 5683 O O . ALA B 1 117 ? 26.172 -39.75 -2.846 1 87.44 117 ALA B O 1
ATOM 5684 N N . SER B 1 118 ? 25.297 -38.188 -1.513 1 89.12 118 SER B N 1
ATOM 5685 C CA . SER B 1 118 ? 24.047 -38.938 -1.435 1 89.12 118 SER B CA 1
ATOM 5686 C C . SER B 1 118 ? 22.953 -38.25 -2.268 1 89.12 118 SER B C 1
ATOM 5688 O O . SER B 1 118 ? 21.984 -38.906 -2.664 1 89.12 118 SER B O 1
ATOM 5690 N N . ARG B 1 119 ? 23.047 -37.031 -2.531 1 88.94 119 ARG B N 1
ATOM 5691 C CA . ARG B 1 119 ? 21.938 -36.25 -3.094 1 88.94 119 ARG B CA 1
ATOM 5692 C C . ARG B 1 119 ? 21.578 -36.75 -4.492 1 88.94 119 ARG B C 1
ATOM 5694 O O . ARG B 1 119 ? 20.406 -36.906 -4.816 1 88.94 119 ARG B O 1
ATOM 5701 N N . LEU B 1 120 ? 22.594 -36.969 -5.246 1 91.62 120 LEU B N 1
ATOM 5702 C CA . LEU B 1 120 ? 22.359 -37.438 -6.609 1 91.62 120 LEU B CA 1
ATOM 5703 C C . LEU B 1 120 ? 21.672 -38.812 -6.609 1 91.62 120 LEU B C 1
ATOM 5705 O O . LEU B 1 120 ? 20.703 -39.031 -7.359 1 91.62 120 LEU B O 1
ATOM 5709 N N . GLY B 1 121 ? 22.188 -39.688 -5.816 1 90.5 121 GLY B N 1
ATOM 5710 C CA . GLY B 1 121 ? 21.578 -41 -5.688 1 90.5 121 GLY B CA 1
ATOM 5711 C C . GLY B 1 121 ? 20.125 -40.938 -5.242 1 90.5 121 GLY B C 1
ATOM 5712 O O . GLY B 1 121 ? 19.297 -41.719 -5.695 1 90.5 121 GLY B O 1
ATOM 5713 N N . TRP B 1 122 ? 19.875 -40.062 -4.434 1 89.31 122 TRP B N 1
ATOM 5714 C CA . TRP B 1 122 ? 18.516 -39.875 -3.947 1 89.31 122 TRP B CA 1
ATOM 5715 C C . TRP B 1 122 ? 17.578 -39.5 -5.09 1 89.31 122 TRP B C 1
ATOM 5717 O O . TRP B 1 122 ? 16.484 -40.031 -5.203 1 89.31 122 TRP B O 1
ATOM 5727 N N . HIS B 1 123 ? 17.953 -38.594 -5.953 1 91.19 123 HIS B N 1
ATOM 5728 C CA . HIS B 1 123 ? 17.156 -38.188 -7.094 1 91.19 123 HIS B CA 1
ATOM 5729 C C . HIS B 1 123 ? 16.953 -39.344 -8.078 1 91.19 123 HIS B C 1
ATOM 5731 O O . HIS B 1 123 ? 15.875 -39.5 -8.641 1 91.19 123 HIS B O 1
ATOM 5737 N N . VAL B 1 124 ? 17.969 -40.062 -8.242 1 93.5 124 VAL B N 1
ATOM 5738 C CA . VAL B 1 124 ? 17.906 -41.188 -9.172 1 93.5 124 VAL B CA 1
ATOM 5739 C C . VAL B 1 124 ? 16.953 -42.25 -8.641 1 93.5 124 VAL B C 1
ATOM 5741 O O . VAL B 1 124 ? 16.172 -42.844 -9.398 1 93.5 124 VAL B O 1
ATOM 5744 N N . ALA B 1 125 ? 17.078 -42.469 -7.406 1 91.5 125 ALA B N 1
ATOM 5745 C CA . ALA B 1 125 ? 16.172 -43.438 -6.789 1 91.5 125 ALA B CA 1
ATOM 5746 C C . ALA B 1 125 ? 14.719 -43 -6.934 1 91.5 125 ALA B C 1
ATOM 5748 O O . ALA B 1 125 ? 13.828 -43.812 -7.184 1 91.5 125 ALA B O 1
ATOM 5749 N N . ARG B 1 126 ? 14.477 -41.75 -6.801 1 91.69 126 ARG B N 1
ATOM 5750 C CA . ARG B 1 126 ? 13.133 -41.219 -6.93 1 91.69 126 ARG B CA 1
ATOM 5751 C C . ARG B 1 126 ? 12.633 -41.312 -8.367 1 91.69 126 ARG B C 1
ATOM 5753 O O . ARG B 1 126 ? 11.445 -41.5 -8.609 1 91.69 126 ARG B O 1
ATOM 5760 N N . ALA B 1 127 ? 13.539 -41.094 -9.234 1 94.5 127 ALA B N 1
ATOM 5761 C CA . ALA B 1 127 ? 13.18 -41.281 -10.641 1 94.5 127 ALA B CA 1
ATOM 5762 C C . ALA B 1 127 ? 12.742 -42.688 -10.93 1 94.5 127 ALA B C 1
ATOM 5764 O O . ALA B 1 127 ? 11.797 -42.938 -11.688 1 94.5 127 ALA B O 1
ATOM 5765 N N . ARG B 1 128 ? 13.398 -43.594 -10.352 1 94.75 128 ARG B N 1
ATOM 5766 C CA . ARG B 1 128 ? 13.016 -44.969 -10.508 1 94.75 128 ARG B CA 1
ATOM 5767 C C . ARG B 1 128 ? 11.641 -45.25 -9.922 1 94.75 128 ARG B C 1
ATOM 5769 O O . ARG B 1 128 ? 10.828 -45.938 -10.523 1 94.75 128 ARG B O 1
ATOM 5776 N N . GLU B 1 129 ? 11.453 -44.719 -8.781 1 92.56 129 GLU B N 1
ATOM 5777 C CA . GLU B 1 129 ? 10.133 -44.844 -8.164 1 92.56 129 GLU B CA 1
ATOM 5778 C C . GLU B 1 129 ? 9.047 -44.219 -9.039 1 92.56 129 GLU B C 1
ATOM 5780 O O . GLU B 1 129 ? 7.949 -44.781 -9.148 1 92.56 129 GLU B O 1
ATOM 5785 N N . TRP B 1 130 ? 9.336 -43.094 -9.578 1 93.31 130 TRP B N 1
ATOM 5786 C CA . TRP B 1 130 ? 8.422 -42.438 -10.508 1 93.31 130 TRP B CA 1
ATOM 5787 C C . TRP B 1 130 ? 8.094 -43.375 -11.68 1 93.31 130 TRP B C 1
ATOM 5789 O O . TRP B 1 130 ? 6.926 -43.5 -12.055 1 93.31 130 TRP B O 1
ATOM 5799 N N . LEU B 1 131 ? 9.086 -44.031 -12.195 1 94.69 131 LEU B N 1
ATOM 5800 C CA . LEU B 1 131 ? 8.938 -44.938 -13.328 1 94.69 131 LEU B CA 1
ATOM 5801 C C . LEU B 1 131 ? 8.031 -46.094 -12.969 1 94.69 131 LEU B C 1
ATOM 5803 O O . LEU B 1 131 ? 7.188 -46.5 -13.773 1 94.69 131 LEU B O 1
ATOM 5807 N N . GLU B 1 132 ? 8.211 -46.594 -11.867 1 95.12 132 GLU B N 1
ATOM 5808 C CA . GLU B 1 132 ? 7.379 -47.719 -11.414 1 95.12 132 GLU B CA 1
ATOM 5809 C C . GLU B 1 132 ? 5.926 -47.281 -11.227 1 95.12 132 GLU B C 1
ATOM 5811 O O . GLU B 1 132 ? 5.004 -48 -11.625 1 95.12 132 GLU B O 1
ATOM 5816 N N . ALA B 1 133 ? 5.805 -46.156 -10.641 1 93.69 133 ALA B N 1
ATOM 5817 C CA . ALA B 1 133 ? 4.457 -45.594 -10.461 1 93.69 133 ALA B CA 1
ATOM 5818 C C . ALA B 1 133 ? 3.797 -45.344 -11.805 1 93.69 133 ALA B C 1
ATOM 5820 O O . ALA B 1 133 ? 2.6 -45.562 -11.977 1 93.69 133 ALA B O 1
ATOM 5821 N N . ALA B 1 134 ? 4.559 -44.844 -12.703 1 94.69 134 ALA B N 1
ATOM 5822 C CA . ALA B 1 134 ? 4.059 -44.562 -14.047 1 94.69 134 ALA B CA 1
ATOM 5823 C C . ALA B 1 134 ? 3.609 -45.844 -14.734 1 94.69 134 ALA B C 1
ATOM 5825 O O . ALA B 1 134 ? 2.562 -45.875 -15.391 1 94.69 134 ALA B O 1
ATOM 5826 N N . ALA B 1 135 ? 4.367 -46.875 -14.578 1 94.06 135 ALA B N 1
ATOM 5827 C CA . ALA B 1 135 ? 4.066 -48.156 -15.203 1 94.06 135 ALA B CA 1
ATOM 5828 C C . ALA B 1 135 ? 2.773 -48.75 -14.641 1 94.06 135 ALA B C 1
ATOM 5830 O O . ALA B 1 135 ? 2.029 -49.406 -15.359 1 94.06 135 ALA B O 1
ATOM 5831 N N . ARG B 1 136 ? 2.545 -48.438 -13.453 1 92.75 136 ARG B N 1
ATOM 5832 C CA . ARG B 1 136 ? 1.369 -49 -12.789 1 92.75 136 ARG B CA 1
ATOM 5833 C C . ARG B 1 136 ? 0.187 -48.031 -12.875 1 92.75 136 ARG B C 1
ATOM 5835 O O . ARG B 1 136 ? -0.891 -48.344 -12.352 1 92.75 136 ARG B O 1
ATOM 5842 N N . GLY B 1 137 ? 0.353 -46.906 -13.445 1 90.5 137 GLY B N 1
ATOM 5843 C CA . GLY B 1 137 ? -0.709 -45.938 -13.523 1 90.5 137 GLY B CA 1
ATOM 5844 C C . GLY B 1 137 ? -1.056 -45.312 -12.18 1 90.5 137 GLY B C 1
ATOM 5845 O O . GLY B 1 137 ? -2.221 -45.031 -11.914 1 90.5 137 GLY B O 1
ATOM 5846 N N . ARG B 1 138 ? -0.061 -45.125 -11.305 1 90.62 138 ARG B N 1
ATOM 5847 C CA . ARG B 1 138 ? -0.31 -44.688 -9.938 1 90.62 138 ARG B CA 1
ATOM 5848 C C . ARG B 1 138 ? 0.383 -43.344 -9.656 1 90.62 138 ARG B C 1
ATOM 5850 O O . ARG B 1 138 ? 0.715 -43.062 -8.508 1 90.62 138 ARG B O 1
ATOM 5857 N N . LEU B 1 139 ? 0.677 -42.656 -10.648 1 90.38 139 LEU B N 1
ATOM 5858 C CA . LEU B 1 139 ? 1.302 -41.344 -10.445 1 90.38 139 LEU B CA 1
ATOM 5859 C C . LEU B 1 139 ? 0.312 -40.344 -9.844 1 90.38 139 LEU B C 1
ATOM 5861 O O . LEU B 1 139 ? 0.709 -39.406 -9.148 1 90.38 139 LEU B O 1
ATOM 5865 N N . LEU B 1 140 ? -0.917 -40.531 -10.18 1 88.5 140 LEU B N 1
ATOM 5866 C CA . LEU B 1 140 ? -1.993 -39.719 -9.625 1 88.5 140 LEU B CA 1
ATOM 5867 C C . LEU B 1 140 ? -3.084 -40.594 -9.023 1 88.5 140 LEU B C 1
ATOM 5869 O O . LEU B 1 140 ? -4.18 -40.688 -9.578 1 88.5 140 LEU B O 1
ATOM 5873 N N . PRO B 1 141 ? -2.842 -41.125 -7.891 1 89 141 PRO B N 1
ATOM 5874 C CA . PRO B 1 141 ? -3.83 -42.031 -7.273 1 89 141 PRO B CA 1
ATOM 5875 C C . PRO B 1 141 ? -5.059 -41.281 -6.762 1 89 141 PRO B C 1
ATOM 5877 O O . PRO B 1 141 ? -5.012 -40.062 -6.59 1 89 141 PRO B O 1
ATOM 5880 N N . ASN B 1 142 ? -6.094 -42.031 -6.484 1 91.06 142 ASN B N 1
ATOM 5881 C CA . ASN B 1 142 ? -7.293 -41.438 -5.891 1 91.06 142 ASN B CA 1
ATOM 5882 C C . ASN B 1 142 ? -6.988 -40.781 -4.539 1 91.06 142 ASN B C 1
ATOM 5884 O O . ASN B 1 142 ? -6.234 -41.344 -3.74 1 91.06 142 ASN B O 1
ATOM 5888 N N . GLY B 1 143 ? -7.531 -39.594 -4.387 1 87.44 143 GLY B N 1
ATOM 5889 C CA . GLY B 1 143 ? -7.309 -38.906 -3.135 1 87.44 143 GLY B CA 1
ATOM 5890 C C . GLY B 1 143 ? -6.203 -37.875 -3.223 1 87.44 143 GLY B C 1
ATOM 5891 O O . GLY B 1 143 ? -6.145 -36.938 -2.412 1 87.44 143 GLY B O 1
ATOM 5892 N N . ALA B 1 144 ? -5.328 -38 -4.215 1 83.94 144 ALA B N 1
ATOM 5893 C CA . ALA B 1 144 ? -4.285 -37 -4.434 1 83.94 144 ALA B CA 1
ATOM 5894 C C . ALA B 1 144 ? -4.871 -35.719 -4.996 1 83.94 144 ALA B C 1
ATOM 5896 O O . ALA B 1 144 ? -5.938 -35.719 -5.613 1 83.94 144 ALA B O 1
ATOM 5897 N N . PRO B 1 145 ? -4.188 -34.625 -4.688 1 83.56 145 PRO B N 1
ATOM 5898 C CA . PRO B 1 145 ? -4.656 -33.375 -5.297 1 83.56 145 PRO B CA 1
ATOM 5899 C C . PRO B 1 145 ? -4.691 -33.438 -6.824 1 83.56 145 PRO B C 1
ATOM 5901 O O . PRO B 1 145 ? -3.789 -34 -7.441 1 83.56 145 PRO B O 1
ATOM 5904 N N . PHE B 1 146 ? -5.73 -32.938 -7.367 1 88 146 PHE B N 1
ATOM 5905 C CA . PHE B 1 146 ? -5.871 -32.906 -8.82 1 88 146 PHE B CA 1
ATOM 5906 C C . PHE B 1 146 ? -4.766 -32.094 -9.461 1 88 146 PHE B C 1
ATOM 5908 O O . PHE B 1 146 ? -4.387 -31.031 -8.938 1 88 146 PHE B O 1
ATOM 5915 N N . GLU B 1 147 ? -4.254 -32.531 -10.602 1 88 147 GLU B N 1
ATOM 5916 C CA . GLU B 1 147 ? -3.162 -31.844 -11.297 1 88 147 GLU B CA 1
ATOM 5917 C C . GLU B 1 147 ? -3.586 -31.406 -12.695 1 88 147 GLU B C 1
ATOM 5919 O O . GLU B 1 147 ? -4.062 -32.219 -13.492 1 88 147 GLU B O 1
ATOM 5924 N N . LEU B 1 148 ? -3.477 -30.094 -12.945 1 89.5 148 LEU B N 1
ATOM 5925 C CA . LEU B 1 148 ? -3.648 -29.594 -14.312 1 89.5 148 LEU B CA 1
ATOM 5926 C C . LEU B 1 148 ? -2.361 -29.766 -15.109 1 89.5 148 LEU B C 1
ATOM 5928 O O . LEU B 1 148 ? -1.268 -29.516 -14.594 1 89.5 148 LEU B O 1
ATOM 5932 N N . PRO B 1 149 ? -2.482 -30.234 -16.312 1 88.56 149 PRO B N 1
ATOM 5933 C CA . PRO B 1 149 ? -1.265 -30.266 -17.125 1 88.56 149 PRO B CA 1
ATOM 5934 C C . PRO B 1 149 ? -0.71 -28.875 -17.422 1 88.56 149 PRO B C 1
ATOM 5936 O O . PRO B 1 149 ? -1.475 -27.922 -17.547 1 88.56 149 PRO B O 1
ATOM 5939 N N . ALA B 1 150 ? 0.549 -28.797 -17.562 1 82.31 150 ALA B N 1
ATOM 5940 C CA . ALA B 1 150 ? 1.201 -27.531 -17.859 1 82.31 150 ALA B CA 1
ATOM 5941 C C . ALA B 1 150 ? 1.043 -27.156 -19.328 1 82.31 150 ALA B C 1
ATOM 5943 O O . ALA B 1 150 ? 1.438 -27.922 -20.219 1 82.31 150 ALA B O 1
ATOM 5944 N N . LEU B 1 151 ? 0.451 -26.031 -19.547 1 87.81 151 LEU B N 1
ATOM 5945 C CA . LEU B 1 151 ? 0.314 -25.516 -20.906 1 87.81 151 LEU B CA 1
ATOM 5946 C C . LEU B 1 151 ? 1.495 -24.625 -21.281 1 87.81 151 LEU B C 1
ATOM 5948 O O . LEU B 1 151 ? 2.039 -23.922 -20.422 1 87.81 151 LEU B O 1
ATOM 5952 N N . PRO B 1 152 ? 1.925 -24.734 -22.453 1 84.44 152 PRO B N 1
ATOM 5953 C CA . PRO B 1 152 ? 2.957 -23.781 -22.891 1 84.44 152 PRO B CA 1
ATOM 5954 C C . PRO B 1 152 ? 2.4 -22.391 -23.156 1 84.44 152 PRO B C 1
ATOM 5956 O O . PRO B 1 152 ? 1.518 -22.219 -24 1 84.44 152 PRO B O 1
ATOM 5959 N N . HIS B 1 153 ? 2.738 -21.453 -22.266 1 80 153 HIS B N 1
ATOM 5960 C CA . HIS B 1 153 ? 2.252 -20.094 -22.453 1 80 153 HIS B CA 1
ATOM 5961 C C . HIS B 1 153 ? 3.322 -19.203 -23.094 1 80 153 HIS B C 1
ATOM 5963 O O . HIS B 1 153 ? 4.504 -19.312 -22.766 1 80 153 HIS B O 1
ATOM 5969 N N . MET B 1 154 ? 2.85 -18.438 -24.062 1 70.12 154 MET B N 1
ATOM 5970 C CA . MET B 1 154 ? 3.807 -17.562 -24.734 1 70.12 154 MET B CA 1
ATOM 5971 C C . MET B 1 154 ? 3.455 -16.094 -24.5 1 70.12 154 MET B C 1
ATOM 5973 O O . MET B 1 154 ? 4.289 -15.211 -24.719 1 70.12 154 MET B O 1
ATOM 5977 N N . ASP B 1 155 ? 2.303 -15.875 -23.984 1 72.25 155 ASP B N 1
ATOM 5978 C CA . ASP B 1 155 ? 1.783 -14.508 -23.938 1 72.25 155 ASP B CA 1
ATOM 5979 C C . ASP B 1 155 ? 1.847 -13.961 -22.5 1 72.25 155 ASP B C 1
ATOM 5981 O O . ASP B 1 155 ? 1.868 -14.727 -21.547 1 72.25 155 ASP B O 1
ATOM 5985 N N . SER B 1 156 ? 1.992 -12.625 -22.5 1 85.06 156 SER B N 1
ATOM 5986 C CA . SER B 1 156 ? 1.983 -11.938 -21.219 1 85.06 156 SER B CA 1
ATOM 5987 C C . SER B 1 156 ? 0.559 -11.695 -20.719 1 85.06 156 SER B C 1
ATOM 5989 O O . SER B 1 156 ? 0.344 -11.391 -19.547 1 85.06 156 SER B O 1
ATOM 5991 N N . THR B 1 157 ? -0.346 -12.016 -21.562 1 91.94 157 THR B N 1
ATOM 5992 C CA . THR B 1 157 ? -1.751 -11.797 -21.219 1 91.94 157 THR B CA 1
ATOM 5993 C C . THR B 1 157 ? -2.271 -12.914 -20.328 1 91.94 157 THR B C 1
ATOM 5995 O O . THR B 1 157 ? -1.878 -14.07 -20.469 1 91.94 157 THR B O 1
ATOM 5998 N N . GLN B 1 158 ? -3.148 -12.555 -19.438 1 96.19 158 GLN B N 1
ATOM 5999 C CA . GLN B 1 158 ? -3.77 -13.516 -18.531 1 96.19 158 GLN B CA 1
ATOM 6000 C C . GLN B 1 158 ? -5.273 -13.273 -18.406 1 96.19 158 GLN B C 1
ATOM 6002 O O . GLN B 1 158 ? -5.715 -12.125 -18.344 1 96.19 158 GLN B O 1
ATOM 6007 N N . VAL B 1 159 ? -6.031 -14.32 -18.5 1 97.62 159 VAL B N 1
ATOM 6008 C CA . VAL B 1 159 ? -7.469 -14.25 -18.25 1 97.62 159 VAL B CA 1
ATOM 6009 C C . VAL B 1 159 ? -7.797 -14.852 -16.891 1 97.62 159 VAL B C 1
ATOM 6011 O O . VAL B 1 159 ? -7.328 -15.938 -16.562 1 97.62 159 VAL B O 1
ATOM 6014 N N . VAL B 1 160 ? -8.57 -14.086 -16.141 1 97.69 160 VAL B N 1
ATOM 6015 C CA . VAL B 1 160 ? -8.922 -14.594 -14.82 1 97.69 160 VAL B CA 1
ATOM 6016 C C . VAL B 1 160 ? -10.438 -14.781 -14.727 1 97.69 160 VAL B C 1
ATOM 6018 O O . VAL B 1 160 ? -11.195 -14.141 -15.453 1 97.69 160 VAL B O 1
ATOM 6021 N N . PHE B 1 161 ? -10.859 -15.719 -13.93 1 98.12 161 PHE B N 1
ATOM 6022 C CA . PHE B 1 161 ? -12.266 -16.031 -13.711 1 98.12 161 PHE B CA 1
ATOM 6023 C C . PHE B 1 161 ? -12.531 -16.297 -12.234 1 98.12 161 PHE B C 1
ATOM 6025 O O . PHE B 1 161 ? -11.633 -16.172 -11.398 1 98.12 161 PHE B O 1
ATOM 6032 N N . ARG B 1 162 ? -13.773 -16.484 -11.891 1 96.88 162 ARG B N 1
ATOM 6033 C CA . ARG B 1 162 ? -14.195 -16.625 -10.5 1 96.88 162 ARG B CA 1
ATOM 6034 C C . ARG B 1 162 ? -15.117 -17.828 -10.328 1 96.88 162 ARG B C 1
ATOM 6036 O O . ARG B 1 162 ? -16.281 -17.688 -9.984 1 96.88 162 ARG B O 1
ATOM 6043 N N . GLU B 1 163 ? -14.516 -19.031 -10.453 1 96.44 163 GLU B N 1
ATOM 6044 C CA . GLU B 1 163 ? -15.297 -20.266 -10.406 1 96.44 163 GLU B CA 1
ATOM 6045 C C . GLU B 1 163 ? -15.219 -20.922 -9.031 1 96.44 163 GLU B C 1
ATOM 6047 O O . GLU B 1 163 ? -14.148 -20.938 -8.414 1 96.44 163 GLU B O 1
ATOM 6052 N N . ASP B 1 164 ? -16.344 -21.281 -8.523 1 94.31 164 ASP B N 1
ATOM 6053 C CA . ASP B 1 164 ? -16.453 -22.016 -7.266 1 94.31 164 ASP B CA 1
ATOM 6054 C C . ASP B 1 164 ? -17.578 -23.047 -7.32 1 94.31 164 ASP B C 1
ATOM 6056 O O . ASP B 1 164 ? -18.062 -23.375 -8.406 1 94.31 164 ASP B O 1
ATOM 6060 N N . ALA B 1 165 ? -17.875 -23.641 -6.188 1 94.94 165 ALA B N 1
ATOM 6061 C CA . ALA B 1 165 ? -18.891 -24.688 -6.141 1 94.94 165 ALA B CA 1
ATOM 6062 C C . ALA B 1 165 ? -20.266 -24.156 -6.555 1 94.94 165 ALA B C 1
ATOM 6064 O O . ALA B 1 165 ? -21.047 -24.859 -7.199 1 94.94 165 ALA B O 1
ATOM 6065 N N . GLU B 1 166 ? -20.547 -22.953 -6.219 1 95 166 GLU B N 1
ATOM 6066 C CA . GLU B 1 166 ? -21.828 -22.344 -6.555 1 95 166 GLU B CA 1
ATOM 6067 C C . GLU B 1 166 ? -21.953 -22.125 -8.062 1 95 166 GLU B C 1
ATOM 6069 O O . GLU B 1 166 ? -23.016 -22.391 -8.641 1 95 166 GLU B O 1
ATOM 6074 N N . SER B 1 167 ? -20.922 -21.641 -8.625 1 96.19 167 SER B N 1
ATOM 6075 C CA . SER B 1 167 ? -20.953 -21.438 -10.07 1 96.19 167 SER B CA 1
ATOM 6076 C C . SER B 1 167 ? -21.047 -22.766 -10.812 1 96.19 167 SER B C 1
ATOM 6078 O O . SER B 1 167 ? -21.656 -22.844 -11.875 1 96.19 167 SER B O 1
ATOM 6080 N N . LEU B 1 168 ? -20.359 -23.797 -10.312 1 96.81 168 LEU B N 1
ATOM 6081 C CA . LEU B 1 168 ? -20.469 -25.109 -10.938 1 96.81 168 LEU B CA 1
ATOM 6082 C C . LEU B 1 168 ? -21.906 -25.594 -10.969 1 96.81 168 LEU B C 1
ATOM 6084 O O . LEU B 1 168 ? -22.375 -26.141 -11.977 1 96.81 168 LEU B O 1
ATOM 6088 N N . ALA B 1 169 ? -22.609 -25.406 -9.852 1 96.88 169 ALA B N 1
ATOM 6089 C CA . ALA B 1 169 ? -24.016 -25.781 -9.781 1 96.88 169 ALA B CA 1
ATOM 6090 C C . ALA B 1 169 ? -24.828 -25.047 -10.852 1 96.88 169 ALA B C 1
ATOM 6092 O O . ALA B 1 169 ? -25.75 -25.625 -11.438 1 96.88 169 ALA B O 1
ATOM 6093 N N . THR B 1 170 ? -24.5 -23.828 -11.07 1 97 170 THR B N 1
ATOM 6094 C CA . THR B 1 170 ? -25.156 -23.047 -12.109 1 97 170 THR B CA 1
ATOM 6095 C C . THR B 1 170 ? -24.859 -23.625 -13.492 1 97 170 THR B C 1
ATOM 6097 O O . THR B 1 170 ? -25.766 -23.797 -14.312 1 97 170 THR B O 1
ATOM 6100 N N . TRP B 1 171 ? -23.641 -23.984 -13.758 1 96.75 171 TRP B N 1
ATOM 6101 C CA . TRP B 1 171 ? -23.219 -24.531 -15.047 1 96.75 171 TRP B CA 1
ATOM 6102 C C . TRP B 1 171 ? -23.906 -25.859 -15.312 1 96.75 171 TRP B C 1
ATOM 6104 O O . TRP B 1 171 ? -24.219 -26.188 -16.469 1 96.75 171 TRP B O 1
ATOM 6114 N N . GLU B 1 172 ? -24.109 -26.641 -14.32 1 95.5 172 GLU B N 1
ATOM 6115 C CA . GLU B 1 172 ? -24.734 -27.953 -14.469 1 95.5 172 GLU B CA 1
ATOM 6116 C C . GLU B 1 172 ? -26.188 -27.828 -14.938 1 95.5 172 GLU B C 1
ATOM 6118 O O . GLU B 1 172 ? -26.734 -28.781 -15.5 1 95.5 172 GLU B O 1
ATOM 6123 N N . ARG B 1 173 ? -26.734 -26.609 -14.758 1 96.25 173 ARG B N 1
ATOM 6124 C CA . ARG B 1 173 ? -28.094 -26.375 -15.188 1 96.25 173 ARG B CA 1
ATOM 6125 C C . ARG B 1 173 ? -28.141 -25.781 -16.594 1 96.25 173 ARG B C 1
ATOM 6127 O O . ARG B 1 173 ? -29.203 -25.672 -17.203 1 96.25 173 ARG B O 1
ATOM 6134 N N . ILE B 1 174 ? -27.031 -25.438 -17.047 1 96.25 174 ILE B N 1
ATOM 6135 C CA . ILE B 1 174 ? -26.922 -24.812 -18.359 1 96.25 174 ILE B CA 1
ATOM 6136 C C . ILE B 1 174 ? -26.625 -25.875 -19.422 1 96.25 174 ILE B C 1
ATOM 6138 O O . ILE B 1 174 ? -25.641 -26.609 -19.312 1 96.25 174 ILE B O 1
ATOM 6142 N N . GLU B 1 175 ? -27.406 -25.906 -20.5 1 94.31 175 GLU B N 1
ATOM 6143 C CA . GLU B 1 175 ? -27.266 -26.922 -21.547 1 94.31 175 GLU B CA 1
ATOM 6144 C C . GLU B 1 175 ? -26.297 -26.453 -22.641 1 94.31 175 GLU B C 1
ATOM 6146 O O . GLU B 1 175 ? -25.688 -27.266 -23.328 1 94.31 175 GLU B O 1
ATOM 6151 N N . GLU B 1 176 ? -26.188 -25.172 -22.734 1 94.56 176 GLU B N 1
ATOM 6152 C CA . GLU B 1 176 ? -25.328 -24.609 -23.781 1 94.56 176 GLU B CA 1
ATOM 6153 C C . GLU B 1 176 ? -23.891 -25.062 -23.594 1 94.56 176 GLU B C 1
ATOM 6155 O O . GLU B 1 176 ? -23.391 -25.125 -22.469 1 94.56 176 GLU B O 1
ATOM 6160 N N . THR B 1 177 ? -23.266 -25.406 -24.734 1 95.38 177 THR B N 1
ATOM 6161 C CA . THR B 1 177 ? -21.859 -25.828 -24.672 1 95.38 177 THR B CA 1
ATOM 6162 C C . THR B 1 177 ? -20.953 -24.766 -25.312 1 95.38 177 THR B C 1
ATOM 6164 O O . THR B 1 177 ? -19.75 -24.953 -25.391 1 95.38 177 THR B O 1
ATOM 6167 N N . GLN B 1 178 ? -21.516 -23.734 -25.812 1 96.81 178 GLN B N 1
ATOM 6168 C CA . GLN B 1 178 ? -20.734 -22.625 -26.359 1 96.81 178 GLN B CA 1
ATOM 6169 C C . GLN B 1 178 ? -21.5 -21.312 -26.219 1 96.81 178 GLN B C 1
ATOM 6171 O O . GLN B 1 178 ? -22.719 -21.312 -26.016 1 96.81 178 GLN B O 1
ATOM 6176 N N . GLY B 1 179 ? -20.828 -20.203 -26.266 1 97.81 179 GLY B N 1
ATOM 6177 C CA . GLY B 1 179 ? -21.422 -18.891 -26.156 1 97.81 179 GLY B CA 1
ATOM 6178 C C . GLY B 1 179 ? -20.391 -17.781 -26.094 1 97.81 179 GLY B C 1
ATOM 6179 O O . GLY B 1 179 ? -19.328 -17.875 -26.703 1 97.81 179 GLY B O 1
ATOM 6180 N N . TRP B 1 180 ? -20.844 -16.656 -25.5 1 98.44 180 TRP B N 1
ATOM 6181 C CA . TRP B 1 180 ? -19.969 -15.492 -25.359 1 98.44 180 TRP B CA 1
ATOM 6182 C C . TRP B 1 180 ? -19.672 -15.227 -23.875 1 98.44 180 TRP B C 1
ATOM 6184 O O . TRP B 1 180 ? -20.531 -15.406 -23.016 1 98.44 180 TRP B O 1
ATOM 6194 N N . VAL B 1 181 ? -18.453 -14.859 -23.625 1 98.75 181 VAL B N 1
ATOM 6195 C CA . VAL B 1 181 ? -18.094 -14.383 -22.297 1 98.75 181 VAL B CA 1
ATOM 6196 C C . VAL B 1 181 ? -17.562 -12.953 -22.375 1 98.75 181 VAL B C 1
ATOM 6198 O O . VAL B 1 181 ? -16.781 -12.625 -23.281 1 98.75 181 VAL B O 1
ATOM 6201 N N . GLU B 1 182 ? -18.047 -12.141 -21.484 1 98.69 182 GLU B N 1
ATOM 6202 C CA . GLU B 1 182 ? -17.594 -10.758 -21.391 1 98.69 182 GLU B CA 1
ATOM 6203 C C . GLU B 1 182 ? -16.328 -10.664 -20.547 1 98.69 182 GLU B C 1
ATOM 6205 O O . GLU B 1 182 ? -16.266 -11.203 -19.438 1 98.69 182 GLU B O 1
ATOM 6210 N N . LEU B 1 183 ? -15.273 -10 -21.125 1 98.56 183 LEU B N 1
ATOM 6211 C CA . LEU B 1 183 ? -14.023 -9.75 -20.422 1 98.56 183 LEU B CA 1
ATOM 6212 C C . LEU B 1 183 ? -13.867 -8.266 -20.094 1 98.56 183 LEU B C 1
ATOM 6214 O O . LEU B 1 183 ? -14.211 -7.41 -20.906 1 98.56 183 LEU B O 1
ATOM 6218 N N . ALA B 1 184 ? -13.461 -8.008 -18.891 1 98.38 184 ALA B N 1
ATOM 6219 C CA . ALA B 1 184 ? -13.125 -6.652 -18.453 1 98.38 184 ALA B CA 1
ATOM 6220 C C . ALA B 1 184 ? -11.633 -6.527 -18.156 1 98.38 184 ALA B C 1
ATOM 6222 O O . ALA B 1 184 ? -11.055 -7.359 -17.453 1 98.38 184 ALA B O 1
ATOM 6223 N N . PRO B 1 185 ? -10.984 -5.512 -18.781 1 97.88 185 PRO B N 1
ATOM 6224 C CA . PRO B 1 185 ? -9.586 -5.289 -18.391 1 97.88 185 PRO B CA 1
ATOM 6225 C C . PRO B 1 185 ? -9.453 -4.902 -16.922 1 97.88 185 PRO B C 1
ATOM 6227 O O . PRO B 1 185 ? -10.281 -4.16 -16.391 1 97.88 185 PRO B O 1
ATOM 6230 N N . LEU B 1 186 ? -8.43 -5.453 -16.266 1 97.69 186 LEU B N 1
ATOM 6231 C CA . LEU B 1 186 ? -8.156 -5.062 -14.883 1 97.69 186 LEU B CA 1
ATOM 6232 C C . LEU B 1 186 ? -7.617 -3.641 -14.812 1 97.69 186 LEU B C 1
ATOM 6234 O O . LEU B 1 186 ? -6.574 -3.342 -15.406 1 97.69 186 LEU B O 1
ATOM 6238 N N . PRO B 1 187 ? -8.297 -2.773 -14.062 1 96.19 187 PRO B N 1
ATOM 6239 C CA . PRO B 1 187 ? -7.773 -1.409 -13.969 1 96.19 187 PRO B CA 1
ATOM 6240 C C . PRO B 1 187 ? -6.352 -1.361 -13.422 1 96.19 187 PRO B C 1
ATOM 6242 O O . PRO B 1 187 ? -6.059 -1.984 -12.398 1 96.19 187 PRO B O 1
ATOM 6245 N N . GLY B 1 188 ? -5.48 -0.664 -14.141 1 93.44 188 GLY B N 1
ATOM 6246 C CA . GLY B 1 188 ? -4.105 -0.501 -13.688 1 93.44 188 GLY B CA 1
ATOM 6247 C C . GLY B 1 188 ? -3.188 -1.611 -14.164 1 93.44 188 GLY B C 1
ATOM 6248 O O . GLY B 1 188 ? -1.976 -1.557 -13.945 1 93.44 188 GLY B O 1
ATOM 6249 N N . ASN B 1 189 ? -3.709 -2.637 -14.734 1 96.25 189 ASN B N 1
ATOM 6250 C CA . ASN B 1 189 ? -2.936 -3.766 -15.234 1 96.25 189 ASN B CA 1
ATOM 6251 C C . ASN B 1 189 ? -3.408 -4.195 -16.625 1 96.25 189 ASN B C 1
ATOM 6253 O O . ASN B 1 189 ? -4.344 -4.988 -16.75 1 96.25 189 ASN B O 1
ATOM 6257 N N . PRO B 1 190 ? -2.721 -3.807 -17.625 1 93.81 190 PRO B N 1
ATOM 6258 C CA . PRO B 1 190 ? -3.178 -4.082 -19 1 93.81 190 PRO B CA 1
ATOM 6259 C C . PRO B 1 190 ? -2.996 -5.547 -19.391 1 93.81 190 PRO B C 1
ATOM 6261 O O . PRO B 1 190 ? -3.498 -5.973 -20.438 1 93.81 190 PRO B O 1
ATOM 6264 N N . ARG B 1 191 ? -2.381 -6.332 -18.562 1 94.56 191 ARG B N 1
ATOM 6265 C CA . ARG B 1 191 ? -2.086 -7.719 -18.906 1 94.56 191 ARG B CA 1
ATOM 6266 C C . ARG B 1 191 ? -3.209 -8.648 -18.469 1 94.56 191 ARG B C 1
ATOM 6268 O O . ARG B 1 191 ? -3.277 -9.797 -18.891 1 94.56 191 ARG B O 1
ATOM 6275 N N . VAL B 1 192 ? -4.062 -8.195 -17.656 1 97.44 192 VAL B N 1
ATOM 6276 C CA . VAL B 1 192 ? -5.016 -9.102 -17.031 1 97.44 192 VAL B CA 1
ATOM 6277 C C . VAL B 1 192 ? -6.438 -8.727 -17.438 1 97.44 192 VAL B C 1
ATOM 6279 O O . VAL B 1 192 ? -6.828 -7.562 -17.344 1 97.44 192 VAL B O 1
ATOM 6282 N N . PHE B 1 193 ? -7.234 -9.703 -17.891 1 98.12 193 PHE B N 1
ATOM 6283 C CA . PHE B 1 193 ? -8.648 -9.555 -18.219 1 98.12 193 PHE B CA 1
ATOM 6284 C C . PHE B 1 193 ? -9.5 -10.484 -17.359 1 98.12 193 PHE B C 1
ATOM 6286 O O . PHE B 1 193 ? -9.195 -11.672 -17.219 1 98.12 193 PHE B O 1
ATOM 6293 N N . ALA B 1 194 ? -10.555 -9.953 -16.797 1 98.62 194 ALA B N 1
ATOM 6294 C CA . ALA B 1 194 ? -11.43 -10.75 -15.938 1 98.62 194 ALA B CA 1
ATOM 6295 C C . ALA B 1 194 ? -12.727 -11.109 -16.656 1 98.62 194 ALA B C 1
ATOM 6297 O O . ALA B 1 194 ? -13.375 -10.25 -17.25 1 98.62 194 ALA B O 1
ATOM 6298 N N . ALA B 1 195 ? -13.078 -12.414 -16.609 1 98.75 195 ALA B N 1
ATOM 6299 C CA . ALA B 1 195 ? -14.398 -12.82 -17.062 1 98.75 195 ALA B CA 1
ATOM 6300 C C . ALA B 1 195 ? -15.492 -12.289 -16.141 1 98.75 195 ALA B C 1
ATOM 6302 O O . ALA B 1 195 ? -15.43 -12.477 -14.93 1 98.75 195 ALA B O 1
ATOM 6303 N N . THR B 1 196 ? -16.516 -11.602 -16.75 1 98.44 196 THR B N 1
ATOM 6304 C CA . THR B 1 196 ? -17.516 -10.961 -15.898 1 98.44 196 THR B CA 1
ATOM 6305 C C . THR B 1 196 ? -18.891 -11.594 -16.094 1 98.44 196 THR B C 1
ATOM 6307 O O . THR B 1 196 ? -19.625 -11.781 -15.125 1 98.44 196 THR B O 1
ATOM 6310 N N . ALA B 1 197 ? -19.219 -11.953 -17.328 1 98.44 197 ALA B N 1
ATOM 6311 C CA . ALA B 1 197 ? -20.547 -12.484 -17.609 1 98.44 197 ALA B CA 1
ATOM 6312 C C . ALA B 1 197 ? -20.516 -13.438 -18.812 1 98.44 197 ALA B C 1
ATOM 6314 O O . ALA B 1 197 ? -19.688 -13.273 -19.719 1 98.44 197 ALA B O 1
ATOM 6315 N N . PHE B 1 198 ? -21.438 -14.391 -18.75 1 98.62 198 PHE B N 1
ATOM 6316 C CA . PHE B 1 198 ? -21.531 -15.398 -19.812 1 98.62 198 PHE B CA 1
ATOM 6317 C C . PHE B 1 198 ? -22.875 -15.312 -20.516 1 98.62 198 PHE B C 1
ATOM 6319 O O . PHE B 1 198 ? -23.891 -15.031 -19.891 1 98.62 198 PHE B O 1
ATOM 6326 N N . TYR B 1 199 ? -22.844 -15.562 -21.797 1 98.31 199 TYR B N 1
ATOM 6327 C CA . TYR B 1 199 ? -24.016 -15.484 -22.656 1 98.31 199 TYR B CA 1
ATOM 6328 C C . TYR B 1 199 ? -24.094 -16.688 -23.594 1 98.31 199 TYR B C 1
ATOM 6330 O O . TYR B 1 199 ? -23.078 -17.344 -23.828 1 98.31 199 TYR B O 1
ATOM 6338 N N . THR B 1 200 ? -25.312 -16.953 -24.094 1 97.25 200 THR B N 1
ATOM 6339 C CA . THR B 1 200 ? -25.484 -17.938 -25.156 1 97.25 200 THR B CA 1
ATOM 6340 C C . THR B 1 200 ? -24.922 -17.406 -26.469 1 97.25 200 THR B C 1
ATOM 6342 O O . THR B 1 200 ? -24.547 -16.234 -26.562 1 97.25 200 THR B O 1
ATOM 6345 N N . ILE B 1 201 ? -24.859 -18.344 -27.422 1 95.38 201 ILE B N 1
ATOM 6346 C CA . ILE B 1 201 ? -24.312 -17.984 -28.719 1 95.38 201 ILE B CA 1
ATOM 6347 C C . ILE B 1 201 ? -25.203 -16.938 -29.391 1 95.38 201 ILE B C 1
ATOM 6349 O O . ILE B 1 201 ? -24.734 -16.141 -30.203 1 95.38 201 ILE B O 1
ATOM 6353 N N . ASP B 1 202 ? -26.484 -16.906 -29.031 1 94.56 202 ASP B N 1
ATOM 6354 C CA . ASP B 1 202 ? -27.438 -15.953 -29.594 1 94.56 202 ASP B CA 1
ATOM 6355 C C . ASP B 1 202 ? -27.469 -14.664 -28.781 1 94.56 202 ASP B C 1
ATOM 6357 O O . ASP B 1 202 ? -28.219 -13.734 -29.109 1 94.56 202 ASP B O 1
ATOM 6361 N N . GLY B 1 203 ? -26.797 -14.641 -27.641 1 95.19 203 GLY B N 1
ATOM 6362 C CA . GLY B 1 203 ? -26.656 -13.391 -26.922 1 95.19 203 GLY B CA 1
ATOM 6363 C C . GLY B 1 203 ? -27.469 -13.336 -25.641 1 95.19 203 GLY B C 1
ATOM 6364 O O . GLY B 1 203 ? -27.516 -12.305 -24.969 1 95.19 203 GLY B O 1
ATOM 6365 N N . ARG B 1 204 ? -28.094 -14.383 -25.266 1 97.12 204 ARG B N 1
ATOM 6366 C CA . ARG B 1 204 ? -28.891 -14.391 -24.047 1 97.12 204 ARG B CA 1
ATOM 6367 C C . ARG B 1 204 ? -27.984 -14.531 -22.828 1 97.12 204 ARG B C 1
ATOM 6369 O O . ARG B 1 204 ? -27.078 -15.367 -22.797 1 97.12 204 ARG B O 1
ATOM 6376 N N . TRP B 1 205 ? -28.312 -13.75 -21.828 1 97.62 205 TRP B N 1
ATOM 6377 C CA . TRP B 1 205 ? -27.547 -13.773 -20.594 1 97.62 205 TRP B CA 1
ATOM 6378 C C . TRP B 1 205 ? -27.734 -15.102 -19.859 1 97.62 205 TRP B C 1
ATOM 6380 O O . TRP B 1 205 ? -28.859 -15.586 -19.719 1 97.62 205 TRP B O 1
ATOM 6390 N N . LEU B 1 206 ? -26.672 -15.711 -19.422 1 97.5 206 LEU B N 1
ATOM 6391 C CA . LEU B 1 206 ? -26.719 -16.938 -18.625 1 97.5 206 LEU B CA 1
ATOM 6392 C C . LEU B 1 206 ? -26.484 -16.625 -17.156 1 97.5 206 LEU B C 1
ATOM 6394 O O . LEU B 1 206 ? -27.391 -16.844 -16.328 1 97.5 206 LEU B O 1
ATOM 6398 N N . PHE B 1 207 ? -25.297 -16.141 -16.797 1 95.69 207 PHE B N 1
ATOM 6399 C CA . PHE B 1 207 ? -25.031 -15.664 -15.438 1 95.69 207 PHE B CA 1
ATOM 6400 C C . PHE B 1 207 ? -23.781 -14.789 -15.406 1 95.69 207 PHE B C 1
ATOM 6402 O O . PHE B 1 207 ? -23.062 -14.695 -16.391 1 95.69 207 PHE B O 1
ATOM 6409 N N . SER B 1 208 ? -23.578 -14.047 -14.281 1 97.38 208 SER B N 1
ATOM 6410 C CA . SER B 1 208 ? -22.453 -13.156 -14.055 1 97.38 208 SER B CA 1
ATOM 6411 C C . SER B 1 208 ? -21.703 -13.531 -12.781 1 97.38 208 SER B C 1
ATOM 6413 O O . SER B 1 208 ? -22.312 -13.969 -11.797 1 97.38 208 SER B O 1
ATOM 6415 N N . PHE B 1 209 ? -20.375 -13.414 -12.891 1 97.56 209 PHE B N 1
ATOM 6416 C CA . PHE B 1 209 ? -19.594 -13.516 -11.672 1 97.56 209 PHE B CA 1
ATOM 6417 C C . PHE B 1 209 ? -19.812 -12.305 -10.773 1 97.56 209 PHE B C 1
ATOM 6419 O O . PHE B 1 209 ? -19.984 -11.188 -11.273 1 97.56 209 PHE B O 1
ATOM 6426 N N . GLU B 1 210 ? -19.797 -12.523 -9.461 1 94.62 210 GLU B N 1
ATOM 6427 C CA . GLU B 1 210 ? -19.984 -11.43 -8.5 1 94.62 210 GLU B CA 1
ATOM 6428 C C . GLU B 1 210 ? -18.641 -10.828 -8.086 1 94.62 210 GLU B C 1
ATOM 6430 O O . GLU B 1 210 ? -18.156 -11.086 -6.98 1 94.62 210 GLU B O 1
ATOM 6435 N N . TRP B 1 211 ? -18.156 -9.914 -8.914 1 97.5 211 TRP B N 1
ATOM 6436 C CA . TRP B 1 211 ? -16.891 -9.227 -8.609 1 97.5 211 TRP B CA 1
ATOM 6437 C C . TRP B 1 211 ? -17.125 -8.039 -7.691 1 97.5 211 TRP B C 1
ATOM 6439 O O . TRP B 1 211 ? -18.266 -7.582 -7.535 1 97.5 211 TRP B O 1
ATOM 6449 N N . GLY B 1 212 ? -16.062 -7.586 -7.086 1 97.31 212 GLY B N 1
ATOM 6450 C CA . GLY B 1 212 ? -16.094 -6.367 -6.297 1 97.31 212 GLY B CA 1
ATOM 6451 C C . GLY B 1 212 ? -16.125 -5.109 -7.145 1 97.31 212 GLY B C 1
ATOM 6452 O O . GLY B 1 212 ? -16.312 -5.176 -8.359 1 97.31 212 GLY B O 1
ATOM 6453 N N . ASP B 1 213 ? -15.938 -3.959 -6.484 1 97.75 213 ASP B N 1
ATOM 6454 C CA . ASP B 1 213 ? -16.094 -2.641 -7.086 1 97.75 213 ASP B CA 1
ATOM 6455 C C . ASP B 1 213 ? -15.102 -2.428 -8.219 1 97.75 213 ASP B C 1
ATOM 6457 O O . ASP B 1 213 ? -15.414 -1.796 -9.227 1 97.75 213 ASP B O 1
ATOM 6461 N N . LEU B 1 214 ? -13.914 -2.887 -8.047 1 97.38 214 LEU B N 1
ATOM 6462 C CA . LEU B 1 214 ? -12.844 -2.629 -9 1 97.38 214 LEU B CA 1
ATOM 6463 C C . LEU B 1 214 ? -13.242 -3.068 -10.406 1 97.38 214 LEU B C 1
ATOM 6465 O O . LEU B 1 214 ? -13.039 -2.33 -11.367 1 97.38 214 LEU B O 1
ATOM 6469 N N . LEU B 1 215 ? -13.812 -4.281 -10.523 1 97.62 215 LEU B N 1
ATOM 6470 C CA . LEU B 1 215 ? -14.18 -4.844 -11.82 1 97.62 215 LEU B CA 1
ATOM 6471 C C . LEU B 1 215 ? -15.594 -4.441 -12.211 1 97.62 215 LEU B C 1
ATOM 6473 O O . LEU B 1 215 ? -15.883 -4.23 -13.391 1 97.62 215 LEU B O 1
ATOM 6477 N N . ARG B 1 216 ? -16.422 -4.27 -11.219 1 96.19 216 ARG B N 1
ATOM 6478 C CA . ARG B 1 216 ? -17.812 -3.883 -11.477 1 96.19 216 ARG B CA 1
ATOM 6479 C C . ARG B 1 216 ? -17.875 -2.486 -12.086 1 96.19 216 ARG B C 1
ATOM 6481 O O . ARG B 1 216 ? -18.766 -2.205 -12.906 1 96.19 216 ARG B O 1
ATOM 6488 N N . ARG B 1 217 ? -16.984 -1.632 -11.742 1 94.56 217 ARG B N 1
ATOM 6489 C CA . ARG B 1 217 ? -17.031 -0.226 -12.125 1 94.56 217 ARG B CA 1
ATOM 6490 C C . ARG B 1 217 ? -16.375 -0.003 -13.484 1 94.56 217 ARG B C 1
ATOM 6492 O O . ARG B 1 217 ? -16.422 1.105 -14.023 1 94.56 217 ARG B O 1
ATOM 6499 N N . VAL B 1 218 ? -15.781 -1.062 -14.047 1 97 218 VAL B N 1
ATOM 6500 C CA . VAL B 1 218 ? -15.195 -0.924 -15.375 1 97 218 VAL B CA 1
ATOM 6501 C C . VAL B 1 218 ? -16.297 -0.562 -16.375 1 97 218 VAL B C 1
ATOM 6503 O O . VAL B 1 218 ? -17.328 -1.226 -16.453 1 97 218 VAL B O 1
ATOM 6506 N N . HIS B 1 219 ? -16.047 0.467 -17.156 1 96.12 219 HIS B N 1
ATOM 6507 C CA . HIS B 1 219 ? -17.031 0.977 -18.109 1 96.12 219 HIS B CA 1
ATOM 6508 C C . HIS B 1 219 ? -17.344 -0.056 -19.188 1 96.12 219 HIS B C 1
ATOM 6510 O O . HIS B 1 219 ? -16.453 -0.773 -19.641 1 96.12 219 HIS B O 1
ATOM 6516 N N . LYS B 1 220 ? -18.562 -0.055 -19.641 1 95.38 220 LYS B N 1
ATOM 6517 C CA . LYS B 1 220 ? -19.047 -1.013 -20.641 1 95.38 220 LYS B CA 1
ATOM 6518 C C . LYS B 1 220 ? -18.266 -0.904 -21.938 1 95.38 220 LYS B C 1
ATOM 6520 O O . LYS B 1 220 ? -18.031 -1.907 -22.609 1 95.38 220 LYS B O 1
ATOM 6525 N N . ARG B 1 221 ? -17.781 0.333 -22.203 1 96.44 221 ARG B N 1
ATOM 6526 C CA . ARG B 1 221 ? -17.062 0.573 -23.469 1 96.44 221 ARG B CA 1
ATOM 6527 C C . ARG B 1 221 ? -15.703 -0.104 -23.469 1 96.44 221 ARG B C 1
ATOM 6529 O O . ARG B 1 221 ? -15.109 -0.319 -24.531 1 96.44 221 ARG B O 1
ATOM 6536 N N . ARG B 1 222 ? -15.25 -0.421 -22.281 1 97.06 222 ARG B N 1
ATOM 6537 C CA . ARG B 1 222 ? -13.93 -1.038 -22.172 1 97.06 222 ARG B CA 1
ATOM 6538 C C . ARG B 1 222 ? -14.039 -2.561 -22.156 1 97.06 222 ARG B C 1
ATOM 6540 O O . ARG B 1 222 ? -13.031 -3.26 -22.281 1 97.06 222 ARG B O 1
ATOM 6547 N N . ARG B 1 223 ? -15.227 -3.055 -22.031 1 97.56 223 ARG B N 1
ATOM 6548 C CA . ARG B 1 223 ? -15.469 -4.492 -22.031 1 97.56 223 ARG B CA 1
ATOM 6549 C C . ARG B 1 223 ? -15.641 -5.031 -23.438 1 97.56 223 ARG B C 1
ATOM 6551 O O . ARG B 1 223 ? -15.984 -4.285 -24.359 1 97.56 223 ARG B O 1
ATOM 6558 N N . PHE B 1 224 ? -15.336 -6.297 -23.594 1 97.31 224 PHE B N 1
ATOM 6559 C CA . PHE B 1 224 ? -15.523 -6.938 -24.891 1 97.31 224 PHE B CA 1
ATOM 6560 C C . PHE B 1 224 ? -15.875 -8.414 -24.734 1 97.31 224 PHE B C 1
ATOM 6562 O O . PHE B 1 224 ? -15.656 -8.984 -23.656 1 97.31 224 PHE B O 1
ATOM 6569 N N . ARG B 1 225 ? -16.422 -9.023 -25.75 1 97.5 225 ARG B N 1
ATOM 6570 C CA . ARG B 1 225 ? -16.875 -10.414 -25.672 1 97.5 225 ARG B CA 1
ATOM 6571 C C . ARG B 1 225 ? -15.992 -11.32 -26.516 1 97.5 225 ARG B C 1
ATOM 6573 O O . ARG B 1 225 ? -15.555 -10.938 -27.609 1 97.5 225 ARG B O 1
ATOM 6580 N N . VAL B 1 226 ? -15.719 -12.438 -25.969 1 98.12 226 VAL B N 1
ATOM 6581 C CA . VAL B 1 226 ? -15.008 -13.492 -26.672 1 98.12 226 VAL B CA 1
ATOM 6582 C C . VAL B 1 226 ? -15.773 -14.812 -26.547 1 98.12 226 VAL B C 1
ATOM 6584 O O . VAL B 1 226 ? -16.641 -14.953 -25.672 1 98.12 226 VAL B O 1
ATOM 6587 N N . PRO B 1 227 ? -15.516 -15.742 -27.406 1 98.38 227 PRO B N 1
ATOM 6588 C CA . PRO B 1 227 ? -16.266 -17 -27.344 1 98.38 227 PRO B CA 1
ATOM 6589 C C . PRO B 1 227 ? -15.797 -17.891 -26.188 1 98.38 227 PRO B C 1
ATOM 6591 O O . PRO B 1 227 ? -14.641 -17.797 -25.75 1 98.38 227 PRO B O 1
ATOM 6594 N N . TRP B 1 228 ? -16.688 -18.703 -25.688 1 98.44 228 TRP B N 1
ATOM 6595 C CA . TRP B 1 228 ? -16.344 -19.781 -24.766 1 98.44 228 TRP B CA 1
ATOM 6596 C C . TRP B 1 228 ? -16.891 -21.109 -25.266 1 98.44 228 TRP B C 1
ATOM 6598 O O . TRP B 1 228 ? -17.906 -21.141 -25.969 1 98.44 228 TRP B O 1
ATOM 6608 N N . LEU B 1 229 ? -16.156 -22.203 -25.047 1 98 229 LEU B N 1
ATOM 6609 C CA . LEU B 1 229 ? -16.531 -23.594 -25.266 1 98 229 LEU B CA 1
ATOM 6610 C C . LEU B 1 229 ? -16.469 -24.391 -23.969 1 98 229 LEU B C 1
ATOM 6612 O O . LEU B 1 229 ? -15.719 -24.031 -23.062 1 98 229 LEU B O 1
ATOM 6616 N N . ARG B 1 230 ? -17.266 -25.375 -23.844 1 96.19 230 ARG B N 1
ATOM 6617 C CA . ARG B 1 230 ? -17.25 -26.203 -22.641 1 96.19 230 ARG B CA 1
ATOM 6618 C C . ARG B 1 230 ? -17.219 -27.688 -23.016 1 96.19 230 ARG B C 1
ATOM 6620 O O . ARG B 1 230 ? -17.922 -28.125 -23.922 1 96.19 230 ARG B O 1
ATOM 6627 N N . CYS B 1 231 ? -16.328 -28.406 -22.297 1 94.81 231 CYS B N 1
ATOM 6628 C CA . CYS B 1 231 ? -16.219 -29.859 -22.438 1 94.81 231 CYS B CA 1
ATOM 6629 C C . CYS B 1 231 ? -16.703 -30.547 -21.172 1 94.81 231 CYS B C 1
ATOM 6631 O O . CYS B 1 231 ? -16.75 -29.953 -20.094 1 94.81 231 CYS B O 1
ATOM 6633 N N . ARG B 1 232 ? -17.062 -31.812 -21.359 1 94.25 232 ARG B N 1
ATOM 6634 C CA . ARG B 1 232 ? -17.531 -32.594 -20.219 1 94.25 232 ARG B CA 1
ATOM 6635 C C . ARG B 1 232 ? -16.391 -32.969 -19.297 1 94.25 232 ARG B C 1
ATOM 6637 O O . ARG B 1 232 ? -16.594 -33.219 -18.109 1 94.25 232 ARG B O 1
ATOM 6644 N N . GLN B 1 233 ? -15.219 -33.094 -19.859 1 95.5 233 GLN B N 1
ATOM 6645 C CA . GLN B 1 233 ? -13.992 -33.406 -19.125 1 95.5 233 GLN B CA 1
ATOM 6646 C C . GLN B 1 233 ? -12.797 -32.688 -19.734 1 95.5 233 GLN B C 1
ATOM 6648 O O . GLN B 1 233 ? -12.883 -32.125 -20.844 1 95.5 233 GLN B O 1
ATOM 6653 N N . ILE B 1 234 ? -11.688 -32.625 -18.953 1 95.38 234 ILE B N 1
ATOM 6654 C CA . ILE B 1 234 ? -10.477 -31.984 -19.453 1 95.38 234 ILE B CA 1
ATOM 6655 C C . ILE B 1 234 ? -10 -32.656 -20.719 1 95.38 234 ILE B C 1
ATOM 6657 O O . ILE B 1 234 ? -9.852 -33.906 -20.75 1 95.38 234 ILE B O 1
ATOM 6661 N N . PRO B 1 235 ? -9.797 -31.906 -21.797 1 97 235 PRO B N 1
ATOM 6662 C CA . PRO B 1 235 ? -9.367 -32.5 -23.062 1 97 235 PRO B CA 1
ATOM 6663 C C . PRO B 1 235 ? -7.859 -32.75 -23.141 1 97 235 PRO B C 1
ATOM 6665 O O . PRO B 1 235 ? -7.133 -31.922 -23.703 1 97 235 PRO B O 1
ATOM 6668 N N . VAL B 1 236 ? -7.434 -33.875 -22.672 1 95.88 236 VAL B N 1
ATOM 6669 C CA . VAL B 1 236 ? -6.016 -34.219 -22.703 1 95.88 236 VAL B CA 1
ATOM 6670 C C . VAL B 1 236 ? -5.816 -35.5 -23.531 1 95.88 236 VAL B C 1
ATOM 6672 O O . VAL B 1 236 ? -6.773 -36.219 -23.797 1 95.88 236 VAL B O 1
ATOM 6675 N N . LEU B 1 237 ? -4.578 -35.656 -24.016 1 95.38 237 LEU B N 1
ATOM 6676 C CA . LEU B 1 237 ? -4.184 -36.875 -24.719 1 95.38 237 LEU B CA 1
ATOM 6677 C C . LEU B 1 237 ? -3.592 -37.875 -23.75 1 95.38 237 LEU B C 1
ATOM 6679 O O . LEU B 1 237 ? -2.861 -37.531 -22.828 1 95.38 237 LEU B O 1
ATOM 6683 N N . PRO B 1 238 ? -3.865 -39.125 -23.938 1 91.81 238 PRO B N 1
ATOM 6684 C CA . PRO B 1 238 ? -3.268 -40.156 -23.062 1 91.81 238 PRO B CA 1
ATOM 6685 C C . PRO B 1 238 ? -1.746 -40.188 -23.172 1 91.81 238 PRO B C 1
ATOM 6687 O O . PRO B 1 238 ? -1.194 -40.031 -24.266 1 91.81 238 PRO B O 1
ATOM 6690 N N . PRO B 1 239 ? -1.11 -40.469 -22.141 1 92.38 239 PRO B N 1
ATOM 6691 C CA . PRO B 1 239 ? -1.666 -40.688 -20.797 1 92.38 239 PRO B CA 1
ATOM 6692 C C . PRO B 1 239 ? -2.1 -39.406 -20.125 1 92.38 239 PRO B C 1
ATOM 6694 O O . PRO B 1 239 ? -2.99 -39.406 -19.266 1 92.38 239 PRO B O 1
ATOM 6697 N N . TYR B 1 240 ? -1.435 -38.25 -20.391 1 93.06 240 TYR B N 1
ATOM 6698 C CA . TYR B 1 240 ? -1.856 -37.031 -19.734 1 93.06 240 TYR B CA 1
ATOM 6699 C C . TYR B 1 240 ? -1.188 -35.812 -20.359 1 93.06 240 TYR B C 1
ATOM 6701 O O . TYR B 1 240 ? -0.644 -34.969 -19.672 1 93.06 240 TYR B O 1
ATOM 6709 N N . ALA B 1 241 ? -1.199 -35.688 -21.641 1 94.19 241 ALA B N 1
ATOM 6710 C CA . ALA B 1 241 ? -0.573 -34.594 -22.359 1 94.19 241 ALA B CA 1
ATOM 6711 C C . ALA B 1 241 ? -1.6 -33.531 -22.719 1 94.19 241 ALA B C 1
ATOM 6713 O O . ALA B 1 241 ? -2.672 -33.844 -23.25 1 94.19 241 ALA B O 1
ATOM 6714 N N . PRO B 1 242 ? -1.261 -32.312 -22.375 1 94.25 242 PRO B N 1
ATOM 6715 C CA . PRO B 1 242 ? -2.105 -31.25 -22.938 1 94.25 242 PRO B CA 1
ATOM 6716 C C . PRO B 1 242 ? -1.941 -31.109 -24.453 1 94.25 242 PRO B C 1
ATOM 6718 O O . PRO B 1 242 ? -0.861 -31.375 -24.984 1 94.25 242 PRO B O 1
ATOM 6721 N N . PRO B 1 243 ? -3.045 -30.781 -25.141 1 96.06 243 PRO B N 1
ATOM 6722 C CA . PRO B 1 243 ? -2.896 -30.531 -26.578 1 96.06 243 PRO B CA 1
ATOM 6723 C C . PRO B 1 243 ? -2.109 -29.266 -26.891 1 96.06 243 PRO B C 1
ATOM 6725 O O . PRO B 1 243 ? -2.387 -28.203 -26.312 1 96.06 243 PRO B O 1
ATOM 6728 N N . VAL B 1 244 ? -1.146 -29.375 -27.766 1 94.5 244 VAL B N 1
ATOM 6729 C CA . VAL B 1 244 ? -0.36 -28.203 -28.125 1 94.5 244 VAL B CA 1
ATOM 6730 C C . VAL B 1 244 ? -0.599 -27.844 -29.594 1 94.5 244 VAL B C 1
ATOM 6732 O O . VAL B 1 244 ? -0.307 -26.734 -30.031 1 94.5 244 VAL B O 1
ATOM 6735 N N . LEU B 1 245 ? -1.165 -28.797 -30.328 1 95.38 245 LEU B N 1
ATOM 6736 C CA . LEU B 1 245 ? -1.584 -28.594 -31.703 1 95.38 245 LEU B CA 1
ATOM 6737 C C . LEU B 1 245 ? -3.102 -28.688 -31.828 1 95.38 245 LEU B C 1
ATOM 6739 O O . LEU B 1 245 ? -3.754 -29.375 -31.031 1 95.38 245 LEU B O 1
ATOM 6743 N N . TRP B 1 246 ? -3.602 -28.047 -32.875 1 96.75 246 TRP B N 1
ATOM 6744 C CA . TRP B 1 246 ? -5.039 -28.109 -33.125 1 96.75 246 TRP B CA 1
ATOM 6745 C C . TRP B 1 246 ? -5.469 -29.547 -33.438 1 96.75 246 TRP B C 1
ATOM 6747 O O . TRP B 1 246 ? -6.555 -29.969 -33.031 1 96.75 246 TRP B O 1
ATOM 6757 N N . THR B 1 247 ? -4.633 -30.297 -34.094 1 96.19 247 THR B N 1
ATOM 6758 C CA . THR B 1 247 ? -4.93 -31.688 -34.406 1 96.19 247 THR B CA 1
ATOM 6759 C C . THR B 1 247 ? -4.973 -32.531 -33.125 1 96.19 247 THR B C 1
ATOM 6761 O O . THR B 1 247 ? -5.754 -33.469 -33 1 96.19 247 THR B O 1
ATOM 6764 N N . GLU B 1 248 ? -4.164 -32.156 -32.219 1 96 248 GLU B N 1
ATOM 6765 C CA . GLU B 1 248 ? -4.152 -32.844 -30.938 1 96 248 GLU B CA 1
ATOM 6766 C C . GLU B 1 248 ? -5.41 -32.531 -30.125 1 96 248 GLU B C 1
ATOM 6768 O O . GLU B 1 248 ? -5.973 -33.406 -29.469 1 96 248 GLU B O 1
ATOM 6773 N N . LEU B 1 249 ? -5.777 -31.25 -30.172 1 97.12 249 LEU B N 1
ATOM 6774 C CA . LEU B 1 249 ? -7.008 -30.875 -29.484 1 97.12 249 LEU B CA 1
ATOM 6775 C C . LEU B 1 249 ? -8.211 -31.594 -30.094 1 97.12 249 LEU B C 1
ATOM 6777 O O . LEU B 1 249 ? -9.117 -32 -29.375 1 97.12 249 LEU B O 1
ATOM 6781 N N . GLU B 1 250 ? -8.188 -31.719 -31.375 1 96.5 250 GLU B N 1
ATOM 6782 C CA . GLU B 1 250 ? -9.258 -32.469 -32.062 1 96.5 250 GLU B CA 1
ATOM 6783 C C . GLU B 1 250 ? -9.289 -33.906 -31.594 1 96.5 250 GLU B C 1
ATOM 6785 O O . GLU B 1 250 ? -10.359 -34.469 -31.344 1 96.5 250 GLU B O 1
ATOM 6790 N N . ALA B 1 251 ? -8.156 -34.469 -31.562 1 96.12 251 ALA B N 1
ATOM 6791 C CA . ALA B 1 251 ? -8.055 -35.844 -31.109 1 96.12 251 ALA B CA 1
ATOM 6792 C C . ALA B 1 251 ? -8.586 -36 -29.688 1 96.12 251 ALA B C 1
ATOM 6794 O O . ALA B 1 251 ? -9.305 -36.969 -29.391 1 96.12 251 ALA B O 1
ATOM 6795 N N . ALA B 1 252 ? -8.188 -35.156 -28.812 1 96.94 252 ALA B N 1
ATOM 6796 C CA . ALA B 1 252 ? -8.664 -35.188 -27.438 1 96.94 252 ALA B CA 1
ATOM 6797 C C . ALA B 1 252 ? -10.18 -35 -27.375 1 96.94 252 ALA B C 1
ATOM 6799 O O . ALA B 1 252 ? -10.859 -35.656 -26.594 1 96.94 252 ALA B O 1
ATOM 6800 N N . ALA B 1 253 ? -10.664 -34.094 -28.172 1 96.56 253 ALA B N 1
ATOM 6801 C CA . ALA B 1 253 ? -12.102 -33.844 -28.25 1 96.56 253 ALA B CA 1
ATOM 6802 C C . ALA B 1 253 ? -12.867 -35.062 -28.719 1 96.56 253 ALA B C 1
ATOM 6804 O O . ALA B 1 253 ? -13.945 -35.375 -28.203 1 96.56 253 ALA B O 1
ATOM 6805 N N . HIS B 1 254 ? -12.312 -35.719 -29.625 1 95.5 254 HIS B N 1
ATOM 6806 C CA . HIS B 1 254 ? -12.938 -36.906 -30.141 1 95.5 254 HIS B CA 1
ATOM 6807 C C . HIS B 1 254 ? -13.086 -37.969 -29.062 1 95.5 254 HIS B C 1
ATOM 6809 O O . HIS B 1 254 ? -14.102 -38.688 -29 1 95.5 254 HIS B O 1
ATOM 6815 N N . GLN B 1 255 ? -12.141 -38.062 -28.312 1 94.88 255 GLN B N 1
ATOM 6816 C CA . GLN B 1 255 ? -12.188 -39 -27.203 1 94.88 255 GLN B CA 1
ATOM 6817 C C . GLN B 1 255 ? -13.328 -38.656 -26.25 1 94.88 255 GLN B C 1
ATOM 6819 O O . GLN B 1 255 ? -13.875 -39.562 -25.578 1 94.88 255 GLN B O 1
ATOM 6824 N N . LEU B 1 256 ? -13.695 -37.438 -26.188 1 94.94 256 LEU B N 1
ATOM 6825 C CA . LEU B 1 256 ? -14.758 -36.969 -25.312 1 94.94 256 LEU B CA 1
ATOM 6826 C C . LEU B 1 256 ? -16.094 -36.938 -26.047 1 94.94 256 LEU B C 1
ATOM 6828 O O . LEU B 1 256 ? -17.062 -36.375 -25.547 1 94.94 256 LEU B O 1
ATOM 6832 N N . GLU B 1 257 ? -16.141 -37.438 -27.266 1 93.5 257 GLU B N 1
ATOM 6833 C CA . GLU B 1 257 ? -17.328 -37.438 -28.109 1 93.5 257 GLU B CA 1
ATOM 6834 C C . GLU B 1 257 ? -17.844 -36.031 -28.328 1 93.5 257 GLU B C 1
ATOM 6836 O O . GLU B 1 257 ? -19.047 -35.781 -28.25 1 93.5 257 GLU B O 1
ATOM 6841 N N . TRP B 1 258 ? -16.984 -35.156 -28.344 1 92.62 258 TRP B N 1
ATOM 6842 C CA . TRP B 1 258 ? -17.219 -33.719 -28.594 1 92.62 258 TRP B CA 1
ATOM 6843 C C . TRP B 1 258 ? -16.672 -33.312 -29.953 1 92.62 258 TRP B C 1
ATOM 6845 O O . TRP B 1 258 ? -15.5 -33.531 -30.25 1 92.62 258 TRP B O 1
ATOM 6855 N N . SER B 1 259 ? -17.469 -32.781 -30.844 1 94.19 259 SER B N 1
ATOM 6856 C CA . SER B 1 259 ? -17.016 -32.344 -32.156 1 94.19 259 SER B CA 1
ATOM 6857 C C . SER B 1 259 ? -16.422 -30.922 -32.094 1 94.19 259 SER B C 1
ATOM 6859 O O . SER B 1 259 ? -17.141 -29.938 -32.188 1 94.19 259 SER B O 1
ATOM 6861 N N . LEU B 1 260 ? -15.195 -30.875 -32.062 1 96.06 260 LEU B N 1
ATOM 6862 C CA . LEU B 1 260 ? -14.492 -29.594 -32.031 1 96.06 260 LEU B CA 1
ATOM 6863 C C . LEU B 1 260 ? -14.742 -28.797 -33.281 1 96.06 260 LEU B C 1
ATOM 6865 O O . LEU B 1 260 ? -14.922 -27.578 -33.25 1 96.06 260 LEU B O 1
ATOM 6869 N N . ARG B 1 261 ? -14.781 -29.453 -34.438 1 95.19 261 ARG B N 1
ATOM 6870 C CA . ARG B 1 261 ? -14.961 -28.781 -35.719 1 95.19 261 ARG B CA 1
ATOM 6871 C C . ARG B 1 261 ? -16.328 -28.109 -35.781 1 95.19 261 ARG B C 1
ATOM 6873 O O . ARG B 1 261 ? -16.453 -26.984 -36.281 1 95.19 261 ARG B O 1
ATOM 6880 N N . ASP B 1 262 ? -17.297 -28.828 -35.312 1 95 262 ASP B N 1
ATOM 6881 C CA . ASP B 1 262 ? -18.641 -28.25 -35.312 1 95 262 ASP B CA 1
ATOM 6882 C C . ASP B 1 262 ? -18.703 -27.016 -34.406 1 95 262 ASP B C 1
ATOM 6884 O O . ASP B 1 262 ? -19.312 -26 -34.781 1 95 262 ASP B O 1
ATOM 6888 N N . ALA B 1 263 ? -18.125 -27.141 -33.281 1 95.38 263 ALA B N 1
ATOM 6889 C CA . ALA B 1 263 ? -18.109 -26.031 -32.312 1 95.38 263 ALA B CA 1
ATOM 6890 C C . ALA B 1 263 ? -17.406 -24.812 -32.906 1 95.38 263 ALA B C 1
ATOM 6892 O O . ALA B 1 263 ? -17.906 -23.703 -32.844 1 95.38 263 ALA B O 1
ATOM 6893 N N . LEU B 1 264 ? -16.281 -25.031 -33.562 1 96 264 LEU B N 1
ATOM 6894 C CA . LEU B 1 264 ? -15.5 -23.953 -34.125 1 96 264 LEU B CA 1
ATOM 6895 C C . LEU B 1 264 ? -16.219 -23.344 -35.344 1 96 264 LEU B C 1
ATOM 6897 O O . LEU B 1 264 ? -16.109 -22.141 -35.594 1 96 264 LEU B O 1
ATOM 6901 N N . HIS B 1 265 ? -16.859 -24.219 -36.062 1 94.94 265 HIS B N 1
ATOM 6902 C CA . HIS B 1 265 ? -17.609 -23.719 -37.188 1 94.94 265 HIS B CA 1
ATOM 6903 C C . HIS B 1 265 ? -18.688 -22.719 -36.75 1 94.94 265 HIS B C 1
ATOM 6905 O O . HIS B 1 265 ? -18.891 -21.688 -37.375 1 94.94 265 HIS B O 1
ATOM 6911 N N . GLY B 1 266 ? -19.375 -23.109 -35.688 1 91.62 266 GLY B N 1
ATOM 6912 C CA . GLY B 1 266 ? -20.375 -22.203 -35.125 1 91.62 266 GLY B CA 1
ATOM 6913 C C . GLY B 1 266 ? -19.797 -20.859 -34.75 1 91.62 266 GLY B C 1
ATOM 6914 O O . GLY B 1 266 ? -20.469 -19.828 -34.875 1 91.62 266 GLY B O 1
ATOM 6915 N N . LEU B 1 267 ? -18.609 -20.781 -34.312 1 93.94 267 LEU B N 1
ATOM 6916 C CA . LEU B 1 267 ? -17.938 -19.547 -33.906 1 93.94 267 LEU B CA 1
ATOM 6917 C C . LEU B 1 267 ? -17.422 -18.781 -35.125 1 93.94 267 LEU B C 1
ATOM 6919 O O . LEU B 1 267 ? -17.547 -17.562 -35.188 1 93.94 267 LEU B O 1
ATOM 6923 N N . ALA B 1 268 ? -16.891 -19.531 -36.094 1 93.75 268 ALA B N 1
ATOM 6924 C CA . ALA B 1 268 ? -16.266 -18.938 -37.281 1 93.75 268 ALA B CA 1
ATOM 6925 C C . ALA B 1 268 ? -17.234 -18.047 -38.031 1 93.75 268 ALA B C 1
ATOM 6927 O O . ALA B 1 268 ? -16.859 -16.969 -38.531 1 93.75 268 ALA B O 1
ATOM 6928 N N . THR B 1 269 ? -18.422 -18.438 -38.094 1 91.62 269 THR B N 1
ATOM 6929 C CA . THR B 1 269 ? -19.438 -17.703 -38.812 1 91.62 269 THR B CA 1
ATOM 6930 C C . THR B 1 269 ? -19.656 -16.312 -38.219 1 91.62 269 THR B C 1
ATOM 6932 O O . THR B 1 269 ? -20.094 -15.391 -38.906 1 91.62 269 THR B O 1
ATOM 6935 N N . ARG B 1 270 ? -19.25 -16.156 -37 1 92.88 270 ARG B N 1
ATOM 6936 C CA . ARG B 1 270 ? -19.5 -14.914 -36.281 1 92.88 270 ARG B CA 1
ATOM 6937 C C . ARG B 1 270 ? -18.219 -14.125 -36.062 1 92.88 270 ARG B C 1
ATOM 6939 O O . ARG B 1 270 ? -18.266 -12.969 -35.656 1 92.88 270 ARG B O 1
ATOM 6946 N N . LEU B 1 271 ? -17.062 -14.688 -36.406 1 95.19 271 LEU B N 1
ATOM 6947 C CA . LEU B 1 271 ? -15.789 -14.094 -36.031 1 95.19 271 LEU B CA 1
ATOM 6948 C C . LEU B 1 271 ? -14.953 -13.766 -37.281 1 95.19 271 LEU B C 1
ATOM 6950 O O . LEU B 1 271 ? -13.758 -13.5 -37.188 1 95.19 271 LEU B O 1
ATOM 6954 N N . ARG B 1 272 ? -15.602 -13.836 -38.438 1 93.38 272 ARG B N 1
ATOM 6955 C CA . ARG B 1 272 ? -14.883 -13.555 -39.688 1 93.38 272 ARG B CA 1
ATOM 6956 C C . ARG B 1 272 ? -14.688 -12.055 -39.875 1 93.38 272 ARG B C 1
ATOM 6958 O O . ARG B 1 272 ? -15.266 -11.453 -40.781 1 93.38 272 ARG B O 1
ATOM 6965 N N . ASP B 1 273 ? -13.812 -11.43 -39.094 1 91.75 273 ASP B N 1
ATOM 6966 C CA . ASP B 1 273 ? -13.594 -9.984 -39.125 1 91.75 273 ASP B CA 1
ATOM 6967 C C . ASP B 1 273 ? -12.125 -9.656 -39.375 1 91.75 273 ASP B C 1
ATOM 6969 O O . ASP B 1 273 ? -11.711 -8.5 -39.281 1 91.75 273 ASP B O 1
ATOM 6973 N N . GLY B 1 274 ? -11.336 -10.695 -39.625 1 90.75 274 GLY B N 1
ATOM 6974 C CA . GLY B 1 274 ? -9.945 -10.484 -39.969 1 90.75 274 GLY B CA 1
ATOM 6975 C C . GLY B 1 274 ? -9.031 -10.414 -38.75 1 90.75 274 GLY B C 1
ATOM 6976 O O . GLY B 1 274 ? -7.832 -10.172 -38.875 1 90.75 274 GLY B O 1
ATOM 6977 N N . GLU B 1 275 ? -9.516 -10.672 -37.594 1 93.69 275 GLU B N 1
ATOM 6978 C CA . GLU B 1 275 ? -8.719 -10.594 -36.375 1 93.69 275 GLU B CA 1
ATOM 6979 C C . GLU B 1 275 ? -8.648 -11.953 -35.688 1 93.69 275 GLU B C 1
ATOM 6981 O O . GLU B 1 275 ? -9.438 -12.852 -35.969 1 93.69 275 GLU B O 1
ATOM 6986 N N . ARG B 1 276 ? -7.656 -12.086 -34.812 1 94.88 276 ARG B N 1
ATOM 6987 C CA . ARG B 1 276 ? -7.625 -13.227 -33.906 1 94.88 276 ARG B CA 1
ATOM 6988 C C . ARG B 1 276 ? -8.398 -12.93 -32.625 1 94.88 276 ARG B C 1
ATOM 6990 O O . ARG B 1 276 ? -8.398 -11.797 -32.156 1 94.88 276 ARG B O 1
ATOM 6997 N N . HIS B 1 277 ? -9.062 -13.938 -32.188 1 96.25 277 HIS B N 1
ATOM 6998 C CA . HIS B 1 277 ? -9.898 -13.75 -31 1 96.25 277 HIS B CA 1
ATOM 6999 C C . HIS B 1 277 ? -9.508 -14.711 -29.891 1 96.25 277 HIS B C 1
ATOM 7001 O O . HIS B 1 277 ? -9.148 -15.859 -30.141 1 96.25 277 HIS B O 1
ATOM 7007 N N . LEU B 1 278 ? -9.594 -14.188 -28.656 1 96.75 278 LEU B N 1
ATOM 7008 C CA . LEU B 1 278 ? -9.492 -15.062 -27.484 1 96.75 278 LEU B CA 1
ATOM 7009 C C . LEU B 1 278 ? -10.688 -16 -27.406 1 96.75 278 LEU B C 1
ATOM 7011 O O . LEU B 1 278 ? -11.789 -15.656 -27.844 1 96.75 278 LEU B O 1
ATOM 7015 N N . CYS B 1 279 ? -10.445 -17.156 -26.859 1 98.25 279 CYS B N 1
ATOM 7016 C CA . CYS B 1 279 ? -11.492 -18.156 -26.641 1 98.25 279 CYS B CA 1
ATOM 7017 C C . CYS B 1 279 ? -11.242 -18.922 -25.359 1 98.25 279 CYS B C 1
ATOM 7019 O O . CYS B 1 279 ? -10.109 -19.344 -25.078 1 98.25 279 CYS B O 1
ATOM 7021 N N . LEU B 1 280 ? -12.281 -19.062 -24.547 1 98.5 280 LEU B N 1
ATOM 7022 C CA . LEU B 1 280 ? -12.164 -19.844 -23.328 1 98.5 280 LEU B CA 1
ATOM 7023 C C . LEU B 1 280 ? -12.664 -21.266 -23.531 1 98.5 280 LEU B C 1
ATOM 7025 O O . LEU B 1 280 ? -13.648 -21.484 -24.234 1 98.5 280 LEU B O 1
ATOM 7029 N N . LEU B 1 281 ? -11.93 -22.188 -22.969 1 98.25 281 LEU B N 1
ATOM 7030 C CA . LEU B 1 281 ? -12.312 -23.609 -22.969 1 98.25 281 LEU B CA 1
ATOM 7031 C C . LEU B 1 281 ? -12.477 -24.125 -21.547 1 98.25 281 LEU B C 1
ATOM 7033 O O . LEU B 1 281 ? -11.5 -24.281 -20.828 1 98.25 281 LEU B O 1
ATOM 7037 N N . GLY B 1 282 ? -13.75 -24.391 -21.219 1 97.88 282 GLY B N 1
ATOM 7038 C CA . GLY B 1 282 ? -14.047 -24.75 -19.828 1 97.88 282 GLY B CA 1
ATOM 7039 C C . GLY B 1 282 ? -14.312 -26.234 -19.656 1 97.88 282 GLY B C 1
ATOM 7040 O O . GLY B 1 282 ? -14.828 -26.891 -20.562 1 97.88 282 GLY B O 1
ATOM 7041 N N . PHE B 1 283 ? -13.961 -26.797 -18.5 1 97.31 283 PHE B N 1
ATOM 7042 C CA . PHE B 1 283 ? -14.234 -28.172 -18.109 1 97.31 283 PHE B CA 1
ATOM 7043 C C . PHE B 1 283 ? -14.273 -28.297 -16.578 1 97.31 283 PHE B C 1
ATOM 7045 O O . PHE B 1 283 ? -13.578 -27.562 -15.875 1 97.31 283 PHE B O 1
ATOM 7052 N N . PRO B 1 284 ? -15.117 -29.172 -16.094 1 96.62 284 PRO B N 1
ATOM 7053 C CA . PRO B 1 284 ? -15.164 -29.344 -14.633 1 96.62 284 PRO B CA 1
ATOM 7054 C C . PRO B 1 284 ? -13.945 -30.094 -14.094 1 96.62 284 PRO B C 1
ATOM 7056 O O . PRO B 1 284 ? -13.398 -30.969 -14.773 1 96.62 284 PRO B O 1
ATOM 7059 N N . ILE B 1 285 ? -13.469 -29.703 -12.914 1 94.69 285 ILE B N 1
ATOM 7060 C CA . ILE B 1 285 ? -12.352 -30.375 -12.281 1 94.69 285 ILE B CA 1
ATOM 7061 C C . ILE B 1 285 ? -12.68 -30.672 -10.82 1 94.69 285 ILE B C 1
ATOM 7063 O O . ILE B 1 285 ? -13.445 -29.938 -10.188 1 94.69 285 ILE B O 1
ATOM 7067 N N . PRO B 1 286 ? -12.141 -31.781 -10.297 1 93.06 286 PRO B N 1
ATOM 7068 C CA . PRO B 1 286 ? -12.281 -32.062 -8.867 1 93.06 286 PRO B CA 1
ATOM 7069 C C . PRO B 1 286 ? -11.188 -31.422 -8.031 1 93.06 286 PRO B C 1
ATOM 7071 O O . PRO B 1 286 ? -10.242 -30.844 -8.57 1 93.06 286 PRO B O 1
ATOM 7074 N N . GLU B 1 287 ? -11.391 -31.438 -6.766 1 87.25 287 GLU B N 1
ATOM 7075 C CA . GLU B 1 287 ? -10.32 -31 -5.867 1 87.25 287 GLU B CA 1
ATOM 7076 C C . GLU B 1 287 ? -9.242 -32.094 -5.742 1 87.25 287 GLU B C 1
ATOM 7078 O O . GLU B 1 287 ? -8.047 -31.766 -5.711 1 87.25 287 GLU B O 1
ATOM 7083 N N . THR B 1 288 ? -9.711 -33.312 -5.613 1 89.06 288 THR B N 1
ATOM 7084 C CA . THR B 1 288 ? -8.828 -34.469 -5.516 1 89.06 288 THR B CA 1
ATOM 7085 C C . THR B 1 288 ? -9.195 -35.5 -6.566 1 89.06 288 THR B C 1
ATOM 7087 O O . THR B 1 288 ? -10.359 -35.625 -6.957 1 89.06 288 THR B O 1
ATOM 7090 N N . GLN B 1 289 ? -8.203 -36.219 -6.934 1 89.75 289 GLN B N 1
ATOM 7091 C CA . GLN B 1 289 ? -8.406 -37.25 -7.965 1 89.75 289 GLN B CA 1
ATOM 7092 C C . GLN B 1 289 ? -9.469 -38.25 -7.547 1 89.75 289 GLN B C 1
ATOM 7094 O O . GLN B 1 289 ? -9.438 -38.781 -6.43 1 89.75 289 GLN B O 1
ATOM 7099 N N . GLY B 1 290 ? -10.383 -38.469 -8.43 1 91.81 290 GLY B N 1
ATOM 7100 C CA . GLY B 1 290 ? -11.43 -39.438 -8.172 1 91.81 290 GLY B CA 1
ATOM 7101 C C . GLY B 1 290 ? -12.664 -38.844 -7.516 1 91.81 290 GLY B C 1
ATOM 7102 O O . GLY B 1 290 ? -13.711 -39.5 -7.457 1 91.81 290 GLY B O 1
ATOM 7103 N N . ALA B 1 291 ? -12.555 -37.688 -6.984 1 94.06 291 ALA B N 1
ATOM 7104 C CA . ALA B 1 291 ? -13.688 -37 -6.352 1 94.06 291 ALA B CA 1
ATOM 7105 C C . ALA B 1 291 ? -14.594 -36.344 -7.398 1 94.06 291 ALA B C 1
ATOM 7107 O O . ALA B 1 291 ? -14.219 -36.25 -8.57 1 94.06 291 ALA B O 1
ATOM 7108 N N . PRO B 1 292 ? -15.82 -36.062 -6.93 1 95 292 PRO B N 1
ATOM 7109 C CA . PRO B 1 292 ? -16.688 -35.281 -7.836 1 95 292 PRO B CA 1
ATOM 7110 C C . PRO B 1 292 ? -16.094 -33.906 -8.188 1 95 292 PRO B C 1
ATOM 7112 O O . PRO B 1 292 ? -15.266 -33.375 -7.441 1 95 292 PRO B O 1
ATOM 7115 N N . SER B 1 293 ? -16.562 -33.438 -9.344 1 95.56 293 SER B N 1
ATOM 7116 C CA . SER B 1 293 ? -16.094 -32.094 -9.758 1 95.56 293 SER B CA 1
ATOM 7117 C C . SER B 1 293 ? -16.438 -31.047 -8.711 1 95.56 293 SER B C 1
ATOM 7119 O O . SER B 1 293 ? -17.5 -31.094 -8.102 1 95.56 293 SER B O 1
ATOM 7121 N N . ALA B 1 294 ? -15.539 -30.141 -8.492 1 93.81 294 ALA B N 1
ATOM 7122 C CA . ALA B 1 294 ? -15.688 -29.125 -7.453 1 93.81 294 ALA B CA 1
ATOM 7123 C C . ALA B 1 294 ? -15.945 -27.75 -8.07 1 93.81 294 ALA B C 1
ATOM 7125 O O . ALA B 1 294 ? -16.531 -26.875 -7.43 1 93.81 294 ALA B O 1
ATOM 7126 N N . ARG B 1 295 ? -15.461 -27.531 -9.297 1 95.19 295 ARG B N 1
ATOM 7127 C CA . ARG B 1 295 ? -15.617 -26.266 -10 1 95.19 295 ARG B CA 1
ATOM 7128 C C . ARG B 1 295 ? -15.336 -26.422 -11.484 1 95.19 295 ARG B C 1
ATOM 7130 O O . ARG B 1 295 ? -14.836 -27.453 -11.922 1 95.19 295 ARG B O 1
ATOM 7137 N N . LEU B 1 296 ? -15.734 -25.422 -12.211 1 96.5 296 LEU B N 1
ATOM 7138 C CA . LEU B 1 296 ? -15.305 -25.328 -13.602 1 96.5 296 LEU B CA 1
ATOM 7139 C C . LEU B 1 296 ? -13.953 -24.641 -13.711 1 96.5 296 LEU B C 1
ATOM 7141 O O . LEU B 1 296 ? -13.68 -23.688 -12.969 1 96.5 296 LEU B O 1
ATOM 7145 N N . HIS B 1 297 ? -13.102 -25.141 -14.492 1 96.12 297 HIS B N 1
ATOM 7146 C CA . HIS B 1 297 ? -11.828 -24.5 -14.82 1 96.12 297 HIS B CA 1
ATOM 7147 C C . HIS B 1 297 ? -11.797 -24.062 -16.281 1 96.12 297 HIS B C 1
ATOM 7149 O O . HIS B 1 297 ? -12.398 -24.703 -17.141 1 96.12 297 HIS B O 1
ATOM 7155 N N . TRP B 1 298 ? -11.141 -22.922 -16.531 1 97.56 298 TRP B N 1
ATOM 7156 C CA . TRP B 1 298 ? -11.086 -22.391 -17.891 1 97.56 298 TRP B CA 1
ATOM 7157 C C . TRP B 1 298 ? -9.641 -22.344 -18.391 1 97.56 298 TRP B C 1
ATOM 7159 O O . TRP B 1 298 ? -8.766 -21.797 -17.719 1 97.56 298 TRP B O 1
ATOM 7169 N N . TRP B 1 299 ? -9.406 -22.938 -19.516 1 96.88 299 TRP B N 1
ATOM 7170 C CA . TRP B 1 299 ? -8.25 -22.609 -20.344 1 96.88 299 TRP B CA 1
ATOM 7171 C C . TRP B 1 299 ? -8.578 -21.453 -21.281 1 96.88 299 TRP B C 1
ATOM 7173 O O . TRP B 1 299 ? -9.75 -21.125 -21.484 1 96.88 299 TRP B O 1
ATOM 7183 N N . ALA B 1 300 ? -7.57 -20.797 -21.75 1 97.19 300 ALA B N 1
ATOM 7184 C CA . ALA B 1 300 ? -7.754 -19.734 -22.734 1 97.19 300 ALA B CA 1
ATOM 7185 C C . ALA B 1 300 ? -6.762 -19.891 -23.891 1 97.19 300 ALA B C 1
ATOM 7187 O O . ALA B 1 300 ? -5.637 -20.359 -23.688 1 97.19 300 ALA B O 1
ATOM 7188 N N . MET B 1 301 ? -7.215 -19.594 -25.062 1 96.69 301 MET B N 1
ATOM 7189 C CA . MET B 1 301 ? -6.363 -19.641 -26.25 1 96.69 301 MET B CA 1
ATOM 7190 C C . MET B 1 301 ? -6.719 -18.516 -27.219 1 96.69 301 MET B C 1
ATOM 7192 O O . MET B 1 301 ? -7.793 -17.922 -27.125 1 96.69 301 MET B O 1
ATOM 7196 N N . ARG B 1 302 ? -5.805 -18.234 -28.109 1 96.06 302 ARG B N 1
ATOM 7197 C CA . ARG B 1 302 ? -6.098 -17.359 -29.234 1 96.06 302 ARG B CA 1
ATOM 7198 C C . ARG B 1 302 ? -6.43 -18.156 -30.484 1 96.06 302 ARG B C 1
ATOM 7200 O O . ARG B 1 302 ? -5.598 -18.938 -30.969 1 96.06 302 ARG B O 1
ATOM 7207 N N . LEU B 1 303 ? -7.613 -17.938 -30.984 1 96.25 303 LEU B N 1
ATOM 7208 C CA . LEU B 1 303 ? -8.031 -18.609 -32.188 1 96.25 303 LEU B CA 1
ATOM 7209 C C . LEU B 1 303 ? -7.277 -18.062 -33.406 1 96.25 303 LEU B C 1
ATOM 7211 O O . LEU B 1 303 ? -6.902 -16.891 -33.438 1 96.25 303 LEU B O 1
ATOM 7215 N N . PRO B 1 304 ? -7.004 -18.984 -34.344 1 93.62 304 PRO B N 1
ATOM 7216 C CA . PRO B 1 304 ? -6.465 -18.438 -35.594 1 93.62 304 PRO B CA 1
ATOM 7217 C C . PRO B 1 304 ? -7.445 -17.5 -36.312 1 93.62 304 PRO B C 1
ATOM 7219 O O . PRO B 1 304 ? -8.641 -17.516 -36 1 93.62 304 PRO B O 1
ATOM 7222 N N . ARG B 1 305 ? -6.863 -16.75 -37.188 1 93.38 305 ARG B N 1
ATOM 7223 C CA . ARG B 1 305 ? -7.73 -15.922 -38.031 1 93.38 305 ARG B CA 1
ATOM 7224 C C . ARG B 1 305 ? -8.578 -16.781 -38.969 1 93.38 305 ARG B C 1
ATOM 7226 O O . ARG B 1 305 ? -8.047 -17.609 -39.719 1 93.38 305 ARG B O 1
ATOM 7233 N N . PHE B 1 306 ? -9.914 -16.578 -38.875 1 93.06 306 PHE B N 1
ATOM 7234 C CA . PHE B 1 306 ? -10.805 -17.266 -39.781 1 93.06 306 PHE B CA 1
ATOM 7235 C C . PHE B 1 306 ? -10.789 -16.578 -41.156 1 93.06 306 PHE B C 1
ATOM 7237 O O . PHE B 1 306 ? -10.555 -15.367 -41.25 1 93.06 306 PHE B O 1
ATOM 7244 N N . ALA B 1 307 ? -11.055 -17.406 -42.125 1 90.94 307 ALA B N 1
ATOM 7245 C CA . ALA B 1 307 ? -11.094 -16.875 -43.5 1 90.94 307 ALA B CA 1
ATOM 7246 C C . ALA B 1 307 ? -12.078 -15.719 -43.594 1 90.94 307 ALA B C 1
ATOM 7248 O O . ALA B 1 307 ? -13.172 -15.773 -43.031 1 90.94 307 ALA B O 1
ATOM 7249 N N . TYR B 1 308 ? -11.523 -14.664 -44.188 1 87.19 308 TYR B N 1
ATOM 7250 C CA . TYR B 1 308 ? -12.281 -13.422 -44.312 1 87.19 308 TYR B CA 1
ATOM 7251 C C . TYR B 1 308 ? -11.977 -12.719 -45.625 1 87.19 308 TYR B C 1
ATOM 7253 O O . TYR B 1 308 ? -10.82 -12.648 -46.062 1 87.19 308 TYR B O 1
ATOM 7261 N N . ARG B 1 309 ? -13.008 -12.234 -46.188 1 80.69 309 ARG B N 1
ATOM 7262 C CA . ARG B 1 309 ? -12.906 -11.508 -47.438 1 80.69 309 ARG B CA 1
ATOM 7263 C C . ARG B 1 309 ? -11.992 -12.227 -48.406 1 80.69 309 ARG B C 1
ATOM 7265 O O . ARG B 1 309 ? -12.281 -13.352 -48.844 1 80.69 309 ARG B O 1
ATOM 7272 N N . ASP B 1 310 ? -10.734 -11.625 -48.656 1 67.56 310 ASP B N 1
ATOM 7273 C CA . ASP B 1 310 ? -9.891 -12.094 -49.719 1 67.56 310 ASP B CA 1
ATOM 7274 C C . ASP B 1 310 ? -8.977 -13.227 -49.281 1 67.56 310 ASP B C 1
ATOM 7276 O O . ASP B 1 310 ? -8.18 -13.75 -50.062 1 67.56 310 ASP B O 1
ATOM 7280 N N . ILE B 1 311 ? -9.117 -13.586 -48.125 1 64.25 311 ILE B N 1
ATOM 7281 C CA . ILE B 1 311 ? -8.234 -14.648 -47.656 1 64.25 311 ILE B CA 1
ATOM 7282 C C . ILE B 1 311 ? -8.68 -15.984 -48.219 1 64.25 311 ILE B C 1
ATOM 7284 O O . ILE B 1 311 ? -7.906 -16.953 -48.25 1 64.25 311 ILE B O 1
ATOM 7288 N N . ALA B 1 312 ? -9.789 -16.078 -48.906 1 59.81 312 ALA B N 1
ATOM 7289 C CA . ALA B 1 312 ? -10.156 -17.359 -49.531 1 59.81 312 ALA B CA 1
ATOM 7290 C C . ALA B 1 312 ? -9.289 -17.641 -50.75 1 59.81 312 ALA B C 1
ATOM 7292 O O . ALA B 1 312 ? -8.828 -16.703 -51.438 1 59.81 312 ALA B O 1
ATOM 7293 N N . PRO B 1 313 ? -8.766 -18.875 -50.906 1 56.75 313 PRO B N 1
ATOM 7294 C CA . PRO B 1 313 ? -7.984 -19.156 -52.125 1 56.75 313 PRO B CA 1
ATOM 7295 C C . PRO B 1 313 ? -8.617 -18.578 -53.375 1 56.75 313 PRO B C 1
ATOM 7297 O O . PRO B 1 313 ? -9.844 -18.547 -53.5 1 56.75 313 PRO B O 1
ATOM 7300 N N . ARG B 1 314 ? -7.734 -18.094 -54.156 1 56.03 314 ARG B N 1
ATOM 7301 C CA . ARG B 1 314 ? -8.141 -17.531 -55.438 1 56.03 314 ARG B CA 1
ATOM 7302 C C . ARG B 1 314 ? -8.945 -18.547 -56.25 1 56.03 314 ARG B C 1
ATOM 7304 O O . ARG B 1 314 ? -8.57 -19.719 -56.344 1 56.03 314 ARG B O 1
ATOM 7311 N N . GLY B 1 315 ? -10.172 -18.141 -56.719 1 58.91 315 GLY B N 1
ATOM 7312 C CA . GLY B 1 315 ? -10.977 -18.953 -57.625 1 58.91 315 GLY B CA 1
ATOM 7313 C C . GLY B 1 315 ? -12.219 -19.516 -56.969 1 58.91 315 GLY B C 1
ATOM 7314 O O . GLY B 1 315 ? -13.102 -20.062 -57.625 1 58.91 315 GLY B O 1
ATOM 7315 N N . PHE B 1 316 ? -12.125 -19.453 -55.5 1 65.38 316 PHE B N 1
ATOM 7316 C CA . PHE B 1 316 ? -13.305 -20.031 -54.875 1 65.38 316 PHE B CA 1
ATOM 7317 C C . PHE B 1 316 ? -14.344 -18.953 -54.562 1 65.38 316 PHE B C 1
ATOM 7319 O O . PHE B 1 316 ? -13.984 -17.797 -54.312 1 65.38 316 PHE B O 1
ATOM 7326 N N . ARG B 1 317 ? -15.516 -19.281 -54.781 1 74.38 317 ARG B N 1
ATOM 7327 C CA . ARG B 1 317 ? -16.609 -18.406 -54.438 1 74.38 317 ARG B CA 1
ATOM 7328 C C . ARG B 1 317 ? -16.594 -18.094 -52.938 1 74.38 317 ARG B C 1
ATOM 7330 O O . ARG B 1 317 ? -16.266 -18.969 -52.125 1 74.38 317 ARG B O 1
ATOM 7337 N N . ARG B 1 318 ? -16.844 -16.906 -52.469 1 79.06 318 ARG B N 1
ATOM 7338 C CA . ARG B 1 318 ? -16.859 -16.391 -51.125 1 79.06 318 ARG B CA 1
ATOM 7339 C C . ARG B 1 318 ? -18.094 -16.844 -50.375 1 79.06 318 ARG B C 1
ATOM 7341 O O . ARG B 1 318 ? -18.984 -16.031 -50.062 1 79.06 318 ARG B O 1
ATOM 7348 N N . THR B 1 319 ? -18.203 -18.172 -50.219 1 85.12 319 THR B N 1
ATOM 7349 C CA . THR B 1 319 ? -19.297 -18.781 -49.469 1 85.12 319 THR B CA 1
ATOM 7350 C C . THR B 1 319 ? -18.812 -19.312 -48.125 1 85.12 319 THR B C 1
ATOM 7352 O O . THR B 1 319 ? -17.609 -19.531 -47.938 1 85.12 319 THR B O 1
ATOM 7355 N N . GLU B 1 320 ? -19.734 -19.406 -47.281 1 89.38 320 GLU B N 1
ATOM 7356 C CA . GLU B 1 320 ? -19.391 -19.922 -45.938 1 89.38 320 GLU B CA 1
ATOM 7357 C C . GLU B 1 320 ? -18.781 -21.312 -46.031 1 89.38 320 GLU B C 1
ATOM 7359 O O . GLU B 1 320 ? -17.859 -21.641 -45.281 1 89.38 320 GLU B O 1
ATOM 7364 N N . GLN B 1 321 ? -19.219 -22.094 -46.875 1 88.38 321 GLN B N 1
ATOM 7365 C CA . GLN B 1 321 ? -18.703 -23.453 -47.062 1 88.38 321 GLN B CA 1
ATOM 7366 C C . GLN B 1 321 ? -17.234 -23.438 -47.469 1 88.38 321 GLN B C 1
ATOM 7368 O O . GLN B 1 321 ? -16.438 -24.219 -46.938 1 88.38 321 GLN B O 1
ATOM 7373 N N . ASN B 1 322 ? -16.891 -22.594 -48.344 1 88.69 322 ASN B N 1
ATOM 7374 C CA . ASN B 1 322 ? -15.508 -22.516 -48.812 1 88.69 322 ASN B CA 1
ATOM 7375 C C . ASN B 1 322 ? -14.609 -21.906 -47.719 1 88.69 322 ASN B C 1
ATOM 7377 O O . ASN B 1 322 ? -13.461 -22.328 -47.562 1 88.69 322 ASN B O 1
ATOM 7381 N N . TYR B 1 323 ? -15.156 -20.891 -47.156 1 90.75 323 TYR B N 1
ATOM 7382 C CA . TYR B 1 323 ? -14.422 -20.297 -46.031 1 90.75 323 TYR B CA 1
ATOM 7383 C C . TYR B 1 323 ? -14.078 -21.344 -44.969 1 90.75 323 TYR B C 1
ATOM 7385 O O . TYR B 1 323 ? -12.938 -21.438 -44.531 1 90.75 323 TYR B O 1
ATOM 7393 N N . TRP B 1 324 ? -15 -22.109 -44.625 1 92.62 324 TRP B N 1
ATOM 7394 C CA . TRP B 1 324 ? -14.82 -23.109 -43.594 1 92.62 324 TRP B CA 1
ATOM 7395 C C . TRP B 1 324 ? -13.859 -24.203 -44.062 1 92.62 324 TRP B C 1
ATOM 7397 O O . TRP B 1 324 ? -13.062 -24.719 -43.281 1 92.62 324 TRP B O 1
ATOM 7407 N N . ARG B 1 325 ? -13.945 -24.625 -45.25 1 90.31 325 ARG B N 1
ATOM 7408 C CA . ARG B 1 325 ? -13 -25.594 -45.781 1 90.31 325 ARG B CA 1
ATOM 7409 C C . ARG B 1 325 ? -11.562 -25.109 -45.656 1 90.31 325 ARG B C 1
ATOM 7411 O O . ARG B 1 325 ? -10.664 -25.875 -45.312 1 90.31 325 ARG B O 1
ATOM 7418 N N . HIS B 1 326 ? -11.438 -23.875 -45.969 1 90.38 326 HIS B N 1
ATOM 7419 C CA . HIS B 1 326 ? -10.117 -23.266 -45.844 1 90.38 326 HIS B CA 1
ATOM 7420 C C . HIS B 1 326 ? -9.664 -23.281 -44.375 1 90.38 326 HIS B C 1
ATOM 7422 O O . HIS B 1 326 ? -8.523 -23.641 -44.062 1 90.38 326 HIS B O 1
ATOM 7428 N N . ASP B 1 327 ? -10.555 -22.828 -43.531 1 92.81 327 ASP B N 1
ATOM 7429 C CA . ASP B 1 327 ? -10.25 -22.797 -42.125 1 92.81 327 ASP B CA 1
ATOM 7430 C C . ASP B 1 327 ? -9.812 -24.172 -41.625 1 92.81 327 ASP B C 1
ATOM 7432 O O . ASP B 1 327 ? -8.844 -24.281 -40.844 1 92.81 327 ASP B O 1
ATOM 7436 N N . GLN B 1 328 ? -10.461 -25.219 -41.969 1 92.25 328 GLN B N 1
ATOM 7437 C CA . GLN B 1 328 ? -10.148 -26.594 -41.594 1 92.25 328 GLN B CA 1
ATOM 7438 C C . GLN B 1 328 ? -8.758 -27 -42.062 1 92.25 328 GLN B C 1
ATOM 7440 O O . GLN B 1 328 ? -8.008 -27.641 -41.344 1 92.25 328 GLN B O 1
ATOM 7445 N N . ALA B 1 329 ? -8.523 -26.609 -43.25 1 90.19 329 ALA B N 1
ATOM 7446 C CA . ALA B 1 329 ? -7.215 -26.953 -43.812 1 90.19 329 ALA B CA 1
ATOM 7447 C C . ALA B 1 329 ? -6.09 -26.297 -43.031 1 90.19 329 ALA B C 1
ATOM 7449 O O . ALA B 1 329 ? -5.047 -26.922 -42.781 1 90.19 329 ALA B O 1
ATOM 7450 N N . VAL B 1 330 ? -6.32 -25.141 -42.688 1 88.62 330 VAL B N 1
ATOM 7451 C CA . VAL B 1 330 ? -5.312 -24.391 -41.969 1 88.62 330 VAL B CA 1
ATOM 7452 C C . VAL B 1 330 ? -5.141 -24.984 -40.562 1 88.62 330 VAL B C 1
ATOM 7454 O O . VAL B 1 330 ? -4.016 -25.188 -40.094 1 88.62 330 VAL B O 1
ATOM 7457 N N . MET B 1 331 ? -6.172 -25.297 -39.844 1 92.06 331 MET B N 1
ATOM 7458 C CA . MET B 1 331 ? -6.148 -25.688 -38.438 1 92.06 331 MET B CA 1
ATOM 7459 C C . MET B 1 331 ? -5.801 -27.172 -38.312 1 92.06 331 MET B C 1
ATOM 7461 O O . MET B 1 331 ? -5.102 -27.562 -37.344 1 92.06 331 MET B O 1
ATOM 7465 N N . PHE B 1 332 ? -6.238 -27.984 -39.219 1 92.5 332 PHE B N 1
ATOM 7466 C CA . PHE B 1 332 ? -6.223 -29.406 -38.906 1 92.5 332 PHE B CA 1
ATOM 7467 C C . PHE B 1 332 ? -5.391 -30.172 -39.938 1 92.5 332 PHE B C 1
ATOM 7469 O O . PHE B 1 332 ? -5.16 -31.375 -39.781 1 92.5 332 PHE B O 1
ATOM 7476 N N . GLN B 1 333 ? -5.051 -29.625 -41 1 84.19 333 GLN B N 1
ATOM 7477 C CA . GLN B 1 333 ? -4.176 -30.297 -41.969 1 84.19 333 GLN B CA 1
ATOM 7478 C C . GLN B 1 333 ? -2.715 -29.922 -41.719 1 84.19 333 GLN B C 1
ATOM 7480 O O . GLN B 1 333 ? -1.813 -30.734 -41.938 1 84.19 333 GLN B O 1
ATOM 7485 N N . ARG B 1 334 ? -2.59 -28.703 -41.25 1 80.81 334 ARG B N 1
ATOM 7486 C CA . ARG B 1 334 ? -1.259 -28.219 -40.906 1 80.81 334 ARG B CA 1
ATOM 7487 C C . ARG B 1 334 ? -1.002 -28.375 -39.406 1 80.81 334 ARG B C 1
ATOM 7489 O O . ARG B 1 334 ? -1.941 -28.531 -38.625 1 80.81 334 ARG B O 1
ATOM 7496 N N . SER B 1 335 ? 0.162 -28.719 -39.094 1 86.19 335 SER B N 1
ATOM 7497 C CA . SER B 1 335 ? 0.545 -28.75 -37.688 1 86.19 335 SER B CA 1
ATOM 7498 C C . SER B 1 335 ? 0.593 -27.344 -37.125 1 86.19 335 SER B C 1
ATOM 7500 O O . SER B 1 335 ? 1.674 -26.812 -36.844 1 86.19 335 SER B O 1
ATOM 7502 N N . LEU B 1 336 ? -0.646 -26.828 -36.844 1 93.56 336 LEU B N 1
ATOM 7503 C CA . LEU B 1 336 ? -0.719 -25.484 -36.312 1 93.56 336 LEU B CA 1
ATOM 7504 C C . LEU B 1 336 ? -0.708 -25.516 -34.781 1 93.56 336 LEU B C 1
ATOM 7506 O O . LEU B 1 336 ? -1.562 -26.172 -34.156 1 93.56 336 LEU B O 1
ATOM 7510 N N . PRO B 1 337 ? 0.273 -24.828 -34.156 1 94.25 337 PRO B N 1
ATOM 7511 C CA . PRO B 1 337 ? 0.293 -24.781 -32.688 1 94.25 337 PRO B CA 1
ATOM 7512 C C . PRO B 1 337 ? -0.852 -23.953 -32.125 1 94.25 337 PRO B C 1
ATOM 7514 O O . PRO B 1 337 ? -1.302 -22.984 -32.75 1 94.25 337 PRO B O 1
ATOM 7517 N N . ILE B 1 338 ? -1.306 -24.359 -30.953 1 95.5 338 ILE B N 1
ATOM 7518 C CA . ILE B 1 338 ? -2.307 -23.594 -30.219 1 95.5 338 ILE B CA 1
ATOM 7519 C C . ILE B 1 338 ? -1.624 -22.484 -29.406 1 95.5 338 ILE B C 1
ATOM 7521 O O . ILE B 1 338 ? -0.62 -22.734 -28.734 1 95.5 338 ILE B O 1
ATOM 7525 N N . ASP B 1 339 ? -2.131 -21.266 -29.531 1 95.25 339 ASP B N 1
ATOM 7526 C CA . ASP B 1 339 ? -1.652 -20.141 -28.734 1 95.25 339 ASP B CA 1
ATOM 7527 C C . ASP B 1 339 ? -2.377 -20.047 -27.391 1 95.25 339 ASP B C 1
ATOM 7529 O O . ASP B 1 339 ? -3.354 -19.312 -27.25 1 95.25 339 ASP B O 1
ATOM 7533 N N . TRP B 1 340 ? -1.774 -20.797 -26.406 1 95.88 340 TRP B N 1
ATOM 7534 C CA . TRP B 1 340 ? -2.408 -20.844 -25.094 1 95.88 340 TRP B CA 1
ATOM 7535 C C . TRP B 1 340 ? -2.121 -19.562 -24.312 1 95.88 340 TRP B C 1
ATOM 7537 O O . TRP B 1 340 ? -1.016 -19.031 -24.375 1 95.88 340 TRP B O 1
ATOM 7547 N N . ILE B 1 341 ? -3.133 -19.141 -23.609 1 95.44 341 ILE B N 1
ATOM 7548 C CA . ILE B 1 341 ? -3.066 -17.953 -22.766 1 95.44 341 ILE B CA 1
ATOM 7549 C C . ILE B 1 341 ? -3.189 -18.375 -21.297 1 95.44 341 ILE B C 1
ATOM 7551 O O . ILE B 1 341 ? -3.975 -19.25 -20.953 1 95.44 341 ILE B O 1
ATOM 7555 N N . ARG B 1 342 ? -2.42 -17.734 -20.422 1 94.25 342 ARG B N 1
ATOM 7556 C CA . ARG B 1 342 ? -2.479 -18.031 -19 1 94.25 342 ARG B CA 1
ATOM 7557 C C . ARG B 1 342 ? -3.854 -17.703 -18.422 1 94.25 342 ARG B C 1
ATOM 7559 O O . ARG B 1 342 ? -4.457 -16.703 -18.797 1 94.25 342 ARG B O 1
ATOM 7566 N N . THR B 1 343 ? -4.301 -18.594 -17.547 1 94.81 343 THR B N 1
ATOM 7567 C CA . THR B 1 343 ? -5.551 -18.344 -16.828 1 94.81 343 THR B CA 1
ATOM 7568 C C . THR B 1 343 ? -5.375 -18.578 -15.328 1 94.81 343 THR B C 1
ATOM 7570 O O . THR B 1 343 ? -4.414 -19.219 -14.906 1 94.81 343 THR B O 1
ATOM 7573 N N . ASP B 1 344 ? -6.23 -17.969 -14.57 1 92.94 344 ASP B N 1
ATOM 7574 C CA . ASP B 1 344 ? -6.188 -18.156 -13.125 1 92.94 344 ASP B CA 1
ATOM 7575 C C . ASP B 1 344 ? -7.574 -17.984 -12.508 1 92.94 344 ASP B C 1
ATOM 7577 O O . ASP B 1 344 ? -8.375 -17.172 -12.977 1 92.94 344 ASP B O 1
ATOM 7581 N N . ASN B 1 345 ? -7.832 -18.797 -11.508 1 94.81 345 ASN B N 1
ATOM 7582 C CA . ASN B 1 345 ? -9.07 -18.656 -10.75 1 94.81 345 ASN B CA 1
ATOM 7583 C C . ASN B 1 345 ? -8.898 -17.719 -9.562 1 94.81 345 ASN B C 1
ATOM 7585 O O . ASN B 1 345 ? -8.062 -17.953 -8.688 1 94.81 345 ASN B O 1
ATOM 7589 N N . TRP B 1 346 ? -9.672 -16.641 -9.562 1 95.31 346 TRP B N 1
ATOM 7590 C CA . TRP B 1 346 ? -9.562 -15.641 -8.5 1 95.31 346 TRP B CA 1
ATOM 7591 C C . TRP B 1 346 ? -10.734 -15.742 -7.527 1 95.31 346 TRP B C 1
ATOM 7593 O O . TRP B 1 346 ? -11.078 -14.766 -6.859 1 95.31 346 TRP B O 1
ATOM 7603 N N . ALA B 1 347 ? -11.383 -16.922 -7.469 1 94 347 ALA B N 1
ATOM 7604 C CA . ALA B 1 347 ? -12.398 -17.125 -6.441 1 94 347 ALA B CA 1
ATOM 7605 C C . ALA B 1 347 ? -11.812 -16.953 -5.043 1 94 347 ALA B C 1
ATOM 7607 O O . ALA B 1 347 ? -10.633 -17.266 -4.816 1 94 347 ALA B O 1
ATOM 7608 N N . PRO B 1 348 ? -12.664 -16.469 -4.07 1 90.69 348 PRO B N 1
ATOM 7609 C CA . PRO B 1 348 ? -12.156 -16.188 -2.723 1 90.69 348 PRO B CA 1
ATOM 7610 C C . PRO B 1 348 ? -11.422 -17.375 -2.105 1 90.69 348 PRO B C 1
ATOM 7612 O O . PRO B 1 348 ? -10.375 -17.188 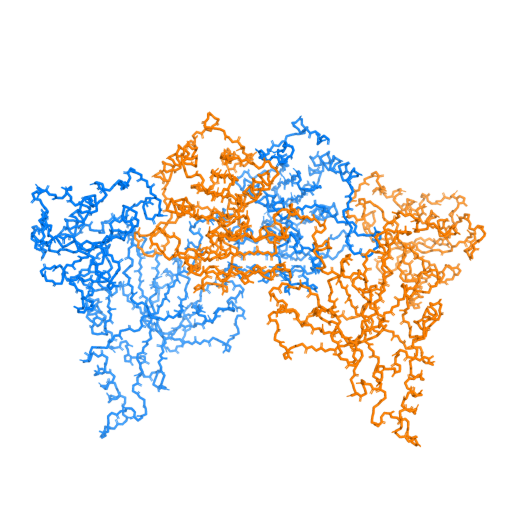-1.478 1 90.69 348 PRO B O 1
ATOM 7615 N N . SER B 1 349 ? -11.93 -18.547 -2.322 1 85.44 349 SER B N 1
ATOM 7616 C CA . SER B 1 349 ? -11.32 -19.719 -1.727 1 85.44 349 SER B CA 1
ATOM 7617 C C . SER B 1 349 ? -9.93 -19.984 -2.297 1 85.44 349 SER B C 1
ATOM 7619 O O . SER B 1 349 ? -9.047 -20.484 -1.599 1 85.44 349 SER B O 1
ATOM 7621 N N . ASP B 1 350 ? -9.695 -19.609 -3.553 1 86.88 350 ASP B N 1
ATOM 7622 C CA . ASP B 1 350 ? -8.406 -19.812 -4.195 1 86.88 350 ASP B CA 1
ATOM 7623 C C . ASP B 1 350 ? -7.414 -18.719 -3.791 1 86.88 350 ASP B C 1
ATOM 7625 O O . ASP B 1 350 ? -6.266 -19.016 -3.455 1 86.88 350 ASP B O 1
ATOM 7629 N N . LEU B 1 351 ? -7.891 -17.547 -3.768 1 86.44 351 LEU B N 1
ATOM 7630 C CA . LEU B 1 351 ? -7.008 -16.422 -3.488 1 86.44 351 LEU B CA 1
ATOM 7631 C C . LEU B 1 351 ? -6.598 -16.391 -2.02 1 86.44 351 LEU B C 1
ATOM 7633 O O . LEU B 1 351 ? -5.508 -15.938 -1.68 1 86.44 351 LEU B O 1
ATOM 7637 N N . ARG B 1 352 ? -7.398 -16.906 -1.16 1 85.31 352 ARG B N 1
ATOM 7638 C CA . ARG B 1 352 ? -7.141 -16.781 0.27 1 85.31 352 ARG B CA 1
ATOM 7639 C C . ARG B 1 352 ? -6.742 -18.109 0.884 1 85.31 352 ARG B C 1
ATOM 7641 O O . ARG B 1 352 ? -6.859 -18.312 2.096 1 85.31 352 ARG B O 1
ATOM 7648 N N . SER B 1 353 ? -6.266 -18.922 0.048 1 78.69 353 SER B N 1
ATOM 7649 C CA . SER B 1 353 ? -5.875 -20.234 0.52 1 78.69 353 SER B CA 1
ATOM 7650 C C . SER B 1 353 ? -4.691 -20.156 1.48 1 78.69 353 SER B C 1
ATOM 7652 O O . SER B 1 353 ? -4.527 -21.016 2.348 1 78.69 353 SER B O 1
ATOM 7654 N N . ARG B 1 354 ? -3.98 -19.078 1.422 1 77.5 354 ARG B N 1
ATOM 7655 C CA . ARG B 1 354 ? -2.762 -18.938 2.211 1 77.5 354 ARG B CA 1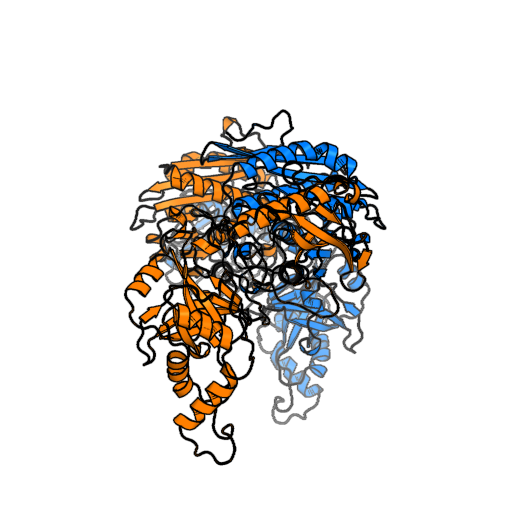
ATOM 7656 C C . ARG B 1 354 ? -3.066 -18.375 3.596 1 77.5 354 ARG B C 1
ATOM 7658 O O . ARG B 1 354 ? -2.238 -18.469 4.504 1 77.5 354 ARG B O 1
ATOM 7665 N N . GLY B 1 355 ? -4.207 -17.719 3.697 1 84.75 355 GLY B N 1
ATOM 7666 C CA . GLY B 1 355 ? -4.57 -17.109 4.965 1 84.75 355 GLY B CA 1
ATOM 7667 C C . GLY B 1 355 ? -5.836 -16.281 4.887 1 84.75 355 GLY B C 1
ATOM 7668 O O . GLY B 1 355 ? -5.852 -15.211 4.262 1 84.75 355 GLY B O 1
ATOM 7669 N N . ALA B 1 356 ? -6.859 -16.781 5.555 1 89.94 356 ALA B N 1
ATOM 7670 C CA . ALA B 1 356 ? -8.133 -16.078 5.574 1 89.94 356 ALA B CA 1
ATOM 7671 C C . ALA B 1 356 ? -8.586 -15.789 7.004 1 89.94 356 ALA B C 1
ATOM 7673 O O . ALA B 1 356 ? -8.289 -16.562 7.918 1 89.94 356 ALA B O 1
ATOM 7674 N N . LEU B 1 357 ? -9.211 -14.625 7.152 1 94 357 LEU B N 1
ATOM 7675 C CA . LEU B 1 357 ? -9.898 -14.352 8.414 1 94 357 LEU B CA 1
ATOM 7676 C C . LEU B 1 357 ? -11.117 -15.25 8.578 1 94 357 LEU B C 1
ATOM 7678 O O . LEU B 1 357 ? -11.547 -15.906 7.621 1 94 357 LEU B O 1
ATOM 7682 N N . PRO B 1 358 ? -11.617 -15.359 9.82 1 91.69 358 PRO B N 1
ATOM 7683 C CA . PRO B 1 358 ? -12.828 -16.172 10.016 1 91.69 358 PRO B CA 1
ATOM 7684 C C . PRO B 1 358 ? -13.992 -15.711 9.148 1 91.69 358 PRO B C 1
ATOM 7686 O O . PRO B 1 358 ? -14.141 -14.516 8.883 1 91.69 358 PRO B O 1
ATOM 7689 N N . GLU B 1 359 ? -14.797 -16.641 8.727 1 89.81 359 GLU B N 1
ATOM 7690 C CA . GLU B 1 359 ? -15.922 -16.391 7.828 1 89.81 359 GLU B CA 1
ATOM 7691 C C . GLU B 1 359 ? -16.844 -15.305 8.375 1 89.81 359 GLU B C 1
ATOM 7693 O O . GLU B 1 359 ? -17.406 -14.523 7.609 1 89.81 359 GLU B O 1
ATOM 7698 N N . ALA B 1 360 ? -16.953 -15.242 9.656 1 88.62 360 ALA B N 1
ATOM 7699 C CA . ALA B 1 360 ? -17.844 -14.281 10.305 1 88.62 360 ALA B CA 1
ATOM 7700 C C . ALA B 1 360 ? -17.438 -12.852 9.992 1 88.62 360 ALA B C 1
ATOM 7702 O O . ALA B 1 360 ? -18.25 -11.93 10.062 1 88.62 360 ALA B O 1
ATOM 7703 N N . LEU B 1 361 ? -16.234 -12.648 9.609 1 91.88 361 LEU B N 1
ATOM 7704 C CA . LEU B 1 361 ? -15.727 -11.312 9.312 1 91.88 361 LEU B CA 1
ATOM 7705 C C . LEU B 1 361 ? -15.703 -11.062 7.809 1 91.88 361 LEU B C 1
ATOM 7707 O O . LEU B 1 361 ? -15.648 -9.914 7.367 1 91.88 361 LEU B O 1
ATOM 7711 N N . ARG B 1 362 ? -15.742 -12 6.945 1 92.06 362 ARG B N 1
ATOM 7712 C CA . ARG B 1 362 ? -15.438 -11.859 5.523 1 92.06 362 ARG B CA 1
ATOM 7713 C C . ARG B 1 362 ? -16.688 -11.523 4.723 1 92.06 362 ARG B C 1
ATOM 7715 O O . ARG B 1 362 ? -16.641 -10.75 3.768 1 92.06 362 ARG B O 1
ATOM 7722 N N . GLY B 1 363 ? -17.781 -12.141 5.016 1 84.25 363 GLY B N 1
ATOM 7723 C CA . GLY B 1 363 ? -18.938 -12.016 4.129 1 84.25 363 GLY B CA 1
ATOM 7724 C C . GLY B 1 363 ? -19.938 -10.977 4.598 1 84.25 363 GLY B C 1
ATOM 7725 O O . GLY B 1 363 ? -20.969 -10.766 3.951 1 84.25 363 GLY B O 1
ATOM 7726 N N . ARG B 1 364 ? -19.641 -10.258 5.656 1 89.88 364 ARG B N 1
ATOM 7727 C CA . ARG B 1 364 ? -20.578 -9.281 6.203 1 89.88 364 ARG B CA 1
ATOM 7728 C C . ARG B 1 364 ? -19.984 -7.871 6.156 1 89.88 364 ARG B C 1
ATOM 7730 O O . ARG B 1 364 ? -18.781 -7.703 5.984 1 89.88 364 ARG B O 1
ATOM 7737 N N . TRP B 1 365 ? -20.969 -6.938 6.23 1 94.62 365 TRP B N 1
ATOM 7738 C CA . TRP B 1 365 ? -20.531 -5.547 6.211 1 94.62 365 TRP B CA 1
ATOM 7739 C C . TRP B 1 365 ? -19.797 -5.188 7.496 1 94.62 365 TRP B C 1
ATOM 7741 O O . TRP B 1 365 ? -20.25 -5.504 8.594 1 94.62 365 TRP B O 1
ATOM 7751 N N . VAL B 1 366 ? -18.656 -4.613 7.324 1 97.31 366 VAL B N 1
ATOM 7752 C CA . VAL B 1 366 ? -17.828 -4.098 8.414 1 97.31 366 VAL B CA 1
ATOM 7753 C C . VAL B 1 366 ? -17.703 -2.58 8.297 1 97.31 366 VAL B C 1
ATOM 7755 O O . VAL B 1 366 ? -17.453 -2.057 7.207 1 97.31 366 VAL B O 1
ATOM 7758 N N . ALA B 1 367 ? -17.953 -1.871 9.359 1 97.44 367 ALA B N 1
ATOM 7759 C CA . ALA B 1 367 ? -17.766 -0.423 9.383 1 97.44 367 ALA B CA 1
ATOM 7760 C C . ALA B 1 367 ? -16.469 -0.047 10.094 1 97.44 367 ALA B C 1
ATOM 7762 O O . ALA B 1 367 ? -16.219 -0.513 11.203 1 97.44 367 ALA B O 1
ATOM 7763 N N . LEU B 1 368 ? -15.664 0.718 9.414 1 98.31 368 LEU B N 1
ATOM 7764 C CA . LEU B 1 368 ? -14.453 1.282 10.008 1 98.31 368 LEU B CA 1
ATOM 7765 C C . LEU B 1 368 ? -14.625 2.775 10.266 1 98.31 368 LEU B C 1
ATOM 7767 O O . LEU B 1 368 ? -14.797 3.557 9.328 1 98.31 368 LEU B O 1
ATOM 7771 N N . LEU B 1 369 ? -14.578 3.141 11.539 1 97.5 369 LEU B N 1
ATOM 7772 C CA . LEU B 1 369 ? -14.594 4.543 11.945 1 97.5 369 LEU B CA 1
ATOM 7773 C C . LEU B 1 369 ? -13.18 5.043 12.219 1 97.5 369 LEU B C 1
ATOM 7775 O O . LEU B 1 369 ? -12.547 4.629 13.188 1 97.5 369 LEU B O 1
ATOM 7779 N N . GLY B 1 370 ? -12.711 5.988 11.359 1 97.38 370 GLY B N 1
ATOM 7780 C CA . GLY B 1 370 ? -11.352 6.496 11.445 1 97.38 370 GLY B CA 1
ATOM 7781 C C . GLY B 1 370 ? -10.391 5.809 10.492 1 97.38 370 GLY B C 1
ATOM 7782 O O . GLY B 1 370 ? -10.062 4.633 10.672 1 97.38 370 GLY B O 1
ATOM 7783 N N . ALA B 1 371 ? -9.953 6.559 9.477 1 97.88 371 ALA B N 1
ATOM 7784 C CA . ALA B 1 371 ? -9 6.059 8.5 1 97.88 371 ALA B CA 1
ATOM 7785 C C . ALA B 1 371 ? -7.617 6.672 8.719 1 97.88 371 ALA B C 1
ATOM 7787 O O . ALA B 1 371 ? -6.957 7.094 7.766 1 97.88 371 ALA B O 1
ATOM 7788 N N . GLY B 1 372 ? -7.242 6.777 10.023 1 95.56 372 GLY B N 1
ATOM 7789 C CA . GLY B 1 372 ? -5.926 7.277 10.383 1 95.56 372 GLY B CA 1
ATOM 7790 C C . GLY B 1 372 ? -4.848 6.211 10.336 1 95.56 372 GLY B C 1
ATOM 7791 O O . GLY B 1 372 ? -4.957 5.242 9.578 1 95.56 372 GLY B O 1
ATOM 7792 N N . SER B 1 373 ? -3.773 6.383 11.125 1 94 373 SER B N 1
ATOM 7793 C CA . SER B 1 373 ? -2.627 5.48 11.125 1 94 373 SER B CA 1
ATOM 7794 C C . SER B 1 373 ? -3.043 4.055 11.484 1 94 373 SER B C 1
ATOM 7796 O O . SER B 1 373 ? -2.764 3.115 10.734 1 94 373 SER B O 1
ATOM 7798 N N . LEU B 1 374 ? -3.75 3.926 12.555 1 96.94 374 LEU B N 1
ATOM 7799 C CA . LEU B 1 374 ? -4.168 2.598 12.992 1 96.94 374 LEU B CA 1
ATOM 7800 C C . LEU B 1 374 ? -5.27 2.049 12.094 1 96.94 374 LEU B C 1
ATOM 7802 O O . LEU B 1 374 ? -5.188 0.91 11.633 1 96.94 374 LEU B O 1
ATOM 7806 N N . GLY B 1 375 ? -6.273 2.898 11.812 1 98.31 375 GLY B N 1
ATOM 7807 C CA . GLY B 1 375 ? -7.426 2.465 11.039 1 98.31 375 GLY B CA 1
ATOM 7808 C C . GLY B 1 375 ? -7.066 2.01 9.633 1 98.31 375 GLY B C 1
ATOM 7809 O O . GLY B 1 375 ? -7.605 1.016 9.141 1 98.31 375 GLY B O 1
ATOM 7810 N N . SER B 1 376 ? -6.215 2.748 8.977 1 98.5 376 SER B N 1
ATOM 7811 C CA . SER B 1 376 ? -5.832 2.387 7.617 1 98.5 376 SER B CA 1
ATOM 7812 C C . SER B 1 376 ? -5.109 1.045 7.586 1 98.5 376 SER B C 1
ATOM 7814 O O . SER B 1 376 ? -5.336 0.232 6.688 1 98.5 376 SER B O 1
ATOM 7816 N N . SER B 1 377 ? -4.238 0.78 8.578 1 98.19 377 SER B N 1
ATOM 7817 C CA . SER B 1 377 ? -3.518 -0.487 8.656 1 98.19 377 SER B CA 1
ATOM 7818 C C . SER B 1 377 ? -4.465 -1.64 8.977 1 98.19 377 SER B C 1
ATOM 7820 O O . SER B 1 377 ? -4.367 -2.713 8.375 1 98.19 377 SER B O 1
ATOM 7822 N N . VAL B 1 378 ? -5.379 -1.422 9.875 1 98.62 378 VAL B N 1
ATOM 7823 C CA . VAL B 1 378 ? -6.363 -2.438 10.227 1 98.62 378 VAL B CA 1
ATOM 7824 C C . VAL B 1 378 ? -7.219 -2.781 9.016 1 98.62 378 VAL B C 1
ATOM 7826 O O . VAL B 1 378 ? -7.434 -3.957 8.711 1 98.62 378 VAL B O 1
ATOM 7829 N N . ALA B 1 379 ? -7.676 -1.753 8.336 1 98.69 379 ALA B N 1
ATOM 7830 C CA . ALA B 1 379 ? -8.508 -1.959 7.152 1 98.69 379 ALA B CA 1
ATOM 7831 C C . ALA B 1 379 ? -7.781 -2.801 6.105 1 98.69 379 ALA B C 1
ATOM 7833 O O . ALA B 1 379 ? -8.375 -3.703 5.504 1 98.69 379 ALA B O 1
ATOM 7834 N N . GLU B 1 380 ? -6.535 -2.492 5.898 1 98.19 380 GLU B N 1
ATOM 7835 C CA . GLU B 1 380 ? -5.762 -3.248 4.918 1 98.19 380 GLU B CA 1
ATOM 7836 C C . GLU B 1 380 ? -5.648 -4.715 5.316 1 98.19 380 GLU B C 1
ATOM 7838 O O . GLU B 1 380 ? -5.801 -5.605 4.48 1 98.19 380 GLU B O 1
ATOM 7843 N N . LEU B 1 381 ? -5.367 -4.984 6.578 1 97.94 381 LEU B N 1
ATOM 7844 C CA . LEU B 1 381 ? -5.238 -6.359 7.055 1 97.94 381 LEU B CA 1
ATOM 7845 C C . LEU B 1 381 ? -6.562 -7.105 6.922 1 97.94 381 LEU B C 1
ATOM 7847 O O . LEU B 1 381 ? -6.582 -8.281 6.566 1 97.94 381 LEU B O 1
ATOM 7851 N N . LEU B 1 382 ? -7.664 -6.406 7.188 1 97.69 382 LEU B N 1
ATOM 7852 C CA . LEU B 1 382 ? -8.984 -7.016 7.055 1 97.69 382 LEU B CA 1
ATOM 7853 C C . LEU B 1 382 ? -9.266 -7.395 5.605 1 97.69 382 LEU B C 1
ATOM 7855 O O . LEU B 1 382 ? -9.688 -8.516 5.324 1 97.69 382 LEU B O 1
ATOM 7859 N N . VAL B 1 383 ? -8.977 -6.477 4.707 1 97.75 383 VAL B N 1
ATOM 7860 C CA . VAL B 1 383 ? -9.281 -6.688 3.295 1 97.75 383 VAL B CA 1
ATOM 7861 C C . VAL B 1 383 ? -8.398 -7.793 2.734 1 97.75 383 VAL B C 1
ATOM 7863 O O . VAL B 1 383 ? -8.867 -8.672 2.012 1 97.75 383 VAL B O 1
ATOM 7866 N N . ARG B 1 384 ? -7.145 -7.82 3.094 1 96.62 384 ARG B N 1
ATOM 7867 C CA . ARG B 1 384 ? -6.25 -8.898 2.676 1 96.62 384 ARG B CA 1
ATOM 7868 C C . ARG B 1 384 ? -6.691 -10.234 3.262 1 96.62 384 ARG B C 1
ATOM 7870 O O . ARG B 1 384 ? -6.504 -11.281 2.641 1 96.62 384 ARG B O 1
ATOM 7877 N N . GLY B 1 385 ? -7.312 -10.125 4.406 1 95.38 385 GLY B N 1
ATOM 7878 C CA . GLY B 1 385 ? -7.812 -11.32 5.062 1 95.38 385 GLY B CA 1
ATOM 7879 C C . GLY B 1 385 ? -9.125 -11.812 4.484 1 95.38 385 GLY B C 1
ATOM 7880 O O . GLY B 1 385 ? -9.625 -12.867 4.883 1 95.38 385 GLY B O 1
ATOM 7881 N N . GLY B 1 386 ? -9.773 -11.047 3.611 1 95.88 386 GLY B N 1
ATOM 7882 C CA . GLY B 1 386 ? -10.93 -11.57 2.902 1 95.88 386 GLY B CA 1
ATOM 7883 C C . GLY B 1 386 ? -12.195 -10.773 3.152 1 95.88 386 GLY B C 1
ATOM 7884 O O . GLY B 1 386 ? -13.25 -11.086 2.604 1 95.88 386 GLY B O 1
ATOM 7885 N N . VAL B 1 387 ? -12.102 -9.75 4.012 1 96.94 387 VAL B N 1
ATOM 7886 C CA . VAL B 1 387 ? -13.273 -8.891 4.16 1 96.94 387 VAL B CA 1
ATOM 7887 C C . VAL B 1 387 ? -13.648 -8.289 2.809 1 96.94 387 VAL B C 1
ATOM 7889 O O . VAL B 1 387 ? -12.812 -7.676 2.141 1 96.94 387 VAL B O 1
ATOM 7892 N N . SER B 1 388 ? -14.914 -8.484 2.424 1 97.06 388 SER B N 1
ATOM 7893 C CA . SER B 1 388 ? -15.273 -8.094 1.063 1 97.06 388 SER B CA 1
ATOM 7894 C C . SER B 1 388 ? -16.328 -7.004 1.063 1 97.06 388 SER B C 1
ATOM 7896 O O . SER B 1 388 ? -16.766 -6.547 0.002 1 97.06 388 SER B O 1
ATOM 7898 N N . ARG B 1 389 ? -16.844 -6.57 2.197 1 97.19 389 ARG B N 1
ATOM 7899 C CA . ARG B 1 389 ? -17.797 -5.477 2.361 1 97.19 389 ARG B CA 1
ATOM 7900 C C . ARG B 1 389 ? -17.359 -4.535 3.48 1 97.19 389 ARG B C 1
ATOM 7902 O O . ARG B 1 389 ? -17.359 -4.91 4.652 1 97.19 389 ARG B O 1
ATOM 7909 N N . LEU B 1 390 ? -17.031 -3.322 3.072 1 98.12 390 LEU B N 1
ATOM 7910 C CA . LEU B 1 390 ? -16.406 -2.408 4.02 1 98.12 390 LEU B CA 1
ATOM 7911 C C . LEU B 1 390 ? -16.953 -0.996 3.865 1 98.12 390 LEU B C 1
ATOM 7913 O O . LEU B 1 390 ? -17.156 -0.522 2.744 1 98.12 390 LEU B O 1
ATOM 7917 N N . VAL B 1 391 ? -17.359 -0.373 4.98 1 98 391 VAL B N 1
ATOM 7918 C CA . VAL B 1 391 ? -17.703 1.042 5.035 1 98 391 VAL B CA 1
ATOM 7919 C C . VAL B 1 391 ? -16.641 1.811 5.816 1 98 391 VAL B C 1
ATOM 7921 O O . VAL B 1 391 ? -16.25 1.395 6.906 1 98 391 VAL B O 1
ATOM 7924 N N . ILE B 1 392 ? -16.141 2.902 5.234 1 98.5 392 ILE B N 1
ATOM 7925 C CA . ILE B 1 392 ? -15.094 3.682 5.875 1 98.5 392 ILE B CA 1
ATOM 7926 C C . ILE B 1 392 ? -15.578 5.109 6.117 1 98.5 392 ILE B C 1
ATOM 7928 O O . ILE B 1 392 ? -16.094 5.762 5.203 1 98.5 392 ILE B O 1
ATOM 7932 N N . LEU B 1 393 ? -15.445 5.57 7.336 1 97.62 393 LEU B N 1
ATOM 7933 C CA . LEU B 1 393 ? -15.758 6.953 7.68 1 97.62 393 LEU B CA 1
ATOM 7934 C C . LEU B 1 393 ? -14.531 7.664 8.242 1 97.62 393 LEU B C 1
ATOM 7936 O O . LEU B 1 393 ? -13.852 7.141 9.133 1 97.62 393 LEU B O 1
ATOM 7940 N N . ASP B 1 394 ? -14.18 8.766 7.715 1 97.31 394 ASP B N 1
ATOM 7941 C CA . ASP B 1 394 ? -13.133 9.672 8.188 1 97.31 394 ASP B CA 1
ATOM 7942 C C . ASP B 1 394 ? -13.328 11.078 7.621 1 97.31 394 ASP B C 1
ATOM 7944 O O . ASP B 1 394 ? -13.648 11.234 6.441 1 97.31 394 ASP B O 1
ATOM 7948 N N . GLY B 1 395 ? -13.148 12.102 8.43 1 95.12 395 GLY B N 1
ATOM 7949 C CA . GLY B 1 395 ? -13.43 13.453 7.984 1 95.12 395 GLY B CA 1
ATOM 7950 C C . GLY B 1 395 ? -12.203 14.188 7.492 1 95.12 395 GLY B C 1
ATOM 7951 O O . GLY B 1 395 ? -12.305 15.273 6.91 1 95.12 395 GLY B O 1
ATOM 7952 N N . ASP B 1 396 ? -11.039 13.57 7.57 1 93.25 396 ASP B N 1
ATOM 7953 C CA . ASP B 1 396 ? -9.805 14.305 7.328 1 93.25 396 ASP B CA 1
ATOM 7954 C C . ASP B 1 396 ? -9.258 14.016 5.93 1 93.25 396 ASP B C 1
ATOM 7956 O O . ASP B 1 396 ? -9.547 12.969 5.348 1 93.25 396 ASP B O 1
ATOM 7960 N N . ASP B 1 397 ? -8.461 14.984 5.449 1 94.44 397 ASP B N 1
ATOM 7961 C CA . ASP B 1 397 ? -7.621 14.773 4.277 1 94.44 397 ASP B CA 1
ATOM 7962 C C . ASP B 1 397 ? -6.25 14.227 4.68 1 94.44 397 ASP B C 1
ATOM 7964 O O . ASP B 1 397 ? -5.836 14.367 5.832 1 94.44 397 ASP B O 1
ATOM 7968 N N . LEU B 1 398 ? -5.652 13.57 3.729 1 95.44 398 LEU B N 1
ATOM 7969 C CA . LEU B 1 398 ? -4.305 13.062 3.975 1 95.44 398 LEU B CA 1
ATOM 7970 C C . LEU B 1 398 ? -3.273 14.188 3.85 1 95.44 398 LEU B C 1
ATOM 7972 O O . LEU B 1 398 ? -3.338 14.992 2.92 1 95.44 398 LEU B O 1
ATOM 7976 N N . GLU B 1 399 ? -2.406 14.273 4.82 1 91.44 399 GLU B N 1
ATOM 7977 C CA . GLU B 1 399 ? -1.25 15.164 4.777 1 91.44 399 GLU B CA 1
ATOM 7978 C C . GLU B 1 399 ? 0.047 14.375 4.617 1 91.44 399 GLU B C 1
ATOM 7980 O O . GLU B 1 399 ? 0.119 13.203 4.988 1 91.44 399 GLU B O 1
ATOM 7985 N N . ALA B 1 400 ? 1.071 15.016 4.09 1 91 400 ALA B N 1
ATOM 7986 C CA . ALA B 1 400 ? 2.328 14.328 3.807 1 91 400 ALA B CA 1
ATOM 7987 C C . ALA B 1 400 ? 2.928 13.734 5.082 1 91 400 ALA B C 1
ATOM 7989 O O . ALA B 1 400 ? 3.521 12.656 5.055 1 91 400 ALA B O 1
ATOM 7990 N N . GLY B 1 401 ? 2.691 14.461 6.145 1 88.75 401 GLY B N 1
ATOM 7991 C CA . GLY B 1 401 ? 3.24 14 7.406 1 88.75 401 GLY B CA 1
ATOM 7992 C C . GLY B 1 401 ? 2.627 12.695 7.883 1 88.75 401 GLY B C 1
ATOM 7993 O O . GLY B 1 401 ? 3.207 12 8.719 1 88.75 401 GLY B O 1
ATOM 7994 N N . ASN B 1 402 ? 1.43 12.344 7.34 1 90.88 402 ASN B N 1
ATOM 7995 C CA . ASN B 1 402 ? 0.766 11.102 7.707 1 90.88 402 ASN B CA 1
ATOM 7996 C C . ASN B 1 402 ? 1.478 9.891 7.113 1 90.88 402 ASN B C 1
ATOM 7998 O O . ASN B 1 402 ? 1.295 8.766 7.582 1 90.88 402 ASN B O 1
ATOM 8002 N N . LEU B 1 403 ? 2.334 10.07 6.117 1 92.56 403 LEU B N 1
ATOM 8003 C CA . LEU B 1 403 ? 2.822 8.984 5.273 1 92.56 403 LEU B CA 1
ATOM 8004 C C . LEU B 1 403 ? 3.803 8.102 6.039 1 92.56 403 LEU B C 1
ATOM 8006 O O . LEU B 1 403 ? 4.047 6.957 5.652 1 92.56 403 LEU B O 1
ATOM 8010 N N . VAL B 1 404 ? 4.336 8.586 7.117 1 91.5 404 VAL B N 1
ATOM 8011 C CA . VAL B 1 404 ? 5.301 7.812 7.898 1 91.5 404 VAL B CA 1
ATOM 8012 C C . VAL B 1 404 ? 4.613 6.602 8.523 1 91.5 404 VAL B C 1
ATOM 8014 O O . VAL B 1 404 ? 5.262 5.594 8.812 1 91.5 404 VAL B O 1
ATOM 8017 N N . ARG B 1 405 ? 3.352 6.758 8.648 1 93.06 405 ARG B N 1
ATOM 8018 C CA . ARG B 1 405 ? 2.664 5.676 9.344 1 93.06 405 ARG B CA 1
ATOM 8019 C C . ARG B 1 405 ? 1.245 5.496 8.812 1 93.06 405 ARG B C 1
ATOM 8021 O O . ARG B 1 405 ? 0.31 5.285 9.594 1 93.06 405 ARG B O 1
ATOM 8028 N N . HIS B 1 406 ? 1.001 5.633 7.602 1 95.44 406 HIS B N 1
ATOM 8029 C CA . HIS B 1 406 ? -0.297 5.449 6.961 1 95.44 406 HIS B CA 1
ATOM 8030 C C . HIS B 1 406 ? -0.193 4.512 5.766 1 95.44 406 HIS B C 1
ATOM 8032 O O . HIS B 1 406 ? 0.854 4.434 5.117 1 95.44 406 HIS B O 1
ATOM 8038 N N . SER B 1 407 ? -1.311 3.865 5.438 1 96.62 407 SER B N 1
ATOM 8039 C CA . SER B 1 407 ? -1.305 2.889 4.355 1 96.62 407 SER B CA 1
ATOM 8040 C C . SER B 1 407 ? -1.303 3.574 2.992 1 96.62 407 SER B C 1
ATOM 8042 O O . SER B 1 407 ? -0.939 2.963 1.986 1 96.62 407 SER B O 1
ATOM 8044 N N . LEU B 1 408 ? -1.624 4.836 2.928 1 97.88 408 LEU B N 1
ATOM 8045 C CA . LEU B 1 408 ? -1.705 5.582 1.675 1 97.88 408 LEU B CA 1
ATOM 8046 C C . LEU B 1 408 ? -0.336 6.117 1.273 1 97.88 408 LEU B C 1
ATOM 8048 O O . LEU B 1 408 ? 0.649 5.914 1.985 1 97.88 408 LEU B O 1
ATOM 8052 N N . ASP B 1 409 ? -0.25 6.648 0.036 1 97.38 409 ASP B N 1
ATOM 8053 C CA . ASP B 1 409 ? 1.025 7.121 -0.495 1 97.38 409 ASP B CA 1
ATOM 8054 C C . ASP B 1 409 ? 0.92 8.57 -0.965 1 97.38 409 ASP B C 1
ATOM 8056 O O . ASP B 1 409 ? -0.065 9.25 -0.676 1 97.38 409 ASP B O 1
ATOM 8060 N N . LEU B 1 410 ? 1.949 9.102 -1.613 1 97.56 410 LEU B N 1
ATOM 8061 C CA . LEU B 1 410 ? 2.072 10.492 -2.035 1 97.56 410 LEU B CA 1
ATOM 8062 C C . LEU B 1 410 ? 0.973 10.859 -3.025 1 97.56 410 LEU B C 1
ATOM 8064 O O . LEU B 1 410 ? 0.531 12.008 -3.068 1 97.56 410 LEU B O 1
ATOM 8068 N N . GLY B 1 411 ? 0.473 9.906 -3.73 1 96.88 411 GLY B N 1
ATOM 8069 C CA . GLY B 1 411 ? -0.59 10.148 -4.695 1 96.88 411 GLY B CA 1
ATOM 8070 C C . GLY B 1 411 ? -1.899 10.562 -4.047 1 96.88 411 GLY B C 1
ATOM 8071 O O . GLY B 1 411 ? -2.758 11.156 -4.695 1 96.88 411 GLY B O 1
ATOM 8072 N N . SER B 1 412 ? -2.018 10.328 -2.742 1 97.44 412 SER B N 1
ATOM 8073 C CA . SER B 1 412 ? -3.277 10.555 -2.047 1 97.44 412 SER B CA 1
ATOM 8074 C C . SER B 1 412 ? -3.219 11.828 -1.207 1 97.44 412 SER B C 1
ATOM 8076 O O . SER B 1 412 ? -4.215 12.227 -0.6 1 97.44 412 SER B O 1
ATOM 8078 N N . VAL B 1 413 ? -2.064 12.508 -1.202 1 96.56 413 VAL B N 1
ATOM 8079 C CA . VAL B 1 413 ? -1.925 13.711 -0.39 1 96.56 413 VAL B CA 1
ATOM 8080 C C . VAL B 1 413 ? -2.945 14.758 -0.834 1 96.56 413 VAL B C 1
ATOM 8082 O O . VAL B 1 413 ? -3.119 14.992 -2.033 1 96.56 413 VAL B O 1
ATOM 8085 N N . ARG B 1 414 ? -3.725 15.398 0.121 1 95.12 414 ARG B N 1
ATOM 8086 C CA . ARG B 1 414 ? -4.719 16.453 -0.065 1 95.12 414 ARG B CA 1
ATOM 8087 C C . ARG B 1 414 ? -6.062 15.867 -0.485 1 95.12 414 ARG B C 1
ATOM 8089 O O . ARG B 1 414 ? -6.996 16.609 -0.802 1 95.12 414 ARG B O 1
ATOM 8096 N N . TYR B 1 415 ? -6.172 14.586 -0.514 1 96.44 415 TYR B N 1
ATOM 8097 C CA . TYR B 1 415 ? -7.453 13.93 -0.76 1 96.44 415 TYR B CA 1
ATOM 8098 C C . TYR B 1 415 ? -8.023 13.344 0.526 1 96.44 415 TYR B C 1
ATOM 8100 O O . TYR B 1 415 ? -7.293 13.148 1.501 1 96.44 415 TYR B O 1
ATOM 8108 N N . SER B 1 416 ? -9.352 13.125 0.503 1 97.31 416 SER B N 1
ATOM 8109 C CA . SER B 1 416 ? -10.047 12.523 1.638 1 97.31 416 SER B CA 1
ATOM 8110 C C . SER B 1 416 ? -9.438 11.172 2.002 1 97.31 416 SER B C 1
ATOM 8112 O O . SER B 1 416 ? -9.32 10.289 1.15 1 97.31 416 SER B O 1
ATOM 8114 N N . LYS B 1 417 ? -9.062 11.039 3.295 1 97.69 417 LYS B N 1
ATOM 8115 C CA . LYS B 1 417 ? -8.516 9.766 3.76 1 97.69 417 LYS B CA 1
ATOM 8116 C C . LYS B 1 417 ? -9.492 8.625 3.508 1 97.69 417 LYS B C 1
ATOM 8118 O O . LYS B 1 417 ? -9.094 7.551 3.053 1 97.69 417 LYS B O 1
ATOM 8123 N N . ALA B 1 418 ? -10.797 8.852 3.736 1 98.38 418 ALA B N 1
ATOM 8124 C CA . ALA B 1 418 ? -11.805 7.812 3.586 1 98.38 418 ALA B CA 1
ATOM 8125 C C . ALA B 1 418 ? -11.906 7.352 2.135 1 98.38 418 ALA B C 1
ATOM 8127 O O . ALA B 1 418 ? -11.852 6.152 1.852 1 98.38 418 ALA B O 1
ATOM 8128 N N . HIS B 1 419 ? -11.969 8.297 1.234 1 98.38 419 HIS B N 1
ATOM 8129 C CA . HIS B 1 419 ? -12.125 7.977 -0.179 1 98.38 419 HIS B CA 1
ATOM 8130 C C . HIS B 1 419 ? -10.867 7.328 -0.743 1 98.38 419 HIS B C 1
ATOM 8132 O O . HIS B 1 419 ? -10.945 6.34 -1.477 1 98.38 419 HIS B O 1
ATOM 8138 N N . ALA B 1 420 ? -9.727 7.934 -0.397 1 98.31 420 ALA B N 1
ATOM 8139 C CA . ALA B 1 420 ? -8.461 7.414 -0.911 1 98.31 420 ALA B CA 1
ATOM 8140 C C . ALA B 1 420 ? -8.203 6 -0.396 1 98.31 420 ALA B C 1
ATOM 8142 O O . ALA B 1 420 ? -7.719 5.141 -1.139 1 98.31 420 ALA B O 1
ATOM 8143 N N . LEU B 1 421 ? -8.492 5.762 0.871 1 98.69 421 LEU B N 1
ATOM 8144 C CA . LEU B 1 421 ? -8.273 4.438 1.438 1 98.69 421 LEU B CA 1
ATOM 8145 C C . LEU B 1 421 ? -9.18 3.406 0.777 1 98.69 421 LEU B C 1
ATOM 8147 O O . LEU B 1 421 ? -8.742 2.303 0.451 1 98.69 421 LEU B O 1
ATOM 8151 N N . ALA B 1 422 ? -10.438 3.752 0.57 1 98.56 422 ALA B N 1
ATOM 8152 C CA . ALA B 1 422 ? -11.352 2.844 -0.116 1 98.56 422 ALA B CA 1
ATOM 8153 C C . ALA B 1 422 ? -10.828 2.48 -1.503 1 98.56 422 ALA B C 1
ATOM 8155 O O . ALA B 1 422 ? -10.867 1.315 -1.904 1 98.56 422 ALA B O 1
ATOM 8156 N N . ALA B 1 423 ? -10.359 3.479 -2.195 1 97.5 423 ALA B N 1
ATOM 8157 C CA . ALA B 1 423 ? -9.82 3.25 -3.535 1 97.5 423 ALA B CA 1
ATOM 8158 C C . ALA B 1 423 ? -8.625 2.307 -3.494 1 97.5 423 ALA B C 1
ATOM 8160 O O . ALA B 1 423 ? -8.523 1.386 -4.309 1 97.5 423 ALA B O 1
ATOM 8161 N N . ARG B 1 424 ? -7.758 2.551 -2.562 1 97.38 424 ARG B N 1
ATOM 8162 C CA . ARG B 1 424 ? -6.59 1.685 -2.418 1 97.38 424 ARG B CA 1
ATOM 8163 C C . ARG B 1 424 ? -7.008 0.251 -2.111 1 97.38 424 ARG B C 1
ATOM 8165 O O . ARG B 1 424 ? -6.5 -0.693 -2.719 1 97.38 424 ARG B O 1
ATOM 8172 N N . LEU B 1 425 ? -7.906 0.112 -1.192 1 98.38 425 LEU B N 1
ATOM 8173 C CA . LEU B 1 425 ? -8.305 -1.213 -0.725 1 98.38 425 LEU B CA 1
ATOM 8174 C C . LEU B 1 425 ? -8.992 -1.996 -1.836 1 98.38 425 LEU B C 1
ATOM 8176 O O . LEU B 1 425 ? -8.859 -3.221 -1.914 1 98.38 425 LEU B O 1
ATOM 8180 N N . ARG B 1 426 ? -9.695 -1.335 -2.727 1 97.81 426 ARG B N 1
ATOM 8181 C CA . ARG B 1 426 ? -10.336 -1.995 -3.863 1 97.81 426 ARG B CA 1
ATOM 8182 C C . ARG B 1 426 ? -9.297 -2.641 -4.77 1 97.81 426 ARG B C 1
ATOM 8184 O O . ARG B 1 426 ? -9.578 -3.631 -5.449 1 97.81 426 ARG B O 1
ATOM 8191 N N . ASN B 1 427 ? -8.07 -2.164 -4.754 1 97.06 427 ASN B N 1
ATOM 8192 C CA . ASN B 1 427 ? -7 -2.691 -5.594 1 97.06 427 ASN B CA 1
ATOM 8193 C C . ASN B 1 427 ? -6.285 -3.859 -4.918 1 97.06 427 ASN B C 1
ATOM 8195 O O . ASN B 1 427 ? -5.406 -4.48 -5.516 1 97.06 427 ASN B O 1
ATOM 8199 N N . LEU B 1 428 ? -6.664 -4.188 -3.686 1 96.88 428 LEU B N 1
ATOM 8200 C CA . LEU B 1 428 ? -6.008 -5.273 -2.969 1 96.88 428 LEU B CA 1
ATOM 8201 C C . LEU B 1 428 ? -6.781 -6.578 -3.137 1 96.88 428 LEU B C 1
ATOM 8203 O O . LEU B 1 428 ? -6.199 -7.664 -3.08 1 96.88 428 LEU B O 1
ATOM 8207 N N . ASN B 1 429 ? -8.078 -6.465 -3.234 1 95.75 429 ASN B N 1
ATOM 8208 C CA . ASN B 1 429 ? -9.008 -7.59 -3.248 1 95.75 429 ASN B CA 1
ATOM 8209 C C . ASN B 1 429 ? -10.078 -7.426 -4.324 1 95.75 429 ASN B C 1
ATOM 8211 O O . ASN B 1 429 ? -10.938 -6.559 -4.219 1 95.75 429 ASN B O 1
ATOM 8215 N N . PRO B 1 430 ? -10.047 -8.297 -5.281 1 96.75 430 PRO B N 1
ATOM 8216 C CA . PRO B 1 430 ? -10.977 -8.125 -6.398 1 96.75 430 PRO B CA 1
ATOM 8217 C C . PRO B 1 430 ? -12.438 -8.32 -5.988 1 96.75 430 PRO B C 1
ATOM 8219 O O . PRO B 1 430 ? -13.344 -8.023 -6.766 1 96.75 430 PRO B O 1
ATOM 8222 N N . ASP B 1 431 ? -12.719 -8.781 -4.734 1 96.44 431 ASP B N 1
ATOM 8223 C CA . ASP B 1 431 ? -14.078 -9.039 -4.266 1 96.44 431 ASP B CA 1
ATOM 8224 C C . ASP B 1 431 ? -14.602 -7.871 -3.43 1 96.44 431 ASP B C 1
ATOM 8226 O O . ASP B 1 431 ? -15.766 -7.859 -3.031 1 96.44 431 ASP B O 1
ATOM 8230 N N . LEU B 1 432 ? -13.852 -6.863 -3.199 1 97.81 432 LEU B N 1
ATOM 8231 C CA . LEU B 1 432 ? -14.188 -5.844 -2.213 1 97.81 432 LEU B CA 1
ATOM 8232 C C . LEU B 1 432 ? -15.227 -4.875 -2.766 1 97.81 432 LEU B C 1
ATOM 8234 O O . LEU B 1 432 ? -15.07 -4.363 -3.877 1 97.81 432 LEU B O 1
ATOM 8238 N N . ARG B 1 433 ? -16.281 -4.73 -2.061 1 97.62 433 ARG B N 1
ATOM 8239 C CA . ARG B 1 433 ? -17.203 -3.602 -2.168 1 97.62 433 ARG B CA 1
ATOM 8240 C C . ARG B 1 433 ? -17.016 -2.631 -1.008 1 97.62 433 ARG B C 1
ATOM 8242 O O . ARG B 1 433 ? -17.281 -2.975 0.146 1 97.62 433 ARG B O 1
ATOM 8249 N N . ALA B 1 434 ? -16.531 -1.444 -1.299 1 97.88 434 ALA B N 1
ATOM 8250 C CA . ALA B 1 434 ? -16.203 -0.485 -0.243 1 97.88 434 ALA B CA 1
ATOM 8251 C C . ALA B 1 434 ? -16.938 0.835 -0.466 1 97.88 434 ALA B C 1
ATOM 8253 O O . ALA B 1 434 ? -16.969 1.359 -1.583 1 97.88 434 ALA B O 1
ATOM 8254 N N . GLN B 1 435 ? -17.625 1.275 0.521 1 97.31 435 GLN B N 1
ATOM 8255 C CA . GLN B 1 435 ? -18.203 2.617 0.552 1 97.31 435 GLN B CA 1
ATOM 8256 C C . GLN B 1 435 ? -17.438 3.521 1.514 1 97.31 435 GLN B C 1
ATOM 8258 O O . GLN B 1 435 ? -16.906 3.053 2.523 1 97.31 435 GLN B O 1
ATOM 8263 N N . SER B 1 436 ? -17.266 4.746 1.135 1 98.12 436 SER B N 1
ATOM 8264 C CA . SER B 1 436 ? -16.516 5.68 1.975 1 98.12 436 SER B CA 1
ATOM 8265 C C . SER B 1 436 ? -17.281 6.988 2.152 1 98.12 436 SER B C 1
ATOM 8267 O O . SER B 1 436 ? -17.984 7.434 1.239 1 98.12 436 SER B O 1
ATOM 8269 N N . PHE B 1 437 ? -17.203 7.562 3.344 1 97.12 437 PHE B N 1
ATOM 8270 C CA . PHE B 1 437 ? -17.859 8.82 3.682 1 97.12 437 PHE B CA 1
ATOM 8271 C C . PHE B 1 437 ? -16.875 9.789 4.32 1 97.12 437 PHE B C 1
ATOM 8273 O O . PHE B 1 437 ? -16.234 9.469 5.328 1 97.12 437 PHE B O 1
ATOM 8280 N N . ARG B 1 438 ? -16.766 10.961 3.646 1 95.44 438 ARG B N 1
ATOM 8281 C CA . ARG B 1 438 ? -16.016 12.039 4.285 1 95.44 438 ARG B CA 1
ATOM 8282 C C . ARG B 1 438 ? -16.844 12.688 5.398 1 95.44 438 ARG B C 1
ATOM 8284 O O . ARG B 1 438 ? -17.547 13.664 5.164 1 95.44 438 ARG B O 1
ATOM 8291 N N . GLN B 1 439 ? -16.703 12.133 6.617 1 91.38 439 GLN B N 1
ATOM 8292 C CA . GLN B 1 439 ? -17.547 12.594 7.715 1 91.38 439 GLN B CA 1
ATOM 8293 C C . GLN B 1 439 ? -16.797 12.547 9.047 1 91.38 439 GLN B C 1
ATOM 8295 O O . GLN B 1 439 ? -16.156 11.539 9.367 1 91.38 439 GLN B O 1
ATOM 8300 N N . THR B 1 440 ? -16.828 13.648 9.68 1 82.75 440 THR B N 1
ATOM 8301 C CA . THR B 1 440 ? -16.312 13.703 11.047 1 82.75 440 THR B CA 1
ATOM 8302 C C . THR B 1 440 ? -17.359 13.172 12.031 1 82.75 440 THR B C 1
ATOM 8304 O O . THR B 1 440 ? -18.516 13.57 11.984 1 82.75 440 THR B O 1
ATOM 8307 N N . LEU B 1 441 ? -16.906 12.242 12.82 1 82.25 441 LEU B N 1
ATOM 8308 C CA . LEU B 1 441 ? -17.797 11.641 13.797 1 82.25 441 LEU B CA 1
ATOM 8309 C C . LEU B 1 441 ? -17.812 12.43 15.102 1 82.25 441 LEU B C 1
ATOM 8311 O O . LEU B 1 441 ? -16.828 12.406 15.844 1 82.25 441 LEU B O 1
ATOM 8315 N N . ARG B 1 442 ? -18.859 13.195 15.297 1 79.31 442 ARG B N 1
ATOM 8316 C CA . ARG B 1 442 ? -18.984 13.992 16.516 1 79.31 442 ARG B CA 1
ATOM 8317 C C . ARG B 1 442 ? -20.406 13.977 17.047 1 79.31 442 ARG B C 1
ATOM 8319 O O . ARG B 1 442 ? -21.359 13.695 16.297 1 79.31 442 ARG B O 1
ATOM 8326 N N . VAL B 1 443 ? -20.469 14.18 18.328 1 75.12 443 VAL B N 1
ATOM 8327 C CA . VAL B 1 443 ? -21.797 14.273 18.938 1 75.12 443 VAL B CA 1
ATOM 8328 C C . VAL B 1 443 ? -22.531 15.484 18.375 1 75.12 443 VAL B C 1
ATOM 8330 O O . VAL B 1 443 ? -21.969 16.578 18.281 1 75.12 443 VAL B O 1
ATOM 8333 N N . GLY B 1 444 ? -23.688 15.289 17.984 1 69.62 444 GLY B N 1
ATOM 8334 C CA . GLY B 1 444 ? -24.484 16.375 17.422 1 69.62 444 GLY B CA 1
ATOM 8335 C C . GLY B 1 444 ? -24.188 16.625 15.953 1 69.62 444 GLY B C 1
ATOM 8336 O O . GLY B 1 444 ? -24.828 17.469 15.328 1 69.62 444 GLY B O 1
ATOM 8337 N N . GLY B 1 445 ? -23.234 15.867 15.453 1 74 445 GLY B N 1
ATOM 8338 C CA . GLY B 1 445 ? -22.906 16 14.039 1 74 445 GLY B CA 1
ATOM 8339 C C . GLY B 1 445 ? -23.875 15.258 13.133 1 74 445 GLY B C 1
ATOM 8340 O O . GLY B 1 445 ? -24.984 14.93 13.547 1 74 445 GLY B O 1
ATOM 8341 N N . LEU B 1 446 ? -23.531 15.203 11.898 1 76.38 446 LEU B N 1
ATOM 8342 C CA . LEU B 1 446 ? -24.312 14.453 10.938 1 76.38 446 LEU B CA 1
ATOM 8343 C C . LEU B 1 446 ? -24.531 13.016 11.414 1 76.38 446 LEU B C 1
ATOM 8345 O O . LEU B 1 446 ? -23.625 12.398 11.969 1 76.38 446 LEU B O 1
ATOM 8349 N N . PRO B 1 447 ? -25.688 12.602 11.203 1 79.94 447 PRO B N 1
ATOM 8350 C CA . PRO B 1 447 ? -25.922 11.203 11.57 1 79.94 447 PRO B CA 1
ATOM 8351 C C . PRO B 1 447 ? -25.062 10.234 10.758 1 79.94 447 PRO B C 1
ATOM 8353 O O . PRO B 1 447 ? -24.688 10.539 9.625 1 79.94 447 PRO B O 1
ATOM 8356 N N . LEU B 1 448 ? -24.781 9.125 11.43 1 85.19 448 LEU B N 1
ATOM 8357 C CA . LEU B 1 448 ? -24.078 8.078 10.711 1 85.19 448 LEU B CA 1
ATOM 8358 C C . LEU B 1 448 ? -24.906 7.566 9.531 1 85.19 448 LEU B C 1
ATOM 8360 O O . LEU B 1 448 ? -26.125 7.492 9.617 1 85.19 448 LEU B O 1
ATOM 8364 N N . PRO B 1 449 ? -24.219 7.27 8.453 1 87.44 449 PRO B N 1
ATOM 8365 C CA . PRO B 1 449 ? -24.938 6.672 7.324 1 87.44 449 PRO B CA 1
ATOM 8366 C C . PRO B 1 449 ? -25.719 5.422 7.719 1 87.44 449 PRO B C 1
ATOM 8368 O O . PRO B 1 449 ? -25.266 4.648 8.57 1 87.44 449 PRO B O 1
ATOM 8371 N N . GLU B 1 450 ? -26.828 5.184 7.059 1 87.88 450 GLU B N 1
ATOM 8372 C CA . GLU B 1 450 ? -27.703 4.055 7.348 1 87.88 450 GLU B CA 1
ATOM 8373 C C . GLU B 1 450 ? -26.953 2.729 7.238 1 87.88 450 GLU B C 1
ATOM 8375 O O . GLU B 1 450 ? -27.234 1.792 7.992 1 87.88 450 GLU B O 1
ATOM 8380 N N . LEU B 1 451 ? -26.078 2.715 6.398 1 90 451 LEU B N 1
ATOM 8381 C CA . LEU B 1 451 ? -25.328 1.493 6.137 1 90 451 LEU B CA 1
ATOM 8382 C C . LEU B 1 451 ? -24.531 1.064 7.367 1 90 451 LEU B C 1
ATOM 8384 O O . LEU B 1 451 ? -24.344 -0.131 7.602 1 90 451 LEU B O 1
ATOM 8388 N N . VAL B 1 452 ? -24.094 2.031 8.148 1 91.88 452 VAL B N 1
ATOM 8389 C CA . VAL B 1 452 ? -23.328 1.709 9.352 1 91.88 452 VAL B CA 1
ATOM 8390 C C . VAL B 1 452 ? -24.203 0.922 10.328 1 91.88 452 VAL B C 1
ATOM 8392 O O . VAL B 1 452 ? -23.734 -0.032 10.953 1 91.88 452 VAL B O 1
ATOM 8395 N N . GLY B 1 453 ? -25.469 1.286 10.359 1 89.81 453 GLY B N 1
ATOM 8396 C CA . GLY B 1 453 ? -26.406 0.604 11.234 1 89.81 453 GLY B CA 1
ATOM 8397 C C . GLY B 1 453 ? -26.703 -0.814 10.789 1 89.81 453 GLY B C 1
ATOM 8398 O O . GLY B 1 453 ? -27.25 -1.61 11.562 1 89.81 453 GLY B O 1
ATOM 8399 N N . GLN B 1 454 ? -26.312 -1.124 9.555 1 91.25 454 GLN B N 1
ATOM 8400 C CA . GLN B 1 454 ? -26.578 -2.449 9.008 1 91.25 454 GLN B CA 1
ATOM 8401 C C . GLN B 1 454 ? -25.359 -3.346 9.102 1 91.25 454 GLN B C 1
ATOM 8403 O O . GLN B 1 454 ? -25.422 -4.539 8.789 1 91.25 454 GLN B O 1
ATOM 8408 N N . CYS B 1 455 ? -24.281 -2.832 9.562 1 94.19 455 CYS B N 1
ATOM 8409 C CA . CYS B 1 455 ? -23.047 -3.602 9.664 1 94.19 455 CYS B CA 1
ATOM 8410 C C . CYS B 1 455 ? -23.078 -4.539 10.867 1 94.19 455 CYS B C 1
ATOM 8412 O O . CYS B 1 455 ? -23.578 -4.168 11.93 1 94.19 455 CYS B O 1
ATOM 8414 N N . GLU B 1 456 ? -22.562 -5.707 10.695 1 94.25 456 GLU B N 1
ATOM 8415 C CA . GLU B 1 456 ? -22.5 -6.684 11.773 1 94.25 456 GLU B CA 1
ATOM 8416 C C . GLU B 1 456 ? -21.25 -6.48 12.633 1 94.25 456 GLU B C 1
ATOM 8418 O O . GLU B 1 456 ? -21.156 -7.039 13.727 1 94.25 456 GLU B O 1
ATOM 8423 N N . THR B 1 457 ? -20.359 -5.789 12.117 1 96.31 457 THR B N 1
ATOM 8424 C CA . THR B 1 457 ? -19.156 -5.418 12.852 1 96.31 457 THR B CA 1
ATOM 8425 C C . THR B 1 457 ? -18.844 -3.936 12.68 1 96.31 457 THR B C 1
ATOM 8427 O O . THR B 1 457 ? -18.828 -3.426 11.555 1 96.31 457 THR B O 1
ATOM 8430 N N . ILE B 1 458 ? -18.656 -3.23 13.812 1 96.94 458 ILE B N 1
ATOM 8431 C CA . ILE B 1 458 ? -18.266 -1.823 13.805 1 96.94 458 ILE B CA 1
ATOM 8432 C C . ILE B 1 458 ? -16.938 -1.651 14.523 1 96.94 458 ILE B C 1
ATOM 8434 O O . ILE B 1 458 ? -16.812 -1.978 15.703 1 96.94 458 ILE B O 1
ATOM 8438 N N . ILE B 1 459 ? -15.969 -1.135 13.781 1 98 459 ILE B N 1
ATOM 8439 C CA . ILE B 1 459 ? -14.617 -0.973 14.297 1 98 459 ILE B CA 1
ATOM 8440 C C . ILE B 1 459 ? -14.305 0.512 14.461 1 98 459 ILE B C 1
ATOM 8442 O O . ILE B 1 459 ? -14.344 1.276 13.5 1 98 459 ILE B O 1
ATOM 8446 N N . ASP B 1 460 ? -13.969 0.9 15.719 1 97.38 460 ASP B N 1
ATOM 8447 C CA . ASP B 1 460 ? -13.562 2.27 16.031 1 97.38 460 ASP B CA 1
ATOM 8448 C C . ASP B 1 460 ? -12.047 2.371 16.188 1 97.38 460 ASP B C 1
ATOM 8450 O O . ASP B 1 460 ? -11.469 1.755 17.078 1 97.38 460 ASP B O 1
ATOM 8454 N N . CYS B 1 461 ? -11.414 3.145 15.266 1 97.31 461 CYS B N 1
ATOM 8455 C CA . CYS B 1 461 ? -9.984 3.432 15.352 1 97.31 461 CYS B CA 1
ATOM 8456 C C . CYS B 1 461 ? -9.734 4.934 15.383 1 97.31 461 CYS B C 1
ATOM 8458 O O . CYS B 1 461 ? -8.711 5.406 14.883 1 97.31 461 CYS B O 1
ATOM 8460 N N . THR B 1 462 ? -10.617 5.699 15.961 1 92.69 462 THR B N 1
ATOM 8461 C CA . THR B 1 462 ? -10.523 7.156 15.945 1 92.69 462 THR B CA 1
ATOM 8462 C C . THR B 1 462 ? -9.727 7.656 17.141 1 92.69 462 THR B C 1
ATOM 8464 O O . THR B 1 462 ? -9.234 8.789 17.156 1 92.69 462 THR B O 1
ATOM 8467 N N . ALA B 1 463 ? -9.68 6.895 18.141 1 88.44 463 ALA B N 1
ATOM 8468 C CA . ALA B 1 463 ? -9.086 7.281 19.406 1 88.44 463 ALA B CA 1
ATOM 8469 C C . ALA B 1 463 ? -9.766 8.531 19.984 1 88.44 463 ALA B C 1
ATOM 8471 O O . ALA B 1 463 ? -9.117 9.367 20.594 1 88.44 463 ALA B O 1
ATOM 8472 N N . SER B 1 464 ? -11.047 8.648 19.734 1 85.25 464 SER B N 1
ATOM 8473 C CA . SER B 1 464 ? -11.797 9.82 20.172 1 85.25 464 SER B CA 1
ATOM 8474 C C . SER B 1 464 ? -12.828 9.445 21.234 1 85.25 464 SER B C 1
ATOM 8476 O O . SER B 1 464 ? -13.688 8.594 21 1 85.25 464 SER B O 1
ATOM 8478 N N . ASP B 1 465 ? -12.766 10.156 22.297 1 82.12 465 ASP B N 1
ATOM 8479 C CA . ASP B 1 465 ? -13.758 9.953 23.344 1 82.12 465 ASP B CA 1
ATOM 8480 C C . ASP B 1 465 ? -15.164 10.297 22.844 1 82.12 465 ASP B C 1
ATOM 8482 O O . ASP B 1 465 ? -16.141 9.664 23.234 1 82.12 465 ASP B O 1
ATOM 8486 N N . GLU B 1 466 ? -15.188 11.25 21.984 1 81.19 466 GLU B N 1
ATOM 8487 C CA . GLU B 1 466 ? -16.484 11.672 21.438 1 81.19 466 GLU B CA 1
ATOM 8488 C C . GLU B 1 466 ? -17.125 10.555 20.625 1 81.19 466 GLU B C 1
ATOM 8490 O O . GLU B 1 466 ? -18.344 10.398 20.641 1 81.19 466 GLU B O 1
ATOM 8495 N N . VAL B 1 467 ? -16.359 9.828 19.906 1 89.12 467 VAL B N 1
ATOM 8496 C CA . VAL B 1 467 ? -16.875 8.758 19.062 1 89.12 467 VAL B CA 1
ATOM 8497 C C . VAL B 1 467 ? -17.438 7.633 19.938 1 89.12 467 VAL B C 1
ATOM 8499 O O . VAL B 1 467 ? -18.422 6.984 19.562 1 89.12 467 VAL B O 1
ATOM 8502 N N . ILE B 1 468 ? -16.812 7.422 21.094 1 89.69 468 ILE B N 1
ATOM 8503 C CA . ILE B 1 468 ? -17.344 6.438 22.031 1 89.69 468 ILE B CA 1
ATOM 8504 C C . ILE B 1 468 ? -18.766 6.82 22.453 1 89.69 468 ILE B C 1
ATOM 8506 O O . ILE B 1 468 ? -19.641 5.961 22.547 1 89.69 468 ILE B O 1
ATOM 8510 N N . GLU B 1 469 ? -18.969 8.102 22.641 1 84.81 469 GLU B N 1
ATOM 8511 C CA . GLU B 1 469 ? -20.297 8.594 22.969 1 84.81 469 GLU B CA 1
ATOM 8512 C C . GLU B 1 469 ? -21.25 8.43 21.797 1 84.81 469 GLU B C 1
ATOM 8514 O O . GLU B 1 469 ? -22.422 8.094 21.984 1 84.81 469 GLU B O 1
ATOM 8519 N N . VAL B 1 470 ? -20.75 8.727 20.625 1 87.31 470 VAL B N 1
ATOM 8520 C CA . VAL B 1 470 ? -21.547 8.57 19.422 1 87.31 470 VAL B CA 1
ATOM 8521 C C . VAL B 1 470 ? -21.984 7.109 19.266 1 87.31 470 VAL B C 1
ATOM 8523 O O . VAL B 1 470 ? -23.141 6.824 18.984 1 87.31 470 VAL B O 1
ATOM 8526 N N . LEU B 1 471 ? -21.062 6.242 19.484 1 91.25 471 LEU B N 1
ATOM 8527 C CA . LEU B 1 471 ? -21.344 4.812 19.391 1 91.25 471 LEU B CA 1
ATOM 8528 C C . LEU B 1 471 ? -22.375 4.391 20.438 1 91.25 471 LEU B C 1
ATOM 8530 O O . LEU B 1 471 ? -23.234 3.549 20.156 1 91.25 471 LEU B O 1
ATOM 8534 N N . GLY B 1 472 ? -22.234 4.961 21.578 1 89.75 472 GLY B N 1
ATOM 8535 C CA . GLY B 1 472 ? -23.188 4.652 22.641 1 89.75 472 GLY B CA 1
ATOM 8536 C C . GLY B 1 472 ? -24.609 5.02 22.281 1 89.75 472 GLY B C 1
ATOM 8537 O O . GLY B 1 472 ? -25.562 4.418 22.812 1 89.75 472 GLY B O 1
ATOM 8538 N N . ARG B 1 473 ? -24.766 5.918 21.406 1 86.5 473 ARG B N 1
ATOM 8539 C CA . ARG B 1 473 ? -26.094 6.406 21.031 1 86.5 473 ARG B CA 1
ATOM 8540 C C . ARG B 1 473 ? -26.594 5.719 19.766 1 86.5 473 ARG B C 1
ATOM 8542 O O . ARG B 1 473 ? -27.75 5.902 19.359 1 86.5 473 ARG B O 1
ATOM 8549 N N . LEU B 1 474 ? -25.719 4.965 19.156 1 87.19 474 LEU B N 1
ATOM 8550 C CA . LEU B 1 474 ? -26.094 4.254 17.938 1 87.19 474 LEU B CA 1
ATOM 8551 C C . LEU B 1 474 ? -27 3.074 18.25 1 87.19 474 LEU B C 1
ATOM 8553 O O . LEU B 1 474 ? -26.797 2.375 19.25 1 87.19 474 LEU B O 1
ATOM 8557 N N . SER B 1 475 ? -28.078 2.93 17.484 1 84.69 475 SER B N 1
ATOM 8558 C CA . SER B 1 475 ? -28.969 1.775 17.562 1 84.69 475 SER B CA 1
ATOM 8559 C C . SER B 1 475 ? -28.938 0.968 16.266 1 84.69 475 SER B C 1
ATOM 8561 O O . SER B 1 475 ? -29.766 1.186 15.367 1 84.69 475 SER B O 1
ATOM 8563 N N . PRO B 1 476 ? -28.031 -0.022 16.25 1 87.12 476 PRO B N 1
ATOM 8564 C CA . PRO B 1 476 ? -27.953 -0.828 15.023 1 87.12 476 PRO B CA 1
ATOM 8565 C C . PRO B 1 476 ? -29.219 -1.666 14.805 1 87.12 476 PRO B C 1
ATOM 8567 O O . PRO B 1 476 ? -29.953 -1.935 15.75 1 87.12 476 PRO B O 1
ATOM 8570 N N . SER B 1 477 ? -29.469 -2.008 13.547 1 88.06 477 SER B N 1
ATOM 8571 C CA . SER B 1 477 ? -30.641 -2.801 13.188 1 88.06 477 SER B CA 1
ATOM 8572 C C . SER B 1 477 ? -30.391 -4.289 13.414 1 88.06 477 SER B C 1
ATOM 8574 O O . SER B 1 477 ? -31.328 -5.094 13.359 1 88.06 477 SER B O 1
ATOM 8576 N N . VAL B 1 478 ? -29.141 -4.684 13.633 1 86.75 478 VAL B N 1
ATOM 8577 C CA . VAL B 1 478 ? -28.734 -6.07 13.859 1 86.75 478 VAL B CA 1
ATOM 8578 C C . VAL B 1 478 ? -27.797 -6.148 15.055 1 86.75 478 VAL B C 1
ATOM 8580 O O . VAL B 1 478 ? -27.219 -5.141 15.469 1 86.75 478 VAL B O 1
ATOM 8583 N N . SER B 1 479 ? -27.719 -7.363 15.641 1 89.12 479 SER B N 1
ATOM 8584 C CA . SER B 1 479 ? -26.688 -7.57 16.641 1 89.12 479 SER B CA 1
ATOM 8585 C C . SER B 1 479 ? -25.297 -7.375 16.047 1 89.12 479 SER B C 1
ATOM 8587 O O . SER B 1 479 ? -25.016 -7.836 14.945 1 89.12 479 SER B O 1
ATOM 8589 N N . CYS B 1 480 ? -24.531 -6.602 16.797 1 92.56 480 CYS B N 1
ATOM 8590 C CA . CYS B 1 480 ? -23.281 -6.133 16.219 1 92.56 480 CYS B CA 1
ATOM 8591 C C . CYS B 1 480 ? -22.109 -6.465 17.109 1 92.56 480 CYS B C 1
ATOM 8593 O O . CYS B 1 480 ? -22.25 -6.547 18.344 1 92.56 480 CYS B O 1
ATOM 8595 N N . HIS B 1 481 ? -21.016 -6.793 16.5 1 95.5 481 HIS B N 1
ATOM 8596 C CA . HIS B 1 481 ? -19.719 -6.777 17.156 1 95.5 481 HIS B CA 1
ATOM 8597 C C . HIS B 1 481 ? -19.109 -5.379 17.141 1 95.5 481 HIS B C 1
ATOM 8599 O O . HIS B 1 481 ? -18.719 -4.879 16.094 1 95.5 481 HIS B O 1
ATOM 8605 N N . PHE B 1 482 ? -19.047 -4.766 18.438 1 96.88 482 PHE B N 1
ATOM 8606 C CA . PHE B 1 482 ? -18.375 -3.479 18.594 1 96.88 482 PHE B CA 1
ATOM 8607 C C . PHE B 1 482 ? -16.922 -3.672 18.984 1 96.88 482 PHE B C 1
ATOM 8609 O O . PHE B 1 482 ? -16.625 -4.363 19.969 1 96.88 482 PHE B O 1
ATOM 8616 N N . PHE B 1 483 ? -16.047 -3.064 18.188 1 97.94 483 PHE B N 1
ATOM 8617 C CA . PHE B 1 483 ? -14.625 -3.146 18.453 1 97.94 483 PHE B CA 1
ATOM 8618 C C . PHE B 1 483 ? -13.992 -1.758 18.469 1 97.94 483 PHE B C 1
ATOM 8620 O O . PHE B 1 483 ? -14.18 -0.975 17.531 1 97.94 483 PHE B O 1
ATOM 8627 N N . SER B 1 484 ? -13.305 -1.428 19.531 1 97.88 484 SER B N 1
ATOM 8628 C CA . SER B 1 484 ? -12.57 -0.171 19.609 1 97.88 484 SER B CA 1
ATOM 8629 C C . SER B 1 484 ? -11.102 -0.411 19.938 1 97.88 484 SER B C 1
ATOM 8631 O O . SER B 1 484 ? -10.773 -1.088 20.906 1 97.88 484 SER B O 1
ATOM 8633 N N . ALA B 1 485 ? -10.227 0.148 19.047 1 97.88 485 ALA B N 1
ATOM 8634 C CA . ALA B 1 485 ? -8.781 0.029 19.266 1 97.88 485 ALA B CA 1
ATOM 8635 C C . ALA B 1 485 ? -8.117 1.4 19.281 1 97.88 485 ALA B C 1
ATOM 8637 O O . ALA B 1 485 ? -8.445 2.266 18.469 1 97.88 485 ALA B O 1
ATOM 8638 N N . SER B 1 486 ? -7.227 1.61 20.25 1 94.31 486 SER B N 1
ATOM 8639 C CA . SER B 1 486 ? -6.465 2.852 20.344 1 94.31 486 SER B CA 1
ATOM 8640 C C . SER B 1 486 ? -5.145 2.633 21.078 1 94.31 486 SER B C 1
ATOM 8642 O O . SER B 1 486 ? -4.977 1.634 21.781 1 94.31 486 SER B O 1
ATOM 8644 N N . PHE B 1 487 ? -4.172 3.531 20.75 1 91.06 487 PHE B N 1
ATOM 8645 C CA . PHE B 1 487 ? -2.918 3.463 21.484 1 91.06 487 PHE B CA 1
ATOM 8646 C C . PHE B 1 487 ? -2.436 4.859 21.859 1 91.06 487 PHE B C 1
ATOM 8648 O O . PHE B 1 487 ? -2.893 5.855 21.297 1 91.06 487 PHE B O 1
ATOM 8655 N N . GLY B 1 488 ? -1.627 4.836 22.938 1 82.19 488 GLY B N 1
ATOM 8656 C CA . GLY B 1 488 ? -1.035 6.086 23.391 1 82.19 488 GLY B CA 1
ATOM 8657 C C . GLY B 1 488 ? 0.311 6.375 22.75 1 82.19 488 GLY B C 1
ATOM 8658 O O . GLY B 1 488 ? 0.584 5.922 21.641 1 82.19 488 GLY B O 1
ATOM 8659 N N . VAL B 1 489 ? 1.153 7.129 23.422 1 81.19 489 VAL B N 1
ATOM 8660 C CA . VAL B 1 489 ? 2.438 7.617 22.922 1 81.19 489 VAL B CA 1
ATOM 8661 C C . VAL B 1 489 ? 3.332 6.441 22.547 1 81.19 489 VAL B C 1
ATOM 8663 O O . VAL B 1 489 ? 3.471 5.488 23.328 1 81.19 489 VAL B O 1
ATOM 8666 N N . GLY B 1 490 ? 3.809 6.523 21.328 1 84.44 490 GLY B N 1
ATOM 8667 C CA . GLY B 1 490 ? 4.723 5.496 20.859 1 84.44 490 GLY B CA 1
ATOM 8668 C C . GLY B 1 490 ? 4.035 4.172 20.578 1 84.44 490 GLY B C 1
ATOM 8669 O O . GLY B 1 490 ? 4.699 3.166 20.312 1 84.44 490 GLY B O 1
ATOM 8670 N N . ALA B 1 491 ? 2.727 4.156 20.719 1 89.56 491 ALA B N 1
ATOM 8671 C CA . ALA B 1 491 ? 1.947 2.93 20.578 1 89.56 491 ALA B CA 1
ATOM 8672 C C . ALA B 1 491 ? 2.455 1.847 21.531 1 89.56 491 ALA B C 1
ATOM 8674 O O . ALA B 1 491 ? 2.475 0.665 21.188 1 89.56 491 ALA B O 1
ATOM 8675 N N . ARG B 1 492 ? 2.877 2.244 22.641 1 90.12 492 ARG B N 1
ATOM 8676 C CA . ARG B 1 492 ? 3.447 1.309 23.609 1 90.12 492 ARG B CA 1
ATOM 8677 C C . ARG B 1 492 ? 2.363 0.429 24.219 1 90.12 492 ARG B C 1
ATOM 8679 O O . ARG B 1 492 ? 2.619 -0.723 24.578 1 90.12 492 ARG B O 1
ATOM 8686 N N . ARG B 1 493 ? 1.272 1.069 24.359 1 93.81 493 ARG B N 1
ATOM 8687 C CA . ARG B 1 493 ? 0.118 0.368 24.906 1 93.81 493 ARG B CA 1
ATOM 8688 C C . ARG B 1 493 ? -1.069 0.432 23.953 1 93.81 493 ARG B C 1
ATOM 8690 O O . ARG B 1 493 ? -1.425 1.508 23.469 1 93.81 493 ARG B O 1
ATOM 8697 N N . LEU B 1 494 ? -1.585 -0.731 23.672 1 96.56 494 LEU B N 1
ATOM 8698 C CA . LEU B 1 494 ? -2.752 -0.844 22.797 1 96.56 494 LEU B CA 1
ATOM 8699 C C . LEU B 1 494 ? -3.973 -1.312 23.594 1 96.56 494 LEU B C 1
ATOM 8701 O O . LEU B 1 494 ? -3.912 -2.322 24.297 1 96.56 494 LEU B O 1
ATOM 8705 N N . LEU B 1 495 ? -5.004 -0.56 23.547 1 97.25 495 LEU B N 1
ATOM 8706 C CA . LEU B 1 495 ? -6.293 -0.928 24.125 1 97.25 495 LEU B CA 1
ATOM 8707 C C . LEU B 1 495 ? -7.23 -1.485 23.062 1 97.25 495 LEU B C 1
ATOM 8709 O O . LEU B 1 495 ? -7.469 -0.84 22.031 1 97.25 495 LEU B O 1
ATOM 8713 N N . CYS B 1 496 ? -7.738 -2.682 23.281 1 97.94 496 CYS B N 1
ATOM 8714 C CA . CYS B 1 496 ? -8.711 -3.314 22.406 1 97.94 496 CYS B CA 1
ATOM 8715 C C . CYS B 1 496 ? -9.984 -3.67 23.156 1 97.94 496 CYS B C 1
ATOM 8717 O O . CYS B 1 496 ? -10.008 -4.645 23.906 1 97.94 496 CYS B O 1
ATOM 8719 N N . PHE B 1 497 ? -11.031 -2.898 22.891 1 98.06 497 PHE B N 1
ATOM 8720 C CA . PHE B 1 497 ? -12.312 -3.16 23.531 1 98.06 497 PHE B CA 1
ATOM 8721 C C . PHE B 1 497 ? -13.242 -3.93 22.609 1 98.06 497 PHE B C 1
ATOM 8723 O O . PHE B 1 497 ? -13.453 -3.527 21.453 1 98.06 497 PHE B O 1
ATOM 8730 N N . ASN B 1 498 ? -13.781 -5.035 23.078 1 97.5 498 ASN B N 1
ATOM 8731 C CA . ASN B 1 498 ? -14.711 -5.891 22.344 1 97.5 498 ASN B CA 1
ATOM 8732 C C . ASN B 1 498 ? -16.047 -6.012 23.062 1 97.5 498 ASN B C 1
ATOM 8734 O O . ASN B 1 498 ? -16.094 -6.246 24.266 1 97.5 498 ASN B O 1
ATOM 8738 N N . ALA B 1 499 ? -17.094 -5.836 22.25 1 96.88 499 ALA B N 1
ATOM 8739 C CA . ALA B 1 499 ? -18.422 -6.031 22.812 1 96.88 499 ALA B CA 1
ATOM 8740 C C . ALA B 1 499 ? -19.406 -6.531 21.75 1 96.88 499 ALA B C 1
ATOM 8742 O O . ALA B 1 499 ? -19.422 -6.02 20.625 1 96.88 499 ALA B O 1
ATOM 8743 N N . MET B 1 500 ? -20.203 -7.535 22.141 1 94.31 500 MET B N 1
ATOM 8744 C CA . MET B 1 500 ? -21.266 -8.039 21.281 1 94.31 500 MET B CA 1
ATOM 8745 C C . MET B 1 500 ? -22.641 -7.656 21.828 1 94.31 500 MET B C 1
ATOM 8747 O O . MET B 1 500 ? -22.891 -7.797 23.031 1 94.31 500 MET B O 1
ATOM 8751 N N . GLY B 1 501 ? -23.438 -7.043 20.922 1 92.38 501 GLY B N 1
ATOM 8752 C CA . GLY B 1 501 ? -24.781 -6.707 21.359 1 92.38 501 GLY B CA 1
ATOM 8753 C C . GLY B 1 501 ? -25.5 -5.75 20.438 1 92.38 501 GLY B C 1
ATOM 8754 O O . GLY B 1 501 ? -25.094 -5.586 19.281 1 92.38 501 GLY B O 1
ATOM 8755 N N . ASP B 1 502 ? -26.594 -5.172 21 1 92.06 502 ASP B N 1
ATOM 8756 C CA . ASP B 1 502 ? -27.453 -4.312 20.188 1 92.06 502 ASP B CA 1
ATOM 8757 C C . ASP B 1 502 ? -27.109 -2.84 20.375 1 92.06 502 ASP B C 1
ATOM 8759 O O . ASP B 1 502 ? -27.594 -1.977 19.656 1 92.06 502 ASP B O 1
ATOM 8763 N N . ARG B 1 503 ? -26.297 -2.703 21.359 1 92.56 503 ARG B N 1
ATOM 8764 C CA . ARG B 1 503 ? -25.828 -1.347 21.641 1 92.56 503 ARG B CA 1
ATOM 8765 C C . ARG B 1 503 ? -24.391 -1.357 22.141 1 92.56 503 ARG B C 1
ATOM 8767 O O . ARG B 1 503 ? -23.969 -2.311 22.797 1 92.56 503 ARG B O 1
ATOM 8774 N N . PHE B 1 504 ? -23.688 -0.309 21.812 1 95.12 504 PHE B N 1
ATOM 8775 C CA . PHE B 1 504 ? -22.344 -0.178 22.359 1 95.12 504 PHE B CA 1
ATOM 8776 C C . PHE B 1 504 ? -22.391 0.097 23.859 1 95.12 504 PHE B C 1
ATOM 8778 O O . PHE B 1 504 ? -23.016 1.069 24.297 1 95.12 504 PHE B O 1
ATOM 8785 N N . PRO B 1 505 ? -21.75 -0.69 24.609 1 95.56 505 PRO B N 1
ATOM 8786 C CA . PRO B 1 505 ? -21.797 -0.479 26.062 1 95.56 505 PRO B CA 1
ATOM 8787 C C . PRO B 1 505 ? -20.766 0.535 26.547 1 95.56 505 PRO B C 1
ATOM 8789 O O . PRO B 1 505 ? -19.75 0.153 27.141 1 95.56 505 PRO B O 1
ATOM 8792 N N . SER B 1 506 ? -21.078 1.762 26.516 1 93.81 506 SER B N 1
ATOM 8793 C CA . SER B 1 506 ? -20.156 2.85 26.859 1 93.81 506 SER B CA 1
ATOM 8794 C C . SER B 1 506 ? -19.75 2.793 28.328 1 93.81 506 SER B C 1
ATOM 8796 O O . SER B 1 506 ? -18.578 3.045 28.656 1 93.81 506 SER B O 1
ATOM 8798 N N . ASP B 1 507 ? -20.656 2.457 29.172 1 93.56 507 ASP B N 1
ATOM 8799 C CA . ASP B 1 507 ? -20.344 2.381 30.594 1 93.56 507 ASP B CA 1
ATOM 8800 C C . ASP B 1 507 ? -19.281 1.317 30.875 1 93.56 507 ASP B C 1
ATOM 8802 O O . ASP B 1 507 ? -18.359 1.545 31.656 1 93.56 507 ASP B O 1
ATOM 8806 N N . ALA B 1 508 ? -19.469 0.209 30.219 1 96.12 508 ALA B N 1
ATOM 8807 C CA . ALA B 1 508 ? -18.5 -0.869 30.391 1 96.12 508 ALA B CA 1
ATOM 8808 C C . ALA B 1 508 ? -17.141 -0.475 29.812 1 96.12 508 ALA B C 1
ATOM 8810 O O . ALA B 1 508 ? -16.094 -0.809 30.375 1 96.12 508 ALA B O 1
ATOM 8811 N N . TYR B 1 509 ? -17.203 0.203 28.734 1 96.31 509 TYR B N 1
ATOM 8812 C CA . TYR B 1 509 ? -15.969 0.692 28.125 1 96.31 509 TYR B CA 1
ATOM 8813 C C . TYR B 1 509 ? -15.211 1.59 29.094 1 96.31 509 TYR B C 1
ATOM 8815 O O . TYR B 1 509 ? -14.031 1.349 29.391 1 96.31 509 TYR B O 1
ATOM 8823 N N . TRP B 1 510 ? -15.844 2.543 29.625 1 92.69 510 TRP B N 1
ATOM 8824 C CA . TRP B 1 510 ? -15.188 3.518 30.484 1 92.69 510 TRP B CA 1
ATOM 8825 C C . TRP B 1 510 ? -14.75 2.873 31.797 1 92.69 510 TRP B C 1
ATOM 8827 O O . TRP B 1 510 ? -13.68 3.191 32.312 1 92.69 510 TRP B O 1
ATOM 8837 N N . ALA B 1 511 ? -15.508 1.991 32.281 1 94.69 511 ALA B N 1
ATOM 8838 C CA . ALA B 1 511 ? -15.164 1.3 33.531 1 94.69 511 ALA B CA 1
ATOM 8839 C C . ALA B 1 511 ? -13.852 0.537 33.375 1 94.69 511 ALA B C 1
ATOM 8841 O O . ALA B 1 511 ? -13.078 0.43 34.344 1 94.69 511 ALA B O 1
ATOM 8842 N N . GLN B 1 512 ? -13.633 0.069 32.219 1 95.5 512 GLN B N 1
ATOM 8843 C CA . GLN B 1 512 ? -12.469 -0.783 32 1 95.5 512 GLN B CA 1
ATOM 8844 C C . GLN B 1 512 ? -11.289 0.019 31.469 1 95.5 512 GLN B C 1
ATOM 8846 O O . GLN B 1 512 ? -10.133 -0.285 31.766 1 95.5 512 GLN B O 1
ATOM 8851 N N . ALA B 1 513 ? -11.547 1.101 30.719 1 93.88 513 ALA B N 1
ATOM 8852 C CA . ALA B 1 513 ? -10.492 1.757 29.938 1 93.88 513 ALA B CA 1
ATOM 8853 C C . ALA B 1 513 ? -10 3.014 30.641 1 93.88 513 ALA B C 1
ATOM 8855 O O . ALA B 1 513 ? -8.883 3.48 30.391 1 93.88 513 ALA B O 1
ATOM 8856 N N . GLN B 1 514 ? -10.742 3.57 31.531 1 89.12 514 GLN B N 1
ATOM 8857 C CA . GLN B 1 514 ? -10.5 4.906 32.062 1 89.12 514 GLN B CA 1
ATOM 8858 C C . GLN B 1 514 ? -9.133 4.984 32.75 1 89.12 514 GLN B C 1
ATOM 8860 O O . GLN B 1 514 ? -8.398 5.957 32.562 1 89.12 514 GLN B O 1
ATOM 8865 N N . GLU B 1 515 ? -8.789 4 33.531 1 90.56 515 GLU B N 1
ATOM 8866 C CA . GLU B 1 515 ? -7.523 4.035 34.25 1 90.56 515 GLU B CA 1
ATOM 8867 C C . GLU B 1 515 ? -6.34 3.938 33.281 1 90.56 515 GLU B C 1
ATOM 8869 O O . GLU B 1 515 ? -5.309 4.578 33.5 1 90.56 515 GLU B O 1
ATOM 8874 N N . TRP B 1 516 ? -6.441 3.125 32.312 1 92 516 TRP B N 1
ATOM 8875 C CA . TRP B 1 516 ? -5.398 2.992 31.297 1 92 516 TRP B CA 1
ATOM 8876 C C . TRP B 1 516 ? -5.199 4.301 30.531 1 92 516 TRP B C 1
ATOM 8878 O O . TRP B 1 516 ? -4.066 4.715 30.281 1 92 516 TRP B O 1
ATOM 8888 N N . ILE B 1 517 ? -6.277 4.922 30.234 1 88.44 517 ILE B N 1
ATOM 8889 C CA . ILE B 1 517 ? -6.25 6.18 29.484 1 88.44 517 ILE B CA 1
ATOM 8890 C C . ILE B 1 517 ? -5.59 7.262 30.344 1 88.44 517 ILE B C 1
ATOM 8892 O O . ILE B 1 517 ? -4.801 8.062 29.828 1 88.44 517 ILE B O 1
ATOM 8896 N N . ARG B 1 518 ? -5.91 7.254 31.562 1 85.62 518 ARG B N 1
ATOM 8897 C CA . ARG B 1 518 ? -5.281 8.203 32.469 1 85.62 518 ARG B CA 1
ATOM 8898 C C . ARG B 1 518 ? -3.768 8.023 32.5 1 85.62 518 ARG B C 1
ATOM 8900 O O . ARG B 1 518 ? -3.02 9 32.469 1 85.62 518 ARG B O 1
ATOM 8907 N N . ARG B 1 519 ? -3.316 6.836 32.531 1 86.25 519 ARG B N 1
ATOM 8908 C CA . ARG B 1 519 ? -1.888 6.539 32.5 1 86.25 519 ARG B CA 1
ATOM 8909 C C . ARG B 1 519 ? -1.239 7.012 31.219 1 86.25 519 ARG B C 1
ATOM 8911 O O . ARG B 1 519 ? -0.131 7.551 31.234 1 86.25 519 ARG B O 1
ATOM 8918 N N . ASP B 1 520 ? -1.874 6.812 30.141 1 86.12 520 ASP B N 1
ATOM 8919 C CA . ASP B 1 520 ? -1.369 7.246 28.844 1 86.12 520 ASP B CA 1
ATOM 8920 C C . ASP B 1 520 ? -1.271 8.773 28.766 1 86.12 520 ASP B C 1
ATOM 8922 O O . ASP B 1 520 ? -0.313 9.312 28.219 1 86.12 520 ASP B O 1
ATOM 8926 N N . HIS B 1 521 ? -2.264 9.359 29.312 1 82.62 521 HIS B N 1
ATOM 8927 C CA . HIS B 1 521 ? -2.248 10.82 29.328 1 82.62 521 HIS B CA 1
ATOM 8928 C C . HIS B 1 521 ? -1.067 11.352 30.125 1 82.62 521 HIS B C 1
ATOM 8930 O O . HIS B 1 521 ? -0.442 12.336 29.734 1 82.62 521 HIS B O 1
ATOM 8936 N N . GLU B 1 522 ? -0.798 10.695 31.188 1 82.88 522 GLU B N 1
ATOM 8937 C CA . GLU B 1 522 ? 0.34 11.094 32 1 82.88 522 GLU B CA 1
ATOM 8938 C C . GLU B 1 522 ? 1.654 10.914 31.25 1 82.88 522 GLU B C 1
ATOM 8940 O O . GLU B 1 522 ? 2.555 11.75 31.359 1 82.88 522 GLU B O 1
ATOM 8945 N N . GLU B 1 523 ? 1.688 9.914 30.5 1 83.12 523 GLU B N 1
ATOM 8946 C CA . GLU B 1 523 ? 2.885 9.664 29.703 1 83.12 523 GLU B CA 1
ATOM 8947 C C . GLU B 1 523 ? 3.043 10.703 28.609 1 83.12 523 GLU B C 1
ATOM 8949 O O . GLU B 1 523 ? 4.156 11.148 28.312 1 83.12 523 GLU B O 1
ATOM 8954 N N . ILE B 1 524 ? 2.02 11.062 27.984 1 79.5 524 ILE B N 1
ATOM 8955 C CA . ILE B 1 524 ? 2.043 12.062 26.922 1 79.5 524 ILE B CA 1
ATOM 8956 C C . ILE B 1 524 ? 2.514 13.398 27.484 1 79.5 524 ILE B C 1
ATOM 8958 O O . ILE B 1 524 ? 3.295 14.109 26.844 1 79.5 524 ILE B O 1
ATOM 8962 N N . ARG B 1 525 ? 2.1 13.742 28.703 1 77.25 525 ARG B N 1
ATOM 8963 C CA . ARG B 1 525 ? 2.455 15 29.344 1 77.25 525 ARG B CA 1
ATOM 8964 C C . ARG B 1 525 ? 3.951 15.07 29.625 1 77.25 525 ARG B C 1
ATOM 8966 O O . ARG B 1 525 ? 4.539 16.156 29.625 1 77.25 525 ARG B O 1
ATOM 8973 N N . ARG B 1 526 ? 4.523 13.922 29.719 1 79.19 526 ARG B N 1
ATOM 8974 C CA . ARG B 1 526 ? 5.945 13.867 30.031 1 79.19 526 ARG B CA 1
ATOM 8975 C C . ARG B 1 526 ? 6.785 13.797 28.766 1 79.19 526 ARG B C 1
ATOM 8977 O O . ARG B 1 526 ? 8.016 13.812 28.828 1 79.19 526 ARG B O 1
ATOM 8984 N N . THR B 1 527 ? 6.07 13.758 27.656 1 77.44 527 THR B N 1
ATOM 8985 C CA . THR B 1 527 ? 6.773 13.586 26.391 1 77.44 527 THR B CA 1
ATOM 8986 C C . THR B 1 527 ? 6.801 14.898 25.609 1 77.44 527 THR B C 1
ATOM 8988 O O . THR B 1 527 ? 5.797 15.609 25.531 1 77.44 527 THR B O 1
ATOM 8991 N N . VAL B 1 528 ? 7.992 15.219 25.141 1 72.69 528 VAL B N 1
ATOM 8992 C CA . VAL B 1 528 ? 8.086 16.344 24.219 1 72.69 528 VAL B CA 1
ATOM 8993 C C . VAL B 1 528 ? 7.527 15.945 22.844 1 72.69 528 VAL B C 1
ATOM 8995 O O . VAL B 1 528 ? 8.117 15.109 22.156 1 72.69 528 VAL B O 1
ATOM 8998 N N . LEU B 1 529 ? 6.402 16.484 22.531 1 75 529 LEU B N 1
ATOM 8999 C CA . LEU B 1 529 ? 5.727 16.094 21.297 1 75 529 LEU B CA 1
ATOM 9000 C C . LEU B 1 529 ? 6.324 16.812 20.094 1 75 529 LEU B C 1
ATOM 9002 O O . LEU B 1 529 ? 6.656 18 20.188 1 75 529 LEU B O 1
ATOM 9006 N N . PRO B 1 530 ? 6.523 15.984 19.047 1 69.88 530 PRO B N 1
ATOM 9007 C CA . PRO B 1 530 ? 6.93 16.672 17.828 1 69.88 530 PRO B CA 1
ATOM 9008 C C . PRO B 1 530 ? 5.855 17.625 17.297 1 69.88 530 PRO B C 1
ATOM 9010 O O . PRO B 1 530 ? 4.68 17.484 17.641 1 69.88 530 PRO B O 1
ATOM 9013 N N . ARG B 1 531 ? 6.336 18.594 16.656 1 69.12 531 ARG B N 1
ATOM 9014 C CA . ARG B 1 531 ? 5.422 19.578 16.078 1 69.12 531 ARG B CA 1
ATOM 9015 C C . ARG B 1 531 ? 5.566 19.625 14.555 1 69.12 531 ARG B C 1
ATOM 9017 O O . ARG B 1 531 ? 6.66 19.438 14.023 1 69.12 531 ARG B O 1
ATOM 9024 N N . GLU B 1 532 ? 4.48 19.453 13.898 1 62.62 532 GLU B N 1
ATOM 9025 C CA . GLU B 1 532 ? 4.48 19.594 12.445 1 62.62 532 GLU B CA 1
ATOM 9026 C C . GLU B 1 532 ? 3.873 20.938 12.023 1 62.62 532 GLU B C 1
ATOM 9028 O O . GLU B 1 532 ? 2.881 21.391 12.602 1 62.62 532 GLU B O 1
ATOM 9033 N N . GLY B 1 533 ? 4.504 21.422 11.102 1 55.47 533 GLY B N 1
ATOM 9034 C CA . GLY B 1 533 ? 4.031 22.688 10.562 1 55.47 533 GLY B CA 1
ATOM 9035 C C . GLY B 1 533 ? 4.395 23.875 11.43 1 55.47 533 GLY B C 1
ATOM 9036 O O . GLY B 1 533 ? 5.238 23.766 12.328 1 55.47 533 GLY B O 1
ATOM 9037 N N . VAL B 1 534 ? 4.18 24.984 10.875 1 49.38 534 VAL B N 1
ATOM 9038 C CA . VAL B 1 534 ? 4.508 26.234 11.539 1 49.38 534 VAL B CA 1
ATOM 9039 C C . VAL B 1 534 ? 3.395 26.609 12.523 1 49.38 534 VAL B C 1
ATOM 9041 O O . VAL B 1 534 ? 2.209 26.453 12.211 1 49.38 534 VAL B O 1
ATOM 9044 N N . GLY B 1 535 ? 3.639 26.656 13.773 1 52.09 535 GLY B N 1
ATOM 9045 C CA . GLY B 1 535 ? 2.695 27.141 14.766 1 52.09 535 GLY B CA 1
ATOM 9046 C C . GLY B 1 535 ? 2.59 26.234 15.977 1 52.09 535 GLY B C 1
ATOM 9047 O O . GLY B 1 535 ? 3.088 25.109 15.961 1 52.09 535 GLY B O 1
ATOM 9048 N N . CYS B 1 536 ? 2.482 26.734 17.109 1 50.66 536 CYS B N 1
ATOM 9049 C CA . CYS B 1 536 ? 2.342 26.078 18.391 1 50.66 536 CYS B CA 1
ATOM 9050 C C . CYS B 1 536 ? 1.31 24.953 18.312 1 50.66 536 CYS B C 1
ATOM 9052 O O . CYS B 1 536 ? 1.268 24.078 19.188 1 50.66 536 CYS B O 1
ATOM 9054 N N . TRP B 1 537 ? 0.538 24.922 17.203 1 54.78 537 TRP B N 1
ATOM 9055 C CA . TRP B 1 537 ? -0.746 24.25 17.375 1 54.78 537 TRP B CA 1
ATOM 9056 C C . TRP B 1 537 ? -0.72 22.859 16.719 1 54.78 537 TRP B C 1
ATOM 9058 O O . TRP B 1 537 ? -1.766 22.234 16.562 1 54.78 537 TRP B O 1
ATOM 9068 N N . HIS B 1 538 ? 0.503 22.328 16.547 1 63.75 538 HIS B N 1
ATOM 9069 C CA . HIS B 1 538 ? 0.235 21.094 15.812 1 63.75 538 HIS B CA 1
ATOM 9070 C C . HIS B 1 538 ? 1.113 19.953 16.312 1 63.75 538 HIS B C 1
ATOM 9072 O O . HIS B 1 538 ? 1.932 19.422 15.555 1 63.75 538 HIS B O 1
ATOM 9078 N N . PRO B 1 539 ? 0.777 19.766 17.703 1 64.5 539 PRO B N 1
ATOM 9079 C CA . PRO B 1 539 ? 1.501 18.562 18.141 1 64.5 539 PRO B CA 1
ATOM 9080 C C . PRO B 1 539 ? 1.012 17.297 17.453 1 64.5 539 PRO B C 1
ATOM 9082 O O . PRO B 1 539 ? -0.147 17.219 17.031 1 64.5 539 PRO B O 1
ATOM 9085 N N . VAL B 1 540 ? 1.979 16.453 17.172 1 71.25 540 VAL B N 1
ATOM 9086 C CA . VAL B 1 540 ? 1.604 15.188 16.562 1 71.25 540 VAL B CA 1
ATOM 9087 C C . VAL B 1 540 ? 2.045 14.031 17.453 1 71.25 540 VAL B C 1
ATOM 9089 O O . VAL B 1 540 ? 3.041 14.141 18.172 1 71.25 540 VAL B O 1
ATOM 9092 N N . PHE B 1 541 ? 1.237 13.039 17.453 1 73.88 541 PHE B N 1
ATOM 9093 C CA . PHE B 1 541 ? 1.549 11.844 18.234 1 73.88 541 PHE B CA 1
ATOM 9094 C C . PHE B 1 541 ? 2.717 11.086 17.609 1 73.88 541 PHE B C 1
ATOM 9096 O O . PHE B 1 541 ? 2.652 10.68 16.453 1 73.88 541 PHE B O 1
ATOM 9103 N N . PRO B 1 542 ? 3.773 10.812 18.453 1 79.94 542 PRO B N 1
ATOM 9104 C CA . PRO B 1 542 ? 4.938 10.133 17.891 1 79.94 542 PRO B CA 1
ATOM 9105 C C . PRO B 1 542 ? 4.797 8.617 17.891 1 79.94 542 PRO B C 1
ATOM 9107 O O . PRO B 1 542 ? 4.523 8.023 18.938 1 79.94 542 PRO B O 1
ATOM 9110 N N . ALA B 1 543 ? 4.91 8.023 16.797 1 86.94 543 ALA B N 1
ATOM 9111 C CA . ALA B 1 543 ? 5.004 6.574 16.609 1 86.94 543 ALA B CA 1
ATOM 9112 C C . ALA B 1 543 ? 5.605 6.234 15.258 1 86.94 543 ALA B C 1
ATOM 9114 O O . ALA B 1 543 ? 5.289 6.879 14.25 1 86.94 543 ALA B O 1
ATOM 9115 N N . ARG B 1 544 ? 6.461 5.234 15.305 1 91.31 544 ARG B N 1
ATOM 9116 C CA . ARG B 1 544 ? 7.02 4.773 14.039 1 91.31 544 ARG B CA 1
ATOM 9117 C C . ARG B 1 544 ? 6.035 3.871 13.305 1 91.31 544 ARG B C 1
ATOM 9119 O O . ARG B 1 544 ? 5.043 3.424 13.883 1 91.31 544 ARG B O 1
ATOM 9126 N N . SER B 1 545 ? 6.359 3.658 12.078 1 94.31 545 SER B N 1
ATOM 9127 C CA . SER B 1 545 ? 5.504 2.797 11.266 1 94.31 545 SER B CA 1
ATOM 9128 C C . SER B 1 545 ? 5.469 1.376 11.82 1 94.31 545 SER B C 1
ATOM 9130 O O . SER B 1 545 ? 4.422 0.726 11.812 1 94.31 545 SER B O 1
ATOM 9132 N N . ASP B 1 546 ? 6.625 0.852 12.297 1 96 546 ASP B N 1
ATOM 9133 C CA . ASP B 1 546 ? 6.66 -0.511 12.82 1 96 546 ASP B CA 1
ATOM 9134 C C . ASP B 1 546 ? 5.871 -0.621 14.125 1 96 546 ASP B C 1
ATOM 9136 O O . ASP B 1 546 ? 5.359 -1.692 14.453 1 96 546 ASP B O 1
ATOM 9140 N N . ASP B 1 547 ? 5.758 0.505 14.898 1 95.81 547 ASP B N 1
ATOM 9141 C CA . ASP B 1 547 ? 4.91 0.53 16.078 1 95.81 547 ASP B CA 1
ATOM 9142 C C . ASP B 1 547 ? 3.434 0.415 15.703 1 95.81 547 ASP B C 1
ATOM 9144 O O . ASP B 1 547 ? 2.691 -0.364 16.312 1 95.81 547 ASP B O 1
ATOM 9148 N N . VAL B 1 548 ? 3.07 1.169 14.727 1 96.19 548 VAL B N 1
ATOM 9149 C CA . VAL B 1 548 ? 1.67 1.257 14.32 1 96.19 548 VAL B CA 1
ATOM 9150 C C . VAL B 1 548 ? 1.228 -0.068 13.703 1 96.19 548 VAL B C 1
ATOM 9152 O O . VAL B 1 548 ? 0.156 -0.584 14.031 1 96.19 548 VAL B O 1
ATOM 9155 N N . VAL B 1 549 ? 2.021 -0.647 12.867 1 97.19 549 VAL B N 1
ATOM 9156 C CA . VAL B 1 549 ? 1.664 -1.885 12.18 1 97.19 549 VAL B CA 1
ATOM 9157 C C . VAL B 1 549 ? 1.628 -3.037 13.18 1 97.19 549 VAL B C 1
ATOM 9159 O O . VAL B 1 549 ? 0.805 -3.947 13.055 1 97.19 549 VAL B O 1
ATOM 9162 N N . LEU B 1 550 ? 2.559 -3.033 14.117 1 97.75 550 LEU B N 1
ATOM 9163 C CA . LEU B 1 550 ? 2.51 -3.998 15.211 1 97.75 550 LEU B CA 1
ATOM 9164 C C . LEU B 1 550 ? 1.176 -3.922 15.945 1 97.75 550 LEU B C 1
ATOM 9166 O O . LEU B 1 550 ? 0.526 -4.945 16.172 1 97.75 550 LEU B O 1
ATOM 9170 N N . ALA B 1 551 ? 0.817 -2.723 16.281 1 97.75 551 ALA B N 1
ATOM 9171 C CA . ALA B 1 551 ? -0.451 -2.508 16.969 1 97.75 551 ALA B CA 1
ATOM 9172 C C . ALA B 1 551 ? -1.628 -2.965 16.109 1 97.75 551 ALA B C 1
ATOM 9174 O O . ALA B 1 551 ? -2.574 -3.57 16.625 1 97.75 551 ALA B O 1
ATOM 9175 N N . ALA B 1 552 ? -1.592 -2.695 14.836 1 98.38 552 ALA B N 1
ATOM 9176 C CA . ALA B 1 552 ? -2.674 -3.072 13.93 1 98.38 552 ALA B CA 1
ATOM 9177 C C . ALA B 1 552 ? -2.82 -4.59 13.844 1 98.38 552 ALA B C 1
ATOM 9179 O O . ALA B 1 552 ? -3.936 -5.113 13.875 1 98.38 552 ALA B O 1
ATOM 9180 N N . ALA B 1 553 ? -1.674 -5.27 13.719 1 97.88 553 ALA B N 1
ATOM 9181 C CA . ALA B 1 553 ? -1.709 -6.73 13.68 1 97.88 553 ALA B CA 1
ATOM 9182 C C . ALA B 1 553 ? -2.344 -7.297 14.945 1 97.88 553 ALA B C 1
ATOM 9184 O O . ALA B 1 553 ? -3.182 -8.195 14.883 1 97.88 553 ALA B O 1
ATOM 9185 N N . ILE B 1 554 ? -1.982 -6.746 16.094 1 97.94 554 ILE B N 1
ATOM 9186 C CA . ILE B 1 554 ? -2.498 -7.203 17.375 1 97.94 554 ILE B CA 1
ATOM 9187 C C . ILE B 1 554 ? -3.99 -6.895 17.469 1 97.94 554 ILE B C 1
ATOM 9189 O O . ILE B 1 554 ? -4.77 -7.719 17.953 1 97.94 554 ILE B O 1
ATOM 9193 N N . ALA B 1 555 ? -4.371 -5.707 17 1 98.31 555 ALA B N 1
ATOM 9194 C CA . ALA B 1 555 ? -5.785 -5.34 17 1 98.31 555 ALA B CA 1
ATOM 9195 C C . ALA B 1 555 ? -6.613 -6.348 16.203 1 98.31 555 ALA B C 1
ATOM 9197 O O . ALA B 1 555 ? -7.676 -6.781 16.656 1 98.31 555 ALA B O 1
ATOM 9198 N N . VAL B 1 556 ? -6.141 -6.762 15.047 1 97.62 556 VAL B N 1
ATOM 9199 C CA . VAL B 1 556 ? -6.863 -7.719 14.211 1 97.62 556 VAL B CA 1
ATOM 9200 C C . VAL B 1 556 ? -6.926 -9.07 14.914 1 97.62 556 VAL B C 1
ATOM 9202 O O . VAL B 1 556 ? -7.961 -9.75 14.883 1 97.62 556 VAL B O 1
ATOM 9205 N N . LYS B 1 557 ? -5.852 -9.43 15.562 1 96.62 557 LYS B N 1
ATOM 9206 C CA . LYS B 1 557 ? -5.848 -10.688 16.297 1 96.62 557 LYS B CA 1
ATOM 9207 C C . LYS B 1 557 ? -6.863 -10.656 17.438 1 96.62 557 LYS B C 1
ATOM 9209 O O . LYS B 1 557 ? -7.52 -11.664 17.719 1 96.62 557 LYS B O 1
ATOM 9214 N N . SER B 1 558 ? -6.918 -9.523 18.156 1 96.88 558 SER B N 1
ATOM 9215 C CA . SER B 1 558 ? -7.918 -9.367 19.203 1 96.88 558 SER B CA 1
ATOM 9216 C C . SER B 1 558 ? -9.328 -9.438 18.641 1 96.88 558 SER B C 1
ATOM 9218 O O . SER B 1 558 ? -10.203 -10.086 19.219 1 96.88 558 SER B O 1
ATOM 9220 N N . LEU B 1 559 ? -9.547 -8.781 17.531 1 96.44 559 LEU B N 1
ATOM 9221 C CA . LEU B 1 559 ? -10.844 -8.789 16.859 1 96.44 559 LEU B CA 1
ATOM 9222 C C . LEU B 1 559 ? -11.242 -10.211 16.484 1 96.44 559 LEU B C 1
ATOM 9224 O O . LEU B 1 559 ? -12.391 -10.609 16.688 1 96.44 559 LEU B O 1
ATOM 9228 N N . VAL B 1 560 ? -10.312 -10.984 15.914 1 94.56 560 VAL B N 1
ATOM 9229 C CA . VAL B 1 560 ? -10.562 -12.352 15.469 1 94.56 560 VAL B CA 1
ATOM 9230 C C . VAL B 1 560 ? -10.938 -13.227 16.672 1 94.56 560 VAL B C 1
ATOM 9232 O O . VAL B 1 560 ? -11.875 -14.016 16.594 1 94.56 560 VAL B O 1
ATOM 9235 N N . ALA B 1 561 ? -10.188 -13.07 17.75 1 94.56 561 ALA B N 1
ATOM 9236 C CA . ALA B 1 561 ? -10.492 -13.836 18.953 1 94.56 561 ALA B CA 1
ATOM 9237 C C . ALA B 1 561 ? -11.906 -13.547 19.438 1 94.56 561 ALA B C 1
ATOM 9239 O O . ALA B 1 561 ? -12.625 -14.461 19.875 1 94.56 561 ALA B O 1
ATOM 9240 N N . ALA B 1 562 ? -12.289 -12.336 19.359 1 93.44 562 ALA B N 1
ATOM 9241 C CA . ALA B 1 562 ? -13.594 -11.906 19.875 1 93.44 562 ALA B CA 1
ATOM 9242 C C . ALA B 1 562 ? -14.727 -12.453 19.016 1 93.44 562 ALA B C 1
ATOM 9244 O O . ALA B 1 562 ? -15.836 -12.68 19.516 1 93.44 562 ALA B O 1
ATOM 9245 N N . VAL B 1 563 ? -14.484 -12.609 17.766 1 88.88 563 VAL B N 1
ATOM 9246 C CA . VAL B 1 563 ? -15.5 -13.156 16.875 1 88.88 563 VAL B CA 1
ATOM 9247 C C . VAL B 1 563 ? -15.875 -14.57 17.297 1 88.88 563 VAL B C 1
ATOM 9249 O O . VAL B 1 563 ? -17.031 -14.977 17.203 1 88.88 563 VAL B O 1
ATOM 9252 N N . THR B 1 564 ? -14.938 -15.258 17.797 1 85.19 564 THR B N 1
ATOM 9253 C CA . THR B 1 564 ? -15.172 -16.625 18.25 1 85.19 564 THR B CA 1
ATOM 9254 C C . THR B 1 564 ? -15.727 -16.625 19.672 1 85.19 564 THR B C 1
ATOM 9256 O O . THR B 1 564 ? -16.703 -17.328 19.969 1 85.19 564 THR B O 1
ATOM 9259 N N . GLU B 1 565 ? -15.148 -15.859 20.562 1 90.88 565 GLU B N 1
ATOM 9260 C CA . GLU B 1 565 ? -15.477 -15.875 21.984 1 90.88 565 GLU B CA 1
ATOM 9261 C C . GLU B 1 565 ? -16.781 -15.125 22.25 1 90.88 565 GLU B C 1
ATOM 9263 O O . GLU B 1 565 ? -17.469 -15.406 23.234 1 90.88 565 GLU B O 1
ATOM 9268 N N . ARG B 1 566 ? -17.062 -14.211 21.516 1 91.69 566 ARG B N 1
ATOM 9269 C CA . ARG B 1 566 ? -18.266 -13.383 21.562 1 91.69 566 ARG B CA 1
ATOM 9270 C C . ARG B 1 566 ? -18.469 -12.789 22.953 1 91.69 566 ARG B C 1
ATOM 9272 O O . ARG B 1 566 ? -19.531 -12.961 23.562 1 91.69 566 ARG B O 1
ATOM 9279 N N . PRO B 1 567 ? -17.516 -12.016 23.422 1 91.75 567 PRO B N 1
ATOM 9280 C CA . PRO B 1 567 ? -17.656 -11.414 24.75 1 91.75 567 PRO B CA 1
ATOM 9281 C C . PRO B 1 567 ? -18.766 -10.359 24.812 1 91.75 567 PRO B C 1
ATOM 9283 O O . PRO B 1 567 ? -18.969 -9.633 23.828 1 91.75 567 PRO B O 1
ATOM 9286 N N . ALA B 1 568 ? -19.438 -10.227 26.031 1 93.06 568 ALA B N 1
ATOM 9287 C CA . ALA B 1 568 ? -20.391 -9.141 26.219 1 93.06 568 ALA B CA 1
ATOM 9288 C C . ALA B 1 568 ? -19.688 -7.785 26.266 1 93.06 568 ALA B C 1
ATOM 9290 O O . ALA B 1 568 ? -20.156 -6.816 25.672 1 93.06 568 ALA B O 1
ATOM 9291 N N . ALA B 1 569 ? -18.672 -7.68 27 1 96.44 569 ALA B N 1
ATOM 9292 C CA . ALA B 1 569 ? -17.812 -6.504 27.109 1 96.44 569 ALA B CA 1
ATOM 9293 C C . ALA B 1 569 ? -16.453 -6.863 27.703 1 96.44 569 ALA B C 1
ATOM 9295 O O . ALA B 1 569 ? -16.375 -7.309 28.844 1 96.44 569 ALA B O 1
ATOM 9296 N N . ARG B 1 570 ? -15.414 -6.605 26.859 1 96.38 570 ARG B N 1
ATOM 9297 C CA . ARG B 1 570 ? -14.094 -6.992 27.344 1 96.38 570 ARG B CA 1
ATOM 9298 C C . ARG B 1 570 ? -13.016 -6.074 26.766 1 96.38 570 ARG B C 1
ATOM 9300 O O . ARG B 1 570 ? -12.984 -5.824 25.562 1 96.38 570 ARG B O 1
ATOM 9307 N N . LEU B 1 571 ? -12.156 -5.621 27.703 1 97.31 571 LEU B N 1
ATOM 9308 C CA . LEU B 1 571 ? -10.992 -4.844 27.281 1 97.31 571 LEU B CA 1
ATOM 9309 C C . LEU B 1 571 ? -9.719 -5.684 27.344 1 97.31 571 LEU B C 1
ATOM 9311 O O . LEU B 1 571 ? -9.406 -6.25 28.406 1 97.31 571 LEU B O 1
ATOM 9315 N N . ASP B 1 572 ? -9.062 -5.816 26.234 1 96.31 572 ASP B N 1
ATOM 9316 C CA . ASP B 1 572 ? -7.723 -6.398 26.172 1 96.31 572 ASP B CA 1
ATOM 9317 C C . ASP B 1 572 ? -6.66 -5.309 26.062 1 96.31 572 ASP B C 1
ATOM 9319 O O . ASP B 1 572 ? -6.773 -4.414 25.219 1 96.31 572 ASP B O 1
ATOM 9323 N N . VAL B 1 573 ? -5.691 -5.395 26.938 1 96.94 573 VAL B N 1
ATOM 9324 C CA . VAL B 1 573 ? -4.613 -4.414 26.906 1 96.94 573 VAL B CA 1
ATOM 9325 C C . VAL B 1 573 ? -3.289 -5.109 26.609 1 96.94 573 VAL B C 1
ATOM 9327 O O . VAL B 1 573 ? -2.939 -6.102 27.25 1 96.94 573 VAL B O 1
ATOM 9330 N N . TYR B 1 574 ? -2.596 -4.625 25.578 1 96.94 574 TYR B N 1
ATOM 9331 C CA . TYR B 1 574 ? -1.295 -5.156 25.188 1 96.94 574 TYR B CA 1
ATOM 9332 C C . TYR B 1 574 ? -0.205 -4.102 25.359 1 96.94 574 TYR B C 1
ATOM 9334 O O . TYR B 1 574 ? -0.378 -2.951 24.953 1 96.94 574 TYR B O 1
ATOM 9342 N N . GLU B 1 575 ? 0.885 -4.477 25.953 1 95.44 575 GLU B N 1
ATOM 9343 C CA . GLU B 1 575 ? 2.008 -3.57 26.172 1 95.44 575 GLU B CA 1
ATOM 9344 C C . GLU B 1 575 ? 3.299 -4.141 25.578 1 95.44 575 GLU B C 1
ATOM 9346 O O . GLU B 1 575 ? 3.555 -5.34 25.688 1 95.44 575 GLU B O 1
ATOM 9351 N N . ARG B 1 576 ? 4.027 -3.281 24.938 1 94 576 ARG B N 1
ATOM 9352 C CA . ARG B 1 576 ? 5.34 -3.699 24.453 1 94 576 ARG B CA 1
ATOM 9353 C C . ARG B 1 576 ? 6.312 -3.896 25.609 1 94 576 ARG B C 1
ATOM 9355 O O . ARG B 1 576 ? 6.316 -3.113 26.562 1 94 576 ARG B O 1
ATOM 9362 N N . ASP B 1 577 ? 7 -4.945 25.484 1 93.12 577 ASP B N 1
ATOM 9363 C CA . ASP B 1 577 ? 8.078 -5.238 26.422 1 93.12 577 ASP B CA 1
ATOM 9364 C C . ASP B 1 577 ? 9.438 -4.895 25.812 1 93.12 577 ASP B C 1
ATOM 9366 O O . ASP B 1 577 ? 9.938 -5.605 24.938 1 93.12 577 ASP B O 1
ATOM 9370 N N . GLU B 1 578 ? 9.961 -3.77 26.344 1 90.31 578 GLU B N 1
ATOM 9371 C CA . GLU B 1 578 ? 11.242 -3.299 25.828 1 90.31 578 GLU B CA 1
ATOM 9372 C C . GLU B 1 578 ? 12.227 -3.016 26.953 1 90.31 578 GLU B C 1
ATOM 9374 O O . GLU B 1 578 ? 11.828 -2.562 28.031 1 90.31 578 GLU B O 1
ATOM 9379 N N . GLN B 1 579 ? 13.406 -3.404 26.797 1 86.69 579 GLN B N 1
ATOM 9380 C CA . GLN B 1 579 ? 14.516 -3.051 27.672 1 86.69 579 GLN B CA 1
ATOM 9381 C C . GLN B 1 579 ? 15.562 -2.23 26.922 1 86.69 579 GLN B C 1
ATOM 9383 O O . GLN B 1 579 ? 16.422 -2.789 26.234 1 86.69 579 GLN B O 1
ATOM 9388 N N . GLY B 1 580 ? 15.523 -0.943 27.109 1 81.25 580 GLY B N 1
ATOM 9389 C CA . GLY B 1 580 ? 16.344 -0.088 26.266 1 81.25 580 GLY B CA 1
ATOM 9390 C C . GLY B 1 580 ? 15.938 -0.116 24.812 1 81.25 580 GLY B C 1
ATOM 9391 O O . GLY B 1 580 ? 14.773 0.109 24.469 1 81.25 580 GLY B O 1
ATOM 9392 N N . VAL B 1 581 ? 16.906 -0.545 24.016 1 81.31 581 VAL B N 1
ATOM 9393 C CA . VAL B 1 581 ? 16.641 -0.577 22.578 1 81.31 581 VAL B CA 1
ATOM 9394 C C . VAL B 1 581 ? 16.219 -1.981 22.156 1 81.31 581 VAL B C 1
ATOM 9396 O O . VAL B 1 581 ? 15.82 -2.203 21.016 1 81.31 581 VAL B O 1
ATOM 9399 N N . CYS B 1 582 ? 16.156 -2.861 23.109 1 87.12 582 CYS B N 1
ATOM 9400 C CA . CYS B 1 582 ? 15.867 -4.254 22.797 1 87.12 582 CYS B CA 1
ATOM 9401 C C . CYS B 1 582 ? 14.375 -4.531 22.891 1 87.12 582 CYS B C 1
ATOM 9403 O O . CYS B 1 582 ? 13.766 -4.293 23.938 1 87.12 582 CYS B O 1
ATOM 9405 N N . PHE B 1 583 ? 13.883 -4.992 21.906 1 93.75 583 PHE B N 1
ATOM 9406 C CA . PHE B 1 583 ? 12.492 -5.43 21.875 1 93.75 583 PHE B CA 1
ATOM 9407 C C . PHE B 1 583 ? 12.367 -6.867 22.359 1 93.75 583 PHE B C 1
ATOM 9409 O O . PHE B 1 583 ? 12.922 -7.785 21.75 1 93.75 583 PHE B O 1
ATOM 9416 N N . ARG B 1 584 ? 11.555 -7.07 23.359 1 94.38 584 ARG B N 1
ATOM 9417 C CA . ARG B 1 584 ? 11.453 -8.398 23.953 1 94.38 584 ARG B CA 1
ATOM 9418 C C . ARG B 1 584 ? 10.102 -9.031 23.672 1 94.38 584 ARG B C 1
ATOM 9420 O O . ARG B 1 584 ? 9.875 -10.203 23.969 1 94.38 584 ARG B O 1
ATOM 9427 N N . GLY B 1 585 ? 9.234 -8.227 23.156 1 95.81 585 GLY B N 1
ATOM 9428 C CA . GLY B 1 585 ? 7.938 -8.773 22.797 1 95.81 585 GLY B CA 1
ATOM 9429 C C . GLY B 1 585 ? 6.781 -7.891 23.219 1 95.81 585 GLY B C 1
ATOM 9430 O O . GLY B 1 585 ? 6.934 -6.672 23.344 1 95.81 585 GLY B O 1
ATOM 9431 N N . VAL B 1 586 ? 5.609 -8.391 23.141 1 96.69 586 VAL B N 1
ATOM 9432 C CA . VAL B 1 586 ? 4.367 -7.773 23.578 1 96.69 586 VAL B CA 1
ATOM 9433 C C . VAL B 1 586 ? 3.639 -8.711 24.547 1 96.69 586 VAL B C 1
ATOM 9435 O O . VAL B 1 586 ? 3.643 -9.93 24.359 1 96.69 586 VAL B O 1
ATOM 9438 N N . ARG B 1 587 ? 3.01 -8.109 25.594 1 94.75 587 ARG B N 1
ATOM 9439 C CA . ARG B 1 587 ? 2.314 -8.914 26.594 1 94.75 587 ARG B CA 1
ATOM 9440 C C . ARG B 1 587 ? 0.898 -8.398 26.828 1 94.75 587 ARG B C 1
ATOM 9442 O O . ARG B 1 587 ? 0.667 -7.188 26.828 1 94.75 587 ARG B O 1
ATOM 9449 N N . HIS B 1 588 ? 0.042 -9.367 26.891 1 95.62 588 HIS B N 1
ATOM 9450 C CA . HIS B 1 588 ? -1.286 -9.055 27.406 1 95.62 588 HIS B CA 1
ATOM 9451 C C . HIS B 1 588 ? -1.241 -8.766 28.906 1 95.62 588 HIS B C 1
ATOM 9453 O O . HIS B 1 588 ? -0.776 -9.594 29.688 1 95.62 588 HIS B O 1
ATOM 9459 N N . VAL B 1 589 ? -1.75 -7.574 29.312 1 94.19 589 VAL B N 1
ATOM 9460 C CA . VAL B 1 589 ? -1.495 -7.172 30.688 1 94.19 589 VAL B CA 1
ATOM 9461 C C . VAL B 1 589 ? -2.807 -6.773 31.359 1 94.19 589 VAL B C 1
ATOM 9463 O O . VAL B 1 589 ? -3.781 -6.438 30.688 1 94.19 589 VAL B O 1
ATOM 9466 N N . SER B 1 590 ? -2.746 -6.953 32.688 1 90.38 590 SER B N 1
ATOM 9467 C CA . SER B 1 590 ? -3.77 -6.379 33.562 1 90.38 590 SER B CA 1
ATOM 9468 C C . SER B 1 590 ? -3.246 -5.145 34.281 1 90.38 590 SER B C 1
ATOM 9470 O O . SER B 1 590 ? -2.053 -4.84 34.25 1 90.38 590 SER B O 1
ATOM 9472 N N . LEU B 1 591 ? -4.211 -4.441 34.875 1 84.44 591 LEU B N 1
ATOM 9473 C CA . LEU B 1 591 ? -3.822 -3.217 35.562 1 84.44 591 LEU B CA 1
ATOM 9474 C C . LEU B 1 591 ? -2.777 -3.506 36.625 1 84.44 591 LEU B C 1
ATOM 9476 O O . LEU B 1 591 ? -1.896 -2.682 36.875 1 84.44 591 LEU B O 1
ATOM 9480 N N . HIS B 1 592 ? -2.816 -4.688 37.156 1 79.31 592 HIS B N 1
ATOM 9481 C CA . HIS B 1 592 ? -1.893 -5.062 38.219 1 79.31 592 HIS B CA 1
ATOM 9482 C C . HIS B 1 592 ? -0.518 -5.41 37.656 1 79.31 592 HIS B C 1
ATOM 9484 O O . HIS B 1 592 ? 0.502 -5.168 38.312 1 79.31 592 HIS B O 1
ATOM 9490 N N . ASP B 1 593 ? -0.431 -5.879 36.438 1 74.31 593 ASP B N 1
ATOM 9491 C CA . ASP B 1 593 ? 0.802 -6.363 35.812 1 74.31 593 ASP B CA 1
ATOM 9492 C C . ASP B 1 593 ? 1.494 -5.258 35.031 1 74.31 593 ASP B C 1
ATOM 9494 O O . ASP B 1 593 ? 2.641 -5.414 34.594 1 74.31 593 ASP B O 1
ATOM 9498 N N . SER B 1 594 ? 0.809 -4.242 34.906 1 69.06 594 SER B N 1
ATOM 9499 C CA . SER B 1 594 ? 1.354 -3.197 34.031 1 69.06 594 SER B CA 1
ATOM 9500 C C . SER B 1 594 ? 2.396 -2.363 34.781 1 69.06 594 SER B C 1
ATOM 9502 O O . SER B 1 594 ? 2.197 -1.996 35.938 1 69.06 594 SER B O 1
ATOM 9504 N N . HIS B 1 595 ? 3.67 -2.424 34.344 1 61.03 595 HIS B N 1
ATOM 9505 C CA . HIS B 1 595 ? 4.742 -1.612 34.906 1 61.03 595 HIS B CA 1
ATOM 9506 C C . HIS B 1 595 ? 4.766 -0.22 34.281 1 61.03 595 HIS B C 1
ATOM 9508 O O . HIS B 1 595 ? 4.43 -0.055 33.094 1 61.03 595 HIS B O 1
ATOM 9514 N N . ALA B 1 596 ? 4.715 0.751 35.156 1 50.81 596 ALA B N 1
ATOM 9515 C CA . ALA B 1 596 ? 4.941 2.125 34.688 1 50.81 596 ALA B CA 1
ATOM 9516 C C . ALA B 1 596 ? 6.211 2.229 33.844 1 50.81 596 ALA B C 1
ATOM 9518 O O . ALA B 1 596 ? 7.18 1.507 34.094 1 50.81 596 ALA B O 1
ATOM 9519 N N . ALA B 1 597 ? 6.133 2.859 32.5 1 49.31 597 ALA B N 1
ATOM 9520 C CA . ALA B 1 597 ? 7.34 3.184 31.75 1 49.31 597 ALA B CA 1
ATOM 9521 C C . ALA B 1 597 ? 8.367 3.889 32.625 1 49.31 597 ALA B C 1
ATOM 9523 O O . ALA B 1 597 ? 8.016 4.777 33.406 1 49.31 597 ALA B O 1
ATOM 9524 N N . PRO B 1 598 ? 9.742 3.479 32.812 1 39.94 598 PRO B N 1
ATOM 9525 C CA . PRO B 1 598 ? 10.68 4.258 33.625 1 39.94 598 PRO B CA 1
ATOM 9526 C C . PRO B 1 598 ? 10.758 5.723 33.188 1 39.94 598 PRO B C 1
ATOM 9528 O O . PRO B 1 598 ? 10.5 6.043 32.031 1 39.94 598 PRO B O 1
#

Secondary structure (DSSP, 8-state):
-GGGGGTT-TTEEE-S--EEETTTTEEEEEEEEE---TTSSS-SEEEEEEEEETTTTSS-EEEEEBTTTS--S--TTB-------TTSSB-S--B----GGGGGT---TTTS--SHHHHHHHHHHHHHHHHHHHHTT-SS-TTSBP-PPPP-EEEEEEEEE---HHHHHHHHT---SEEEEEEEEETTEEEEEEEEEEEETTS-EEEE----HHHHTS-GGG-EEEEEEE-SS---BTTTBPP-BHHHHHHHHHHTT--HHHHHHHHHHHH-SSS--EEEEEEEEESBTTSPEEEEEEEEEEPPPPP-GGGS-TTS---HHHHHHHHHIIIIITTPBPEEEEEEE--HHHHTTT----HHHHSSEEEEE--SHHHHHHHHHHHHTT--EEEEE--PBP-GGGGGG-S--GGGTTSBHHHHHHHHHHTT-TT-EEEEE-----TTSSPPPHHHHT-SEEEE-S--HHHHHHHHH---SS-EEEEEEEE-GGG-EEEEEEEEESS--HHHHHHHHHHHHHHHHHHHHTS---B-SSSTT-B-----HHHHHHHHHHHHHHHHHHHHH--SSEEEEEEEEEETTEEEEEEEE-TTT-----/-GGGGGTT-TTEEE-S--EEETTTTEEEEEEEEE---TTSSS-SEEEEEEEEETTTTSS-EEEEEBTTTS--S--TTB-------TTSSB-S--B----GGGGGT---TTTS--SHHHHHHHHHHHHHHHHHHHHTT-SS-TTSBP-PPPP-EEEEEEEEE---HHHHHHHHT---SEEEEEEEEETTEEEEEEEEEEEETTS-EEEE----HHHHTS-GGG-EEEEEEE-SS---BTTTBPP-BHHHHHHHHHHTT--HHHHHHHHHHHH-SSS--EEEEEEEEESBTTSPEEEEEEEEEEPPPPP-GGGS-TTS---HHHHHHHHHIIIIITTPBPEEEEEEE--HHHHTTT----HHHHSSEEEEE--SHHHHHHHHHHHHTT--EEEEE--PBP-GGGGGG-S--GGGTTSBHHHHHHHHHHTT-TT-EEEEE-----TTSSPPPHHHHT-SEEEE-S--HHHHHHHHH---SS-EEEEEEEE-GGG-EEEEEEEEESS--HHHHHHHHHHHHHHHHHHHHTS---B-SSSTT-B-----HHHHHHHHHHHHHHHHHHHHH--SSEEEEEEEEEETTEEEEEEEE-TTT-PPP-

InterPro domains:
  IPR000594 THIF-type NAD/FAD binding fold [PF00899] (360-464)
  IPR035985 Ubiquitin-activating enzyme-like [SSF69572] (359-487)
  IPR045886 ThiF/MoeB/HesA family [PTHR43267] (359-461)
  IPR058964 Cap2, central linker domain [PF26398] (137-346)

Sequence (1196 aa):
MGRRALDGGADVDLLADIQWHPEAQCWVLPLRLRANTEGSTIPEWTPWHVLVDASYPLGDIDVHPSKQGGIEETRPHQNLNRRGPETRPWRDGKLCLQTGLAALGLRARDEEPLDAASRLGWHVARAREWLEAAARGRLLPNGAPFELPALPHMDSTQVVFREDAESLATWERIEETQGWVELAPLPGNPRVFAATAFYTIDGRWLFSFEWGDLLRRVHKRRRFRVPWLRCRQIPVLPPYAPPVLWTELEAAAHQLEWSLRDALHGLATRLRDGERHLCLLGFPIPETQGAPSARLHWWAMRLPRFAYRDIAPRGFRRTEQNYWRHDQAVMFQRSLPIDWIRTDNWAPSDLRSRGALPEALRGRWVALLGAGSLGSSVAELLVRGGVSRLVILDGDDLEAGNLVRHSLDLGSVRYSKAHALAARLRNLNPDLRAQSFRQTLRVGGLPLPELVGQCETIIDCTASDEVIEVLGRLSPSVSCHFFSASFGVGARRLLCFNAMGDRFPSDAYWAQAQEWIRRDHEEIRRTVLPREGVGCWHPVFPARSDDVVLAAAIAVKSLVAAVTERPAARLDVYERDEQGVCFRGVRHVSLHDSHAAPMGRRALDGGADVDLLADIQWHPEAQCWVLPLRLRANTEGSTIPEWTPWHVLVDASYPLGDIDVHPSKQGGIEETRPHQNLNRRGPETRPWRDGKLCLQTGLAALGLRARDEEPLDAASRLGWHVARAREWLEAAARGRLLPNGAPFELPALPHMDSTQVVFREDAESLATWERIEETQGWVELAPLPGNPRVFAATAFYTIDGRWLFSFEWGDLLRRVHKRRRFRVPWLRCRQIPVLPPYAPPVLWTELEAAAHQLEWSLRDALHGLATRLRDGERHLCLLGFPIPETQGAPSARLHWWAMRLPRFAYRDIAPRGFRRTEQNYWRHDQAVMFQRSLPIDWIRTDNWAPSDLRSRGALPEALRGRWVALLGAGSLGSSVAELLVRGGVSRLVILDGDDLEAGNLVRHSLDLGSVRYSKAHALAARLRNLNPDLRAQSFRQTLRVGGLPLPELVGQCETIIDCTASDEVIEVLGRLSPSVSCHFFSASFGVGARRLLCFNAMGDRFPSDAYWAQAQEWIRRDHEEIRRTVLPREGVGCWHPVFPARSDDVVLAAAIAVKSLVAAVTERPAARLDVYERDEQGVCFRGVRHVSLHDSHAAP

Organism: Myxococcus xanthus (strain DK1622) (NCBI:txid246197)

Nearest PDB structures (foldseek):
  7to3-assembly1_A  TM=8.542E-01  e=1.260E-51  Enterobacter cloacae
  7tsx-assembly1_A  TM=8.626E-01  e=7.622E-19  Enterobacter cloacae
  7tqd-assembly1_A  TM=8.288E-01  e=2.175E-19  Enterobacter cloacae
  7tsx-assembly1_B  TM=8.768E-01  e=2.994E-18  Enterobacter cloacae
  7tsq-assembly1_B  TM=8.765E-01  e=1.290E-16  Enterobacter cloacae

Foldseek 3Di:
DLCVLQPPDPFKAWPDDWDADVVVRWIKTKIWGAAPLPPFPQDRIFIWIWTHHPPPVDDDIWIFGFLPRHDQDAAPQWAFFAQDDPVDGTTPTTGNQDDDVVVVVDDDCVRANSDRNPRVVVSVVSVRVCSHCVSVVNSAPFPAFDDDHDDDADDLAEEEEAKFQVVVVLVVPDPAFKFKWKWAAQPPDNRYIYTFFTAHNVGHGRDGDQWAPRRVVGDPVRMDIFMEGEAAADQADPPGHRDFALQSSCVSCVVRVHHPLVRVLSVLVVQQPQDKTKYKYKYFDPRGPPDDGGIIDIWMWIDDHFDHDPSQPPPDDPDSVSSSVVSCCVRHVDRDTINTHHYYHQHLCVLQVPAAFDPLQAPFEEEEEDQALQRLLLLLVSLLRHRAHYEYEEQDADDPVRQQRHPDDPVRHPHQSFVRSQVVSCSNGRRHYYHGDNDDDAVVGDDDDLVQLATQEYEYEHPDPRNLVVQQPDFRPDWHWYWYWYAAAQSQKIKIKIATGRGRDSVLVCVACVVVVVLRVVVVVVDDFDADDPDPPGGDGDYGNVSSSVNSVVNVVVVSVCVVVVDHIDMWMKGWDDDVPDGDGIDTDDPVRDDRDD/DLCVLQPPDPFKAWPDDWDADVVVRWIKTKIWGAAPLPPFPQDRIFIWIWTHHPPPVDDDIWIFGFLPRHDQDAAPQWAFFAQDDPVDGTTRTTGNQDDDVVVVVDDDCVRANSDRNCRVVVSVVSVRVCSHCVSVVNSAPFPAFDDDHDDDADDLAEEEEAKFQVVQVLVVPDPAFKFKWKWAAQPPDNRYIYTFFTAHNVGHGRDGDQWAPRRVVGDPVRMDIAMEGEAAADQADPPGHRDFALQSSCVSCVVRVHHPLVRVLSVLVVQQPQDKTKYKYKYFDPRGPPDDGGIIDIWMWIDDHFDHDPSQPPPDDPDSVSSSVVVCCVRNVDRHTINTHHYYHQHLCVLQVPAAFDPVQAPFEEEEEDQALQRLLLLLVSLLRHRAHYEYEEQDADDPVRQQRHPDDPVRHPHQSFVRSQVVSCSNGRRHYYHGDNDDDAVVGDDDDLVQLATQEYEYEHPDPRNLVVQQPDFRPDWHWYWYWYAAAQSQKIKIKIATGRGRDSVLVCVACVVVVVLRVVVVVVDDFDADDPDPPGGDGDYGNVSSSVNSVVNVVVVSVCVVVVDHIDMWMKGWDDDVVDGDGIDTDDPVRDDRDD

Solvent-accessible surface area (backbone atoms only — not comparable to full-atom values): 61612 Å² total; per-residue (Å²): 122,22,59,69,60,47,59,88,43,92,44,43,46,75,72,48,72,73,41,79,35,80,89,77,60,26,32,37,33,37,28,31,38,47,42,74,18,78,96,37,94,50,58,46,65,32,31,32,32,37,36,32,34,78,34,59,62,44,73,58,75,44,45,19,28,16,67,70,74,25,73,66,69,20,41,70,64,37,38,59,33,41,66,66,59,84,92,47,68,38,28,50,25,34,55,61,76,69,59,75,54,48,55,67,58,39,89,40,64,88,79,44,55,66,47,46,58,48,30,54,41,51,53,51,50,43,49,41,52,49,48,31,27,53,34,69,68,49,64,70,41,74,68,36,58,30,61,55,66,67,72,74,63,81,55,83,43,33,41,33,37,62,48,34,56,69,52,34,58,51,51,75,72,48,83,73,51,48,23,32,30,31,34,35,63,39,77,79,20,93,43,36,30,34,52,42,35,35,25,35,75,89,63,48,81,71,54,64,54,87,62,7,46,58,64,62,66,54,54,72,87,67,39,50,73,33,43,33,38,53,43,89,47,75,60,43,36,84,80,40,27,61,52,54,30,42,50,45,39,42,53,17,24,49,75,66,76,38,64,53,66,60,56,48,50,66,47,43,78,74,47,48,75,68,46,66,44,57,34,36,43,29,20,50,38,37,65,25,30,86,49,67,67,44,22,51,42,62,46,33,30,46,44,72,64,37,48,31,86,81,63,47,64,91,90,57,68,95,39,72,69,51,32,48,53,50,42,46,45,55,40,57,71,37,94,31,72,56,48,32,34,43,55,46,65,62,21,70,74,56,33,33,49,37,21,58,55,61,67,85,58,20,82,36,41,32,27,37,36,24,48,44,46,49,21,30,41,35,50,50,39,41,36,31,18,47,32,26,30,39,36,33,31,15,56,48,59,32,50,71,56,48,32,26,37,33,75,62,42,61,47,41,52,76,33,47,28,12,53,48,49,42,56,54,51,27,42,52,29,66,51,19,38,64,49,55,36,82,41,61,75,43,59,80,45,72,74,77,60,71,65,58,34,66,20,43,29,40,37,37,32,60,68,38,71,51,41,50,53,44,42,42,70,42,72,40,82,42,66,20,40,38,33,37,42,40,58,46,65,46,43,40,39,36,42,37,35,37,26,44,38,57,52,47,61,47,68,62,46,48,73,66,43,47,67,59,50,51,52,35,50,54,52,47,73,73,44,89,62,37,66,49,74,64,25,76,73,28,61,40,78,41,37,34,24,42,36,42,43,32,49,21,23,50,48,52,42,53,51,54,27,38,69,73,67,55,44,68,70,44,76,47,38,38,35,60,39,63,63,87,65,40,71,41,35,32,38,60,49,48,85,85,68,53,71,78,80,133,119,23,58,70,62,47,60,86,43,95,45,41,44,75,73,49,71,74,40,79,36,79,89,77,60,24,33,38,33,38,27,30,38,47,40,74,18,77,94,39,94,50,59,47,66,31,31,33,31,37,37,32,32,77,34,61,64,43,74,58,76,44,44,19,27,15,66,70,72,25,72,66,69,20,41,70,64,38,37,60,32,41,66,64,59,84,91,47,70,38,27,50,25,34,53,62,76,70,58,73,54,48,56,66,58,37,87,40,64,91,80,43,54,65,47,45,58,46,29,54,40,52,54,52,53,44,50,40,51,50,49,30,27,53,34,68,67,49,64,71,42,74,70,35,58,32,62,55,66,67,72,74,64,83,54,83,43,32,42,32,37,62,51,35,56,69,52,33,58,52,51,74,71,48,82,72,50,48,21,33,31,32,32,34,65,41,77,79,22,93,44,36,30,32,53,40,35,37,24,36,74,89,62,50,80,71,54,64,55,86,62,7,47,56,63,63,65,51,54,72,87,67,38,49,72,32,44,34,38,52,43,90,47,74,60,44,37,84,82,40,26,62,52,54,29,42,50,44,40,43,52,18,25,48,75,68,76,39,62,54,66,61,55,47,49,65,47,44,78,74,47,48,76,68,46,66,43,56,33,34,43,30,20,50,38,37,66,26,30,88,50,69,67,44,22,51,43,60,46,33,30,47,43,74,64,38,50,29,85,79,64,47,62,88,90,59,69,93,40,70,69,50,32,49,53,50,40,47,43,54,40,58,71,36,93,32,70,55,48,33,35,42,54,47,64,62,21,69,73,55,34,32,49,37,22,58,55,62,67,85,58,22,82,36,42,32,28,37,36,24,48,43,45,48,22,31,42,35,51,50,40,41,35,30,18,47,32,27,30,40,37,31,31,15,56,48,60,33,50,71,57,48,32,25,38,35,75,61,42,59,47,41,51,75,33,47,27,12,53,47,48,41,55,55,51,28,41,51,28,64,53,20,39,65,49,54,35,84,40,61,76,43,58,80,45,73,76,77,58,72,66,58,32,66,20,44,28,40,36,38,31,61,68,39,70,50,41,50,53,43,44,42,68,43,72,40,80,42,68,21,40,38,36,38,41,40,60,46,66,46,43,40,37,38,42,38,35,37,26,45,36,58,53,48,60,48,68,61,47,47,73,65,43,46,68,58,51,52,54,36,52,54,51,47,73,72,44,88,62,37,65,50,74,63,24,74,75,28,60,42,78,42,36,35,25,41,37,42,43,33,49,22,23,50,49,51,41,52,51,55,25,38,69,74,66,56,43,66,70,43,75,46,36,38,34,59,38,62,62,86,65,40,71,43,35,33,37,59,48,49,85,84,70,55,72,79,82,132